Protein AF-0000000084915570 (afdb_homodimer)

Nearest PDB structures (foldseek):
  6mhh-assembly1_A-3  TM=5.838E-01  e=7.351E-04  Proteus mirabilis
  4g54-assembly1_A  TM=8.116E-01  e=2.705E-02  Vibrio vulnificus
  8vp5-assembly1_B  TM=3.078E-01  e=2.176E-04  Acetivibrio thermocellus ATCC 27405
  6v9z-assembly1_B  TM=3.073E-01  e=1.722E-04  Acetivibrio thermocellus ATCC 27405
  7t56-assembly1_B  TM=2.593E-01  e=1.020E-03  Acetivibrio thermocellus

Sequence (1006 aa):
MLNTIIAYLHRLGFNHKLNEFKNNYYSHPNYPSLLAITDSLNLVGIENVAANVPFNNINNLPNKFVAELVVNNKNDFFIIEKVDDEFFISNENFKRKQYSFQSLTVFWTGLILLVEENESPTTKENDSRYSNFILLAIIGLCLVLLKNNSFYTIVQLILSLTGLFLSLEINKSFFSGSKDIESKFCNYGNDFSCNDIIKSNTEIFKKHLSFVDLPILFFSFSFLLQVFFPNLIEIIGLLSLLSSPVILYSIYYQKFKAKKWCVLCLSVSFVIILNSILFLLNFNSPKVDFVDVFNVFFLMLIVYMFWKVIKKNILKNNDLQNQNNALLRFKRDKEIFEKLSKNVELNSANLNLIELGNENARNTIILFISPSCPHCHKAFKESIEIIEKFPEAYNLKIGFNVNVNNNENPFIDVVFIILRLHSSNGDYKNALIDWHIRNMEIEKWKEKWEMTVISTKNEIEEIKNQFNWCLQNDFHYAPVRVFNGFLLNENYDLKDVFYFVDDMLNTIIAYLHRLGFNHKLNEFKNNYYSHPNYPSLLAITDSLNLVGIENVAANVPFNNINNLPNKFVAELVVNNKNDFFIIEKVDDEFFISNENFKRKQYSFQSLTVFWTGLILLVEENESPTTKENDSRYSNFILLAIIGLCLVLLKNNSFYTIVQLILSLTGLFLSLEINKSFFSGSKDIESKFCNYGNDFSCNDIIKSNTEIFKKHLSFVDLPILFFSFSFLLQVFFPNLIEIIGLLSLLSSPVILYSIYYQKFKAKKWCVLCLSVSFVIILNSILFLLNFNSPKVDFVDVFNVFFLMLIVYMFWKVIKKNILKNNDLQNQNNALLRFKRDKEIFEKLSKNVELNSANLNLIELGNENARNTIILFISPSCPHCHKAFKESIEIIEKFPEAYNLKIGFNVNVNNNENPFIDVVFIILRLHSSNGDYKNALIDWHIRNMEIEKWKEKWEMTVISTKNEIEEIKNQFNWCLQNDFHYAPVRVFNGFLLNENYDLKDVFYFVDD

Organism: Flavobacterium indicum (strain DSM 17447 / CIP 109464 / GPTSA100-9) (NCBI:txid1094466)

InterPro domains:
  IPR005074 Peptidase C39, bacteriocin processing [PS50990] (1-115)
  IPR012336 Thioredoxin-like fold [PF13462] (356-390)
  IPR036249 Thioredoxin-like superfamily [SSF52833] (353-501)
  IPR038354 VKOR domain superfamily [G3DSA:1.20.1440.130] (133-312)

Secondary structure (DSSP, 8-state):
-HHHHHHHHHHTT-GGGHHHHHHHHHT-TTTTSHHHHHHHHHHTT--EEEEE--GGGGGGS-SEEEEEEEETTEEEEEEEEEETTEEEEE-SSS--EEE-HHHHHHHEEEEEEEE---SS-------GGGHHHHHHHHHHHHHHHHH---HHHHHHHHHHHHHHHHHHHHHHHHHTGGGS---TTS-SSTTB-HHHHHHH--EEEGGGEETTHHHHHHHHHHHHHHHH-GGGTHHHHHHHHHTHHHHHHHHHIIIIII--B-HHHHHHHHHHHHHHHHHHHT-------HHHHHHHHHHHHHHHHHHHHHHHHHHHHHHHHHHHHHHHHHHT-HHHHHHHSPB---TTS---PEE-S-TT-SEEEEEEE-TT-HHHHHHHHHHHHHHHHSTTTEEEEEEE---TT-TT-TTHHHHHHHHHHHHTT--HHHHHHHHHTS---HHHHHHHHHTT-------HHHHHHHHHHHHHTT--SS-EEEETTEE--TT--GGGGGGSS--/-HHHHHHHHHHTT-GGGHHHHHHHHHT-TTTTSHHHHHHHHHHTT--EEEEE--GGGGGGS-SEEEEEEEETTEEEEEEEEEETTEEEEE-SSS--EEE-HHHHHHHEEEEEEEE---SS-------GGGHHHHHHHHHHHHHHHHH---HHHHHHHHHHHHHHHHHHHHHHHHHTGGGS---TTS-SSTTB-HHHHHHT--EEEGGGEETTHHHHHHHHHHHHHHHH-GGGTHHHHHHHHHTHHHHHHHHHIIIIII--B-HHHHHHHHHHHHHHHHHHHT-------HHHHHHHHHHHHHHHHHHHHHHHHHHHHHHHHHHHHHHHHHHT-HHHHHHHSPB---TTS---PEE-S-TT-SEEEEEEE-TT-HHHHHHHHHHHHHHHHSTTTEEEEEEE---TT-TT-TTHHHHHHHHHHHHTT--HHHHHHHHHTS---HHHHHHHHHTT-------HHHHHHHHHHHHHTT--SS-EEEETTEE--TT--GGGGGGSS--

Structure (mmCIF, N/CA/C/O backbone):
data_AF-0000000084915570-model_v1
#
loop_
_entity.id
_entity.type
_entity.pdbx_description
1 polymer 'Peptidase C39 domain-containing protein'
#
loop_
_atom_site.group_PDB
_atom_site.id
_atom_site.type_symbol
_atom_site.label_atom_id
_atom_site.label_alt_id
_atom_site.label_comp_id
_atom_site.label_asym_id
_atom_site.label_entity_id
_atom_site.label_seq_id
_atom_site.pdbx_PDB_ins_code
_atom_site.Cartn_x
_atom_site.Cartn_y
_atom_site.Cartn_z
_atom_site.occupancy
_atom_site.B_iso_or_equiv
_atom_site.auth_seq_id
_atom_site.auth_comp_id
_atom_site.auth_asym_id
_atom_site.auth_atom_id
_atom_site.pdbx_PDB_model_num
ATOM 1 N N . MET A 1 1 ? 3.398 15 -19.469 1 85.31 1 MET A N 1
ATOM 2 C CA . MET A 1 1 ? 4.668 15.508 -18.953 1 85.31 1 MET A CA 1
ATOM 3 C C . MET A 1 1 ? 5.527 14.375 -18.406 1 85.31 1 MET A C 1
ATOM 5 O O . MET A 1 1 ? 6.594 14.078 -18.938 1 85.31 1 MET A O 1
ATOM 9 N N . LEU A 1 2 ? 5.051 13.562 -17.453 1 85.25 2 LEU A N 1
ATOM 10 C CA . LEU A 1 2 ? 5.875 12.562 -16.797 1 85.25 2 LEU A CA 1
ATOM 11 C C . LEU A 1 2 ? 6.371 11.516 -17.781 1 85.25 2 LEU A C 1
ATOM 13 O O . LEU A 1 2 ? 7.551 11.156 -17.766 1 85.25 2 LEU A O 1
ATOM 17 N N . ASN A 1 3 ? 5.473 11.117 -18.656 1 82.56 3 ASN A N 1
ATOM 18 C CA . ASN A 1 3 ? 5.855 10.086 -19.609 1 82.56 3 ASN A CA 1
ATOM 19 C C . ASN A 1 3 ? 6.973 10.57 -20.531 1 82.56 3 ASN A C 1
ATOM 21 O O . ASN A 1 3 ? 7.883 9.805 -20.859 1 82.56 3 ASN A O 1
ATOM 25 N N . THR A 1 4 ? 6.879 11.703 -20.922 1 87.56 4 THR A N 1
ATOM 26 C CA . THR A 1 4 ? 7.902 12.289 -21.781 1 87.56 4 THR A CA 1
ATOM 27 C C . THR A 1 4 ? 9.242 12.375 -21.047 1 87.56 4 THR A C 1
ATOM 29 O O . THR A 1 4 ? 10.281 12.055 -21.625 1 87.56 4 THR A O 1
ATOM 32 N N . ILE A 1 5 ? 9.148 12.703 -19.844 1 90.56 5 ILE A N 1
ATOM 33 C CA . ILE A 1 5 ? 10.367 12.852 -19.047 1 90.56 5 ILE A CA 1
ATOM 34 C C . ILE A 1 5 ? 10.992 11.477 -18.812 1 90.56 5 ILE A C 1
ATOM 36 O O . ILE A 1 5 ? 12.211 11.32 -18.891 1 90.56 5 ILE A O 1
ATOM 40 N N . ILE A 1 6 ? 10.172 10.516 -18.562 1 88.31 6 ILE A N 1
ATOM 41 C CA . ILE A 1 6 ? 10.664 9.156 -18.344 1 88.31 6 ILE A CA 1
ATOM 42 C C . ILE A 1 6 ? 11.352 8.648 -19.625 1 88.31 6 ILE A C 1
ATOM 44 O O . ILE A 1 6 ? 12.43 8.055 -19.547 1 88.31 6 ILE A O 1
ATOM 48 N N . ALA A 1 7 ? 10.695 8.852 -20.734 1 85.19 7 ALA A N 1
ATOM 49 C CA . ALA A 1 7 ? 11.305 8.469 -22.016 1 85.19 7 ALA A CA 1
ATOM 50 C C . ALA A 1 7 ? 12.648 9.172 -22.219 1 85.19 7 ALA A C 1
ATOM 52 O O . ALA A 1 7 ? 13.602 8.562 -22.688 1 85.19 7 ALA A O 1
ATOM 53 N N . TYR A 1 8 ? 12.672 10.406 -21.906 1 90 8 TYR A N 1
ATOM 54 C CA . TYR A 1 8 ? 13.891 11.203 -21.984 1 90 8 TYR A CA 1
ATOM 55 C C . TYR A 1 8 ? 14.984 10.617 -21.109 1 90 8 TYR A C 1
ATOM 57 O O . TYR A 1 8 ? 16.125 10.445 -21.547 1 90 8 TYR A O 1
ATOM 65 N N . LEU A 1 9 ? 14.664 10.219 -19.891 1 90.06 9 LEU A N 1
ATOM 66 C CA . LEU A 1 9 ? 15.633 9.664 -18.953 1 90.06 9 LEU A CA 1
ATOM 67 C C . LEU A 1 9 ? 16.109 8.289 -19.406 1 90.06 9 LEU A C 1
ATOM 69 O O . LEU A 1 9 ? 17.281 7.938 -19.219 1 90.06 9 LEU A O 1
ATOM 73 N N . HIS A 1 10 ? 15.195 7.574 -20.016 1 84.44 10 HIS A N 1
ATOM 74 C CA . HIS A 1 10 ? 15.586 6.293 -20.594 1 84.44 10 HIS A CA 1
ATOM 75 C C . HIS A 1 10 ? 16.641 6.477 -21.672 1 84.44 10 HIS A C 1
ATOM 77 O O . HIS A 1 10 ? 17.609 5.723 -21.734 1 84.44 10 HIS A O 1
ATOM 83 N N . ARG A 1 11 ? 16.422 7.395 -22.5 1 84.31 11 ARG A N 1
ATOM 84 C CA . ARG A 1 11 ? 17.328 7.664 -23.609 1 84.31 11 ARG A CA 1
ATOM 85 C C . ARG A 1 11 ? 18.703 8.109 -23.094 1 84.31 11 ARG A C 1
ATOM 87 O O . ARG A 1 11 ? 19.719 7.859 -23.734 1 84.31 11 ARG A O 1
ATOM 94 N N . LEU A 1 12 ? 18.734 8.75 -21.969 1 88.88 12 LEU A N 1
ATOM 95 C CA . LEU A 1 12 ? 19.984 9.234 -21.391 1 88.88 12 LEU A CA 1
ATOM 96 C C . LEU A 1 12 ? 20.656 8.148 -20.578 1 88.88 12 LEU A C 1
ATOM 98 O O . LEU A 1 12 ? 21.766 8.344 -20.062 1 88.88 12 LEU A O 1
ATOM 102 N N . GLY A 1 13 ? 19.922 7.008 -20.312 1 86.12 13 GLY A N 1
ATOM 103 C CA . GLY A 1 13 ? 20.531 5.867 -19.641 1 86.12 13 GLY A CA 1
ATOM 104 C C . GLY A 1 13 ? 20.312 5.891 -18.141 1 86.12 13 GLY A C 1
ATOM 105 O O . GLY A 1 13 ? 21.141 5.367 -17.375 1 86.12 13 GLY A O 1
ATOM 106 N N . PHE A 1 14 ? 19.312 6.523 -17.641 1 89.75 14 PHE A N 1
ATOM 107 C CA . PHE A 1 14 ? 19.062 6.594 -16.203 1 89.75 14 PHE A CA 1
ATOM 108 C C . PHE A 1 14 ? 18.016 5.566 -15.781 1 89.75 14 PHE A C 1
ATOM 110 O O . PHE A 1 14 ? 17.219 5.816 -14.875 1 89.75 14 PHE A O 1
ATOM 117 N N . ASN A 1 15 ? 17.984 4.457 -16.312 1 85.69 15 ASN A N 1
ATOM 118 C CA . ASN A 1 15 ? 16.969 3.434 -16.078 1 85.69 15 ASN A CA 1
ATOM 119 C C . ASN A 1 15 ? 16.984 2.961 -14.625 1 85.69 15 ASN A C 1
ATOM 121 O O . ASN A 1 15 ? 15.938 2.713 -14.039 1 85.69 15 ASN A O 1
ATOM 125 N N . HIS A 1 16 ? 18.125 2.869 -14.008 1 85 16 HIS A N 1
ATOM 126 C CA . HIS A 1 16 ? 18.266 2.322 -12.664 1 85 16 HIS A CA 1
ATOM 127 C C . HIS A 1 16 ? 17.719 3.277 -11.617 1 85 16 HIS A C 1
ATOM 129 O O . HIS A 1 16 ? 17.438 2.873 -10.484 1 85 16 HIS A O 1
ATOM 135 N N . LYS A 1 17 ? 17.453 4.547 -11.969 1 90.19 17 LYS A N 1
ATOM 136 C CA . LYS A 1 17 ? 17 5.547 -11.008 1 90.19 17 LYS A CA 1
ATOM 137 C C . LYS A 1 17 ? 15.531 5.898 -11.227 1 90.19 17 LYS A C 1
ATOM 139 O O . LYS A 1 17 ? 14.953 6.68 -10.469 1 90.19 17 LYS A O 1
ATOM 144 N N . LEU A 1 18 ? 14.969 5.258 -12.195 1 88.88 18 LEU A N 1
ATOM 145 C CA . LEU A 1 18 ? 13.633 5.66 -12.617 1 88.88 18 LEU A CA 1
ATOM 146 C C . LEU A 1 18 ? 12.602 5.344 -11.547 1 88.88 18 LEU A C 1
ATOM 148 O O . LEU A 1 18 ? 11.688 6.137 -11.297 1 88.88 18 LEU A O 1
ATOM 152 N N . ASN A 1 19 ? 12.781 4.238 -10.891 1 87.88 19 ASN A N 1
ATOM 153 C CA . ASN A 1 19 ? 11.812 3.855 -9.875 1 87.88 19 ASN A CA 1
ATOM 154 C C . ASN A 1 19 ? 11.82 4.824 -8.695 1 87.88 19 ASN A C 1
ATOM 156 O O . ASN A 1 19 ? 10.766 5.27 -8.242 1 87.88 19 ASN A O 1
ATOM 160 N N . GLU A 1 20 ? 12.969 5.094 -8.258 1 90.62 20 GLU A N 1
ATOM 161 C CA . GLU A 1 20 ? 13.094 6.039 -7.156 1 90.62 20 GLU A CA 1
ATOM 162 C C . GLU A 1 20 ? 12.602 7.426 -7.562 1 90.62 20 GLU A C 1
ATOM 164 O O . GLU A 1 20 ? 11.938 8.109 -6.777 1 90.62 20 GLU A O 1
ATOM 169 N N . PHE A 1 21 ? 12.953 7.879 -8.844 1 93.94 21 PHE A N 1
ATOM 170 C CA . PHE A 1 21 ? 12.484 9.156 -9.375 1 93.94 21 PHE A CA 1
ATOM 171 C C . PHE A 1 21 ? 10.961 9.227 -9.359 1 93.94 21 PHE A C 1
ATOM 173 O O . PHE A 1 21 ? 10.383 10.203 -8.875 1 93.94 21 PHE A O 1
ATOM 180 N N . LYS A 1 22 ? 10.336 8.203 -9.789 1 91.25 22 LYS A N 1
ATOM 181 C CA . LYS A 1 22 ? 8.883 8.164 -9.867 1 91.25 22 LYS A CA 1
ATOM 182 C C . LYS A 1 22 ? 8.258 8.234 -8.484 1 91.25 22 LYS A C 1
ATOM 184 O O . LYS A 1 22 ? 7.293 8.977 -8.266 1 91.25 22 LYS A O 1
ATOM 189 N N . ASN A 1 23 ? 8.812 7.488 -7.57 1 90.88 23 ASN A N 1
ATOM 190 C CA . ASN A 1 23 ? 8.297 7.488 -6.203 1 90.88 23 ASN A CA 1
ATOM 191 C C . ASN A 1 23 ? 8.359 8.883 -5.582 1 90.88 23 ASN A C 1
ATOM 193 O O . ASN A 1 23 ? 7.406 9.32 -4.945 1 90.88 23 ASN A O 1
ATOM 197 N N . ASN A 1 24 ? 9.477 9.539 -5.852 1 93.75 24 ASN A N 1
ATOM 198 C CA . ASN A 1 24 ? 9.633 10.891 -5.332 1 93.75 24 ASN A CA 1
ATOM 199 C C . ASN A 1 24 ? 8.68 11.867 -6.012 1 93.75 24 ASN A C 1
ATOM 201 O O . ASN A 1 24 ? 8.109 12.742 -5.352 1 93.75 24 ASN A O 1
ATOM 205 N N . TYR A 1 25 ? 8.469 11.734 -7.312 1 94.44 25 TYR A N 1
ATOM 206 C CA . TYR A 1 25 ? 7.598 12.617 -8.078 1 94.44 25 TYR A CA 1
ATOM 207 C C . TYR A 1 25 ? 6.148 12.477 -7.625 1 94.44 25 TYR A C 1
ATOM 209 O O . TYR A 1 25 ? 5.48 13.477 -7.34 1 94.44 25 TYR A O 1
ATOM 217 N N . TYR A 1 26 ? 5.715 11.188 -7.395 1 92.69 26 TYR A N 1
ATOM 218 C CA . TYR A 1 26 ? 4.316 10.93 -7.07 1 92.69 26 TYR A CA 1
ATOM 219 C C . TYR A 1 26 ? 4.004 11.352 -5.641 1 92.69 26 TYR A C 1
ATOM 221 O O . TYR A 1 26 ? 2.863 11.703 -5.328 1 92.69 26 TYR A O 1
ATOM 229 N N . SER A 1 27 ? 4.941 11.336 -4.812 1 94.06 27 SER A N 1
ATOM 230 C CA . SER A 1 27 ? 4.73 11.672 -3.406 1 94.06 27 SER A CA 1
ATOM 231 C C . SER A 1 27 ? 5.125 13.109 -3.113 1 94.06 27 SER A C 1
ATOM 233 O O . SER A 1 27 ? 5.137 13.539 -1.956 1 94.06 27 SER A O 1
ATOM 235 N N . HIS A 1 28 ? 5.516 13.852 -4.156 1 93.94 28 HIS A N 1
ATOM 236 C CA . HIS A 1 28 ? 5.922 15.242 -3.984 1 93.94 28 HIS A CA 1
ATOM 237 C C . HIS A 1 28 ? 4.723 16.125 -3.666 1 93.94 28 HIS A C 1
ATOM 239 O O . HIS A 1 28 ? 3.656 15.984 -4.266 1 93.94 28 HIS A O 1
ATOM 245 N N . PRO A 1 29 ? 4.895 17.016 -2.785 1 92.5 29 PRO A N 1
ATOM 246 C CA . PRO A 1 29 ? 3.781 17.875 -2.389 1 92.5 29 PRO A CA 1
ATOM 247 C C . PRO A 1 29 ? 3.26 18.734 -3.541 1 92.5 29 PRO A C 1
ATOM 249 O O . PRO A 1 29 ? 2.076 19.078 -3.574 1 92.5 29 PRO A O 1
ATOM 252 N N . ASN A 1 30 ? 4.059 19.094 -4.52 1 90.88 30 ASN A N 1
ATOM 253 C CA . ASN A 1 30 ? 3.652 19.922 -5.648 1 90.88 30 ASN A CA 1
ATOM 254 C C . ASN A 1 30 ? 3.342 19.078 -6.879 1 90.88 30 ASN A C 1
ATOM 256 O O . ASN A 1 30 ? 3.355 19.578 -8 1 90.88 30 ASN A O 1
ATOM 260 N N . TYR A 1 31 ? 3.229 17.844 -6.715 1 91.19 31 TYR A N 1
ATOM 261 C CA . TYR A 1 31 ? 2.775 16.969 -7.793 1 91.19 31 TYR A CA 1
ATOM 262 C C . TYR A 1 31 ? 1.44 17.453 -8.352 1 91.19 31 TYR A C 1
ATOM 264 O O . TYR A 1 31 ? 0.563 17.875 -7.605 1 91.19 31 TYR A O 1
ATOM 272 N N . PRO A 1 32 ? 1.312 17.5 -9.75 1 90.38 32 PRO A N 1
ATOM 273 C CA . PRO A 1 32 ? 2.193 17.062 -10.836 1 90.38 32 PRO A CA 1
ATOM 274 C C . PRO A 1 32 ? 2.85 18.234 -11.57 1 90.38 32 PRO A C 1
ATOM 276 O O . PRO A 1 32 ? 2.695 18.375 -12.781 1 90.38 32 PRO A O 1
ATOM 279 N N . SER A 1 33 ? 3.693 18.953 -10.906 1 90.31 33 SER A N 1
ATOM 280 C CA . SER A 1 33 ? 4.309 20.141 -11.469 1 90.31 33 SER A CA 1
ATOM 281 C C . SER A 1 33 ? 5.719 19.859 -11.977 1 90.31 33 SER A C 1
ATOM 283 O O . SER A 1 33 ? 6.266 18.781 -11.727 1 90.31 33 SER A O 1
ATOM 285 N N . LEU A 1 34 ? 6.207 20.781 -12.773 1 91.56 34 LEU A N 1
ATOM 286 C CA . LEU A 1 34 ? 7.586 20.688 -13.234 1 91.56 34 LEU A CA 1
ATOM 287 C C . LEU A 1 34 ? 8.562 20.797 -12.07 1 91.56 34 LEU A C 1
ATOM 289 O O . LEU A 1 34 ? 9.625 20.172 -12.086 1 91.56 34 LEU A O 1
ATOM 293 N N . LEU A 1 35 ? 8.188 21.531 -11.078 1 91.06 35 LEU A N 1
ATOM 294 C CA . LEU A 1 35 ? 9 21.641 -9.867 1 91.06 35 LEU A CA 1
ATOM 295 C C . LEU A 1 35 ? 9.172 20.281 -9.203 1 91.06 35 LEU A C 1
ATOM 297 O O . LEU A 1 35 ? 10.266 19.953 -8.75 1 91.06 35 LEU A O 1
ATOM 301 N N . ALA A 1 36 ? 8.055 19.578 -9.148 1 93.44 36 ALA A N 1
ATOM 302 C CA . ALA A 1 36 ? 8.109 18.219 -8.594 1 93.44 36 ALA A CA 1
ATOM 303 C C . ALA A 1 36 ? 9.086 17.344 -9.383 1 93.44 36 ALA A C 1
ATOM 305 O O . ALA A 1 36 ? 9.789 16.516 -8.805 1 93.44 36 ALA A O 1
ATOM 306 N N . ILE A 1 37 ? 9.156 17.562 -10.664 1 94.62 37 ILE A N 1
ATOM 307 C CA . ILE A 1 37 ? 10.062 16.812 -11.523 1 94.62 37 ILE A CA 1
ATOM 308 C C . ILE A 1 37 ? 11.508 17.172 -11.195 1 94.62 37 ILE A C 1
ATOM 310 O O . ILE A 1 37 ? 12.328 16.281 -10.945 1 94.62 37 ILE A O 1
ATOM 314 N N . THR A 1 38 ? 11.812 18.422 -11.188 1 94.12 38 THR A N 1
ATOM 315 C CA . THR A 1 38 ? 13.18 18.875 -10.961 1 94.12 38 THR A CA 1
ATOM 316 C C . THR A 1 38 ? 13.672 18.469 -9.578 1 94.12 38 THR A C 1
ATOM 318 O O . THR A 1 38 ? 14.789 17.969 -9.438 1 94.12 38 THR A O 1
ATOM 321 N N . ASP A 1 39 ? 12.82 18.625 -8.609 1 92.75 39 ASP A N 1
ATOM 322 C CA . ASP A 1 39 ? 13.188 18.219 -7.254 1 92.75 39 ASP A CA 1
ATOM 323 C C . ASP A 1 39 ? 13.453 16.719 -7.172 1 92.75 39 ASP A C 1
ATOM 325 O O . ASP A 1 39 ? 14.398 16.281 -6.512 1 92.75 39 ASP A O 1
ATOM 329 N N . SER A 1 40 ? 12.555 16 -7.781 1 94.56 40 SER A N 1
ATOM 330 C CA . SER A 1 40 ? 12.688 14.555 -7.75 1 94.56 40 SER A CA 1
ATOM 331 C C . SER A 1 40 ? 13.969 14.102 -8.445 1 94.56 40 SER A C 1
ATOM 333 O O . SER A 1 40 ? 14.617 13.148 -8 1 94.56 40 SER A O 1
ATOM 335 N N . LEU A 1 41 ? 14.297 14.727 -9.562 1 94.62 41 LEU A N 1
ATOM 336 C CA . LEU A 1 41 ? 15.555 14.438 -10.25 1 94.62 41 LEU A CA 1
ATOM 337 C C . LEU A 1 41 ? 16.75 14.734 -9.352 1 94.62 41 LEU A C 1
ATOM 339 O O . LEU A 1 41 ? 17.672 13.938 -9.266 1 94.62 41 LEU A O 1
ATOM 343 N N . ASN A 1 42 ? 16.688 15.836 -8.648 1 91.06 42 ASN A N 1
ATOM 344 C CA . ASN A 1 42 ? 17.766 16.219 -7.723 1 91.06 42 ASN A CA 1
ATOM 345 C C . ASN A 1 42 ? 17.938 15.18 -6.621 1 91.06 42 ASN A C 1
ATOM 347 O O . ASN A 1 42 ? 19.078 14.836 -6.262 1 91.06 42 ASN A O 1
ATOM 351 N N . LEU A 1 43 ? 16.906 14.711 -6.137 1 91.94 43 LEU A N 1
ATOM 352 C CA . LEU A 1 43 ? 16.938 13.781 -5.016 1 91.94 43 LEU A CA 1
ATOM 353 C C . LEU A 1 43 ? 17.609 12.469 -5.422 1 91.94 43 LEU A C 1
ATOM 355 O O . LEU A 1 43 ? 18.219 11.797 -4.59 1 91.94 43 LEU A O 1
ATOM 359 N N . VAL A 1 44 ? 17.469 12.109 -6.699 1 91.31 44 VAL A N 1
ATOM 360 C CA . VAL A 1 44 ? 18.078 10.859 -7.141 1 91.31 44 VAL A CA 1
ATOM 361 C C . VAL A 1 44 ? 19.484 11.133 -7.68 1 91.31 44 VAL A C 1
ATOM 363 O O . VAL A 1 44 ? 20.141 10.242 -8.219 1 91.31 44 VAL A O 1
ATOM 366 N N . GLY A 1 45 ? 19.922 12.328 -7.672 1 87.25 45 GLY A N 1
ATOM 367 C CA . GLY A 1 45 ? 21.281 12.688 -8.023 1 87.25 45 GLY A CA 1
ATOM 368 C C . GLY A 1 45 ? 21.453 13.016 -9.5 1 87.25 45 GLY A C 1
ATOM 369 O O . GLY A 1 45 ? 22.547 12.906 -10.047 1 87.25 45 GLY A O 1
ATOM 370 N N . ILE A 1 46 ? 20.391 13.32 -10.172 1 91.25 46 ILE A N 1
ATOM 371 C CA . ILE A 1 46 ? 20.469 13.711 -11.578 1 91.25 46 ILE A CA 1
ATOM 372 C C . ILE A 1 46 ? 20.453 15.234 -11.695 1 91.25 46 ILE A C 1
ATOM 374 O O . ILE A 1 46 ? 19.438 15.875 -11.383 1 91.25 46 ILE A O 1
ATOM 378 N N . GLU A 1 47 ? 21.531 15.758 -12.141 1 91.06 47 GLU A N 1
ATOM 379 C CA . GLU A 1 47 ? 21.594 17.203 -12.328 1 91.06 47 GLU A CA 1
ATOM 380 C C . GLU A 1 47 ? 20.656 17.656 -13.438 1 91.06 47 GLU A C 1
ATOM 382 O O . GLU A 1 47 ? 20.578 17.031 -14.492 1 91.06 47 GLU A O 1
ATOM 387 N N . ASN A 1 48 ? 19.906 18.703 -13.133 1 94.06 48 ASN A N 1
ATOM 388 C CA . ASN A 1 48 ? 18.922 19.188 -14.094 1 94.06 48 ASN A CA 1
ATOM 389 C C . ASN A 1 48 ? 18.656 20.672 -13.914 1 94.06 48 ASN A C 1
ATOM 391 O O . ASN A 1 48 ? 19.047 21.266 -12.906 1 94.06 48 ASN A O 1
ATOM 395 N N . VAL A 1 49 ? 18.109 21.266 -14.961 1 93.38 49 VAL A N 1
ATOM 396 C CA . VAL A 1 49 ? 17.75 22.672 -14.891 1 93.38 49 VAL A CA 1
ATOM 397 C C . VAL A 1 49 ? 16.484 22.938 -15.711 1 93.38 49 VAL A C 1
ATOM 399 O O . VAL A 1 49 ? 16.375 22.484 -16.859 1 93.38 49 VAL A O 1
ATOM 402 N N . ALA A 1 50 ? 15.508 23.484 -15.016 1 94 50 ALA A N 1
ATOM 403 C CA . ALA A 1 50 ? 14.352 24.031 -15.727 1 94 50 ALA A CA 1
ATOM 404 C C . ALA A 1 50 ? 14.5 25.531 -15.945 1 94 50 ALA A C 1
ATOM 406 O O . ALA A 1 50 ? 14.805 26.266 -15.008 1 94 50 ALA A O 1
ATOM 407 N N . ALA A 1 51 ? 14.352 25.938 -17.234 1 93 51 ALA A N 1
ATOM 408 C CA . ALA A 1 51 ? 14.57 27.359 -17.547 1 93 51 ALA A CA 1
ATOM 409 C C . ALA A 1 51 ? 13.633 27.812 -18.656 1 93 51 ALA A C 1
ATOM 411 O O . ALA A 1 51 ? 13.023 27 -19.344 1 93 51 ALA A O 1
ATOM 412 N N . ASN A 1 52 ? 13.484 29.094 -18.641 1 94.25 52 ASN A N 1
ATOM 413 C CA . ASN A 1 52 ? 12.82 29.734 -19.766 1 94.25 52 ASN A CA 1
ATOM 414 C C . ASN A 1 52 ? 13.828 30.281 -20.781 1 94.25 52 ASN A C 1
ATOM 416 O O . ASN A 1 52 ? 14.594 31.188 -20.469 1 94.25 52 ASN A O 1
ATOM 420 N N . VAL A 1 53 ? 13.781 29.766 -21.938 1 94.06 53 VAL A N 1
ATOM 421 C CA . VAL A 1 53 ? 14.75 30.125 -22.953 1 94.06 53 VAL A CA 1
ATOM 422 C C . VAL A 1 53 ? 14.023 30.609 -24.219 1 94.06 53 VAL A C 1
ATOM 424 O O . VAL A 1 53 ? 13.164 29.906 -24.75 1 94.06 53 VAL A O 1
ATOM 427 N N . PRO A 1 54 ? 14.43 31.828 -24.594 1 93.31 54 PRO A N 1
ATOM 428 C CA . PRO A 1 54 ? 13.859 32.25 -25.875 1 93.31 54 PRO A CA 1
ATOM 429 C C . PRO A 1 54 ? 14.305 31.391 -27.047 1 93.31 54 PRO A C 1
ATOM 431 O O . PRO A 1 54 ? 15.398 30.812 -27.016 1 93.31 54 PRO A O 1
ATOM 434 N N . PHE A 1 55 ? 13.531 31.375 -28.062 1 92 55 PHE A N 1
ATOM 435 C CA . PHE A 1 55 ? 13.773 30.469 -29.188 1 92 55 PHE A CA 1
ATOM 436 C C . PHE A 1 55 ? 15.102 30.797 -29.859 1 92 55 PHE A C 1
ATOM 438 O O . PHE A 1 55 ? 15.789 29.906 -30.359 1 92 55 PHE A O 1
ATOM 445 N N . ASN A 1 56 ? 15.445 32 -29.844 1 89.88 56 ASN A N 1
ATOM 446 C CA . ASN A 1 56 ? 16.672 32.438 -30.531 1 89.88 56 ASN A CA 1
ATOM 447 C C . ASN A 1 56 ? 17.906 31.766 -29.938 1 89.88 56 ASN A C 1
ATOM 449 O O . ASN A 1 56 ? 18.938 31.688 -30.594 1 89.88 56 ASN A O 1
ATOM 453 N N . ASN A 1 57 ? 17.812 31.219 -28.781 1 91.81 57 ASN A N 1
ATOM 454 C CA . ASN A 1 57 ? 18.953 30.594 -28.109 1 91.81 57 ASN A CA 1
ATOM 455 C C . ASN A 1 57 ? 18.891 29.078 -28.203 1 91.81 57 ASN A C 1
ATOM 457 O O . ASN A 1 57 ? 19.609 28.375 -27.469 1 91.81 57 ASN A O 1
ATOM 461 N N . ILE A 1 58 ? 18.125 28.609 -29 1 89.94 58 ILE A N 1
ATOM 462 C CA . ILE A 1 58 ? 17.922 27.172 -29.094 1 89.94 58 ILE A CA 1
ATOM 463 C C . ILE A 1 58 ? 19.219 26.484 -29.516 1 89.94 58 ILE A C 1
ATOM 465 O O . ILE A 1 58 ? 19.484 25.344 -29.125 1 89.94 58 ILE A O 1
ATOM 469 N N . ASN A 1 59 ? 20.031 27.203 -30.281 1 87.62 59 ASN A N 1
ATOM 470 C CA . ASN A 1 59 ? 21.281 26.625 -30.781 1 87.62 59 ASN A CA 1
ATOM 471 C C . ASN A 1 59 ? 22.297 26.438 -29.672 1 87.62 59 ASN A C 1
ATOM 473 O O . ASN A 1 59 ? 23.219 25.641 -29.797 1 87.62 59 ASN A O 1
ATOM 477 N N . ASN A 1 60 ? 22.109 27.047 -28.531 1 89.19 60 ASN A N 1
ATOM 478 C CA . ASN A 1 60 ? 23.016 26.938 -27.406 1 89.19 60 ASN A CA 1
ATOM 479 C C . ASN A 1 60 ? 22.625 25.797 -26.484 1 89.19 60 ASN A C 1
ATOM 481 O O . ASN A 1 60 ? 23.328 25.484 -25.516 1 89.19 60 ASN A O 1
ATOM 485 N N . LEU A 1 61 ? 21.547 25.219 -26.812 1 91 61 LEU A N 1
ATOM 486 C CA . LEU A 1 61 ? 21.062 24.109 -26 1 91 61 LEU A CA 1
ATOM 487 C C . LEU A 1 61 ? 21.688 22.797 -26.453 1 91 61 LEU A C 1
ATOM 489 O O . LEU A 1 61 ? 22.219 22.688 -27.562 1 91 61 LEU A O 1
ATOM 493 N N . PRO A 1 62 ? 21.688 21.875 -25.547 1 90.69 62 PRO A N 1
ATOM 494 C CA . PRO A 1 62 ? 22.219 20.562 -25.938 1 90.69 62 PRO A CA 1
ATOM 495 C C . PRO A 1 62 ? 21.422 19.906 -27.062 1 90.69 62 PRO A C 1
ATOM 497 O O . PRO A 1 62 ? 20.375 20.422 -27.453 1 90.69 62 PRO A O 1
ATOM 500 N N . ASN A 1 63 ? 21.922 18.75 -27.594 1 90.69 63 ASN A N 1
ATOM 501 C CA . ASN A 1 63 ? 21.312 18.062 -28.734 1 90.69 63 ASN A CA 1
ATOM 502 C C . ASN A 1 63 ? 19.984 17.422 -28.359 1 90.69 63 ASN A C 1
ATOM 504 O O . ASN A 1 63 ? 19.125 17.219 -29.203 1 90.69 63 ASN A O 1
ATOM 508 N N . LYS A 1 64 ? 19.875 17.062 -27.078 1 92.31 64 LYS A N 1
ATOM 509 C CA . LYS A 1 64 ? 18.641 16.453 -26.609 1 92.31 64 LYS A CA 1
ATOM 510 C C . LYS A 1 64 ? 18.109 17.156 -25.359 1 92.31 64 LYS A C 1
ATOM 512 O O . LYS A 1 64 ? 18.859 17.359 -24.406 1 92.31 64 LYS A O 1
ATOM 517 N N . PHE A 1 65 ? 16.891 17.516 -25.422 1 93.94 65 PHE A N 1
ATOM 518 C CA . PHE A 1 65 ? 16.297 18.156 -24.266 1 93.94 65 PHE A CA 1
ATOM 519 C C . PHE A 1 65 ? 14.773 18.094 -24.344 1 93.94 65 PHE A C 1
ATOM 521 O O . PHE A 1 65 ? 14.211 17.641 -25.344 1 93.94 65 PHE A O 1
ATOM 528 N N . VAL A 1 66 ? 14.109 18.469 -23.234 1 95.12 66 VAL A N 1
ATOM 529 C CA . VAL A 1 66 ? 12.656 18.5 -23.188 1 95.12 66 VAL A CA 1
ATOM 530 C C . VAL A 1 66 ? 12.156 19.938 -23.219 1 95.12 66 VAL A C 1
ATOM 532 O O . VAL A 1 66 ? 12.727 20.812 -22.562 1 95.12 66 VAL A O 1
ATOM 535 N N . ALA A 1 67 ? 11.125 20.156 -24.016 1 94 67 ALA A N 1
ATOM 536 C CA . ALA A 1 67 ? 10.562 21.516 -24.094 1 94 67 ALA A CA 1
ATOM 537 C C . ALA A 1 67 ? 9.031 21.469 -24.125 1 94 67 ALA A C 1
ATOM 539 O O . ALA A 1 67 ? 8.445 20.469 -24.562 1 94 67 ALA A O 1
ATOM 540 N N . GLU A 1 68 ? 8.469 22.5 -23.547 1 93.88 68 GLU A N 1
ATOM 541 C CA . GLU A 1 68 ? 7.02 22.656 -23.641 1 93.88 68 GLU A CA 1
ATOM 542 C C . GLU A 1 68 ? 6.625 23.328 -24.969 1 93.88 68 GLU A C 1
ATOM 544 O O . GLU A 1 68 ? 7.203 24.344 -25.344 1 93.88 68 GLU A O 1
ATOM 549 N N . LEU A 1 69 ? 5.715 22.766 -25.703 1 91.81 69 LEU A N 1
ATOM 550 C CA . LEU A 1 69 ? 5.211 23.312 -26.969 1 91.81 69 LEU A CA 1
ATOM 551 C C . LEU A 1 69 ? 3.693 23.453 -26.922 1 91.81 69 LEU A C 1
ATOM 553 O O . LEU A 1 69 ? 3.018 22.734 -26.188 1 91.81 69 LEU A O 1
ATOM 557 N N . VAL A 1 70 ? 3.236 24.391 -27.578 1 89.75 70 VAL A N 1
ATOM 558 C CA . VAL A 1 70 ? 1.794 24.578 -27.703 1 89.75 70 VAL A CA 1
ATOM 559 C C . VAL A 1 70 ? 1.301 23.906 -28.984 1 89.75 70 VAL A C 1
ATOM 561 O O . VAL A 1 70 ? 1.597 24.375 -30.094 1 89.75 70 VAL A O 1
ATOM 564 N N . VAL A 1 71 ? 0.732 22.828 -28.812 1 80.19 71 VAL A N 1
ATOM 565 C CA . VAL A 1 71 ? 0.166 22.125 -29.953 1 80.19 71 VAL A CA 1
ATOM 566 C C . VAL A 1 71 ? -1.351 22.031 -29.797 1 80.19 71 VAL A C 1
ATOM 568 O O . VAL A 1 71 ? -1.852 21.547 -28.781 1 80.19 71 VAL A O 1
ATOM 571 N N . ASN A 1 72 ? -2.168 22.438 -30.766 1 78.81 72 ASN A N 1
ATOM 572 C CA . ASN A 1 72 ? -3.627 22.422 -30.75 1 78.81 72 ASN A CA 1
ATOM 573 C C . ASN A 1 72 ? -4.184 23.141 -29.516 1 78.81 72 ASN A C 1
ATOM 575 O O . ASN A 1 72 ? -5.062 22.609 -28.828 1 78.81 72 ASN A O 1
ATOM 579 N N . ASN A 1 73 ? -3.527 24.203 -29.109 1 80.56 73 ASN A N 1
ATOM 580 C CA . ASN A 1 73 ? -3.949 25.078 -28.031 1 80.56 73 ASN A CA 1
ATOM 581 C C . ASN A 1 73 ? -3.781 24.422 -26.672 1 80.56 73 ASN A C 1
ATOM 583 O O . ASN A 1 73 ? -4.5 24.75 -25.719 1 80.56 73 ASN A O 1
ATOM 587 N N . LYS A 1 74 ? -3.035 23.422 -26.688 1 83.5 74 LYS A N 1
ATOM 588 C CA . LYS A 1 74 ? -2.713 22.766 -25.422 1 83.5 74 LYS A CA 1
ATOM 589 C C . LYS A 1 74 ? -1.203 22.719 -25.203 1 83.5 74 LYS A C 1
ATOM 591 O O . LYS A 1 74 ? -0.443 22.469 -26.141 1 83.5 74 LYS A O 1
ATOM 596 N N . ASN A 1 75 ? -0.781 23.031 -23.984 1 88.06 75 ASN A N 1
ATOM 597 C CA . ASN A 1 75 ? 0.628 22.938 -23.609 1 88.06 75 ASN A CA 1
ATOM 598 C C . ASN A 1 75 ? 1.013 21.5 -23.25 1 88.06 75 ASN A C 1
ATOM 600 O O . ASN A 1 75 ? 0.306 20.844 -22.484 1 88.06 75 ASN A O 1
ATOM 604 N N . ASP A 1 76 ? 2.041 21.031 -23.953 1 87.75 76 ASP A N 1
ATOM 605 C CA . ASP A 1 76 ? 2.564 19.719 -23.609 1 87.75 76 ASP A CA 1
ATOM 606 C C . ASP A 1 76 ? 4.086 19.672 -23.719 1 87.75 76 ASP A C 1
ATOM 608 O O . ASP A 1 76 ? 4.691 20.578 -24.312 1 87.75 76 ASP A O 1
ATOM 612 N N . PHE A 1 77 ? 4.629 18.656 -23.141 1 91.06 77 PHE A N 1
ATOM 613 C CA . PHE A 1 77 ? 6.082 18.531 -23.156 1 91.06 77 PHE A CA 1
ATOM 614 C C . PHE A 1 77 ? 6.531 17.531 -24.219 1 91.06 77 PHE A C 1
ATOM 616 O O . PHE A 1 77 ? 5.898 16.5 -24.406 1 91.06 77 PHE A O 1
ATOM 623 N N . PHE A 1 78 ? 7.652 17.891 -24.906 1 91.69 78 PHE A N 1
ATOM 624 C CA . PHE A 1 78 ? 8.203 17.062 -25.984 1 91.69 78 PHE A CA 1
ATOM 625 C C . PHE A 1 78 ? 9.711 16.938 -25.844 1 91.69 78 PHE A C 1
ATOM 627 O O . PHE A 1 78 ? 10.367 17.828 -25.297 1 91.69 78 PHE A O 1
ATOM 634 N N . ILE A 1 79 ? 10.18 15.82 -26.391 1 93.5 79 ILE A N 1
ATOM 635 C CA . ILE A 1 79 ? 11.625 15.648 -26.5 1 93.5 79 ILE A CA 1
ATOM 636 C C . ILE A 1 79 ? 12.109 16.25 -27.828 1 93.5 79 ILE A C 1
ATOM 638 O O . ILE A 1 79 ? 11.594 15.898 -28.891 1 93.5 79 ILE A O 1
ATOM 642 N N . ILE A 1 80 ? 13.016 17.109 -27.766 1 92.69 80 ILE A N 1
ATOM 643 C CA . ILE A 1 80 ? 13.594 17.734 -28.938 1 92.69 80 ILE A CA 1
ATOM 644 C C . ILE A 1 80 ? 15.008 17.219 -29.172 1 92.69 80 ILE A C 1
ATOM 646 O O . ILE A 1 80 ? 15.828 17.219 -28.25 1 92.69 80 ILE A O 1
ATOM 650 N N . GLU A 1 81 ? 15.219 16.766 -30.344 1 92.06 81 GLU A N 1
ATOM 651 C CA . GLU A 1 81 ? 16.531 16.297 -30.75 1 92.06 81 GLU A CA 1
ATOM 652 C C . GLU A 1 81 ? 17.062 17.109 -31.938 1 92.06 81 GLU A C 1
ATOM 654 O O . GLU A 1 81 ? 16.391 17.219 -32.969 1 92.06 81 GLU A O 1
ATOM 659 N N . LYS A 1 82 ? 18.266 17.641 -31.781 1 89.31 82 LYS A N 1
ATOM 660 C CA . LYS A 1 82 ? 18.906 18.422 -32.844 1 89.31 82 LYS A CA 1
ATOM 661 C C . LYS A 1 82 ? 19.891 17.562 -33.625 1 89.31 82 LYS A C 1
ATOM 663 O O . LYS A 1 82 ? 20.812 17 -33.062 1 89.31 82 LYS A O 1
ATOM 668 N N . VAL A 1 83 ? 19.578 17.375 -34.906 1 86.06 83 VAL A N 1
ATOM 669 C CA . VAL A 1 83 ? 20.484 16.656 -35.781 1 86.06 83 VAL A CA 1
ATOM 670 C C . VAL A 1 83 ? 20.781 17.5 -37.031 1 86.06 83 VAL A C 1
ATOM 672 O O . VAL A 1 83 ? 19.891 17.734 -37.844 1 86.06 83 VAL A O 1
ATOM 675 N N . ASP A 1 84 ? 21.984 17.766 -37.375 1 81.12 84 ASP A N 1
ATOM 676 C CA . ASP A 1 84 ? 22.453 18.453 -38.594 1 81.12 84 ASP A CA 1
ATOM 677 C C . ASP A 1 84 ? 21.531 19.625 -38.938 1 81.12 84 ASP A C 1
ATOM 679 O O . ASP A 1 84 ? 21.031 19.703 -40.062 1 81.12 84 ASP A O 1
ATOM 683 N N . ASP A 1 85 ? 21.062 20.469 -38.219 1 76.88 85 ASP A N 1
ATOM 684 C CA . ASP A 1 85 ? 20.297 21.703 -38.438 1 76.88 85 ASP A CA 1
ATOM 685 C C . ASP A 1 85 ? 18.797 21.406 -38.5 1 76.88 85 ASP A C 1
ATOM 687 O O . ASP A 1 85 ? 18.016 22.266 -38.906 1 76.88 85 ASP A O 1
ATOM 691 N N . GLU A 1 86 ? 18.453 20.172 -38.219 1 85.69 86 GLU A N 1
ATOM 692 C CA . GLU A 1 86 ? 17.047 19.797 -38.188 1 85.69 86 GLU A CA 1
ATOM 693 C C . GLU A 1 86 ? 16.641 19.406 -36.75 1 85.69 86 GLU A C 1
ATOM 695 O O . GLU A 1 86 ? 17.484 19.047 -35.938 1 85.69 86 GLU A O 1
ATOM 700 N N . PHE A 1 87 ? 15.352 19.625 -36.594 1 90.56 87 PHE A N 1
ATOM 701 C CA . PHE A 1 87 ? 14.82 19.328 -35.281 1 90.56 87 PHE A CA 1
ATOM 702 C C . PHE A 1 87 ? 13.82 18.172 -35.344 1 90.56 87 PHE A C 1
ATOM 704 O O . PHE A 1 87 ? 12.953 18.156 -36.219 1 90.56 87 PHE A O 1
ATOM 711 N N . PHE A 1 88 ? 14.07 17.219 -34.5 1 90.62 88 PHE A N 1
ATOM 712 C CA . PHE A 1 88 ? 13.148 16.109 -34.375 1 90.62 88 PHE A CA 1
ATOM 713 C C . PHE A 1 88 ? 12.398 16.172 -33.031 1 90.62 88 PHE A C 1
ATOM 715 O O . PHE A 1 88 ? 13.016 16.344 -31.984 1 90.62 88 PHE A O 1
ATOM 722 N N . ILE A 1 89 ? 11.086 16.094 -33.156 1 88 89 ILE A N 1
ATOM 723 C CA . ILE A 1 89 ? 10.242 16.25 -31.969 1 88 89 ILE A CA 1
ATOM 724 C C . ILE A 1 89 ? 9.461 14.953 -31.734 1 88 89 ILE A C 1
ATOM 726 O O . ILE A 1 89 ? 8.914 14.367 -32.656 1 88 89 ILE A O 1
ATOM 730 N N . SER A 1 90 ? 9.469 14.516 -30.453 1 83.62 90 SER A N 1
ATOM 731 C CA . SER A 1 90 ? 8.734 13.305 -30.125 1 83.62 90 SER A CA 1
ATOM 732 C C . SER A 1 90 ? 8.164 13.359 -28.703 1 83.62 90 SER A C 1
ATOM 734 O O . SER A 1 90 ? 8.648 14.133 -27.875 1 83.62 90 SER A O 1
ATOM 736 N N . ASN A 1 91 ? 7.016 12.797 -28.516 1 75.81 91 ASN A N 1
ATOM 737 C CA . ASN A 1 91 ? 6.488 12.562 -27.172 1 75.81 91 ASN A CA 1
ATOM 738 C C . ASN A 1 91 ? 5.777 11.211 -27.094 1 75.81 91 ASN A C 1
ATOM 740 O O . ASN A 1 91 ? 5.867 10.398 -28 1 75.81 91 ASN A O 1
ATOM 744 N N . GLU A 1 92 ? 5.246 10.922 -25.906 1 65.81 92 GLU A N 1
ATOM 745 C CA . GLU A 1 92 ? 4.57 9.648 -25.688 1 65.81 92 GLU A CA 1
ATOM 746 C C . GLU A 1 92 ? 3.496 9.406 -26.75 1 65.81 92 GLU A C 1
ATOM 748 O O . GLU A 1 92 ? 3.289 8.273 -27.188 1 65.81 92 GLU A O 1
ATOM 753 N N . ASN A 1 93 ? 2.945 10.508 -27.125 1 60.75 93 ASN A N 1
ATOM 754 C CA . ASN A 1 93 ? 1.808 10.43 -28.031 1 60.75 93 ASN A CA 1
ATOM 755 C C . ASN A 1 93 ? 2.225 10.695 -29.484 1 60.75 93 ASN A C 1
ATOM 757 O O . ASN A 1 93 ? 1.481 10.391 -30.406 1 60.75 93 ASN A O 1
ATOM 761 N N . PHE A 1 94 ? 3.424 11.367 -29.609 1 60.91 94 PHE A N 1
ATOM 762 C CA . PHE A 1 94 ? 3.805 11.836 -30.938 1 60.91 94 PHE A CA 1
ATOM 763 C C . PHE A 1 94 ? 5.102 11.172 -31.391 1 60.91 94 PHE A C 1
ATOM 765 O O . PHE A 1 94 ? 6.086 11.156 -30.656 1 60.91 94 PHE A O 1
ATOM 772 N N . LYS A 1 95 ? 4.898 10.469 -32.562 1 67.38 95 LYS A N 1
ATOM 773 C CA . LYS A 1 95 ? 6.09 9.914 -33.219 1 67.38 95 LYS A CA 1
ATOM 774 C C . LYS A 1 95 ? 7.094 11.016 -33.562 1 67.38 95 LYS A C 1
ATOM 776 O O . LYS A 1 95 ? 6.727 12.188 -33.656 1 67.38 95 LYS A O 1
ATOM 781 N N . ARG A 1 96 ? 8.281 10.461 -33.75 1 79.44 96 ARG A N 1
ATOM 782 C CA . ARG A 1 96 ? 9.391 11.344 -34.125 1 79.44 96 ARG A CA 1
ATOM 783 C C . ARG A 1 96 ? 9.102 12.047 -35.438 1 79.44 96 ARG A C 1
ATOM 785 O O . ARG A 1 96 ? 8.953 11.406 -36.5 1 79.44 96 ARG A O 1
ATOM 792 N N . LYS A 1 97 ? 8.711 13.32 -35.344 1 82.06 97 LYS A N 1
ATOM 793 C CA . LYS A 1 97 ? 8.43 14.141 -36.531 1 82.06 97 LYS A CA 1
ATOM 794 C C . LYS A 1 97 ? 9.492 15.227 -36.688 1 82.06 97 LYS A C 1
ATOM 796 O O . LYS A 1 97 ? 10.008 15.766 -35.719 1 82.06 97 LYS A O 1
ATOM 801 N N . GLN A 1 98 ? 9.703 15.461 -37.938 1 86.81 98 GLN A N 1
ATOM 802 C CA . GLN A 1 98 ? 10.695 16.469 -38.281 1 86.81 98 GLN A CA 1
ATOM 803 C C . GLN A 1 98 ? 10.055 17.844 -38.406 1 86.81 98 GLN A C 1
ATOM 805 O O . GLN A 1 98 ? 8.977 17.984 -39 1 86.81 98 GLN A O 1
ATOM 810 N N . TYR A 1 99 ? 10.633 18.812 -37.812 1 85.12 99 TYR A N 1
ATOM 811 C CA . TYR A 1 99 ? 10.18 20.188 -37.906 1 85.12 99 TYR A CA 1
ATOM 812 C C . TYR A 1 99 ? 11.328 21.109 -38.344 1 85.12 99 TYR A C 1
ATOM 814 O O . TYR A 1 99 ? 12.484 20.859 -38 1 85.12 99 TYR A O 1
ATOM 822 N N . SER A 1 100 ? 10.945 22.109 -39.125 1 83.75 100 SER A N 1
ATOM 823 C CA . SER A 1 100 ? 11.922 23.141 -39.5 1 83.75 100 SER A CA 1
ATOM 824 C C . SER A 1 100 ? 12.062 24.172 -38.375 1 83.75 100 SER A C 1
ATOM 826 O O . SER A 1 100 ? 11.227 24.234 -37.469 1 83.75 100 SER A O 1
ATOM 828 N N . PHE A 1 101 ? 13.125 24.922 -38.5 1 85.81 101 PHE A N 1
ATOM 829 C CA . PHE A 1 101 ? 13.414 25.984 -37.531 1 85.81 101 PHE A CA 1
ATOM 830 C C . PHE A 1 101 ? 12.258 26.969 -37.438 1 85.81 101 PHE A C 1
ATOM 832 O O . PHE A 1 101 ? 11.844 27.359 -36.344 1 85.81 101 PHE A O 1
ATOM 839 N N . GLN A 1 102 ? 11.664 27.297 -38.5 1 84.69 102 GLN A N 1
ATOM 840 C CA . GLN A 1 102 ? 10.594 28.281 -38.562 1 84.69 102 GLN A CA 1
ATOM 841 C C . GLN A 1 102 ? 9.297 27.734 -37.969 1 84.69 102 GLN A C 1
ATOM 843 O O . GLN A 1 102 ? 8.586 28.453 -37.25 1 84.69 102 GLN A O 1
ATOM 848 N N . SER A 1 103 ? 9.102 26.547 -38.219 1 84.62 103 SER A N 1
ATOM 849 C CA . SER A 1 103 ? 7.863 25.938 -37.719 1 84.62 103 SER A CA 1
ATOM 850 C C . SER A 1 103 ? 7.891 25.75 -36.219 1 84.62 103 SER A C 1
ATOM 852 O O . SER A 1 103 ? 6.871 25.922 -35.531 1 84.62 103 SER A O 1
ATOM 854 N N . LEU A 1 104 ? 9.039 25.469 -35.75 1 89.38 104 LEU A N 1
ATOM 855 C CA . LEU A 1 104 ? 9.18 25.219 -34.312 1 89.38 104 LEU A CA 1
ATOM 856 C C . LEU A 1 104 ? 9.023 26.5 -33.531 1 89.38 104 LEU A C 1
ATOM 858 O O . LEU A 1 104 ? 8.562 26.469 -32.375 1 89.38 104 LEU A O 1
ATOM 862 N N . THR A 1 105 ? 9.344 27.609 -34.156 1 89.25 105 THR A N 1
ATOM 863 C CA . THR A 1 105 ? 9.273 28.891 -33.469 1 89.25 105 THR A CA 1
ATOM 864 C C . THR A 1 105 ? 7.836 29.234 -33.094 1 89.25 105 THR A C 1
ATOM 866 O O . THR A 1 105 ? 7.59 29.859 -32.062 1 89.25 105 THR A O 1
ATOM 869 N N . VAL A 1 106 ? 6.926 28.797 -33.781 1 87.81 106 VAL A N 1
ATOM 870 C CA . VAL A 1 106 ? 5.516 29.109 -33.594 1 87.81 106 VAL A CA 1
ATOM 871 C C . VAL A 1 106 ? 4.98 28.344 -32.375 1 87.81 106 VAL A C 1
ATOM 873 O O . VAL A 1 106 ? 4.129 28.844 -31.641 1 87.81 106 VAL A O 1
ATOM 876 N N . PHE A 1 107 ? 5.523 27.219 -32.156 1 90.56 107 PHE A N 1
ATOM 877 C CA . PHE A 1 107 ? 5.004 26.344 -31.109 1 90.56 107 PHE A CA 1
ATOM 878 C C . PHE A 1 107 ? 5.773 26.531 -29.797 1 90.56 107 PHE A C 1
ATOM 880 O O . PHE A 1 107 ? 5.355 26.047 -28.75 1 90.56 107 PHE A O 1
ATOM 887 N N . TRP A 1 108 ? 6.766 27.344 -29.844 1 92.12 108 TRP A N 1
ATOM 888 C CA . TRP A 1 108 ? 7.727 27.438 -28.75 1 92.12 108 TRP A CA 1
ATOM 889 C C . TRP A 1 108 ? 7.164 28.297 -27.609 1 92.12 108 TRP A C 1
ATOM 891 O O . TRP A 1 108 ? 6.742 29.438 -27.828 1 92.12 108 TRP A O 1
ATOM 901 N N . THR A 1 109 ? 7.086 27.781 -26.328 1 91.94 109 THR A N 1
ATOM 902 C CA . THR A 1 109 ? 6.609 28.531 -25.188 1 91.94 109 THR A CA 1
ATOM 903 C C . THR A 1 109 ? 7.773 29.125 -24.391 1 91.94 109 THR A C 1
ATOM 905 O O . THR A 1 109 ? 7.602 30.078 -23.641 1 91.94 109 THR A O 1
ATOM 908 N N . GLY A 1 110 ? 8.953 28.406 -24.5 1 91.38 110 GLY A N 1
ATOM 909 C CA . GLY A 1 110 ? 10.125 28.906 -23.797 1 91.38 110 GLY A CA 1
ATOM 910 C C . GLY A 1 110 ? 10.531 28.016 -22.625 1 91.38 110 GLY A C 1
ATOM 911 O O . GLY A 1 110 ? 11.688 28.031 -22.203 1 91.38 110 GLY A O 1
ATOM 912 N N . LEU A 1 111 ? 9.648 27.25 -22.078 1 94.44 111 LEU A N 1
ATOM 913 C CA . LEU A 1 111 ? 9.938 26.406 -20.922 1 94.44 111 LEU A CA 1
ATOM 914 C C . LEU A 1 111 ? 10.648 25.125 -21.359 1 94.44 111 LEU A C 1
ATOM 916 O O . LEU A 1 111 ? 10.133 24.391 -22.188 1 94.44 111 LEU A O 1
ATOM 920 N N . ILE A 1 112 ? 11.844 24.938 -20.828 1 95.06 112 ILE A N 1
ATOM 921 C CA . ILE A 1 112 ? 12.617 23.766 -21.203 1 95.06 112 ILE A CA 1
ATOM 922 C C . ILE A 1 112 ? 13.148 23.062 -19.969 1 95.06 112 ILE A C 1
ATOM 924 O O . ILE A 1 112 ? 13.203 23.656 -18.891 1 95.06 112 ILE A O 1
ATOM 928 N N . LEU A 1 113 ? 13.461 21.812 -20.062 1 96 113 LEU A N 1
ATOM 929 C CA . LEU A 1 113 ? 14.125 21 -19.047 1 96 113 LEU A CA 1
ATOM 930 C C . LEU A 1 113 ? 15.391 20.359 -19.594 1 96 113 LEU A C 1
ATOM 932 O O . LEU A 1 113 ? 15.352 19.672 -20.625 1 96 113 LEU A O 1
ATOM 936 N N . LEU A 1 114 ? 16.453 20.625 -18.969 1 94.94 114 LEU A N 1
ATOM 937 C CA . LEU A 1 114 ? 17.75 20.062 -19.328 1 94.94 114 LEU A CA 1
ATOM 938 C C . LEU A 1 114 ? 18.25 19.094 -18.266 1 94.94 114 LEU A C 1
ATOM 940 O O . LEU A 1 114 ? 18.156 19.375 -17.078 1 94.94 114 LEU A O 1
ATOM 944 N N . VAL A 1 115 ? 18.688 17.938 -18.734 1 93.56 115 VAL A N 1
ATOM 945 C CA . VAL A 1 115 ? 19.281 16.938 -17.859 1 93.56 115 VAL A CA 1
ATOM 946 C C . VAL A 1 115 ? 20.703 16.625 -18.297 1 93.56 115 VAL A C 1
ATOM 948 O O . VAL A 1 115 ? 20.984 16.531 -19.5 1 93.56 115 VAL A O 1
ATOM 951 N N . GLU A 1 116 ? 21.5 16.578 -17.297 1 88.06 116 GLU A N 1
ATOM 952 C CA . GLU A 1 116 ? 22.891 16.266 -17.609 1 88.06 116 GLU A CA 1
ATOM 953 C C . GLU A 1 116 ? 23.047 14.852 -18.156 1 88.06 116 GLU A C 1
ATOM 955 O O . GLU A 1 116 ? 22.297 13.953 -17.766 1 88.06 116 GLU A O 1
ATOM 960 N N . GLU A 1 117 ? 24 14.688 -19.062 1 83 117 GLU A N 1
ATOM 961 C CA . GLU A 1 117 ? 24.234 13.375 -19.641 1 83 117 GLU A CA 1
ATOM 962 C C . GLU A 1 117 ? 24.797 12.406 -18.594 1 83 117 GLU A C 1
ATOM 964 O O . GLU A 1 117 ? 25.484 12.82 -17.656 1 83 117 GLU A O 1
ATOM 969 N N . ASN A 1 118 ? 24.312 11.227 -18.672 1 78.94 118 ASN A N 1
ATOM 970 C CA . ASN A 1 118 ? 24.797 10.188 -17.766 1 78.94 118 ASN A CA 1
ATOM 971 C C . ASN A 1 118 ? 26.219 9.758 -18.094 1 78.94 118 ASN A C 1
ATOM 973 O O . ASN A 1 118 ? 26.469 9.195 -19.156 1 78.94 118 ASN A O 1
ATOM 977 N N . GLU A 1 119 ? 27.203 10.25 -17.406 1 71.19 119 GLU A N 1
ATOM 978 C CA . GLU A 1 119 ? 28.594 9.945 -17.688 1 71.19 119 GLU A CA 1
ATOM 979 C C . GLU A 1 119 ? 28.891 8.453 -17.516 1 71.19 119 GLU A C 1
ATOM 981 O O . GLU A 1 119 ? 29.797 7.918 -18.141 1 71.19 119 GLU A O 1
ATOM 986 N N . SER A 1 120 ? 28.297 7.824 -16.625 1 65.81 120 SER A N 1
ATOM 987 C CA . SER A 1 120 ? 28.516 6.398 -16.406 1 65.81 120 SER A CA 1
ATOM 988 C C . SER A 1 120 ? 27.203 5.621 -16.516 1 65.81 120 SER A C 1
ATOM 990 O O . SER A 1 120 ? 26.562 5.316 -15.516 1 65.81 120 SER A O 1
ATOM 992 N N . PRO A 1 121 ? 26.844 5.605 -17.719 1 61.84 121 PRO A N 1
ATOM 993 C CA . PRO A 1 121 ? 25.609 4.824 -17.828 1 61.84 121 PRO A CA 1
ATOM 994 C C . PRO A 1 121 ? 25.734 3.438 -17.203 1 61.84 121 PRO A C 1
ATOM 996 O O . PRO A 1 121 ? 26.688 2.711 -17.484 1 61.84 121 PRO A O 1
ATOM 999 N N . THR A 1 122 ? 25.859 3.379 -15.883 1 53.81 122 THR A N 1
ATOM 1000 C CA . THR A 1 122 ? 25.906 2.076 -15.227 1 53.81 122 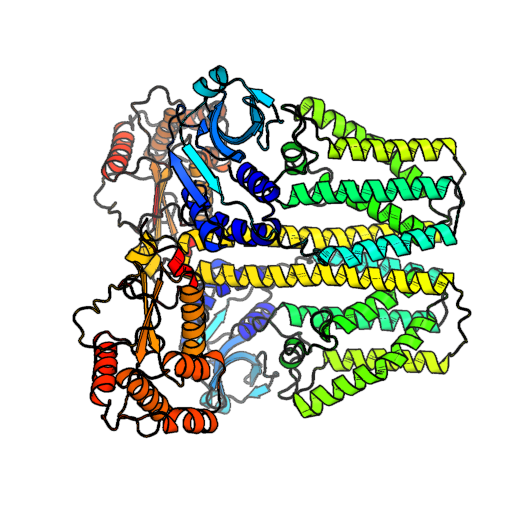THR A CA 1
ATOM 1001 C C . THR A 1 122 ? 25.109 1.046 -16.016 1 53.81 122 THR A C 1
ATOM 1003 O O . THR A 1 122 ? 24.062 1.37 -16.578 1 53.81 122 THR A O 1
ATOM 1006 N N . THR A 1 123 ? 25.984 0.055 -16.453 1 49.16 123 THR A N 1
ATOM 1007 C CA . THR A 1 123 ? 25.406 -1.126 -17.094 1 49.16 123 THR A CA 1
ATOM 1008 C C . THR A 1 123 ? 24.047 -1.456 -16.516 1 49.16 123 THR A C 1
ATOM 1010 O O . THR A 1 123 ? 23.719 -1.054 -15.391 1 49.16 123 THR A O 1
ATOM 1013 N N . LYS A 1 124 ? 23.375 -2.295 -17.219 1 48.53 124 LYS A N 1
ATOM 1014 C CA . LYS A 1 124 ? 22.078 -2.943 -17.047 1 48.53 124 LYS A CA 1
ATOM 1015 C C . LYS A 1 124 ? 21.938 -3.557 -15.664 1 48.53 124 LYS A C 1
ATOM 1017 O O . LYS A 1 124 ? 22.719 -4.445 -15.289 1 48.53 124 LYS A O 1
ATOM 1022 N N . GLU A 1 125 ? 21.953 -2.863 -14.68 1 47.88 125 GLU A N 1
ATOM 1023 C CA . GLU A 1 125 ? 21.531 -3.779 -13.625 1 47.88 125 GLU A CA 1
ATOM 1024 C C . GLU A 1 125 ? 20.672 -4.906 -14.188 1 47.88 125 GLU A C 1
ATOM 1026 O O . GLU A 1 125 ? 19.625 -4.652 -14.789 1 47.88 125 GLU A O 1
ATOM 1031 N N . ASN A 1 126 ? 21.25 -5.738 -14.852 1 47.78 126 ASN A N 1
ATOM 1032 C CA . ASN A 1 126 ? 20.531 -6.953 -15.211 1 47.78 126 ASN A CA 1
ATOM 1033 C C . ASN A 1 126 ? 19.375 -7.234 -14.242 1 47.78 126 ASN A C 1
ATOM 1035 O O . ASN A 1 126 ? 19.609 -7.504 -13.062 1 47.78 126 ASN A O 1
ATOM 1039 N N . ASP A 1 127 ? 18.391 -6.566 -14.359 1 52.88 127 ASP A N 1
ATOM 1040 C CA . ASP A 1 127 ? 17.25 -6.883 -13.5 1 52.88 127 ASP A CA 1
ATOM 1041 C C . ASP A 1 127 ? 17.109 -8.391 -13.32 1 52.88 127 ASP A C 1
ATOM 1043 O O . ASP A 1 127 ? 16.641 -9.086 -14.219 1 52.88 127 ASP A O 1
ATOM 1047 N N . SER A 1 128 ? 17.969 -9.023 -12.602 1 58.91 128 SER A N 1
ATOM 1048 C CA . SER A 1 128 ? 17.938 -10.414 -12.148 1 58.91 128 SER A CA 1
ATOM 1049 C C . SER A 1 128 ? 16.516 -10.859 -11.836 1 58.91 128 SER A C 1
ATOM 1051 O O . SER A 1 128 ? 16.281 -12.047 -11.609 1 58.91 128 SER A O 1
ATOM 1053 N N . ARG A 1 129 ? 15.609 -9.938 -12.047 1 59.78 129 ARG A N 1
ATOM 1054 C CA . ARG A 1 129 ? 14.242 -10.258 -11.648 1 59.78 129 ARG A CA 1
ATOM 1055 C C . ARG A 1 129 ? 13.602 -11.234 -12.633 1 59.78 129 ARG A C 1
ATOM 1057 O O . ARG A 1 129 ? 12.734 -12.031 -12.258 1 59.78 129 ARG A O 1
ATOM 1064 N N . TYR A 1 130 ? 14.188 -11.258 -13.859 1 67.44 130 TYR A N 1
ATOM 1065 C CA . TYR A 1 130 ? 13.5 -12.062 -14.867 1 67.44 130 TYR A CA 1
ATOM 1066 C C . TYR A 1 130 ? 14.258 -13.359 -15.133 1 67.44 130 TYR A C 1
ATOM 1068 O O . TYR A 1 130 ? 13.773 -14.234 -15.859 1 67.44 130 TYR A O 1
ATOM 1076 N N . SER A 1 131 ? 15.305 -13.547 -14.445 1 73.69 131 SER A N 1
ATOM 1077 C CA . SER A 1 131 ? 16.172 -14.688 -14.75 1 73.69 131 SER A CA 1
ATOM 1078 C C . SER A 1 131 ? 15.453 -16 -14.469 1 73.69 131 SER A C 1
ATOM 1080 O O . SER A 1 131 ? 15.531 -16.938 -15.273 1 73.69 131 SER A O 1
ATOM 1082 N N . ASN A 1 132 ? 14.664 -16.062 -13.477 1 77.81 132 ASN A N 1
ATOM 1083 C CA . ASN A 1 132 ? 13.984 -17.312 -13.125 1 77.81 132 ASN A CA 1
ATOM 1084 C C . ASN A 1 132 ? 12.852 -17.625 -14.102 1 77.81 132 ASN A C 1
ATOM 1086 O O . ASN A 1 132 ? 12.602 -18.781 -14.414 1 77.81 132 ASN A O 1
ATOM 1090 N N . PHE A 1 133 ? 12.328 -16.656 -14.695 1 78.56 133 PHE A N 1
ATOM 1091 C CA . PHE A 1 133 ? 11.25 -16.875 -15.648 1 78.56 133 PHE A CA 1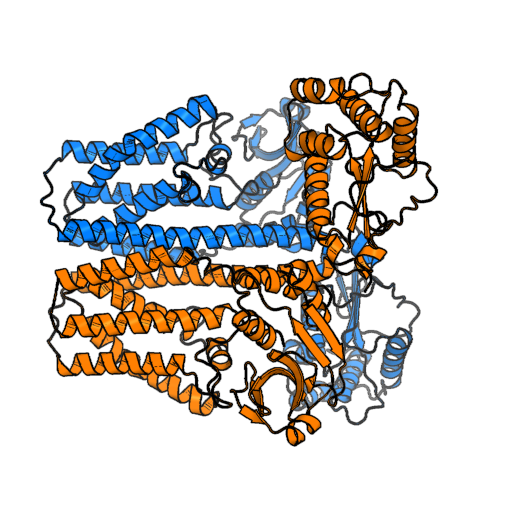
ATOM 1092 C C . PHE A 1 133 ? 11.797 -17.344 -17 1 78.56 133 PHE A C 1
ATOM 1094 O O . PHE A 1 133 ? 11.195 -18.188 -17.641 1 78.56 133 PHE A O 1
ATOM 1101 N N . ILE A 1 134 ? 12.891 -16.828 -17.266 1 81.12 134 ILE A N 1
ATOM 1102 C CA . ILE A 1 134 ? 13.547 -17.266 -18.5 1 81.12 134 ILE A CA 1
ATOM 1103 C C . ILE A 1 134 ? 13.992 -18.719 -18.359 1 81.12 134 ILE A C 1
ATOM 1105 O O . ILE A 1 134 ? 13.82 -19.516 -19.281 1 81.12 134 ILE A O 1
ATOM 1109 N N . LEU A 1 135 ? 14.469 -18.984 -17.188 1 81.81 135 LEU A N 1
ATOM 1110 C CA . LEU A 1 135 ? 14.875 -20.359 -16.922 1 81.81 135 LEU A CA 1
ATOM 1111 C C . LEU A 1 135 ? 13.68 -21.312 -17.016 1 81.81 135 LEU A C 1
ATOM 1113 O O . LEU A 1 135 ? 13.781 -22.391 -17.609 1 81.81 135 LEU A O 1
ATOM 1117 N N . LEU A 1 136 ? 12.594 -20.938 -16.516 1 84.25 136 LEU A N 1
ATOM 1118 C CA . LEU A 1 136 ? 11.375 -21.75 -16.562 1 84.25 136 LEU A CA 1
ATOM 1119 C C . LEU A 1 136 ? 10.938 -21.969 -18.016 1 84.25 136 LEU A C 1
ATOM 1121 O O . LEU A 1 136 ? 10.578 -23.078 -18.391 1 84.25 136 LEU A O 1
ATOM 1125 N N . ALA A 1 137 ? 11.086 -21 -18.797 1 84.19 137 ALA A N 1
ATOM 1126 C CA . ALA A 1 137 ? 10.688 -21.078 -20.203 1 84.19 137 ALA A CA 1
ATOM 1127 C C . ALA A 1 137 ? 11.617 -22 -20.984 1 84.19 137 ALA A C 1
ATOM 1129 O O . ALA A 1 137 ? 11.164 -22.797 -21.812 1 84.19 137 ALA A O 1
ATOM 1130 N N . ILE A 1 138 ? 12.844 -21.969 -20.641 1 86.25 138 ILE A N 1
ATOM 1131 C CA . ILE A 1 138 ? 13.828 -22.781 -21.359 1 86.25 138 ILE A CA 1
ATOM 1132 C C . ILE A 1 138 ? 13.633 -24.25 -21.016 1 86.25 138 ILE A C 1
ATOM 1134 O O . ILE A 1 138 ? 13.602 -25.094 -21.906 1 86.25 138 ILE A O 1
ATOM 1138 N N . ILE A 1 139 ? 13.438 -24.484 -19.797 1 86.81 139 ILE A N 1
ATOM 1139 C CA . ILE A 1 139 ? 13.242 -25.875 -19.375 1 86.81 139 ILE A CA 1
ATOM 1140 C C . ILE A 1 139 ? 11.938 -26.406 -19.953 1 86.81 139 ILE A C 1
ATOM 1142 O O . ILE A 1 139 ? 11.875 -27.547 -20.422 1 86.81 139 ILE A O 1
ATOM 1146 N N . GLY A 1 140 ? 10.969 -25.609 -19.938 1 88.06 140 GLY A N 1
ATOM 1147 C CA . GLY A 1 140 ? 9.703 -26.016 -20.531 1 88.06 140 GLY A CA 1
ATOM 1148 C C . GLY A 1 140 ? 9.812 -26.312 -22.016 1 88.06 140 GLY A C 1
ATOM 1149 O O . GLY A 1 140 ? 9.273 -27.312 -22.484 1 88.06 140 GLY A O 1
ATOM 1150 N N . LEU A 1 141 ? 10.555 -25.5 -22.672 1 87.25 141 LEU A N 1
ATOM 1151 C CA . LEU A 1 141 ? 10.781 -25.703 -24.109 1 87.25 141 LEU A CA 1
ATOM 1152 C C . LEU A 1 141 ? 11.516 -27 -24.375 1 87.25 141 LEU A C 1
ATOM 1154 O O . LEU A 1 141 ? 11.117 -27.781 -25.25 1 87.25 141 LEU A O 1
ATOM 1158 N N . CYS A 1 142 ? 12.492 -27.25 -23.578 1 87.38 142 CYS A N 1
ATOM 1159 C CA . CYS A 1 142 ? 13.273 -28.469 -23.734 1 87.38 142 CYS A CA 1
ATOM 1160 C C . CYS A 1 142 ? 12.422 -29.703 -23.469 1 87.38 142 CYS A C 1
ATOM 1162 O O . CYS A 1 142 ? 12.508 -30.688 -24.203 1 87.38 142 CYS A O 1
ATOM 1164 N N . LEU A 1 143 ? 11.578 -29.594 -22.562 1 89.62 143 LEU A N 1
ATOM 1165 C CA . LEU A 1 143 ? 10.727 -30.719 -22.188 1 89.62 143 LEU A CA 1
ATOM 1166 C C . LEU A 1 143 ? 9.727 -31.031 -23.312 1 89.62 143 LEU A C 1
ATOM 1168 O O . LEU A 1 143 ? 9.508 -32.188 -23.641 1 89.62 143 LEU A O 1
ATOM 1172 N N . VAL A 1 144 ? 9.18 -30.016 -23.875 1 89.44 144 VAL A N 1
ATOM 1173 C CA . VAL A 1 144 ? 8.203 -30.188 -24.938 1 89.44 144 VAL A CA 1
ATOM 1174 C C . VAL A 1 144 ? 8.867 -30.844 -26.156 1 89.44 144 VAL A C 1
ATOM 1176 O O . VAL A 1 144 ? 8.32 -31.781 -26.75 1 89.44 144 VAL A O 1
ATOM 1179 N N . LEU A 1 145 ? 10.094 -30.5 -26.422 1 88.38 145 LEU A N 1
ATOM 1180 C CA . LEU A 1 145 ? 10.805 -31 -27.594 1 88.38 145 LEU A CA 1
ATOM 1181 C C . LEU A 1 145 ? 11.297 -32.438 -27.359 1 88.38 145 LEU A C 1
ATOM 1183 O O . LEU A 1 145 ? 11.383 -33.219 -28.312 1 88.38 145 LEU A O 1
ATOM 1187 N N . LEU A 1 146 ? 11.555 -32.688 -26.125 1 88.75 146 LEU A N 1
ATOM 1188 C CA . LEU A 1 146 ? 12.008 -34.031 -25.797 1 88.75 146 LEU A CA 1
ATOM 1189 C C . LEU A 1 146 ? 10.859 -35.031 -25.891 1 88.75 146 LEU A C 1
ATOM 1191 O O . LEU A 1 146 ? 11.062 -36.188 -26.281 1 88.75 146 LEU A O 1
ATOM 1195 N N . LYS A 1 147 ? 9.688 -34.562 -25.594 1 88.44 147 LYS A N 1
ATOM 1196 C CA . LYS A 1 147 ? 8.531 -35.469 -25.562 1 88.44 147 LYS A CA 1
ATOM 1197 C C . LYS A 1 147 ? 7.953 -35.656 -26.969 1 88.44 147 LYS A C 1
ATOM 1199 O O . LYS A 1 147 ? 7.551 -36.781 -27.328 1 88.44 147 LYS A O 1
ATOM 1204 N N . ASN A 1 148 ? 7.785 -34.562 -27.641 1 85.12 148 ASN A N 1
ATOM 1205 C CA . ASN A 1 148 ? 7.23 -34.594 -28.984 1 85.12 148 ASN A CA 1
ATOM 1206 C C . ASN A 1 148 ? 7.871 -33.531 -29.891 1 85.12 148 ASN A C 1
ATOM 1208 O O . ASN A 1 148 ? 7.742 -32.344 -29.641 1 85.12 148 ASN A O 1
ATOM 1212 N N . ASN A 1 149 ? 8.492 -34.031 -30.922 1 84.06 149 ASN A N 1
ATOM 1213 C CA . ASN A 1 149 ? 9.195 -33.094 -31.797 1 84.06 149 ASN A CA 1
ATOM 1214 C C . ASN A 1 149 ? 8.492 -32.938 -33.156 1 84.06 149 ASN A C 1
ATOM 1216 O O . ASN A 1 149 ? 9.141 -32.688 -34.156 1 84.06 149 ASN A O 1
ATOM 1220 N N . SER A 1 150 ? 7.188 -33.031 -33.125 1 88.62 150 SER A N 1
ATOM 1221 C CA . SER A 1 150 ? 6.449 -32.844 -34.375 1 88.62 150 SER A CA 1
ATOM 1222 C C . SER A 1 150 ? 6.383 -31.359 -34.75 1 88.62 150 SER A C 1
ATOM 1224 O O . SER A 1 150 ? 6.562 -30.5 -33.906 1 88.62 150 SER A O 1
ATOM 1226 N N . PHE A 1 151 ? 6.203 -31.125 -36.031 1 89.38 151 PHE A N 1
ATOM 1227 C CA . PHE A 1 151 ? 6.102 -29.766 -36.531 1 89.38 151 PHE A CA 1
ATOM 1228 C C . PHE A 1 151 ? 4.938 -29.031 -35.875 1 89.38 151 PHE A C 1
ATOM 1230 O O . PHE A 1 151 ? 5.066 -27.859 -35.531 1 89.38 151 PHE A O 1
ATOM 1237 N N . TYR A 1 152 ? 3.9 -29.656 -35.688 1 89.69 152 TYR A N 1
ATOM 1238 C CA . TYR A 1 152 ? 2.715 -29.078 -35.062 1 89.69 152 TYR A CA 1
ATOM 1239 C C . TYR A 1 152 ? 3.031 -28.609 -33.656 1 89.69 152 TYR A C 1
ATOM 1241 O O . TYR A 1 152 ? 2.66 -27.484 -33.281 1 89.69 152 TYR A O 1
ATOM 1249 N N . THR A 1 153 ? 3.783 -29.422 -32.938 1 90.31 153 THR A N 1
ATOM 1250 C CA . THR A 1 153 ? 4.105 -29.109 -31.562 1 90.31 153 THR A CA 1
ATOM 1251 C C . THR A 1 153 ? 5.047 -27.906 -31.469 1 90.31 153 THR A C 1
ATOM 1253 O O . THR A 1 153 ? 4.891 -27.047 -30.594 1 90.31 153 THR A O 1
ATOM 1256 N N . ILE A 1 154 ? 5.902 -27.844 -32.375 1 91.81 154 ILE A N 1
ATOM 1257 C CA . ILE A 1 154 ? 6.879 -26.766 -32.375 1 91.81 154 ILE A CA 1
ATOM 1258 C C . ILE A 1 154 ? 6.18 -25.438 -32.656 1 91.81 154 ILE A C 1
ATOM 1260 O O . ILE A 1 154 ? 6.41 -24.438 -31.984 1 91.81 154 ILE A O 1
ATOM 1264 N N . VAL A 1 155 ? 5.336 -25.453 -33.625 1 92.31 155 VAL A N 1
ATOM 1265 C CA . VAL A 1 155 ? 4.625 -24.234 -34 1 92.31 155 VAL A CA 1
ATOM 1266 C C . VAL A 1 155 ? 3.711 -23.797 -32.875 1 92.31 155 VAL A C 1
ATOM 1268 O O . VAL A 1 155 ? 3.631 -22.609 -32.531 1 92.31 155 VAL A O 1
ATOM 1271 N N . GLN A 1 156 ? 3.08 -24.734 -32.281 1 92.06 156 GLN A N 1
ATOM 1272 C CA . GLN A 1 156 ? 2.195 -24.453 -31.172 1 92.06 156 GLN A CA 1
ATOM 1273 C C . GLN A 1 156 ? 2.965 -23.844 -30 1 92.06 156 GLN A C 1
ATOM 1275 O O . GLN A 1 156 ? 2.463 -22.953 -29.328 1 92.06 156 GLN A O 1
ATOM 1280 N N . LEU A 1 157 ? 4.102 -24.359 -29.797 1 92.12 157 LEU A N 1
ATOM 1281 C CA . LEU A 1 157 ? 4.941 -23.859 -28.719 1 92.12 157 LEU A CA 1
ATOM 1282 C C . LEU A 1 157 ? 5.348 -22.406 -28.984 1 92.12 157 LEU A C 1
ATOM 1284 O O . LEU A 1 157 ? 5.293 -21.578 -28.078 1 92.12 157 LEU A O 1
ATOM 1288 N N . ILE A 1 158 ? 5.688 -22.125 -30.172 1 92.88 158 ILE A N 1
ATOM 1289 C CA . ILE A 1 158 ? 6.09 -20.766 -30.547 1 92.88 158 ILE A CA 1
ATOM 1290 C C . ILE A 1 158 ? 4.906 -19.812 -30.359 1 92.88 158 ILE A C 1
ATOM 1292 O O . ILE A 1 158 ? 5.062 -18.719 -29.812 1 92.88 158 ILE A O 1
ATOM 1296 N N . LEU A 1 159 ? 3.768 -20.25 -30.719 1 94.69 159 LEU A N 1
ATOM 1297 C CA . LEU A 1 159 ? 2.57 -19.422 -30.594 1 94.69 159 LEU A CA 1
ATOM 1298 C C . LEU A 1 159 ? 2.215 -19.188 -29.141 1 94.69 159 LEU A C 1
ATOM 1300 O O . LEU A 1 159 ? 1.833 -18.078 -28.75 1 94.69 159 LEU A O 1
ATOM 1304 N N . SER A 1 160 ? 2.355 -20.188 -28.359 1 94.38 160 SER A N 1
ATOM 1305 C CA . SER A 1 160 ? 2.041 -20.062 -26.953 1 94.38 160 SER A CA 1
ATOM 1306 C C . SER A 1 160 ? 3.014 -19.109 -26.25 1 94.38 160 SER A C 1
ATOM 1308 O O . SER A 1 160 ? 2.607 -18.312 -25.406 1 94.38 160 SER A O 1
ATOM 1310 N N . LEU A 1 161 ? 4.277 -19.172 -26.609 1 92.06 161 LEU A N 1
ATOM 1311 C CA . LEU A 1 161 ? 5.277 -18.297 -26 1 92.06 161 LEU A CA 1
ATOM 1312 C C . LEU A 1 161 ? 5.098 -16.859 -26.453 1 92.06 161 LEU A C 1
ATOM 1314 O O . LEU A 1 161 ? 5.238 -15.93 -25.641 1 92.06 161 LEU A O 1
ATOM 1318 N N . THR A 1 162 ? 4.785 -16.719 -27.688 1 94.19 162 THR A N 1
ATOM 1319 C CA . THR A 1 162 ? 4.516 -15.375 -28.203 1 94.19 162 THR A CA 1
ATOM 1320 C C . THR A 1 162 ? 3.275 -14.781 -27.531 1 94.19 162 THR A C 1
ATOM 1322 O O . THR A 1 162 ? 3.283 -13.617 -27.125 1 94.19 162 THR A O 1
ATOM 1325 N N . GLY A 1 163 ? 2.289 -15.57 -27.438 1 94.94 163 GLY A N 1
ATOM 1326 C CA . GLY A 1 163 ? 1.079 -15.117 -26.766 1 94.94 163 GLY A CA 1
ATOM 1327 C C . GLY A 1 163 ? 1.299 -14.766 -25.312 1 94.94 163 GLY A C 1
ATOM 1328 O O . GLY A 1 163 ? 0.738 -13.789 -24.812 1 94.94 163 GLY A O 1
ATOM 1329 N N . LEU A 1 164 ? 2.102 -15.531 -24.672 1 93.19 164 LEU A N 1
ATOM 1330 C CA . LEU A 1 164 ? 2.412 -15.266 -23.266 1 93.19 164 LEU A CA 1
ATOM 1331 C C . LEU A 1 164 ? 3.141 -13.938 -23.109 1 93.19 164 LEU A C 1
ATOM 1333 O O . LEU A 1 164 ? 2.859 -13.172 -22.188 1 93.19 164 LEU A O 1
ATOM 1337 N N . PHE A 1 165 ? 4.012 -13.664 -23.984 1 91 165 PHE A N 1
ATOM 1338 C CA . PHE A 1 165 ? 4.742 -12.406 -23.969 1 91 165 PHE A CA 1
ATOM 1339 C C . PHE A 1 165 ? 3.795 -11.227 -24.172 1 91 165 PHE A C 1
ATOM 1341 O O . PHE A 1 165 ? 3.85 -10.25 -23.422 1 91 165 PHE A O 1
ATOM 1348 N N . LEU A 1 166 ? 2.926 -11.336 -25.125 1 93 166 LEU A N 1
ATOM 1349 C CA . LEU A 1 166 ? 1.966 -10.273 -25.406 1 93 166 LEU A CA 1
ATOM 1350 C C . LEU A 1 166 ? 1.022 -10.07 -24.219 1 93 166 LEU A C 1
ATOM 1352 O O . LEU A 1 166 ? 0.681 -8.938 -23.891 1 93 166 LEU A O 1
ATOM 1356 N N . SER A 1 167 ? 0.678 -11.156 -23.625 1 94.44 167 SER A N 1
ATOM 1357 C CA . SER A 1 167 ? -0.229 -11.086 -22.484 1 94.44 167 SER A CA 1
ATOM 1358 C C . SER A 1 167 ? 0.423 -10.367 -21.297 1 94.44 167 SER A C 1
ATOM 1360 O O . SER A 1 167 ? -0.238 -9.617 -20.578 1 94.44 167 SER A O 1
ATOM 1362 N N . LEU A 1 168 ? 1.656 -10.578 -21.094 1 89.88 168 LEU A N 1
ATOM 1363 C CA . LEU A 1 168 ? 2.379 -9.914 -20.016 1 89.88 168 LEU A CA 1
ATOM 1364 C C . LEU A 1 168 ? 2.463 -8.406 -20.266 1 89.88 168 LEU A C 1
ATOM 1366 O O . LEU A 1 168 ? 2.33 -7.609 -19.344 1 89.88 168 LEU A O 1
ATOM 1370 N N . GLU A 1 169 ? 2.615 -8.055 -21.484 1 87.56 169 GLU A N 1
ATOM 1371 C CA . GLU A 1 169 ? 2.674 -6.641 -21.828 1 87.56 169 GLU A CA 1
ATOM 1372 C C . GLU A 1 169 ? 1.324 -5.961 -21.609 1 87.56 169 GLU A C 1
ATOM 1374 O O . GLU A 1 169 ? 1.264 -4.816 -21.156 1 87.56 169 GLU A O 1
ATOM 1379 N N . ILE A 1 170 ? 0.336 -6.688 -21.938 1 89.75 170 ILE A N 1
ATOM 1380 C CA . ILE A 1 170 ? -1.006 -6.156 -21.719 1 89.75 170 ILE A CA 1
ATOM 1381 C C . ILE A 1 170 ? -1.229 -5.918 -20.219 1 89.75 170 ILE A C 1
ATOM 1383 O O . ILE A 1 170 ? -1.714 -4.855 -19.828 1 89.75 170 ILE A O 1
ATOM 1387 N N . ASN A 1 171 ? -0.815 -6.855 -19.453 1 89.88 171 ASN A N 1
ATOM 1388 C CA . ASN A 1 171 ? -1.03 -6.742 -18.016 1 89.88 171 ASN A CA 1
ATOM 1389 C C . ASN A 1 171 ? -0.138 -5.672 -17.391 1 89.88 171 ASN A C 1
ATOM 1391 O O . ASN A 1 171 ? -0.532 -5.008 -16.438 1 89.88 171 ASN A O 1
ATOM 1395 N N . LYS A 1 172 ? 1.017 -5.539 -17.922 1 86.19 172 LYS A N 1
ATOM 1396 C CA . LYS A 1 172 ? 1.872 -4.445 -17.469 1 86.19 172 LYS A CA 1
ATOM 1397 C C . LYS A 1 172 ? 1.195 -3.094 -17.672 1 86.19 172 LYS A C 1
ATOM 1399 O O . LYS A 1 172 ? 1.213 -2.238 -16.781 1 86.19 172 LYS A O 1
ATOM 1404 N N . SER A 1 173 ? 0.585 -2.922 -18.766 1 82.56 173 SER A N 1
ATOM 1405 C CA . SER A 1 173 ? -0.126 -1.688 -19.094 1 82.56 173 SER A CA 1
ATOM 1406 C C . SER A 1 173 ? -1.361 -1.52 -18.203 1 82.56 173 SER A C 1
ATOM 1408 O O . SER A 1 173 ? -1.665 -0.411 -17.766 1 82.56 173 SER A O 1
ATOM 1410 N N . PHE A 1 174 ? -1.933 -2.582 -17.969 1 86.62 174 PHE A N 1
ATOM 1411 C CA . PHE A 1 174 ? -3.143 -2.562 -17.156 1 86.62 174 PHE A CA 1
ATOM 1412 C C . PHE A 1 174 ? -2.826 -2.143 -15.719 1 86.62 174 PHE A C 1
ATOM 1414 O O . PHE A 1 174 ? -3.527 -1.306 -15.148 1 86.62 174 PHE A O 1
ATOM 1421 N N . PHE A 1 175 ? -1.752 -2.68 -15.164 1 87.06 175 PHE A N 1
ATOM 1422 C CA . PHE A 1 175 ? -1.421 -2.436 -13.766 1 87.06 175 PHE A CA 1
ATOM 1423 C C . PHE A 1 175 ? -0.779 -1.063 -13.594 1 87.06 175 PHE A C 1
ATOM 1425 O O . PHE A 1 175 ? -0.805 -0.492 -12.5 1 87.06 175 PHE A O 1
ATOM 1432 N N . SER A 1 176 ? -0.011 -0.539 -14.461 1 76 176 SER A N 1
ATOM 1433 C CA . SER A 1 176 ? 0.652 0.756 -14.352 1 76 176 SER A CA 1
ATOM 1434 C C . SER A 1 176 ? -0.362 1.896 -14.32 1 76 176 SER A C 1
ATOM 1436 O O . SER A 1 176 ? -0.038 3.01 -13.898 1 76 176 SER A O 1
ATOM 1438 N N . GLY A 1 177 ? -1.614 1.633 -14.305 1 61.38 177 GLY A N 1
ATOM 1439 C CA . GLY A 1 177 ? -2.633 2.67 -14.266 1 61.38 177 GLY A CA 1
ATOM 1440 C C . GLY A 1 177 ? -2.416 3.758 -15.305 1 61.38 177 GLY A C 1
ATOM 1441 O O . GLY A 1 177 ? -1.771 3.525 -16.328 1 61.38 177 GLY A O 1
ATOM 1442 N N . SER A 1 178 ? -3.16 4.938 -15.211 1 54.75 178 SER A N 1
ATOM 1443 C CA . SER A 1 178 ? -3.062 6.086 -16.109 1 54.75 178 SER A CA 1
ATOM 1444 C C . SER A 1 178 ? -1.697 6.758 -16 1 54.75 178 SER A C 1
ATOM 1446 O O . SER A 1 178 ? -1.34 7.586 -16.844 1 54.75 178 SER A O 1
ATOM 1448 N N . LYS A 1 179 ? -0.933 6.34 -14.898 1 53.5 179 LYS A N 1
ATOM 1449 C CA . LYS A 1 179 ? 0.211 7.148 -14.492 1 53.5 179 LYS A CA 1
ATOM 1450 C C . LYS A 1 179 ? 1.438 6.84 -15.344 1 53.5 179 LYS A C 1
ATOM 1452 O O . LYS A 1 179 ? 2.35 7.66 -15.453 1 53.5 179 LYS A O 1
ATOM 1457 N N . ASP A 1 180 ? 1.491 5.535 -15.984 1 53.69 180 ASP A N 1
ATOM 1458 C CA . ASP A 1 180 ? 2.777 5.18 -16.578 1 53.69 180 ASP A CA 1
ATOM 1459 C C . ASP A 1 180 ? 2.639 4.922 -18.078 1 53.69 180 ASP A C 1
ATOM 1461 O O . ASP A 1 180 ? 1.525 4.816 -18.594 1 53.69 180 ASP A O 1
ATOM 1465 N N . ILE A 1 181 ? 3.881 4.695 -18.703 1 51.03 181 ILE A N 1
ATOM 1466 C CA . ILE A 1 181 ? 4.27 4.48 -20.094 1 51.03 181 ILE A CA 1
ATOM 1467 C C . ILE A 1 181 ? 3.488 3.301 -20.672 1 51.03 181 ILE A C 1
ATOM 1469 O O . ILE A 1 181 ? 3.475 2.213 -20.094 1 51.03 181 ILE A O 1
ATOM 1473 N N . GLU A 1 182 ? 2.559 3.771 -21.594 1 54.5 182 GLU A N 1
ATOM 1474 C CA . GLU A 1 182 ? 2.029 2.752 -22.5 1 54.5 182 GLU A CA 1
ATOM 1475 C C . GLU A 1 182 ? 3.141 1.853 -23.031 1 54.5 182 GLU A C 1
ATOM 1477 O O . GLU A 1 182 ? 4.305 2.256 -23.078 1 54.5 182 GLU A O 1
ATOM 1482 N N . SER A 1 183 ? 2.885 0.677 -23.109 1 58.97 183 SER A N 1
ATOM 1483 C CA . SER A 1 183 ? 3.824 -0.224 -23.766 1 58.97 183 SER A CA 1
ATOM 1484 C C . SER A 1 183 ? 4.402 0.406 -25.031 1 58.97 183 SER A C 1
ATOM 1486 O O . SER A 1 183 ? 3.734 1.203 -25.688 1 58.97 183 SER A O 1
ATOM 1488 N N . LYS A 1 184 ? 5.672 0.319 -25.219 1 60.34 184 LYS A N 1
ATOM 1489 C CA . LYS A 1 184 ? 6.383 0.816 -26.406 1 60.34 184 LYS A CA 1
ATOM 1490 C C . LYS A 1 184 ? 5.617 0.498 -27.688 1 60.34 184 LYS A C 1
ATOM 1492 O O . LYS A 1 184 ? 5.77 1.191 -28.688 1 60.34 184 LYS A O 1
ATOM 1497 N N . PHE A 1 185 ? 4.699 -0.458 -27.531 1 63.12 185 PHE A N 1
ATOM 1498 C CA . PHE A 1 185 ? 4.023 -0.942 -28.719 1 63.12 185 PHE A CA 1
ATOM 1499 C C . PHE A 1 185 ? 2.727 -0.176 -28.969 1 63.12 185 PHE A C 1
ATOM 1501 O O . PHE A 1 185 ? 2.125 -0.28 -30.031 1 63.12 185 PHE A O 1
ATOM 1508 N N . CYS A 1 186 ? 2.277 0.663 -28.062 1 63.06 186 CYS A N 1
ATOM 1509 C CA . CYS A 1 186 ? 0.96 1.282 -28.141 1 63.06 186 CYS A CA 1
ATOM 1510 C C . CYS A 1 186 ? 1.048 2.66 -28.781 1 63.06 186 CYS A C 1
ATOM 1512 O O . CYS A 1 186 ? 0.025 3.256 -29.125 1 63.06 186 CYS A O 1
ATOM 1514 N N . ASN A 1 187 ? 2.143 3.174 -29 1 56.47 187 ASN A N 1
ATOM 1515 C CA . ASN A 1 187 ? 2.254 4.57 -29.422 1 56.47 187 ASN A CA 1
ATOM 1516 C C . ASN A 1 187 ? 2.283 4.707 -30.938 1 56.47 187 ASN A C 1
ATOM 1518 O O . ASN A 1 187 ? 3.16 5.371 -31.484 1 56.47 187 ASN A O 1
ATOM 1522 N N . TYR A 1 188 ? 1.247 3.889 -31.562 1 54.69 188 TYR A N 1
ATOM 1523 C CA . TYR A 1 188 ? 1.353 3.98 -33.031 1 54.69 188 TYR A CA 1
ATOM 1524 C C . TYR A 1 188 ? 0.279 4.898 -33.594 1 54.69 188 TYR A C 1
ATOM 1526 O O . TYR A 1 188 ? -0.716 4.434 -34.156 1 54.69 188 TYR A O 1
ATOM 1534 N N . GLY A 1 189 ? 0.334 6.18 -33.25 1 58.22 189 GLY A N 1
ATOM 1535 C CA . GLY A 1 189 ? -0.513 7.164 -33.906 1 58.22 189 GLY A CA 1
ATOM 1536 C C . GLY A 1 189 ? -1.721 7.559 -33.094 1 58.22 189 GLY A C 1
ATOM 1537 O O . GLY A 1 189 ? -1.954 6.992 -32 1 58.22 189 GLY A O 1
ATOM 1538 N N . ASN A 1 190 ? -2.557 8.586 -33.594 1 62.59 190 ASN A N 1
ATOM 1539 C CA . ASN A 1 190 ? -3.676 9.195 -32.906 1 62.59 190 ASN A CA 1
ATOM 1540 C C . ASN A 1 190 ? -4.824 8.203 -32.719 1 62.59 190 ASN A C 1
ATOM 1542 O O . ASN A 1 190 ? -5.57 8.281 -31.734 1 62.59 190 ASN A O 1
ATOM 1546 N N . ASP A 1 191 ? -4.844 7.199 -33.562 1 74.25 191 ASP A N 1
ATOM 1547 C CA . ASP A 1 191 ? -5.973 6.277 -33.531 1 74.25 191 ASP A CA 1
ATOM 1548 C C . ASP A 1 191 ? -5.648 5.055 -32.656 1 74.25 191 ASP A C 1
ATOM 1550 O O . ASP A 1 191 ? -6.508 4.199 -32.438 1 74.25 191 ASP A O 1
ATOM 1554 N N . PHE A 1 192 ? -4.473 4.992 -32.25 1 73.44 192 PHE A N 1
ATOM 1555 C CA . PHE A 1 192 ? -4.043 3.832 -31.5 1 73.44 192 PHE A CA 1
ATOM 1556 C C . PHE A 1 192 ? -3.834 4.199 -30.031 1 73.44 192 PHE A C 1
ATOM 1558 O O . PHE A 1 192 ? -3.219 5.223 -29.719 1 73.44 192 PHE A O 1
ATOM 1565 N N . SER A 1 193 ? -4.668 3.58 -29.141 1 75.69 193 SER A N 1
ATOM 1566 C CA . SER A 1 193 ? -4.48 3.793 -27.719 1 75.69 193 SER A CA 1
ATOM 1567 C C . SER A 1 193 ? -4.688 2.5 -26.938 1 75.69 193 SER A C 1
ATOM 1569 O O . SER A 1 193 ? -5.816 2.154 -26.578 1 75.69 193 SER A O 1
ATOM 1571 N N . CYS A 1 194 ? -3.648 1.834 -26.609 1 77.88 194 CYS A N 1
ATOM 1572 C CA . CYS A 1 194 ? -3.736 0.601 -25.828 1 77.88 194 CYS A CA 1
ATOM 1573 C C . CYS A 1 194 ? -4.289 0.87 -24.438 1 77.88 194 CYS A C 1
ATOM 1575 O O . CYS A 1 194 ? -5.125 0.114 -23.938 1 77.88 194 CYS A O 1
ATOM 1577 N N . ASN A 1 195 ? -3.898 1.946 -23.938 1 75.5 195 ASN A N 1
ATOM 1578 C CA . ASN A 1 195 ? -4.254 2.25 -22.562 1 75.5 195 ASN A CA 1
ATOM 1579 C C . ASN A 1 195 ? -5.754 2.488 -22.406 1 75.5 195 ASN A C 1
ATOM 1581 O O . ASN A 1 195 ? -6.367 2.008 -21.453 1 75.5 195 ASN A O 1
ATOM 1585 N N . ASP A 1 196 ? -6.297 3.152 -23.344 1 75 196 ASP A N 1
ATOM 1586 C CA . ASP A 1 196 ? -7.719 3.469 -23.25 1 75 196 ASP A CA 1
ATOM 1587 C C . ASP A 1 196 ? -8.57 2.203 -23.312 1 75 196 ASP A C 1
ATOM 1589 O O . ASP A 1 196 ? -9.547 2.066 -22.578 1 75 196 ASP A O 1
ATOM 1593 N N . ILE A 1 197 ? -8.117 1.326 -24.062 1 79.19 197 ILE A N 1
ATOM 1594 C CA . ILE A 1 197 ? -8.883 0.105 -24.281 1 79.19 197 ILE A CA 1
ATOM 1595 C C . ILE A 1 197 ? -8.641 -0.86 -23.125 1 79.19 197 ILE A C 1
ATOM 1597 O O . ILE A 1 197 ? -9.594 -1.42 -22.562 1 79.19 197 ILE A O 1
ATOM 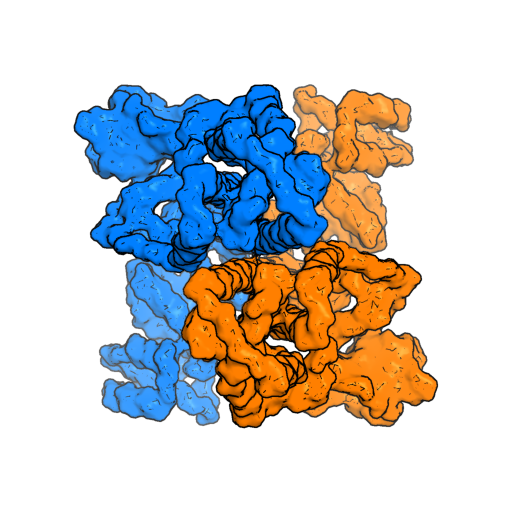1601 N N . ILE A 1 198 ? -7.438 -1.011 -22.75 1 82 198 ILE A N 1
ATOM 1602 C CA . ILE A 1 198 ? -7.055 -1.944 -21.703 1 82 198 ILE A CA 1
ATOM 1603 C C . ILE A 1 198 ? -7.633 -1.479 -20.375 1 82 198 ILE A C 1
ATOM 1605 O O . ILE A 1 198 ? -8.133 -2.289 -19.594 1 82 198 ILE A O 1
ATOM 1609 N N . LYS A 1 199 ? -7.688 -0.239 -20.188 1 76.56 199 LYS A N 1
ATOM 1610 C CA . LYS A 1 199 ? -8.125 0.304 -18.906 1 76.56 199 LYS A CA 1
ATOM 1611 C C . LYS A 1 199 ? -9.641 0.33 -18.797 1 76.56 199 LYS A C 1
ATOM 1613 O O . LYS A 1 199 ? -10.195 0.386 -17.703 1 76.56 199 LYS A O 1
ATOM 1618 N N . SER A 1 200 ? -10.281 0.443 -19.906 1 74.06 200 SER A N 1
ATOM 1619 C CA . SER A 1 200 ? -11.734 0.4 -19.875 1 74.06 200 SER A CA 1
ATOM 1620 C C . SER A 1 200 ? -12.234 -0.881 -19.203 1 74.06 200 SER A C 1
ATOM 1622 O O . SER A 1 200 ? -13.336 -0.915 -18.656 1 74.06 200 SER A O 1
ATOM 1624 N N . ASN A 1 201 ? -11.203 -1.841 -19.062 1 63.59 201 ASN A N 1
ATOM 1625 C CA . ASN A 1 201 ? -11.398 -3.121 -18.391 1 63.59 201 ASN A CA 1
ATOM 1626 C C . ASN A 1 201 ? -12.867 -3.553 -18.422 1 63.59 201 ASN A C 1
ATOM 1628 O O . ASN A 1 201 ? -13.469 -3.809 -17.375 1 63.59 201 ASN A O 1
ATOM 1632 N N . THR A 1 202 ? -13.422 -3.639 -19.625 1 65.94 202 THR A N 1
ATOM 1633 C CA . THR A 1 202 ? -14.812 -4.066 -19.797 1 65.94 202 THR A CA 1
ATOM 1634 C C . THR A 1 202 ? -15.023 -5.453 -19.203 1 65.94 202 THR A C 1
ATOM 1636 O O . THR A 1 202 ? -14.242 -6.375 -19.469 1 65.94 202 THR A O 1
ATOM 1639 N N . GLU A 1 203 ? -15.984 -5.488 -18.25 1 66.56 203 GLU A N 1
ATOM 1640 C CA . GLU A 1 203 ? -16.281 -6.758 -17.594 1 66.56 203 GLU A CA 1
ATOM 1641 C C . GLU A 1 203 ? -17.078 -7.68 -18.516 1 66.56 203 GLU A C 1
ATOM 1643 O O . GLU A 1 203 ? -18 -7.234 -19.203 1 66.56 203 GLU A O 1
ATOM 1648 N N . ILE A 1 204 ? -16.547 -8.781 -18.906 1 62.81 204 ILE A N 1
ATOM 1649 C CA . ILE A 1 204 ? -17.281 -9.766 -19.703 1 62.81 204 ILE A CA 1
ATOM 1650 C C . ILE A 1 204 ? -18.172 -10.594 -18.766 1 62.81 204 ILE A C 1
ATOM 1652 O O . ILE A 1 204 ? -19.359 -10.805 -19.062 1 62.81 204 ILE A O 1
ATOM 1656 N N . PHE A 1 205 ? -17.641 -11.359 -17.859 1 60.75 205 PHE A N 1
ATOM 1657 C CA . PHE A 1 205 ? -18.406 -12.242 -17 1 60.75 205 PHE A CA 1
ATOM 1658 C C . PHE A 1 205 ? -18.5 -11.68 -15.578 1 60.75 205 PHE A C 1
ATOM 1660 O O . PHE A 1 205 ? -17.953 -12.258 -14.641 1 60.75 205 PHE A O 1
ATOM 1667 N N . LYS A 1 206 ? -19.25 -10.727 -15.352 1 61.75 206 LYS A N 1
ATOM 1668 C CA . LYS A 1 206 ? -19.516 -10.102 -14.062 1 61.75 206 LYS A CA 1
ATOM 1669 C C . LYS A 1 206 ? -18.219 -9.758 -13.344 1 61.75 206 LYS A C 1
ATOM 1671 O O . LYS A 1 206 ? -17.188 -9.539 -13.984 1 61.75 206 LYS A O 1
ATOM 1676 N N . LYS A 1 207 ? -18.109 -9.719 -12.047 1 63.41 207 LYS A N 1
ATOM 1677 C CA . LYS A 1 207 ? -17.109 -9.25 -11.109 1 63.41 207 LYS A CA 1
ATOM 1678 C C . LYS A 1 207 ? -15.922 -10.211 -11.047 1 63.41 207 LYS A C 1
ATOM 1680 O O . LYS A 1 207 ? -14.906 -9.922 -10.406 1 63.41 207 LYS A O 1
ATOM 1685 N N . HIS A 1 208 ? -15.914 -11.297 -12.062 1 66.31 208 HIS A N 1
ATOM 1686 C CA . HIS A 1 208 ? -14.875 -12.289 -11.797 1 66.31 208 HIS A CA 1
ATOM 1687 C C . HIS A 1 208 ? -13.781 -12.25 -12.852 1 66.31 208 HIS A C 1
ATOM 1689 O O . HIS A 1 208 ? -12.625 -12.57 -12.57 1 66.31 208 HIS A O 1
ATOM 1695 N N . LEU A 1 209 ? -14.172 -11.984 -14.148 1 81.88 209 LEU A N 1
ATOM 1696 C CA . LEU A 1 209 ? -13.164 -12.031 -15.195 1 81.88 209 LEU A CA 1
ATOM 1697 C C . LEU A 1 209 ? -13.25 -10.805 -16.094 1 81.88 209 LEU A C 1
ATOM 1699 O O . LEU A 1 209 ? -14.344 -10.359 -16.453 1 81.88 209 LEU A O 1
ATOM 1703 N N . SER A 1 210 ? -12.156 -10.203 -16.328 1 85.88 210 SER A N 1
ATOM 1704 C CA . SER A 1 210 ? -12.047 -9.07 -17.234 1 85.88 210 SER A CA 1
ATOM 1705 C C . SER A 1 210 ? -11.375 -9.484 -18.547 1 85.88 210 SER A C 1
ATOM 1707 O O . SER A 1 210 ? -10.703 -10.516 -18.609 1 85.88 210 SER A O 1
ATOM 1709 N N . PHE A 1 211 ? -11.555 -8.766 -19.547 1 84.5 211 PHE A N 1
ATOM 1710 C CA . PHE A 1 211 ? -10.984 -9.031 -20.875 1 84.5 211 PHE A CA 1
ATOM 1711 C C . PHE A 1 211 ? -9.461 -9.094 -20.797 1 84.5 211 PHE A C 1
ATOM 1713 O O . PHE A 1 211 ? -8.836 -9.883 -21.516 1 84.5 211 PHE A O 1
ATOM 1720 N N . VAL A 1 212 ? -8.938 -8.383 -19.922 1 87.75 212 VAL A N 1
ATOM 1721 C CA . VAL A 1 212 ? -7.488 -8.266 -19.828 1 87.75 212 VAL A CA 1
ATOM 1722 C C . VAL A 1 212 ? -6.906 -9.555 -19.25 1 87.75 212 VAL A C 1
ATOM 1724 O O . VAL A 1 212 ? -5.738 -9.875 -19.484 1 87.75 212 VAL A O 1
ATOM 1727 N N . ASP A 1 213 ? -7.777 -10.391 -18.594 1 92.56 213 ASP A N 1
ATOM 1728 C CA . ASP A 1 213 ? -7.32 -11.617 -17.938 1 92.56 213 ASP A CA 1
ATOM 1729 C C . ASP A 1 213 ? -7.258 -12.781 -18.938 1 92.56 213 ASP A C 1
ATOM 1731 O O . ASP A 1 213 ? -6.543 -13.758 -18.703 1 92.56 213 ASP A O 1
ATOM 1735 N N . LEU A 1 214 ? -7.961 -12.711 -20 1 92.75 214 LEU A N 1
ATOM 1736 C CA . LEU A 1 214 ? -8.211 -13.859 -20.859 1 92.75 214 LEU A CA 1
ATOM 1737 C C . LEU A 1 214 ? -6.93 -14.305 -21.562 1 92.75 214 LEU A C 1
ATOM 1739 O O . LEU A 1 214 ? -6.621 -15.5 -21.609 1 92.75 214 LEU A O 1
ATOM 1743 N N . PRO A 1 215 ? -6.16 -13.375 -22.047 1 94.38 215 PRO A N 1
ATOM 1744 C CA . PRO A 1 215 ? -4.945 -13.812 -22.75 1 94.38 215 PRO A CA 1
ATOM 1745 C C . PRO A 1 215 ? -3.955 -14.508 -21.828 1 94.38 215 PRO A C 1
ATOM 1747 O O . PRO A 1 215 ? -3.43 -15.57 -22.156 1 94.38 215 PRO A O 1
ATOM 1750 N N . ILE A 1 216 ? -3.734 -13.977 -20.656 1 95.44 216 ILE A N 1
ATOM 1751 C CA . ILE A 1 216 ? -2.752 -14.57 -19.75 1 95.44 216 ILE A CA 1
ATOM 1752 C C . ILE A 1 216 ? -3.229 -15.945 -19.297 1 95.44 216 ILE A C 1
ATOM 1754 O O . ILE A 1 216 ? -2.426 -16.859 -19.141 1 95.44 216 ILE A O 1
ATOM 1758 N N . LEU A 1 217 ? -4.52 -16.125 -19.125 1 95.69 217 LEU A N 1
ATOM 1759 C CA . LEU A 1 217 ? -5.074 -17.422 -18.734 1 95.69 217 LEU A CA 1
ATOM 1760 C C . LEU A 1 217 ? -4.953 -18.438 -19.859 1 95.69 217 LEU A C 1
ATOM 1762 O O . LEU A 1 217 ? -4.504 -19.562 -19.641 1 95.69 217 LEU A O 1
ATOM 1766 N N . PHE A 1 218 ? -5.242 -18.016 -21.047 1 96.12 218 PHE A N 1
ATOM 1767 C CA . PHE A 1 218 ? -5.242 -18.922 -22.188 1 96.12 218 PHE A CA 1
ATOM 1768 C C . PHE A 1 218 ? -3.824 -19.375 -22.516 1 96.12 218 PHE A C 1
ATOM 1770 O O . PHE A 1 218 ? -3.564 -20.578 -22.656 1 96.12 218 PHE A O 1
ATOM 1777 N N . PHE A 1 219 ? -2.91 -18.516 -22.609 1 96.44 219 PHE A N 1
ATOM 1778 C CA . PHE A 1 219 ? -1.577 -18.859 -23.094 1 96.44 219 PHE A CA 1
ATOM 1779 C C . PHE A 1 219 ? -0.758 -19.531 -21.984 1 96.44 219 PHE A C 1
ATOM 1781 O O . PHE A 1 219 ? 0.104 -20.359 -22.281 1 96.44 219 PHE A O 1
ATOM 1788 N N . SER A 1 220 ? -1.016 -19.156 -20.703 1 95.44 220 SER A N 1
ATOM 1789 C CA . SER A 1 220 ? -0.385 -19.906 -19.625 1 95.44 220 SER A CA 1
ATOM 1790 C C . SER A 1 220 ? -0.869 -21.359 -19.594 1 95.44 220 SER A C 1
ATOM 1792 O O . SER A 1 220 ? -0.067 -22.281 -19.453 1 95.44 220 SER A O 1
ATOM 1794 N N . PHE A 1 221 ? -2.15 -21.469 -19.75 1 96.25 221 PHE A N 1
ATOM 1795 C CA . PHE A 1 221 ? -2.74 -22.797 -19.828 1 96.25 221 PHE A CA 1
ATOM 1796 C C . PHE A 1 221 ? -2.17 -23.578 -21.016 1 96.25 221 PHE A C 1
ATOM 1798 O O . PHE A 1 221 ? -1.779 -24.734 -20.875 1 96.25 221 PHE A O 1
ATOM 1805 N N . SER A 1 222 ? -2.078 -22.922 -22.156 1 95.75 222 SER A N 1
ATOM 1806 C CA . SER A 1 222 ? -1.578 -23.562 -23.359 1 95.75 222 SER A CA 1
ATOM 1807 C C . SER A 1 222 ? -0.136 -24.031 -23.188 1 95.75 222 SER A C 1
ATOM 1809 O O . SER A 1 222 ? 0.213 -25.141 -23.578 1 95.75 222 SER A O 1
ATOM 1811 N N . PHE A 1 223 ? 0.629 -23.219 -22.609 1 93.75 223 PHE A N 1
ATOM 1812 C CA . PHE A 1 223 ? 2.035 -23.547 -22.406 1 93.75 223 PHE A CA 1
ATOM 1813 C C . PHE A 1 223 ? 2.18 -24.719 -21.438 1 93.75 223 PHE A C 1
ATOM 1815 O O . PHE A 1 223 ? 2.891 -25.688 -21.734 1 93.75 223 PHE A O 1
ATOM 1822 N N . LEU A 1 224 ? 1.462 -24.734 -20.359 1 94.31 224 LEU A N 1
ATOM 1823 C CA . LEU A 1 224 ? 1.575 -25.781 -19.344 1 94.31 224 LEU A CA 1
ATOM 1824 C C . LEU A 1 224 ? 0.982 -27.094 -19.844 1 94.31 224 LEU A C 1
ATOM 1826 O O . LEU A 1 224 ? 1.479 -28.172 -19.516 1 94.31 224 LEU A O 1
ATOM 1830 N N . LEU A 1 225 ? -0.068 -26.953 -20.625 1 94.44 225 LEU A N 1
ATOM 1831 C CA . LEU A 1 225 ? -0.658 -28.156 -21.203 1 94.44 225 LEU A CA 1
ATOM 1832 C C . LEU A 1 225 ? 0.343 -28.875 -22.109 1 94.44 225 LEU A C 1
ATOM 1834 O O . LEU A 1 225 ? 0.44 -30.094 -22.078 1 94.44 225 LEU A O 1
ATOM 1838 N N . GLN A 1 226 ? 1.062 -28.109 -22.859 1 93.06 226 GLN A N 1
ATOM 1839 C CA . GLN A 1 226 ? 2.059 -28.688 -23.75 1 93.06 226 GLN A CA 1
ATOM 1840 C C . GLN A 1 226 ? 3.182 -29.359 -22.969 1 93.06 226 GLN A C 1
ATOM 1842 O O . GLN A 1 226 ? 3.727 -30.375 -23.406 1 93.06 226 GLN A O 1
ATOM 1847 N N . VAL A 1 227 ? 3.455 -28.844 -21.859 1 91.75 227 VAL A N 1
ATOM 1848 C CA . VAL A 1 227 ? 4.559 -29.344 -21.062 1 91.75 227 VAL A CA 1
ATOM 1849 C C . VAL A 1 227 ? 4.121 -30.625 -20.328 1 91.75 227 VAL A C 1
ATOM 1851 O O . VAL A 1 227 ? 4.816 -31.641 -20.375 1 91.75 227 VAL A O 1
ATOM 1854 N N . PHE A 1 228 ? 2.941 -30.656 -19.781 1 91.75 228 PHE A N 1
ATOM 1855 C CA . PHE A 1 228 ? 2.518 -31.734 -18.906 1 91.75 228 PHE A CA 1
ATOM 1856 C C . PHE A 1 228 ? 1.801 -32.812 -19.703 1 91.75 228 PHE A C 1
ATOM 1858 O O . PHE A 1 228 ? 1.923 -34 -19.391 1 91.75 228 PHE A O 1
ATOM 1865 N N . PHE A 1 229 ? 1.044 -32.375 -20.719 1 90.44 229 PHE A N 1
ATOM 1866 C CA . PHE A 1 229 ? 0.228 -33.312 -21.469 1 90.44 229 PHE A CA 1
ATOM 1867 C C . PHE A 1 229 ? 0.396 -33.094 -22.969 1 90.44 229 PHE A C 1
ATOM 1869 O O . PHE A 1 229 ? -0.542 -32.688 -23.656 1 90.44 229 PHE A O 1
ATOM 1876 N N . PRO A 1 230 ? 1.442 -33.594 -23.5 1 89.12 230 PRO A N 1
ATOM 1877 C CA . PRO A 1 230 ? 1.698 -33.375 -24.922 1 89.12 230 PRO A CA 1
ATOM 1878 C C . PRO A 1 230 ? 0.669 -34.062 -25.812 1 89.12 230 PRO A C 1
ATOM 1880 O O . PRO A 1 230 ? 0.444 -33.656 -26.953 1 89.12 230 PRO A O 1
ATOM 1883 N N . ASN A 1 231 ? 0.017 -35 -25.281 1 87.38 231 ASN A N 1
ATOM 1884 C CA . ASN A 1 231 ? -0.947 -35.75 -26.094 1 87.38 231 ASN A CA 1
ATOM 1885 C C . ASN A 1 231 ? -2.27 -35 -26.219 1 87.38 231 ASN A C 1
ATOM 1887 O O . ASN A 1 231 ? -3.115 -35.375 -27.031 1 87.38 231 ASN A O 1
ATOM 1891 N N . LEU A 1 232 ? -2.426 -33.969 -25.453 1 89.88 232 LEU A N 1
ATOM 1892 C CA . LEU A 1 232 ? -3.689 -33.25 -25.438 1 89.88 232 LEU A CA 1
ATOM 1893 C C . LEU A 1 232 ? -3.531 -31.875 -26.062 1 89.88 232 LEU A C 1
ATOM 1895 O O . LEU A 1 232 ? -4.348 -30.984 -25.828 1 89.88 232 LEU A O 1
ATOM 1899 N N . ILE A 1 233 ? -2.551 -31.688 -26.891 1 89.81 233 ILE A N 1
ATOM 1900 C CA . ILE A 1 233 ? -2.209 -30.375 -27.438 1 89.81 233 ILE A CA 1
ATOM 1901 C C . ILE A 1 233 ? -3.32 -29.891 -28.359 1 89.81 233 ILE A C 1
ATOM 1903 O O . ILE A 1 233 ? -3.494 -28.688 -28.562 1 89.81 233 ILE A O 1
ATOM 1907 N N . GLU A 1 234 ? -4.098 -30.812 -28.891 1 89.69 234 GLU A N 1
ATOM 1908 C CA . GLU A 1 234 ? -5.18 -30.469 -29.797 1 89.69 234 GLU A CA 1
ATOM 1909 C C . GLU A 1 234 ? -6.27 -29.672 -29.094 1 89.69 234 GLU A C 1
ATOM 1911 O O . GLU A 1 234 ? -7.023 -28.938 -29.719 1 89.69 234 GLU A O 1
ATOM 1916 N N . ILE A 1 235 ? -6.309 -29.781 -27.828 1 91.38 235 ILE A N 1
ATOM 1917 C CA . ILE A 1 235 ? -7.297 -29.062 -27.031 1 91.38 235 ILE A CA 1
ATOM 1918 C C . ILE A 1 235 ? -7.051 -27.547 -27.141 1 91.38 235 ILE A C 1
ATOM 1920 O O . ILE A 1 235 ? -7.996 -26.766 -27.109 1 91.38 235 ILE A O 1
ATOM 1924 N N . ILE A 1 236 ? -5.805 -27.188 -27.344 1 92.94 236 ILE A N 1
ATOM 1925 C CA . ILE A 1 236 ? -5.445 -25.781 -27.484 1 92.94 236 ILE A CA 1
ATOM 1926 C C . ILE A 1 236 ? -6.094 -25.219 -28.734 1 92.94 236 ILE A C 1
ATOM 1928 O O . ILE A 1 236 ? -6.656 -24.109 -28.703 1 92.94 236 ILE A O 1
ATOM 1932 N N . GLY A 1 237 ? -5.988 -26.016 -29.797 1 91.19 237 GLY A N 1
ATOM 1933 C CA . GLY A 1 237 ? -6.617 -25.594 -31.031 1 91.19 237 GLY A CA 1
ATOM 1934 C C . GLY A 1 237 ? -8.133 -25.5 -30.922 1 91.19 237 GLY A C 1
ATOM 1935 O O . GLY A 1 237 ? -8.734 -24.547 -31.438 1 91.19 237 GLY A O 1
ATOM 1936 N N . LEU A 1 238 ? -8.703 -26.344 -30.234 1 91.25 238 LEU A N 1
ATOM 1937 C CA . LEU A 1 238 ? -10.156 -26.344 -30.047 1 91.25 238 LEU A CA 1
ATOM 1938 C C . LEU A 1 238 ? -10.602 -25.125 -29.25 1 91.25 238 LEU A C 1
ATOM 1940 O O . LEU A 1 238 ? -11.57 -24.469 -29.609 1 91.25 238 LEU A O 1
ATOM 1944 N N . LEU A 1 239 ? -9.883 -24.891 -28.219 1 93.25 239 LEU A N 1
ATOM 1945 C CA . LEU A 1 239 ? -10.211 -23.734 -27.375 1 93.25 239 LEU A CA 1
ATOM 1946 C C . LEU A 1 239 ? -10.008 -22.438 -28.141 1 93.25 239 LEU A C 1
ATOM 1948 O O . LEU A 1 239 ? -10.734 -21.469 -27.922 1 93.25 239 LEU A O 1
ATOM 1952 N N . SER A 1 240 ? -9 -22.391 -29 1 94.56 240 SER A N 1
ATOM 1953 C CA . SER A 1 240 ? -8.766 -21.219 -29.844 1 94.56 240 SER A CA 1
ATOM 1954 C C . SER A 1 240 ? -9.93 -20.984 -30.797 1 94.56 240 SER A C 1
ATOM 1956 O O . SER A 1 240 ? -10.344 -19.844 -31 1 94.56 240 SER A O 1
ATOM 1958 N N . LEU A 1 241 ? -10.438 -22.047 -31.281 1 92.31 241 LEU A N 1
ATOM 1959 C CA . LEU A 1 241 ? -11.578 -21.938 -32.188 1 92.31 241 LEU A CA 1
ATOM 1960 C C . LEU A 1 241 ? -12.812 -21.422 -31.438 1 92.31 241 LEU A C 1
ATOM 1962 O O . LEU A 1 241 ? -13.562 -20.594 -31.953 1 92.31 241 LEU A O 1
ATOM 1966 N N . LEU A 1 242 ? -12.906 -21.844 -30.25 1 92.19 242 LEU A N 1
ATOM 1967 C CA . LEU A 1 242 ? -14.055 -21.469 -29.422 1 92.19 242 LEU A CA 1
ATOM 1968 C C . LEU A 1 242 ? -13.938 -20.016 -28.969 1 92.19 242 LEU A C 1
ATOM 1970 O O . LEU A 1 242 ? -14.93 -19.406 -28.562 1 92.19 242 LEU A O 1
ATOM 1974 N N . SER A 1 243 ? -12.789 -19.5 -29.016 1 91.69 243 SER A N 1
ATOM 1975 C CA . SER A 1 243 ? -12.555 -18.125 -28.594 1 91.69 243 SER A CA 1
ATOM 1976 C C . SER A 1 243 ? -12.867 -17.125 -29.703 1 91.69 243 SER A C 1
ATOM 1978 O O . SER A 1 243 ? -12.781 -15.914 -29.516 1 91.69 243 SER A O 1
ATOM 1980 N N . SER A 1 244 ? -13.32 -17.562 -30.797 1 89.69 244 SER A N 1
ATOM 1981 C CA . SER A 1 244 ? -13.531 -16.719 -31.984 1 89.69 244 SER A CA 1
ATOM 1982 C C . SER A 1 244 ? -14.594 -15.656 -31.719 1 89.69 244 SER A C 1
ATOM 1984 O O . SER A 1 244 ? -14.43 -14.5 -32.094 1 89.69 244 SER A O 1
ATOM 1986 N N . PRO A 1 245 ? -15.625 -15.992 -30.984 1 88.81 245 PRO A N 1
ATOM 1987 C CA . PRO A 1 245 ? -16.609 -14.953 -30.703 1 88.81 245 PRO A CA 1
ATOM 1988 C C . PRO A 1 245 ? -16.047 -13.82 -29.844 1 88.81 245 PRO A C 1
ATOM 1990 O O . PRO A 1 245 ? -16.422 -12.656 -30.031 1 88.81 245 PRO A O 1
ATOM 1993 N N . VAL A 1 246 ? -15.25 -14.164 -28.953 1 86.94 246 VAL A N 1
ATOM 1994 C CA . VAL A 1 246 ? -14.648 -13.156 -28.094 1 86.94 246 VAL A CA 1
ATOM 1995 C C . VAL A 1 246 ? -13.742 -12.242 -28.906 1 86.94 246 VAL A C 1
ATOM 1997 O O . VAL A 1 246 ? -13.711 -11.023 -28.688 1 86.94 246 VAL A O 1
ATOM 2000 N N . ILE A 1 247 ? -13.086 -12.789 -29.891 1 90.88 247 ILE A N 1
ATOM 2001 C CA . ILE A 1 247 ? -12.211 -12.023 -30.766 1 90.88 247 ILE A CA 1
ATOM 2002 C C . ILE A 1 247 ? -13.039 -11.055 -31.609 1 90.88 247 ILE A C 1
ATOM 2004 O O . ILE A 1 247 ? -12.695 -9.883 -31.734 1 90.88 247 ILE A O 1
ATOM 2008 N N . LEU A 1 248 ? -14.117 -11.562 -32.125 1 90 248 LEU A N 1
ATOM 2009 C CA . LEU A 1 248 ? -14.992 -10.727 -32.938 1 90 248 LEU A CA 1
ATOM 2010 C C . LEU A 1 248 ? -15.578 -9.586 -32.094 1 90 248 LEU A C 1
ATOM 2012 O O . LEU A 1 248 ? -15.672 -8.453 -32.594 1 90 248 LEU A O 1
ATOM 2016 N N . TYR A 1 249 ? -15.875 -9.898 -30.953 1 87.56 249 TYR A N 1
ATOM 2017 C CA . TYR A 1 249 ? -16.406 -8.867 -30.062 1 87.56 249 TYR A CA 1
ATOM 2018 C C . TYR A 1 249 ? -15.352 -7.82 -29.75 1 87.56 249 TYR A C 1
ATOM 2020 O O . TYR A 1 249 ? -15.648 -6.625 -29.688 1 87.56 249 TYR A O 1
ATOM 2028 N N . SER A 1 250 ? -14.141 -8.258 -29.5 1 87.06 250 SER A N 1
ATOM 2029 C CA . SER A 1 250 ? -13.047 -7.332 -29.203 1 87.06 250 SER A CA 1
ATOM 2030 C C . SER A 1 250 ? -12.812 -6.375 -30.359 1 87.06 250 SER A C 1
ATOM 2032 O O . SER A 1 250 ? -12.656 -5.168 -30.156 1 87.06 250 SER A O 1
ATOM 2034 N N . ILE A 1 251 ? -12.898 -6.891 -31.531 1 88.75 251 ILE A N 1
ATOM 2035 C CA . ILE A 1 251 ? -12.688 -6.07 -32.719 1 88.75 251 ILE A CA 1
ATOM 2036 C C . ILE A 1 251 ? -13.867 -5.109 -32.875 1 88.75 251 ILE A C 1
ATOM 2038 O O . ILE A 1 251 ? -13.672 -3.932 -33.188 1 88.75 251 ILE A O 1
ATOM 2042 N N . TYR A 1 252 ? -15.008 -5.609 -32.656 1 88.19 252 TYR A N 1
ATOM 2043 C CA . TYR A 1 252 ? -16.203 -4.781 -32.75 1 88.19 252 TYR A CA 1
ATOM 2044 C C . TYR A 1 252 ? -16.156 -3.641 -31.75 1 88.19 252 TYR A C 1
ATOM 2046 O O . TYR A 1 252 ? -16.438 -2.488 -32.094 1 88.19 252 TYR A O 1
ATOM 2054 N N . TYR A 1 253 ? -15.836 -3.953 -30.562 1 85.75 253 TYR A N 1
ATOM 2055 C CA . TYR A 1 253 ? -15.758 -2.951 -29.5 1 85.75 253 TYR A CA 1
ATOM 2056 C C . TYR A 1 253 ? -14.734 -1.875 -29.844 1 85.75 253 TYR A C 1
ATOM 2058 O O . TYR A 1 253 ? -15 -0.682 -29.672 1 85.75 253 TYR A O 1
ATOM 2066 N N . GLN A 1 254 ? -13.578 -2.207 -30.344 1 87.19 254 GLN A N 1
ATOM 2067 C CA . GLN A 1 254 ? -12.5 -1.271 -30.672 1 87.19 254 GLN A CA 1
ATOM 2068 C C . GLN A 1 254 ? -12.898 -0.361 -31.828 1 87.19 254 GLN A C 1
ATOM 2070 O O . GLN A 1 254 ? -12.641 0.844 -31.797 1 87.19 254 GLN A O 1
ATOM 2075 N N . LYS A 1 255 ? -13.609 -0.911 -32.719 1 88.12 255 LYS A N 1
ATOM 2076 C CA . LYS A 1 255 ? -13.945 -0.166 -33.938 1 88.12 255 LYS A CA 1
ATOM 2077 C C . LYS A 1 255 ? -15.148 0.747 -33.688 1 88.12 255 LYS A C 1
ATOM 2079 O O . LYS A 1 255 ? -15.125 1.917 -34.094 1 88.12 255 LYS A O 1
ATOM 2084 N N . PHE A 1 256 ? -16.141 0.32 -33.031 1 88.19 256 PHE A N 1
ATOM 2085 C CA . PHE A 1 256 ? -17.422 1.043 -33.031 1 88.19 256 PHE A CA 1
ATOM 2086 C C . PHE A 1 256 ? -17.625 1.761 -31.688 1 88.19 256 PHE A C 1
ATOM 2088 O O . PHE A 1 256 ? -18.25 2.822 -31.641 1 88.19 256 PHE A O 1
ATOM 2095 N N . LYS A 1 257 ? -17.203 1.231 -30.656 1 85.88 257 LYS A N 1
ATOM 2096 C CA . LYS A 1 257 ? -17.469 1.838 -29.344 1 85.88 257 LYS A CA 1
ATOM 2097 C C . LYS A 1 257 ? -16.312 2.73 -28.922 1 85.88 257 LYS A C 1
ATOM 2099 O O . LYS A 1 257 ? -16.484 3.936 -28.734 1 85.88 257 LYS A O 1
ATOM 2104 N N . ALA A 1 258 ? -15.125 2.207 -28.875 1 82.94 258 ALA A N 1
ATOM 2105 C CA . ALA A 1 258 ? -13.969 2.971 -28.406 1 82.94 258 ALA A CA 1
ATOM 2106 C C . ALA A 1 258 ? -13.383 3.82 -29.531 1 82.94 258 ALA A C 1
ATOM 2108 O O . ALA A 1 258 ? -12.75 4.852 -29.281 1 82.94 258 ALA A O 1
ATOM 2109 N N . LYS A 1 259 ? -13.531 3.416 -30.719 1 86.31 259 LYS A N 1
ATOM 2110 C CA . LYS A 1 259 ? -13 4.109 -31.891 1 86.31 259 LYS A CA 1
ATOM 2111 C C . LYS A 1 259 ? -11.492 4.309 -31.781 1 86.31 259 LYS A C 1
ATOM 2113 O O . LYS A 1 259 ? -10.977 5.371 -32.125 1 86.31 259 LYS A O 1
ATOM 2118 N N . LYS A 1 260 ? -10.875 3.393 -31.172 1 83.12 260 LYS A N 1
ATOM 2119 C CA . LYS A 1 260 ? -9.43 3.316 -31.047 1 83.12 260 LYS A CA 1
ATOM 2120 C C . LYS A 1 260 ? -8.945 1.871 -31.125 1 83.12 260 LYS A C 1
ATOM 2122 O O . LYS A 1 260 ? -9.68 0.942 -30.797 1 83.12 260 LYS A O 1
ATOM 2127 N N . TRP A 1 261 ? -7.793 1.659 -31.625 1 85.25 261 TRP A N 1
ATOM 2128 C CA . TRP A 1 261 ? -7.254 0.315 -31.812 1 85.25 261 TRP A CA 1
ATOM 2129 C C . TRP A 1 261 ? -6.152 0.033 -30.797 1 85.25 261 TRP A C 1
ATOM 2131 O O . TRP A 1 261 ? -5.324 0.903 -30.5 1 85.25 261 TRP A O 1
ATOM 2141 N N . CYS A 1 262 ? -6.137 -1.105 -30.312 1 87.25 262 CYS A N 1
ATOM 2142 C CA . CYS A 1 262 ? -5.078 -1.582 -29.422 1 87.25 262 CYS A CA 1
ATOM 2143 C C . CYS A 1 262 ? -4.188 -2.592 -30.141 1 87.25 262 CYS A C 1
ATOM 2145 O O . CYS A 1 262 ? -4.609 -3.717 -30.406 1 87.25 262 CYS A O 1
ATOM 2147 N N . VAL A 1 263 ? -2.998 -2.281 -30.391 1 87.69 263 VAL A N 1
ATOM 2148 C CA . VAL A 1 263 ? -2.074 -3.107 -31.156 1 87.69 263 VAL A CA 1
ATOM 2149 C C . VAL A 1 263 ? -1.813 -4.418 -30.406 1 87.69 263 VAL A C 1
ATOM 2151 O O . VAL A 1 263 ? -1.752 -5.484 -31.031 1 87.69 263 VAL A O 1
ATOM 2154 N N . LEU A 1 264 ? -1.685 -4.414 -29.156 1 89.56 264 LEU A N 1
ATOM 2155 C CA . LEU A 1 264 ? -1.432 -5.617 -28.375 1 89.56 264 LEU A CA 1
ATOM 2156 C C . LEU A 1 264 ? -2.627 -6.562 -28.422 1 89.56 264 LEU A C 1
ATOM 2158 O O . LEU A 1 264 ? -2.461 -7.773 -28.578 1 89.56 264 LEU A O 1
ATOM 2162 N N . CYS A 1 265 ? -3.775 -5.988 -28.359 1 89.81 265 CYS A N 1
ATOM 2163 C CA . CYS A 1 265 ? -4.996 -6.785 -28.406 1 89.81 265 CYS A CA 1
ATOM 2164 C C . CYS A 1 265 ? -5.188 -7.422 -29.766 1 89.81 265 CYS A C 1
ATOM 2166 O O . CYS A 1 265 ? -5.57 -8.586 -29.875 1 89.81 265 CYS A O 1
ATOM 2168 N N . LEU A 1 266 ? -4.852 -6.734 -30.781 1 91.81 266 LEU A N 1
ATOM 2169 C CA . LEU A 1 266 ? -4.965 -7.254 -32.125 1 91.81 266 LEU A CA 1
ATOM 2170 C C . LEU A 1 266 ? -3.924 -8.344 -32.406 1 91.81 266 LEU A C 1
ATOM 2172 O O . LEU A 1 266 ? -4.199 -9.32 -33.094 1 91.81 266 LEU A O 1
ATOM 2176 N N . SER A 1 267 ? -2.797 -8.078 -31.844 1 93.94 267 SER A N 1
ATOM 2177 C CA . SER A 1 267 ? -1.751 -9.086 -31.969 1 93.94 267 SER A CA 1
ATOM 2178 C C . SER A 1 267 ? -2.154 -10.391 -31.297 1 93.94 267 SER A C 1
ATOM 2180 O O . SER A 1 267 ? -1.906 -11.477 -31.828 1 93.94 267 SER A O 1
ATOM 2182 N N . VAL A 1 268 ? -2.709 -10.344 -30.156 1 94.56 268 VAL A N 1
ATOM 2183 C CA . VAL A 1 268 ? -3.176 -11.531 -29.453 1 94.56 268 VAL A CA 1
ATOM 2184 C C . VAL A 1 268 ? -4.258 -12.234 -30.266 1 94.56 268 VAL A C 1
ATOM 2186 O O . VAL A 1 268 ? -4.238 -13.453 -30.406 1 94.56 268 VAL A O 1
ATOM 2189 N N . SER A 1 269 ? -5.172 -11.461 -30.844 1 94.25 269 SER A N 1
ATOM 2190 C CA . SER A 1 269 ? -6.215 -12.023 -31.688 1 94.25 269 SER A CA 1
ATOM 2191 C C . SER A 1 269 ? -5.617 -12.742 -32.906 1 94.25 269 SER A C 1
ATOM 2193 O O . SER A 1 269 ? -6.078 -13.82 -33.281 1 94.25 269 SER A O 1
ATOM 2195 N N . PHE A 1 270 ? -4.641 -12.141 -33.375 1 95.19 270 PHE A N 1
ATOM 2196 C CA . PHE A 1 270 ? -3.965 -12.727 -34.531 1 95.19 270 PHE A CA 1
ATOM 2197 C C . PHE A 1 270 ? -3.342 -14.07 -34.156 1 95.19 270 PHE A C 1
ATOM 2199 O O . PHE A 1 270 ? -3.475 -15.047 -34.906 1 95.19 270 PHE A O 1
ATOM 2206 N N . VAL A 1 271 ? -2.699 -14.141 -33.031 1 96.06 271 VAL A N 1
ATOM 2207 C CA . VAL A 1 271 ? -2.057 -15.367 -32.562 1 96.06 271 VAL A CA 1
ATOM 2208 C C . VAL A 1 271 ? -3.113 -16.453 -32.344 1 96.06 271 VAL A C 1
ATOM 2210 O O . VAL A 1 271 ? -2.91 -17.609 -32.719 1 96.06 271 VAL A O 1
ATOM 2213 N N . ILE A 1 272 ? -4.227 -16.109 -31.812 1 96.19 272 ILE A N 1
ATOM 2214 C CA . ILE A 1 272 ? -5.289 -17.062 -31.516 1 96.19 272 ILE A CA 1
ATOM 2215 C C . ILE A 1 272 ? -5.883 -17.578 -32.844 1 96.19 272 ILE A C 1
ATOM 2217 O O . ILE A 1 272 ? -6.184 -18.766 -32.969 1 96.19 272 ILE A O 1
ATOM 2221 N N . ILE A 1 273 ? -6 -16.75 -33.812 1 94.94 273 ILE A N 1
ATOM 2222 C CA . ILE A 1 273 ? -6.52 -17.156 -35.094 1 94.94 273 ILE A CA 1
ATOM 2223 C C . ILE A 1 273 ? -5.535 -18.109 -35.781 1 94.94 273 ILE A C 1
ATOM 2225 O O . ILE A 1 273 ? -5.945 -19.109 -36.375 1 94.94 273 ILE A O 1
ATOM 2229 N N . LEU A 1 274 ? -4.285 -17.812 -35.656 1 95.06 274 LEU A N 1
ATOM 2230 C CA . LEU A 1 274 ? -3.268 -18.703 -36.219 1 95.06 274 LEU A CA 1
ATOM 2231 C C . LEU A 1 274 ? -3.352 -20.078 -35.594 1 95.06 274 LEU A C 1
ATOM 2233 O O . LEU A 1 274 ? -3.189 -21.094 -36.25 1 95.06 274 LEU A O 1
ATOM 2237 N N . ASN A 1 275 ? -3.648 -20.078 -34.281 1 94.12 275 ASN A N 1
ATOM 2238 C CA . ASN A 1 275 ? -3.818 -21.344 -33.594 1 94.12 275 ASN A CA 1
ATOM 2239 C C . ASN A 1 275 ? -5.031 -22.109 -34.125 1 94.12 275 ASN A C 1
ATOM 2241 O O . ASN A 1 275 ? -4.98 -23.344 -34.281 1 94.12 275 ASN A O 1
ATOM 2245 N N . SER A 1 276 ? -6.031 -21.422 -34.438 1 93.62 276 SER A N 1
ATOM 2246 C CA . SER A 1 276 ? -7.246 -22.031 -34.969 1 93.62 276 SER A CA 1
ATOM 2247 C C . SER A 1 276 ? -7.008 -22.609 -36.344 1 93.62 276 SER A C 1
ATOM 2249 O O . SER A 1 276 ? -7.441 -23.734 -36.656 1 93.62 276 SER A O 1
ATOM 2251 N N . ILE A 1 277 ? -6.312 -21.922 -37.125 1 93.5 277 ILE A N 1
ATOM 2252 C CA . ILE A 1 277 ? -6.008 -22.375 -38.469 1 93.5 277 ILE A CA 1
ATOM 2253 C C . ILE A 1 277 ? -5.113 -23.609 -38.438 1 93.5 277 ILE A C 1
ATOM 2255 O O . ILE A 1 277 ? -5.34 -24.578 -39.156 1 93.5 277 ILE A O 1
ATOM 2259 N N . LEU A 1 278 ? -4.141 -23.516 -37.531 1 91.94 278 LEU A N 1
ATOM 2260 C CA . LEU A 1 278 ? -3.24 -24.656 -37.375 1 91.94 278 LEU A CA 1
ATOM 2261 C C . LEU A 1 278 ? -4.012 -25.906 -36.969 1 91.94 278 LEU A C 1
ATOM 2263 O O . LEU A 1 278 ? -3.73 -27 -37.438 1 91.94 278 LEU A O 1
ATOM 2267 N N . PHE A 1 279 ? -4.969 -25.75 -36.125 1 91.38 279 PHE A N 1
ATOM 2268 C CA . PHE A 1 279 ? -5.801 -26.844 -35.625 1 91.38 279 PHE A CA 1
ATOM 2269 C C . PHE A 1 279 ? -6.641 -27.422 -36.781 1 91.38 279 PHE A C 1
ATOM 2271 O O . PHE A 1 279 ? -6.73 -28.641 -36.938 1 91.38 279 PHE A O 1
ATOM 2278 N N . LEU A 1 280 ? -7.184 -26.641 -37.625 1 91.31 280 LEU A N 1
ATOM 2279 C CA . LEU A 1 280 ? -8.062 -27.062 -38.688 1 91.31 280 LEU A CA 1
ATOM 2280 C C . LEU A 1 280 ? -7.273 -27.781 -39.781 1 91.31 280 LEU A C 1
ATOM 2282 O O . LEU A 1 280 ? -7.77 -28.734 -40.406 1 91.31 280 LEU A O 1
ATOM 2286 N N . LEU A 1 281 ? -6.031 -27.438 -39.938 1 90.75 281 LEU A N 1
ATOM 2287 C CA . LEU A 1 281 ? -5.191 -28.031 -40.969 1 90.75 281 LEU A CA 1
ATOM 2288 C C . LEU A 1 281 ? -4.699 -29.406 -40.531 1 90.75 281 LEU A C 1
ATOM 2290 O O . LEU A 1 281 ? -4.441 -30.281 -41.375 1 90.75 281 LEU A O 1
ATOM 2294 N N . ASN A 1 282 ? -4.523 -29.547 -39.25 1 84.69 282 ASN A N 1
ATOM 2295 C CA . ASN A 1 282 ? -3.986 -30.812 -38.75 1 84.69 282 ASN A CA 1
ATOM 2296 C C . ASN A 1 282 ? -5.008 -31.547 -37.875 1 84.69 282 ASN A C 1
ATOM 2298 O O . ASN A 1 282 ? -4.645 -32.219 -36.906 1 84.69 282 ASN A O 1
ATOM 2302 N N . PHE A 1 283 ? -6.211 -31.422 -38.281 1 76.56 283 PHE A N 1
ATOM 2303 C CA . PHE A 1 283 ? -7.258 -31.938 -37.406 1 76.56 283 PHE A CA 1
ATOM 2304 C C . PHE A 1 283 ? -7.18 -33.469 -37.312 1 76.56 283 PHE A C 1
ATOM 2306 O O . PHE A 1 283 ? -7.207 -34.156 -38.312 1 76.56 283 PHE A O 1
ATOM 2313 N N . ASN A 1 284 ? -6.633 -33.812 -36.156 1 74 284 ASN A N 1
ATOM 2314 C CA . ASN A 1 284 ? -6.723 -35.219 -35.781 1 74 284 ASN A CA 1
ATOM 2315 C C . ASN A 1 284 ? -7.609 -35.438 -34.562 1 74 284 ASN A C 1
ATOM 2317 O O . ASN A 1 284 ? -7.535 -34.688 -33.594 1 74 284 ASN A O 1
ATOM 2321 N N . SER A 1 285 ? -8.594 -36.281 -34.656 1 72.25 285 SER A N 1
ATOM 2322 C CA . SER A 1 285 ? -9.508 -36.5 -33.562 1 72.25 285 SER A CA 1
ATOM 2323 C C . SER A 1 285 ? -8.766 -36.938 -32.312 1 72.25 285 SER A C 1
ATOM 2325 O O . SER A 1 285 ? -8.094 -37.969 -32.312 1 72.25 285 SER A O 1
ATOM 2327 N N . PRO A 1 286 ? -8.727 -36.031 -31.312 1 70.69 286 PRO A N 1
ATOM 2328 C CA . PRO A 1 286 ? -8.008 -36.438 -30.094 1 70.69 286 PRO A CA 1
ATOM 2329 C C . PRO A 1 286 ? -8.688 -37.562 -29.359 1 70.69 286 PRO A C 1
ATOM 2331 O O . PRO A 1 286 ? -9.914 -37.656 -29.312 1 70.69 286 PRO A O 1
ATOM 2334 N N . LYS A 1 287 ? -8 -38.656 -29.109 1 81.62 287 LYS A N 1
ATOM 2335 C CA . LYS A 1 287 ? -8.492 -39.688 -28.203 1 81.62 287 LYS A CA 1
ATOM 2336 C C . LYS A 1 287 ? -8.43 -39.219 -26.75 1 81.62 287 LYS A C 1
ATOM 2338 O O . LYS A 1 287 ? -7.379 -39.312 -26.109 1 81.62 287 LYS A O 1
ATOM 2343 N N . VAL A 1 288 ? -9.516 -38.594 -26.359 1 84.75 288 VAL A N 1
ATOM 2344 C CA . VAL A 1 288 ? -9.555 -38.031 -25.016 1 84.75 288 VAL A CA 1
ATOM 2345 C C . VAL A 1 288 ? -10.312 -38.969 -24.078 1 84.75 288 VAL A C 1
ATOM 2347 O O . VAL A 1 288 ? -11.438 -39.375 -24.375 1 84.75 288 VAL A O 1
ATOM 2350 N N . ASP A 1 289 ? -9.648 -39.375 -23.078 1 87.31 289 ASP A N 1
ATOM 2351 C CA . ASP A 1 289 ? -10.273 -40.188 -22.047 1 87.31 289 ASP A CA 1
ATOM 2352 C C . ASP A 1 289 ? -10.812 -39.312 -20.906 1 87.31 289 ASP A C 1
ATOM 2354 O O . ASP A 1 289 ? -10.578 -38.125 -20.891 1 87.31 289 ASP A O 1
ATOM 2358 N N . PHE A 1 290 ? -11.555 -40.031 -20.156 1 87.94 290 PHE A N 1
ATOM 2359 C CA . PHE A 1 290 ? -12.211 -39.344 -19.047 1 87.94 290 PHE A CA 1
ATOM 2360 C C . PHE A 1 290 ? -11.18 -38.688 -18.125 1 87.94 290 PHE A C 1
ATOM 2362 O O . PHE A 1 290 ? -11.359 -37.562 -17.672 1 87.94 290 PHE A O 1
ATOM 2369 N N . VAL A 1 291 ? -10.102 -39.281 -17.844 1 88.25 291 VAL A N 1
ATOM 2370 C CA . VAL A 1 291 ? -9.039 -38.812 -16.969 1 88.25 291 VAL A CA 1
ATOM 2371 C C . VAL A 1 291 ? -8.398 -37.562 -17.578 1 88.25 291 VAL A C 1
ATOM 2373 O O . VAL A 1 291 ? -8.039 -36.625 -16.859 1 88.25 291 VAL A O 1
ATOM 2376 N N . ASP A 1 292 ? -8.359 -37.531 -18.906 1 90.44 292 ASP A N 1
ATOM 2377 C CA . ASP A 1 292 ? -7.758 -36.406 -19.609 1 90.44 292 ASP A CA 1
ATOM 2378 C C . ASP A 1 292 ? -8.578 -35.125 -19.422 1 90.44 292 ASP A C 1
ATOM 2380 O O . ASP A 1 292 ? -8.016 -34.031 -19.25 1 90.44 292 ASP A O 1
ATOM 2384 N N . VAL A 1 293 ? -9.836 -35.344 -19.391 1 89 293 VAL A N 1
ATOM 2385 C CA . VAL A 1 293 ? -10.719 -34.188 -19.219 1 89 293 VAL A CA 1
ATOM 2386 C C . VAL A 1 293 ? -10.492 -33.562 -17.844 1 89 293 VAL A C 1
ATOM 2388 O O . VAL A 1 293 ? -10.406 -32.344 -17.703 1 89 293 VAL A O 1
ATOM 2391 N N . PHE A 1 294 ? -10.336 -34.344 -16.859 1 89.69 294 PHE A N 1
ATOM 2392 C CA . PHE A 1 294 ? -10.125 -33.875 -15.508 1 89.69 294 PHE A CA 1
ATOM 2393 C C . PHE A 1 294 ? -8.75 -33.219 -15.375 1 89.69 294 PHE A C 1
ATOM 2395 O O . PHE A 1 294 ? -8.586 -32.25 -14.625 1 89.69 294 PHE A O 1
ATOM 2402 N N . ASN A 1 295 ? -7.812 -33.781 -16.109 1 91.56 295 ASN A N 1
ATOM 2403 C CA . ASN A 1 295 ? -6.484 -33.156 -16.094 1 91.56 295 ASN A CA 1
ATOM 2404 C C . ASN A 1 295 ? -6.52 -31.75 -16.672 1 91.56 295 ASN A C 1
ATOM 2406 O O . ASN A 1 295 ? -5.91 -30.828 -16.109 1 91.56 295 ASN A O 1
ATOM 2410 N N . VAL A 1 296 ? -7.246 -31.656 -17.703 1 92.25 296 VAL A N 1
ATOM 2411 C CA . VAL A 1 296 ? -7.34 -30.359 -18.359 1 92.25 296 VAL A CA 1
ATOM 2412 C C . VAL A 1 296 ? -8.062 -29.359 -17.453 1 92.25 296 VAL A C 1
ATOM 2414 O O . VAL A 1 296 ? -7.605 -28.234 -17.266 1 92.25 296 VAL A O 1
ATOM 2417 N N . PHE A 1 297 ? -9.078 -29.797 -16.891 1 91.81 297 PHE A N 1
ATOM 2418 C CA . PHE A 1 297 ? -9.859 -28.938 -16.016 1 91.81 297 PHE A CA 1
ATOM 2419 C C . PHE A 1 297 ? -9.039 -28.531 -14.797 1 91.81 297 PHE A C 1
ATOM 2421 O O . PHE A 1 297 ? -9.102 -27.375 -14.367 1 91.81 297 PHE A O 1
ATOM 2428 N N . PHE A 1 298 ? -8.352 -29.438 -14.234 1 93.12 298 PHE A N 1
ATOM 2429 C CA . PHE A 1 298 ? -7.512 -29.156 -13.07 1 93.12 298 PHE A CA 1
ATOM 2430 C C . PHE A 1 298 ? -6.449 -28.125 -13.414 1 93.12 298 PHE A C 1
ATOM 2432 O O . PHE A 1 298 ? -6.223 -27.188 -12.641 1 93.12 298 PHE A O 1
ATOM 2439 N N . LEU A 1 299 ? -5.887 -28.312 -14.562 1 94 299 LEU A N 1
ATOM 2440 C CA . LEU A 1 299 ? -4.848 -27.375 -14.984 1 94 299 LEU A CA 1
ATOM 2441 C C . LEU A 1 299 ? -5.422 -25.984 -15.203 1 94 299 LEU A C 1
ATOM 2443 O O . LEU A 1 299 ? -4.809 -24.984 -14.812 1 94 299 LEU A O 1
ATOM 2447 N N . MET A 1 300 ? -6.598 -25.906 -15.789 1 93.88 300 MET A N 1
ATOM 2448 C CA . MET A 1 300 ? -7.254 -24.625 -16 1 93.88 300 MET A CA 1
ATOM 2449 C C . MET A 1 300 ? -7.555 -23.938 -14.672 1 93.88 300 MET A C 1
ATOM 2451 O O . MET A 1 300 ? -7.363 -22.734 -14.531 1 93.88 300 MET A O 1
ATOM 2455 N N . LEU A 1 301 ? -7.965 -24.672 -13.75 1 92.19 301 LEU A N 1
ATOM 2456 C CA . LEU A 1 301 ? -8.336 -24.141 -12.445 1 92.19 301 LEU A CA 1
ATOM 2457 C C . LEU A 1 301 ? -7.105 -23.625 -11.703 1 92.19 301 LEU A C 1
ATOM 2459 O O . LEU A 1 301 ? -7.168 -22.594 -11.031 1 92.19 301 LEU A O 1
ATOM 2463 N N . ILE A 1 302 ? -6.023 -24.359 -11.805 1 92.62 302 ILE A N 1
ATOM 2464 C CA . ILE A 1 302 ? -4.797 -23.953 -11.133 1 92.62 302 ILE A CA 1
ATOM 2465 C C . ILE A 1 302 ? -4.328 -22.609 -11.703 1 92.62 302 ILE A C 1
ATOM 2467 O O . ILE A 1 302 ? -3.961 -21.703 -10.953 1 92.62 302 ILE A O 1
ATOM 2471 N N . VAL A 1 303 ? -4.352 -22.5 -13.016 1 93.88 303 VAL A N 1
ATOM 2472 C CA . VAL A 1 303 ? -3.902 -21.281 -13.664 1 93.88 303 VAL A CA 1
ATOM 2473 C C . VAL A 1 303 ? -4.805 -20.125 -13.266 1 93.88 303 VAL A C 1
ATOM 2475 O O . VAL A 1 303 ? -4.32 -19.031 -12.945 1 93.88 303 VAL A O 1
ATOM 2478 N N . TYR A 1 304 ? -6.074 -20.375 -13.195 1 92.44 304 TYR A N 1
ATOM 2479 C CA . TYR A 1 304 ? -7.043 -19.344 -12.828 1 92.44 304 TYR A CA 1
ATOM 2480 C C . TYR A 1 304 ? -6.836 -18.891 -11.398 1 92.44 304 TYR A C 1
ATOM 2482 O O . TYR A 1 304 ? -6.82 -17.688 -11.125 1 92.44 304 TYR A O 1
ATOM 2490 N N . MET A 1 305 ? -6.609 -19.797 -10.523 1 90 305 MET A N 1
ATOM 2491 C CA . MET A 1 305 ? -6.461 -19.469 -9.109 1 90 305 MET A CA 1
ATOM 2492 C C . MET A 1 305 ? -5.18 -18.688 -8.859 1 90 305 MET A C 1
ATOM 2494 O O . MET A 1 305 ? -5.18 -17.719 -8.102 1 90 305 MET A O 1
ATOM 2498 N N . PHE A 1 306 ? -4.203 -19.141 -9.484 1 90.25 306 PHE A N 1
ATOM 2499 C CA . PHE A 1 306 ? -2.934 -18.453 -9.312 1 90.25 306 PHE A CA 1
ATOM 2500 C C . PHE A 1 306 ? -3.016 -17.031 -9.852 1 90.25 306 PHE A C 1
ATOM 2502 O O . PHE A 1 306 ? -2.541 -16.094 -9.219 1 90.25 306 PHE A O 1
ATOM 2509 N N . TRP A 1 307 ? -3.654 -16.875 -10.969 1 92.38 307 TRP A N 1
ATOM 2510 C CA . TRP A 1 307 ? -3.777 -15.539 -11.555 1 92.38 307 TRP A CA 1
ATOM 2511 C C . TRP A 1 307 ? -4.656 -14.641 -10.688 1 92.38 307 TRP A C 1
ATOM 2513 O O . TRP A 1 307 ? -4.344 -13.469 -10.484 1 92.38 307 TRP A O 1
ATOM 2523 N N . LYS A 1 308 ? -5.691 -15.188 -10.195 1 90.75 308 LYS A N 1
ATOM 2524 C CA . LYS A 1 308 ? -6.605 -14.422 -9.359 1 90.75 308 LYS A CA 1
ATOM 2525 C C . LYS A 1 308 ? -5.895 -13.867 -8.125 1 90.75 308 LYS A C 1
ATOM 2527 O O . LYS A 1 308 ? -6.07 -12.695 -7.777 1 90.75 308 LYS A O 1
ATOM 2532 N N . VAL A 1 309 ? -5.027 -14.656 -7.539 1 90.88 309 VAL A N 1
ATOM 2533 C CA . VAL A 1 309 ? -4.305 -14.242 -6.34 1 90.88 309 VAL A CA 1
ATOM 2534 C C . VAL A 1 309 ? -3.271 -13.18 -6.703 1 90.88 309 VAL A C 1
ATOM 2536 O O . VAL A 1 309 ? -3.156 -12.164 -6.016 1 90.88 309 VAL A O 1
ATOM 2539 N N . ILE A 1 310 ? -2.609 -13.406 -7.773 1 92.19 310 ILE A N 1
ATOM 2540 C CA . ILE A 1 310 ? -1.577 -12.469 -8.195 1 92.19 310 ILE A CA 1
ATOM 2541 C C . ILE A 1 310 ? -2.213 -11.125 -8.539 1 92.19 310 ILE A C 1
ATOM 2543 O O . ILE A 1 310 ? -1.772 -10.078 -8.062 1 92.19 310 ILE A O 1
ATOM 2547 N N . LYS A 1 311 ? -3.232 -11.148 -9.328 1 91.81 311 LYS A N 1
ATOM 2548 C CA . LYS A 1 311 ? -3.912 -9.938 -9.766 1 91.81 311 LYS A CA 1
ATOM 2549 C C . LYS A 1 311 ? -4.477 -9.164 -8.578 1 91.81 311 LYS A C 1
ATOM 2551 O O . LYS A 1 311 ? -4.305 -7.945 -8.492 1 91.81 311 LYS A O 1
ATOM 2556 N N . LYS A 1 312 ? -5.102 -9.844 -7.695 1 92.31 312 LYS A N 1
ATOM 2557 C CA . LYS A 1 312 ? -5.703 -9.203 -6.527 1 92.31 312 LYS A CA 1
ATOM 2558 C C . LYS A 1 312 ? -4.652 -8.484 -5.691 1 92.31 312 LYS A C 1
ATOM 2560 O O . LYS A 1 312 ? -4.859 -7.34 -5.273 1 92.31 312 LYS A O 1
ATOM 2565 N N . ASN A 1 313 ? -3.523 -9.094 -5.488 1 93.44 313 ASN A N 1
ATOM 2566 C CA . ASN A 1 313 ? -2.479 -8.5 -4.66 1 93.44 313 ASN A CA 1
ATOM 2567 C C . ASN A 1 313 ? -1.798 -7.332 -5.363 1 93.44 313 ASN A C 1
ATOM 2569 O O . ASN A 1 313 ? -1.436 -6.344 -4.723 1 93.44 313 ASN A O 1
ATOM 2573 N N . ILE A 1 314 ? -1.617 -7.434 -6.617 1 93.94 314 ILE A N 1
ATOM 2574 C CA . ILE A 1 314 ? -0.999 -6.344 -7.363 1 93.94 314 ILE A CA 1
ATOM 2575 C C . ILE A 1 314 ? -1.92 -5.125 -7.352 1 93.94 314 ILE A C 1
ATOM 2577 O O . ILE A 1 314 ? -1.467 -3.996 -7.141 1 93.94 314 ILE A O 1
ATOM 2581 N N . LEU A 1 315 ? -3.203 -5.355 -7.574 1 92.69 315 LEU A N 1
ATOM 2582 C CA . LEU A 1 315 ? -4.16 -4.254 -7.559 1 92.69 315 LEU A CA 1
ATOM 2583 C C . LEU A 1 315 ? -4.215 -3.605 -6.18 1 92.69 315 LEU A C 1
ATOM 2585 O O . LEU A 1 315 ? -4.273 -2.377 -6.066 1 92.69 315 LEU A O 1
ATOM 2589 N N . LYS A 1 316 ? -4.168 -4.43 -5.18 1 94.62 316 LYS A N 1
ATOM 2590 C CA . LYS A 1 316 ? -4.145 -3.906 -3.818 1 94.62 316 LYS A CA 1
ATOM 2591 C C . LYS A 1 316 ? -2.889 -3.08 -3.564 1 94.62 316 LYS A C 1
ATOM 2593 O O . LYS A 1 316 ? -2.955 -2.008 -2.961 1 94.62 316 LYS A O 1
ATOM 2598 N N . ASN A 1 317 ? -1.785 -3.541 -4.004 1 94.44 317 ASN A N 1
ATOM 2599 C CA . ASN A 1 317 ? -0.531 -2.805 -3.893 1 94.44 317 ASN A CA 1
ATOM 2600 C C . ASN A 1 317 ? -0.623 -1.438 -4.566 1 94.44 317 ASN A C 1
ATOM 2602 O O . ASN A 1 317 ? -0.185 -0.433 -4.004 1 94.44 317 ASN A O 1
ATOM 2606 N N . ASN A 1 318 ? -1.172 -1.438 -5.727 1 92.75 318 ASN A N 1
ATOM 2607 C CA . ASN A 1 318 ? -1.303 -0.187 -6.469 1 92.75 318 ASN A CA 1
ATOM 2608 C C . ASN A 1 318 ? -2.209 0.803 -5.742 1 92.75 318 ASN A C 1
ATOM 2610 O O . ASN A 1 318 ? -1.893 1.99 -5.652 1 92.75 318 ASN A O 1
ATOM 2614 N N . ASP A 1 319 ? -3.27 0.293 -5.234 1 93.5 319 ASP A N 1
ATOM 2615 C CA . ASP A 1 319 ? -4.199 1.142 -4.492 1 93.5 319 ASP A CA 1
ATOM 2616 C C . ASP A 1 319 ? -3.535 1.719 -3.244 1 93.5 319 ASP A C 1
ATOM 2618 O O . ASP A 1 319 ? -3.611 2.924 -2.996 1 93.5 319 ASP A O 1
ATOM 2622 N N . LEU A 1 320 ? -2.875 0.893 -2.521 1 94.94 320 LEU A N 1
ATOM 2623 C CA . LEU A 1 320 ? -2.195 1.316 -1.303 1 94.94 320 LEU A CA 1
ATOM 2624 C C . LEU A 1 320 ? -1.083 2.312 -1.617 1 94.94 320 LEU A C 1
ATOM 2626 O O . LEU A 1 320 ? -0.889 3.283 -0.883 1 94.94 320 LEU A O 1
ATOM 2630 N N . GLN A 1 321 ? -0.404 2.062 -2.658 1 94.31 321 GLN A N 1
ATOM 2631 C CA . GLN A 1 321 ? 0.659 2.973 -3.072 1 94.31 321 GLN A CA 1
ATOM 2632 C C . GLN A 1 321 ? 0.101 4.352 -3.416 1 94.31 321 GLN A C 1
ATOM 2634 O O . GLN A 1 321 ? 0.676 5.371 -3.033 1 94.31 321 GLN A O 1
ATOM 2639 N N . ASN A 1 322 ? -0.947 4.371 -4.137 1 92.12 322 ASN A N 1
ATOM 2640 C CA . ASN A 1 322 ? -1.585 5.633 -4.488 1 92.12 322 ASN A CA 1
ATOM 2641 C C . ASN A 1 322 ? -2.051 6.391 -3.246 1 92.12 322 ASN A C 1
ATOM 2643 O O . ASN A 1 322 ? -1.872 7.605 -3.152 1 92.12 322 ASN A O 1
ATOM 2647 N N . GLN A 1 323 ? -2.609 5.656 -2.336 1 93.5 323 GLN A N 1
ATOM 2648 C CA . GLN A 1 323 ? -3.025 6.273 -1.082 1 93.5 323 GLN A CA 1
ATOM 2649 C C . GLN A 1 323 ? -1.825 6.812 -0.308 1 93.5 323 GLN A C 1
ATOM 2651 O O . GLN A 1 323 ? -1.863 7.93 0.206 1 93.5 323 GLN A O 1
ATOM 2656 N N . ASN A 1 324 ? -0.804 5.996 -0.262 1 94.88 324 ASN A N 1
ATOM 2657 C CA . ASN A 1 324 ? 0.421 6.41 0.412 1 94.88 324 ASN A CA 1
ATOM 2658 C C . ASN A 1 324 ? 0.991 7.688 -0.197 1 94.88 324 ASN A C 1
ATOM 2660 O O . ASN A 1 324 ? 1.399 8.602 0.527 1 94.88 324 ASN A O 1
ATOM 2664 N N . ASN A 1 325 ? 0.991 7.742 -1.498 1 93.62 325 ASN A N 1
ATOM 2665 C CA . ASN A 1 325 ? 1.516 8.922 -2.186 1 93.62 325 ASN A CA 1
ATOM 2666 C C . ASN A 1 325 ? 0.724 10.172 -1.832 1 93.62 325 ASN A C 1
ATOM 2668 O O . ASN A 1 325 ? 1.307 11.227 -1.555 1 93.62 325 ASN A O 1
ATOM 2672 N N . ALA A 1 326 ? -0.545 10.031 -1.851 1 92.81 326 ALA A N 1
ATOM 2673 C CA . ALA A 1 326 ? -1.397 11.164 -1.506 1 92.81 326 ALA A CA 1
ATOM 2674 C C . ALA A 1 326 ? -1.155 11.617 -0.068 1 92.81 326 ALA A C 1
ATOM 2676 O O . ALA A 1 326 ? -1.053 12.812 0.205 1 92.81 326 ALA A O 1
ATOM 2677 N N . LEU A 1 327 ? -1.029 10.68 0.812 1 94.69 327 LEU A N 1
ATOM 2678 C CA . LEU A 1 327 ? -0.813 10.984 2.223 1 94.69 327 LEU A CA 1
ATOM 2679 C C . LEU A 1 327 ? 0.574 11.578 2.443 1 94.69 327 LEU A C 1
ATOM 2681 O O . LEU A 1 327 ? 0.749 12.469 3.283 1 94.69 327 LEU A O 1
ATOM 2685 N N . LEU A 1 328 ? 1.504 11.156 1.708 1 94.56 328 LEU A N 1
ATOM 2686 C CA . LEU A 1 328 ? 2.855 11.695 1.804 1 94.56 328 LEU A CA 1
ATOM 2687 C C . LEU A 1 328 ? 2.9 13.141 1.312 1 94.56 328 LEU A C 1
ATOM 2689 O O . LEU A 1 328 ? 3.619 13.969 1.874 1 94.56 328 LEU A O 1
ATOM 2693 N N . ARG A 1 329 ? 2.191 13.43 0.233 1 93.81 329 ARG A N 1
ATOM 2694 C CA . ARG A 1 329 ? 2.119 14.805 -0.243 1 93.81 329 ARG A CA 1
ATOM 2695 C C . ARG A 1 329 ? 1.634 15.742 0.858 1 93.81 329 ARG A C 1
ATOM 2697 O O . ARG A 1 329 ? 2.148 16.844 1.009 1 93.81 329 ARG A O 1
ATOM 2704 N N . PHE A 1 330 ? 0.678 15.188 1.63 1 93.31 330 PHE A N 1
ATOM 2705 C CA . PHE A 1 330 ? 0.145 15.945 2.756 1 93.31 330 PHE A CA 1
ATOM 2706 C C . PHE A 1 330 ? 1.211 16.141 3.826 1 93.31 330 PHE A C 1
ATOM 2708 O O . PHE A 1 330 ? 1.433 17.266 4.285 1 93.31 330 PHE A O 1
ATOM 2715 N N . LYS A 1 331 ? 1.871 15.164 4.133 1 94.19 331 LYS A N 1
ATOM 2716 C CA . LYS A 1 331 ? 2.893 15.203 5.176 1 94.19 331 LYS A CA 1
ATOM 2717 C C . LYS A 1 331 ? 4.082 16.062 4.742 1 94.19 331 LYS A C 1
ATOM 2719 O O . LYS A 1 331 ? 4.672 16.766 5.559 1 94.19 331 LYS A O 1
ATOM 2724 N N . ARG A 1 332 ? 4.379 16.047 3.42 1 94.12 332 ARG A N 1
ATOM 2725 C CA . ARG A 1 332 ? 5.594 16.656 2.885 1 94.12 332 ARG A CA 1
ATOM 2726 C C . ARG A 1 332 ? 5.34 18.109 2.473 1 94.12 332 ARG A C 1
ATOM 2728 O O . ARG A 1 332 ? 6.25 18.797 2.006 1 94.12 332 ARG A O 1
ATOM 2735 N N . ASP A 1 333 ? 4.184 18.562 2.664 1 92.38 333 ASP A N 1
ATOM 2736 C CA . ASP A 1 333 ? 3.85 19.953 2.326 1 92.38 333 ASP A CA 1
ATOM 2737 C C . ASP A 1 333 ? 4.559 20.938 3.258 1 92.38 333 ASP A C 1
ATOM 2739 O O . ASP A 1 333 ? 4.395 20.859 4.477 1 92.38 333 ASP A O 1
ATOM 2743 N N . LYS A 1 334 ? 5.289 21.844 2.672 1 93.25 334 LYS A N 1
ATOM 2744 C CA . LYS A 1 334 ? 6.109 22.781 3.434 1 93.25 334 LYS A CA 1
ATOM 2745 C C . LYS A 1 334 ? 5.242 23.672 4.312 1 93.25 334 LYS A C 1
ATOM 2747 O O . LYS A 1 334 ? 5.578 23.922 5.473 1 93.25 334 LYS A O 1
ATOM 2752 N N . GLU A 1 335 ? 4.184 24.125 3.822 1 91.19 335 GLU A N 1
ATOM 2753 C CA . GLU A 1 335 ? 3.301 25 4.578 1 91.19 335 GLU A CA 1
ATOM 2754 C C . GLU A 1 335 ? 2.719 24.297 5.797 1 91.19 335 GLU A C 1
ATOM 2756 O O . GLU A 1 335 ? 2.645 24.875 6.883 1 91.19 335 GLU A O 1
ATOM 2761 N N . ILE A 1 336 ? 2.352 23.109 5.582 1 92 336 ILE A N 1
ATOM 2762 C CA . ILE A 1 336 ? 1.797 22.312 6.672 1 92 336 ILE A CA 1
ATOM 2763 C C . ILE A 1 336 ? 2.869 22.078 7.734 1 92 336 ILE A C 1
ATOM 2765 O O . ILE A 1 336 ? 2.613 22.234 8.93 1 92 336 ILE A O 1
ATOM 2769 N N . PHE A 1 337 ? 4.059 21.781 7.328 1 94.19 337 PHE A N 1
ATOM 2770 C CA . PHE A 1 337 ? 5.184 21.562 8.234 1 94.19 337 PHE A CA 1
ATOM 2771 C C . PHE A 1 337 ? 5.441 22.812 9.086 1 94.19 337 PHE A C 1
ATOM 2773 O O . PHE A 1 337 ? 5.574 22.703 10.305 1 94.19 337 PHE A O 1
ATOM 2780 N N . GLU A 1 338 ? 5.488 23.891 8.445 1 92.56 338 GLU A N 1
ATOM 2781 C CA . GLU A 1 338 ? 5.805 25.141 9.133 1 92.56 338 GLU A CA 1
ATOM 2782 C C . GLU A 1 338 ? 4.699 25.516 10.117 1 92.56 338 GLU A C 1
ATOM 2784 O O . GLU A 1 338 ? 4.977 26.047 11.195 1 92.56 338 GLU A O 1
ATOM 2789 N N . LYS A 1 339 ? 3.506 25.188 9.719 1 90.5 339 LYS A N 1
ATOM 2790 C CA . LYS A 1 339 ? 2.381 25.5 10.602 1 90.5 339 LYS A CA 1
ATOM 2791 C C . LYS A 1 339 ? 2.361 24.594 11.82 1 90.5 339 LYS A C 1
ATOM 2793 O O . LYS A 1 339 ? 1.979 25.016 12.914 1 90.5 339 LYS A O 1
ATOM 2798 N N . LEU A 1 340 ? 2.811 23.391 11.664 1 92.56 340 LEU A N 1
ATOM 2799 C CA . LEU A 1 340 ? 2.715 22.406 12.727 1 92.56 340 LEU A CA 1
ATOM 2800 C C . LEU A 1 340 ? 3.957 22.438 13.609 1 92.56 340 LEU A C 1
ATOM 2802 O O . LEU A 1 340 ? 3.914 22 14.766 1 92.56 340 LEU A O 1
ATOM 2806 N N . SER A 1 341 ? 5.035 22.922 13.07 1 93.38 341 SER A N 1
ATOM 2807 C CA . SER A 1 341 ? 6.305 22.812 13.789 1 93.38 341 SER A CA 1
ATOM 2808 C C . SER A 1 341 ? 6.555 24.047 14.641 1 93.38 341 SER A C 1
ATOM 2810 O O . SER A 1 341 ? 6.188 25.172 14.258 1 93.38 341 SER A O 1
ATOM 2812 N N . LYS A 1 342 ? 7.129 23.766 15.766 1 91.38 342 LYS A N 1
ATOM 2813 C CA . LYS A 1 342 ? 7.551 24.859 16.656 1 91.38 342 LYS A CA 1
ATOM 2814 C C . LYS A 1 342 ? 8.805 25.547 16.109 1 91.38 342 LYS A C 1
ATOM 2816 O O . LYS A 1 342 ? 9.727 24.891 15.641 1 91.38 342 LYS A O 1
ATOM 2821 N N . ASN A 1 343 ? 8.781 26.812 16.125 1 91.94 343 ASN A N 1
ATOM 2822 C CA . ASN A 1 343 ? 9.977 27.578 15.766 1 91.94 343 ASN A CA 1
ATOM 2823 C C . ASN A 1 343 ? 11.008 27.562 16.891 1 91.94 343 ASN A C 1
ATOM 2825 O O . ASN A 1 343 ? 10.664 27.766 18.047 1 91.94 343 ASN A O 1
ATOM 2829 N N . VAL A 1 344 ? 12.195 27.219 16.516 1 90.06 344 VAL A N 1
ATOM 2830 C CA . VAL A 1 344 ? 13.273 27.125 17.484 1 90.06 344 VAL A CA 1
ATOM 2831 C C . VAL A 1 344 ? 14.359 28.156 17.156 1 90.06 344 VAL A C 1
ATOM 2833 O O . VAL A 1 344 ? 14.914 28.141 16.062 1 90.06 344 VAL A O 1
ATOM 2836 N N . GLU A 1 345 ? 14.609 29.094 18.016 1 83 345 GLU A N 1
ATOM 2837 C CA . GLU A 1 345 ? 15.648 30.109 17.828 1 83 345 GLU A CA 1
ATOM 2838 C C . GLU A 1 345 ? 16.969 29.656 18.453 1 83 345 GLU A C 1
ATOM 2840 O O . GLU A 1 345 ? 17.109 29.609 19.672 1 83 345 GLU A O 1
ATOM 2845 N N . LEU A 1 346 ? 17.844 29.219 17.625 1 76.62 346 LEU A N 1
ATOM 2846 C CA . LEU A 1 346 ? 19.125 28.719 18.094 1 76.62 346 LEU A CA 1
ATOM 2847 C C . LEU A 1 346 ? 20.156 29.828 18.172 1 76.62 346 LEU A C 1
ATOM 2849 O O . LEU A 1 346 ? 21.109 29.75 18.938 1 76.62 346 LEU A O 1
ATOM 2853 N N . ASN A 1 347 ? 20.188 30.875 17.219 1 62.97 347 ASN A N 1
ATOM 2854 C CA . ASN A 1 347 ? 21.234 31.875 17.047 1 62.97 347 ASN A CA 1
ATOM 2855 C C . ASN A 1 347 ? 21.609 32.531 18.375 1 62.97 347 ASN A C 1
ATOM 2857 O O . ASN A 1 347 ? 22.766 32.875 18.609 1 62.97 347 ASN A O 1
ATOM 2861 N N . SER A 1 348 ? 20.656 32.562 19.219 1 57.34 348 SER A N 1
ATOM 2862 C CA . SER A 1 348 ? 20.938 33.344 20.406 1 57.34 348 SER A CA 1
ATOM 2863 C C . SER A 1 348 ? 21.594 32.5 21.484 1 57.34 348 SER A C 1
ATOM 2865 O O . SER A 1 348 ? 22.078 33.031 22.5 1 57.34 348 SER A O 1
ATOM 2867 N N . ALA A 1 349 ? 21.812 31.234 21.125 1 63.97 349 ALA A N 1
ATOM 2868 C CA . ALA A 1 349 ? 22.266 30.375 22.234 1 63.97 349 ALA A CA 1
ATOM 2869 C C . ALA A 1 349 ? 23.734 30 22.062 1 63.97 349 ALA A C 1
ATOM 2871 O O . ALA A 1 349 ? 24.188 29.75 20.953 1 63.97 349 ALA A O 1
ATOM 2872 N N . ASN A 1 350 ? 24.688 30.641 22.688 1 76.38 350 ASN A N 1
ATOM 2873 C CA . ASN A 1 350 ? 26.094 30.234 22.734 1 76.38 350 ASN A CA 1
ATOM 2874 C C . ASN A 1 350 ? 26.25 28.75 23.031 1 76.38 350 ASN A C 1
ATOM 2876 O O . ASN A 1 350 ? 26.781 28.359 24.078 1 76.38 350 ASN A O 1
ATOM 2880 N N . LEU A 1 351 ? 25.844 27.812 22.016 1 88.88 351 LEU A N 1
ATOM 2881 C CA . LEU A 1 351 ? 25.797 26.375 22.266 1 88.88 351 LEU A CA 1
ATOM 2882 C C . LEU A 1 351 ? 27.062 25.688 21.75 1 88.88 351 LEU A C 1
ATOM 2884 O O . LEU A 1 351 ? 27.344 24.547 22.094 1 88.88 351 LEU A O 1
ATOM 2888 N N . ASN A 1 352 ? 27.953 26.406 21 1 89.38 352 ASN A N 1
ATOM 2889 C CA . ASN A 1 352 ? 29.172 25.859 20.453 1 89.38 352 ASN A CA 1
ATOM 2890 C C . ASN A 1 352 ? 28.953 24.453 19.875 1 89.38 352 ASN A C 1
ATOM 2892 O O . ASN A 1 352 ? 29.641 23.5 20.234 1 89.38 352 ASN A O 1
ATOM 2896 N N . LEU A 1 353 ? 28.031 24.328 18.906 1 93.81 353 LEU A N 1
ATOM 2897 C CA . LEU A 1 353 ? 27.672 23.047 18.312 1 93.81 353 LEU A CA 1
ATOM 2898 C C . LEU A 1 353 ? 28.75 22.547 17.359 1 93.81 353 LEU A C 1
ATOM 2900 O O . LEU A 1 353 ? 29.5 23.344 16.781 1 93.81 353 LEU A O 1
ATOM 2904 N N . ILE A 1 354 ? 28.859 21.297 17.266 1 94.06 354 ILE A N 1
ATOM 2905 C CA . ILE A 1 354 ? 29.828 20.688 16.375 1 94.06 354 ILE A CA 1
ATOM 2906 C C . ILE A 1 354 ? 29.328 20.75 14.938 1 94.06 354 ILE A C 1
ATOM 2908 O O . ILE A 1 354 ? 28.25 20.25 14.625 1 94.06 354 ILE A O 1
ATOM 2912 N N . GLU A 1 355 ? 30.125 21.25 14.148 1 93.5 355 GLU A N 1
ATOM 2913 C CA . GLU A 1 355 ? 29.75 21.375 12.742 1 93.5 355 GLU A CA 1
ATOM 2914 C C . GLU A 1 355 ? 30.359 20.266 11.906 1 93.5 355 GLU A C 1
ATOM 2916 O O . GLU A 1 355 ? 31.578 20.031 11.977 1 93.5 355 GLU A O 1
ATOM 2921 N N . LEU A 1 356 ? 29.641 19.547 11.094 1 93.94 356 LEU A N 1
ATOM 2922 C CA . LEU A 1 356 ? 30.141 18.406 10.312 1 93.94 356 LEU A CA 1
ATOM 2923 C C . LEU A 1 356 ? 29.953 18.656 8.82 1 93.94 356 LEU A C 1
ATOM 2925 O O . LEU A 1 356 ? 30.484 17.922 7.996 1 93.94 356 LEU A O 1
ATOM 2929 N N . GLY A 1 357 ? 29.359 19.703 8.367 1 90.5 357 GLY A N 1
ATOM 2930 C CA . GLY A 1 357 ? 29.109 19.969 6.961 1 90.5 357 GLY A CA 1
ATOM 2931 C C . GLY A 1 357 ? 29.547 21.359 6.527 1 90.5 357 GLY A C 1
ATOM 2932 O O . GLY A 1 357 ? 30.547 21.875 7.035 1 90.5 357 GLY A O 1
ATOM 2933 N N . ASN A 1 358 ? 28.922 21.766 5.48 1 91.62 358 ASN A N 1
ATOM 2934 C CA . ASN A 1 358 ? 29.25 23.078 4.922 1 91.62 358 ASN A CA 1
ATOM 2935 C C . ASN A 1 358 ? 28.578 24.203 5.703 1 91.62 358 ASN A C 1
ATOM 2937 O O . ASN A 1 358 ? 27.344 24.328 5.672 1 91.62 358 ASN A O 1
ATOM 2941 N N . GLU A 1 359 ? 29.406 25.016 6.293 1 89.94 359 GLU A N 1
ATOM 2942 C CA . GLU A 1 359 ? 28.891 26.109 7.121 1 89.94 359 GLU A CA 1
ATOM 2943 C C . GLU A 1 359 ? 28.125 27.125 6.285 1 89.94 359 GLU A C 1
ATOM 2945 O O . GLU A 1 359 ? 27.25 27.828 6.805 1 89.94 359 GLU A O 1
ATOM 2950 N N . ASN A 1 360 ? 28.375 27.062 5.043 1 91.19 360 ASN A N 1
ATOM 2951 C CA . ASN A 1 360 ? 27.75 28.047 4.168 1 91.19 360 ASN A CA 1
ATOM 2952 C C . ASN A 1 360 ? 26.531 27.453 3.465 1 91.19 360 ASN A C 1
ATOM 2954 O O . ASN A 1 360 ? 25.922 28.109 2.605 1 91.19 360 ASN A O 1
ATOM 2958 N N . ALA A 1 361 ? 26.234 26.266 3.887 1 93.12 361 ALA A N 1
ATOM 2959 C CA . ALA A 1 361 ? 25.062 25.641 3.26 1 93.12 361 ALA A CA 1
ATOM 2960 C C . ALA A 1 361 ? 23.781 26.391 3.609 1 93.12 361 ALA A C 1
ATOM 2962 O O . ALA A 1 361 ? 23.672 26.969 4.695 1 93.12 361 ALA A O 1
ATOM 2963 N N . ARG A 1 362 ? 22.844 26.375 2.709 1 92 362 ARG A N 1
ATOM 2964 C CA . ARG A 1 362 ? 21.594 27.094 2.875 1 92 362 ARG A CA 1
ATOM 2965 C C . ARG A 1 362 ? 20.688 26.406 3.898 1 92 362 ARG A C 1
ATOM 2967 O O . ARG A 1 362 ? 19.859 27.047 4.535 1 92 362 ARG A O 1
ATOM 2974 N N . ASN A 1 363 ? 20.812 25.094 3.984 1 94.62 363 ASN A N 1
ATOM 2975 C CA . ASN A 1 363 ? 19.969 24.312 4.883 1 94.62 363 ASN A CA 1
ATOM 2976 C C . ASN A 1 363 ? 20.797 23.672 5.996 1 94.62 363 ASN A C 1
ATOM 2978 O O . ASN A 1 363 ? 21.891 23.156 5.75 1 94.62 363 ASN A O 1
ATOM 2982 N N . THR A 1 364 ? 20.297 23.75 7.203 1 94.75 364 THR A N 1
ATOM 2983 C CA . THR A 1 364 ? 21.047 23.219 8.336 1 94.75 364 THR A CA 1
ATOM 2984 C C . THR A 1 364 ? 20.188 22.281 9.164 1 94.75 364 THR A C 1
ATOM 2986 O O . THR A 1 364 ? 19.047 22.609 9.523 1 94.75 364 THR A O 1
ATOM 2989 N N . ILE A 1 365 ? 20.688 21.109 9.406 1 96.19 365 ILE A N 1
ATOM 2990 C CA . ILE A 1 365 ? 20.109 20.141 10.328 1 96.19 365 ILE A CA 1
ATOM 2991 C C . ILE A 1 365 ? 20.828 20.203 11.672 1 96.19 365 ILE A C 1
ATOM 2993 O O . ILE A 1 365 ? 22.062 20.172 11.719 1 96.19 365 ILE A O 1
ATOM 2997 N N . ILE A 1 366 ? 20.125 20.375 12.695 1 95.94 366 ILE A N 1
ATOM 2998 C CA . ILE A 1 366 ? 20.703 20.375 14.031 1 95.94 366 ILE A CA 1
ATOM 2999 C C . ILE A 1 366 ? 20.172 19.203 14.844 1 95.94 366 ILE A C 1
ATOM 3001 O O . ILE A 1 366 ? 18.953 19.016 14.945 1 95.94 366 ILE A O 1
ATOM 3005 N N . LEU A 1 367 ? 21.031 18.438 15.406 1 96.81 367 LEU A N 1
ATOM 3006 C CA . LEU A 1 367 ? 20.656 17.281 16.219 1 96.81 367 LEU A CA 1
ATOM 3007 C C . LEU A 1 367 ? 21.188 17.438 17.641 1 96.81 367 LEU A C 1
ATOM 3009 O O . LEU A 1 367 ? 22.359 17.781 17.844 1 96.81 367 LEU A O 1
ATOM 3013 N N . PHE A 1 368 ? 20.375 17.344 18.578 1 96.62 368 PHE A N 1
ATOM 3014 C CA . PHE A 1 368 ? 20.812 17.125 19.953 1 96.62 368 PHE A CA 1
ATOM 3015 C C . PHE A 1 368 ? 20.672 15.648 20.344 1 96.62 368 PHE A C 1
ATOM 3017 O O . PHE A 1 368 ? 19.562 15.141 20.469 1 96.62 368 PHE A O 1
ATOM 3024 N N . ILE A 1 369 ? 21.766 14.977 20.5 1 97.06 369 ILE A N 1
ATOM 3025 C CA . ILE A 1 369 ? 21.75 13.523 20.656 1 97.06 369 ILE A CA 1
ATOM 3026 C C . ILE A 1 369 ? 22.312 13.141 22.016 1 97.06 369 ILE A C 1
ATOM 3028 O O . ILE A 1 369 ? 22.844 13.992 22.734 1 97.06 369 ILE A O 1
ATOM 3032 N N . SER A 1 370 ? 22.094 11.93 22.359 1 94.81 370 SER A N 1
ATOM 3033 C CA . SER A 1 370 ? 22.688 11.266 23.531 1 94.81 370 SER A CA 1
ATOM 3034 C C . SER A 1 370 ? 23.359 9.953 23.125 1 94.81 370 SER A C 1
ATOM 3036 O O . SER A 1 370 ? 22.828 9.211 22.297 1 94.81 370 SER A O 1
ATOM 3038 N N . PRO A 1 371 ? 24.547 9.711 23.656 1 93.12 371 PRO A N 1
ATOM 3039 C CA . PRO A 1 371 ? 25.297 8.516 23.25 1 93.12 371 PRO A CA 1
ATOM 3040 C C . PRO A 1 371 ? 24.562 7.219 23.562 1 93.12 371 PRO A C 1
ATOM 3042 O O . PRO A 1 371 ? 24.781 6.203 22.906 1 93.12 371 PRO A O 1
ATOM 3045 N N . SER A 1 372 ? 23.688 7.195 24.453 1 89.06 372 SER A N 1
ATOM 3046 C CA . SER A 1 372 ? 23.031 5.969 24.875 1 89.06 372 SER A CA 1
ATOM 3047 C C . SER A 1 372 ? 21.719 5.75 24.125 1 89.06 372 SER A C 1
ATOM 3049 O O . SER A 1 372 ? 21.094 4.699 24.25 1 89.06 372 SER A O 1
ATOM 3051 N N . CYS A 1 373 ? 21.312 6.617 23.297 1 90.25 373 CYS A N 1
ATOM 3052 C CA . CYS A 1 373 ? 20 6.609 22.672 1 90.25 373 CYS A CA 1
ATOM 3053 C C . CYS A 1 373 ? 20.016 5.879 21.344 1 90.25 373 CYS A C 1
ATOM 3055 O O . CYS A 1 373 ? 20.719 6.301 20.406 1 90.25 373 CYS A O 1
ATOM 3057 N N . PRO A 1 374 ? 19.328 4.828 21.219 1 91.31 374 PRO A N 1
ATOM 3058 C CA . PRO A 1 374 ? 19.312 4.082 19.953 1 91.31 374 PRO A CA 1
ATOM 3059 C C . PRO A 1 374 ? 18.75 4.898 18.797 1 91.31 374 PRO A C 1
ATOM 3061 O O . PRO A 1 374 ? 19.25 4.793 17.672 1 91.31 374 PRO A O 1
ATOM 3064 N N . HIS A 1 375 ? 17.734 5.625 19 1 92.25 375 HIS A N 1
ATOM 3065 C CA . HIS A 1 375 ? 17.156 6.469 17.953 1 92.25 375 HIS A CA 1
ATOM 3066 C C . HIS A 1 375 ? 18.141 7.543 17.5 1 92.25 375 HIS A C 1
ATOM 3068 O O . HIS A 1 375 ? 18.047 8.039 16.375 1 92.25 375 HIS A O 1
ATOM 3074 N N . CYS A 1 376 ? 19.047 7.906 18.406 1 95.44 376 CYS A N 1
ATOM 3075 C CA . CYS A 1 376 ? 20.062 8.898 18.078 1 95.44 376 CYS A CA 1
ATOM 3076 C C . CYS A 1 376 ? 21.047 8.352 17.047 1 95.44 376 CYS A C 1
ATOM 3078 O O . CYS A 1 376 ? 21.5 9.086 16.172 1 95.44 376 CYS A O 1
ATOM 3080 N N . HIS A 1 377 ? 21.344 7.062 17.125 1 95.38 377 HIS A N 1
ATOM 3081 C CA . HIS A 1 377 ? 22.203 6.438 16.141 1 95.38 377 HIS A CA 1
ATOM 3082 C C . HIS A 1 377 ? 21.625 6.547 14.727 1 95.38 377 HIS A C 1
ATOM 3084 O O . HIS A 1 377 ? 22.328 6.918 13.789 1 95.38 377 HIS A O 1
ATOM 3090 N N . LYS A 1 378 ? 20.359 6.297 14.711 1 94.44 378 LYS A N 1
ATOM 3091 C CA . LYS A 1 378 ? 19.672 6.359 13.422 1 94.44 378 LYS A CA 1
ATOM 3092 C C . LYS A 1 378 ? 19.641 7.789 12.891 1 94.44 378 LYS A C 1
ATOM 3094 O O . LYS A 1 378 ? 19.922 8.023 11.711 1 94.44 378 LYS A O 1
ATOM 3099 N N . ALA A 1 379 ? 19.25 8.688 13.719 1 95.94 379 ALA A N 1
ATOM 3100 C CA . ALA A 1 379 ? 19.156 10.094 13.32 1 95.94 379 ALA A CA 1
ATOM 3101 C C . ALA A 1 379 ? 20.5 10.602 12.812 1 95.94 379 ALA A C 1
ATOM 3103 O O . ALA A 1 379 ? 20.578 11.312 11.812 1 95.94 379 ALA A O 1
ATOM 3104 N N . PHE A 1 380 ? 21.562 10.258 13.508 1 97.06 380 PHE A N 1
ATOM 3105 C CA . PHE A 1 380 ? 22.906 10.68 13.102 1 97.06 380 PHE A CA 1
ATOM 3106 C C . PHE A 1 380 ? 23.281 10.086 11.75 1 97.06 380 PHE A C 1
ATOM 3108 O O . PHE A 1 380 ? 23.719 10.797 10.852 1 97.06 380 PHE A O 1
ATOM 3115 N N . LYS A 1 381 ? 23.047 8.836 11.633 1 96.62 381 LYS A N 1
ATOM 3116 C CA . LYS A 1 381 ? 23.375 8.156 10.383 1 96.62 381 LYS A CA 1
ATOM 3117 C C . LYS A 1 381 ? 22.625 8.789 9.203 1 96.62 381 LYS A C 1
ATOM 3119 O O . LYS A 1 381 ? 23.234 9.102 8.18 1 96.62 381 LYS A O 1
ATOM 3124 N N . GLU A 1 382 ? 21.359 8.977 9.32 1 95.38 382 GLU A N 1
ATOM 3125 C CA . GLU A 1 382 ? 20.547 9.562 8.258 1 95.38 382 GLU A CA 1
ATOM 3126 C C . GLU A 1 382 ? 21.016 10.961 7.906 1 95.38 382 GLU A C 1
ATOM 3128 O O . GLU A 1 382 ? 21.062 11.336 6.73 1 95.38 382 GLU A O 1
ATOM 3133 N N . SER A 1 383 ? 21.406 11.695 8.898 1 96.81 383 SER A N 1
ATOM 3134 C CA . SER A 1 383 ? 21.859 13.07 8.68 1 96.81 383 SER A CA 1
ATOM 3135 C C . SER A 1 383 ? 23.203 13.094 7.949 1 96.81 383 SER A C 1
ATOM 3137 O O . SER A 1 383 ? 23.406 13.914 7.051 1 96.81 383 SER A O 1
ATOM 3139 N N . ILE A 1 384 ? 24.078 12.227 8.352 1 95.94 384 ILE A N 1
ATOM 3140 C CA . ILE A 1 384 ? 25.375 12.148 7.695 1 95.94 384 ILE A CA 1
ATOM 3141 C C . ILE A 1 384 ? 25.188 11.758 6.227 1 95.94 384 ILE A C 1
ATOM 3143 O O . ILE A 1 384 ? 25.859 12.297 5.348 1 95.94 384 ILE A O 1
ATOM 3147 N N . GLU A 1 385 ? 24.266 10.859 6.004 1 94.06 385 GLU A N 1
ATOM 3148 C CA . GLU A 1 385 ? 23.984 10.453 4.633 1 94.06 385 GLU A CA 1
ATOM 3149 C C . GLU A 1 385 ? 23.469 11.625 3.803 1 94.06 385 GLU A C 1
ATOM 3151 O O . GLU A 1 385 ? 23.812 11.758 2.627 1 94.06 385 GLU A O 1
ATOM 3156 N N . ILE A 1 386 ? 22.719 12.477 4.371 1 93.69 386 ILE A N 1
ATOM 3157 C CA . ILE A 1 386 ? 22.156 13.641 3.688 1 93.69 386 ILE A CA 1
ATOM 3158 C C . ILE A 1 386 ? 23.281 14.594 3.299 1 93.69 386 ILE A C 1
ATOM 3160 O O . ILE A 1 386 ? 23.359 15.047 2.152 1 93.69 386 ILE A O 1
ATOM 3164 N N . ILE A 1 387 ? 24.219 14.875 4.215 1 94.44 387 ILE A N 1
ATOM 3165 C CA . ILE A 1 387 ? 25.25 15.867 3.945 1 94.44 387 ILE A CA 1
ATOM 3166 C C . ILE A 1 387 ? 26.281 15.281 2.979 1 94.44 387 ILE A C 1
ATOM 3168 O O . ILE A 1 387 ? 26.938 16.031 2.244 1 94.44 387 ILE A O 1
ATOM 3172 N N . GLU A 1 388 ? 26.438 13.984 3.018 1 93.12 388 GLU A N 1
ATOM 3173 C CA . GLU A 1 388 ? 27.344 13.352 2.059 1 93.12 388 GLU A CA 1
ATOM 3174 C C . GLU A 1 388 ? 26.75 13.359 0.653 1 93.12 388 GLU A C 1
ATOM 3176 O O . GLU A 1 388 ? 27.469 13.57 -0.328 1 93.12 388 GLU A O 1
ATOM 3181 N N . LYS A 1 389 ? 25.484 13.188 0.57 1 88.75 389 LYS A N 1
ATOM 3182 C CA . LYS A 1 389 ? 24.812 13.172 -0.723 1 88.75 389 LYS A CA 1
ATOM 3183 C C . LYS A 1 389 ? 24.719 14.578 -1.31 1 88.75 389 LYS A C 1
ATOM 3185 O O . LYS A 1 389 ? 24.828 14.758 -2.525 1 88.75 389 LYS A O 1
ATOM 3190 N N . PHE A 1 390 ? 24.484 15.562 -0.421 1 90.31 390 PHE A N 1
ATOM 3191 C CA . PHE A 1 390 ? 24.344 16.953 -0.845 1 90.31 390 PHE A CA 1
ATOM 3192 C C . PHE A 1 390 ? 25.266 17.859 -0.047 1 90.31 390 PHE A C 1
ATOM 3194 O O . PHE A 1 390 ? 24.812 18.734 0.689 1 90.31 390 PHE A O 1
ATOM 3201 N N . PRO A 1 391 ? 26.547 17.875 -0.311 1 91.94 391 PRO A N 1
ATOM 3202 C CA . PRO A 1 391 ? 27.531 18.562 0.525 1 91.94 391 PRO A CA 1
ATOM 3203 C C . PRO A 1 391 ? 27.422 20.078 0.436 1 91.94 391 PRO A C 1
ATOM 3205 O O . PRO A 1 391 ? 27.75 20.781 1.396 1 91.94 391 PRO A O 1
ATOM 3208 N N . GLU A 1 392 ? 26.906 20.562 -0.585 1 91.25 392 GLU A N 1
ATOM 3209 C CA . GLU A 1 392 ? 26.844 22 -0.749 1 91.25 392 GLU A CA 1
ATOM 3210 C C . GLU A 1 392 ? 25.531 22.562 -0.237 1 91.25 392 GLU A C 1
ATOM 3212 O O . GLU A 1 392 ? 25.453 23.734 0.144 1 91.25 392 GLU A O 1
ATOM 3217 N N . ALA A 1 393 ? 24.547 21.719 -0.136 1 91.31 393 ALA A N 1
ATOM 3218 C CA . ALA A 1 393 ? 23.203 22.219 0.137 1 91.31 393 ALA A CA 1
ATOM 3219 C C . ALA A 1 393 ? 22.859 22.047 1.612 1 91.31 393 ALA A C 1
ATOM 3221 O O . ALA A 1 393 ? 22.016 22.781 2.139 1 91.31 393 ALA A O 1
ATOM 3222 N N . TYR A 1 394 ? 23.531 21.109 2.277 1 93.81 394 TYR A N 1
ATOM 3223 C CA . TYR A 1 394 ? 23.109 20.797 3.639 1 93.81 394 TYR A CA 1
ATOM 3224 C C . TYR A 1 394 ? 24.297 20.828 4.598 1 93.81 394 TYR A C 1
ATOM 3226 O O . TYR A 1 394 ? 25.406 20.422 4.238 1 93.81 394 TYR A O 1
ATOM 3234 N N . ASN A 1 395 ? 24.031 21.391 5.762 1 95.56 395 ASN A N 1
ATOM 3235 C CA . ASN A 1 395 ? 24.953 21.391 6.898 1 95.56 395 ASN A CA 1
ATOM 3236 C C . ASN A 1 395 ? 24.375 20.609 8.07 1 95.56 395 ASN A C 1
ATOM 3238 O O . ASN A 1 395 ? 23.172 20.375 8.141 1 95.56 395 ASN A O 1
ATOM 3242 N N . LEU A 1 396 ? 25.25 20.031 8.867 1 96.75 396 LEU A N 1
ATOM 3243 C CA . LEU A 1 396 ? 24.844 19.281 10.047 1 96.75 396 LEU A CA 1
ATOM 3244 C C . LEU A 1 396 ? 25.562 19.781 11.289 1 96.75 396 LEU A C 1
ATOM 3246 O O . LEU A 1 396 ? 26.797 19.922 11.281 1 96.75 396 LEU A O 1
ATOM 3250 N N . LYS A 1 397 ? 24.797 20.141 12.234 1 95.81 397 LYS A N 1
ATOM 3251 C CA . LYS A 1 397 ? 25.344 20.531 13.539 1 95.81 397 LYS A CA 1
ATOM 3252 C C . LYS A 1 397 ? 24.875 19.578 14.633 1 95.81 397 LYS A C 1
ATOM 3254 O O . LYS A 1 397 ? 23.719 19.125 14.633 1 95.81 397 LYS A O 1
ATOM 3259 N N . ILE A 1 398 ? 25.797 19.281 15.539 1 96.38 398 ILE A N 1
ATOM 3260 C CA . ILE A 1 398 ? 25.484 18.297 16.578 1 96.38 398 ILE A CA 1
ATOM 3261 C C . ILE A 1 398 ? 25.703 18.906 17.953 1 96.38 398 ILE A C 1
ATOM 3263 O O . ILE A 1 398 ? 26.688 19.625 18.172 1 96.38 398 ILE A O 1
ATOM 3267 N N . GLY A 1 399 ? 24.734 18.797 18.75 1 95.25 399 GLY A N 1
ATOM 3268 C CA . GLY A 1 399 ? 24.828 19.047 20.172 1 95.25 399 GLY A CA 1
ATOM 3269 C C . GLY A 1 399 ? 24.438 17.844 21.016 1 95.25 399 GLY A C 1
ATOM 3270 O O . GLY A 1 399 ? 24 16.828 20.484 1 95.25 399 GLY A O 1
ATOM 3271 N N . PHE A 1 400 ? 24.703 17.984 22.312 1 95.56 400 PHE A N 1
ATOM 3272 C CA . PHE A 1 400 ? 24.422 16.859 23.188 1 95.56 400 PHE A CA 1
ATOM 3273 C C . PHE A 1 400 ? 23.391 17.219 24.234 1 95.56 400 PHE A C 1
ATOM 3275 O O . PHE A 1 400 ? 23.484 18.297 24.859 1 95.56 400 PHE A O 1
ATOM 3282 N N . ASN A 1 401 ? 22.375 16.359 24.312 1 95.25 401 ASN A N 1
ATOM 3283 C CA . ASN A 1 401 ? 21.375 16.484 25.359 1 95.25 401 ASN A CA 1
ATOM 3284 C C . ASN A 1 401 ? 21.594 15.461 26.469 1 95.25 401 ASN A C 1
ATOM 3286 O O . ASN A 1 401 ? 20.859 14.477 26.578 1 95.25 401 ASN A O 1
ATOM 3290 N N . VAL A 1 402 ? 22.578 15.75 27.328 1 93.62 402 VAL A N 1
ATOM 3291 C CA . VAL A 1 402 ? 22.984 14.836 28.391 1 93.62 402 VAL A CA 1
ATOM 3292 C C . VAL A 1 402 ? 23.156 15.609 29.688 1 93.62 402 VAL A C 1
ATOM 3294 O O . VAL A 1 402 ? 23.703 16.719 29.703 1 93.62 402 VAL A O 1
ATOM 3297 N N . ASN A 1 403 ? 22.672 14.953 30.703 1 90.88 403 ASN A N 1
ATOM 3298 C CA . ASN A 1 403 ? 22.875 15.516 32.031 1 90.88 403 ASN A CA 1
ATOM 3299 C C . ASN A 1 403 ? 24.234 15.102 32.594 1 90.88 403 ASN A C 1
ATOM 3301 O O . ASN A 1 403 ? 24.422 13.945 32.969 1 90.88 403 ASN A O 1
ATOM 3305 N N . VAL A 1 404 ? 25.062 16.031 32.781 1 86.94 404 VAL A N 1
ATOM 3306 C CA . VAL A 1 404 ? 26.438 15.773 33.219 1 86.94 404 VAL A CA 1
ATOM 3307 C C . VAL A 1 404 ? 26.438 15.367 34.688 1 86.94 404 VAL A C 1
ATOM 3309 O O . VAL A 1 404 ? 27.359 14.703 35.156 1 86.94 404 VAL A O 1
ATOM 3312 N N . ASN A 1 405 ? 25.406 15.758 35.312 1 84.81 405 ASN A N 1
ATOM 3313 C CA . ASN A 1 405 ? 25.344 15.477 36.75 1 84.81 405 ASN A CA 1
ATOM 3314 C C . ASN A 1 405 ? 24.906 14.047 37.031 1 84.81 405 ASN A C 1
ATOM 3316 O O . ASN A 1 405 ? 24.891 13.602 38.188 1 84.81 405 ASN A O 1
ATOM 3320 N N . ASN A 1 406 ? 24.531 13.398 36 1 82.94 406 ASN A N 1
ATOM 3321 C CA . ASN A 1 406 ? 24.188 11.992 36.188 1 82.94 406 ASN A CA 1
ATOM 3322 C C . ASN A 1 406 ? 25.438 11.109 36.156 1 82.94 406 ASN A C 1
ATOM 3324 O O . ASN A 1 406 ? 25.781 10.539 35.125 1 82.94 406 ASN A O 1
ATOM 3328 N N . ASN A 1 407 ? 26.031 10.891 37.25 1 75.19 407 ASN A N 1
ATOM 3329 C CA . ASN A 1 407 ? 27.281 10.156 37.375 1 75.19 407 ASN A CA 1
ATOM 3330 C C . ASN A 1 407 ? 27.094 8.672 37.062 1 75.19 407 ASN A C 1
ATOM 3332 O O . ASN A 1 407 ? 28.078 7.953 36.844 1 75.19 407 ASN A O 1
ATOM 3336 N N . GLU A 1 408 ? 25.922 8.258 36.938 1 80.69 408 GLU A N 1
ATOM 3337 C CA . GLU A 1 408 ? 25.656 6.848 36.719 1 80.69 408 GLU A CA 1
ATOM 3338 C C . GLU A 1 408 ? 25.641 6.543 35.219 1 80.69 408 GLU A C 1
ATOM 3340 O O . GLU A 1 408 ? 25.719 5.379 34.812 1 80.69 408 GLU A O 1
ATOM 3345 N N . ASN A 1 409 ? 25.75 7.59 34.469 1 83.31 409 ASN A N 1
ATOM 3346 C CA . ASN A 1 409 ? 25.75 7.395 33.031 1 83.31 409 ASN A CA 1
ATOM 3347 C C . ASN A 1 409 ? 27.156 7.168 32.469 1 83.31 409 ASN A C 1
ATOM 3349 O O . ASN A 1 409 ? 27.953 8.102 32.438 1 83.31 409 ASN A O 1
ATOM 3353 N N . PRO A 1 410 ? 27.438 5.996 32.125 1 84.5 410 PRO A N 1
ATOM 3354 C CA . PRO A 1 410 ? 28.797 5.703 31.656 1 84.5 410 PRO A CA 1
ATOM 3355 C C . PRO A 1 410 ? 29.109 6.328 30.297 1 84.5 410 PRO A C 1
ATOM 3357 O O . PRO A 1 410 ? 30.266 6.387 29.875 1 84.5 410 PRO A O 1
ATOM 3360 N N . PHE A 1 411 ? 28.172 6.836 29.688 1 89.31 411 PHE A N 1
ATOM 3361 C CA . PHE A 1 411 ? 28.359 7.297 28.312 1 89.31 411 PHE A CA 1
ATOM 3362 C C . PHE A 1 411 ? 28.734 8.773 28.297 1 89.31 411 PHE A C 1
ATOM 3364 O O . PHE A 1 411 ? 29.016 9.336 27.219 1 89.31 411 PHE A O 1
ATOM 3371 N N . ILE A 1 412 ? 28.812 9.414 29.391 1 88.88 412 ILE A N 1
ATOM 3372 C CA . ILE A 1 412 ? 29.141 10.836 29.469 1 88.88 412 ILE A CA 1
ATOM 3373 C C . ILE A 1 412 ? 30.578 11.047 28.984 1 88.88 412 ILE A C 1
ATOM 3375 O O . ILE A 1 412 ? 30.891 12.078 28.375 1 88.88 412 ILE A O 1
ATOM 3379 N N . ASP A 1 413 ? 31.375 10.055 29.219 1 88.31 413 ASP A N 1
ATOM 3380 C CA . ASP A 1 413 ? 32.781 10.133 28.797 1 88.31 413 ASP A CA 1
ATOM 3381 C C . ASP A 1 413 ? 32.875 10.273 27.281 1 88.31 413 ASP A C 1
ATOM 3383 O O . ASP A 1 413 ? 33.781 10.93 26.766 1 88.31 413 ASP A O 1
ATOM 3387 N N . VAL A 1 414 ? 31.969 9.633 26.625 1 92.81 414 VAL A N 1
ATOM 3388 C CA . VAL A 1 414 ? 31.953 9.695 25.172 1 92.81 414 VAL A CA 1
ATOM 3389 C C . VAL A 1 414 ? 31.766 11.148 24.719 1 92.81 414 VAL A C 1
ATOM 3391 O O . VAL A 1 414 ? 32.438 11.609 23.797 1 92.81 414 VAL A O 1
ATOM 3394 N N . VAL A 1 415 ? 30.891 11.852 25.422 1 93 415 VAL A N 1
ATOM 3395 C CA . VAL A 1 415 ? 30.609 13.242 25.094 1 93 415 VAL A CA 1
ATOM 3396 C C . VAL A 1 415 ? 31.844 14.102 25.359 1 93 415 VAL A C 1
ATOM 3398 O O . VAL A 1 415 ? 32.219 14.922 24.531 1 93 415 VAL A O 1
ATOM 3401 N N . PHE A 1 416 ? 32.469 13.852 26.484 1 90.25 416 PHE A N 1
ATOM 3402 C CA . PHE A 1 416 ? 33.656 14.609 26.859 1 90.25 416 PHE A CA 1
ATOM 3403 C C . PHE A 1 416 ? 34.781 14.438 25.828 1 90.25 416 PHE A C 1
ATOM 3405 O O . PHE A 1 416 ? 35.375 15.414 25.391 1 90.25 416 PHE A O 1
ATOM 3412 N N . ILE A 1 417 ? 34.969 13.234 25.5 1 91.12 417 ILE A N 1
ATOM 3413 C CA . ILE A 1 417 ? 36.031 12.922 24.562 1 91.12 417 ILE A CA 1
ATOM 3414 C C . ILE A 1 417 ? 35.75 13.578 23.203 1 91.12 417 ILE A C 1
ATOM 3416 O O . ILE A 1 417 ? 36.625 14.164 22.594 1 91.12 417 ILE A O 1
ATOM 3420 N N . ILE A 1 418 ? 34.531 13.539 22.703 1 93.69 418 ILE A N 1
ATOM 3421 C CA . ILE A 1 418 ? 34.156 14.117 21.422 1 93.69 418 ILE A CA 1
ATOM 3422 C C . ILE A 1 418 ? 34.344 15.625 21.453 1 93.69 418 ILE A C 1
ATOM 3424 O O . ILE A 1 418 ? 34.906 16.203 20.5 1 93.69 418 ILE A O 1
ATOM 3428 N N . LEU A 1 419 ? 33.906 16.234 22.516 1 91.75 419 LEU A N 1
ATOM 3429 C CA . LEU A 1 419 ? 34.031 17.688 22.625 1 91.75 419 LEU A CA 1
ATOM 3430 C C . LEU A 1 419 ? 35.5 18.094 22.719 1 91.75 419 LEU A C 1
ATOM 3432 O O . LEU A 1 419 ? 35.875 19.141 22.172 1 91.75 419 LEU A O 1
ATOM 3436 N N . ARG A 1 420 ? 36.312 17.328 23.359 1 89.94 420 ARG A N 1
ATOM 3437 C CA . ARG A 1 420 ? 37.75 17.594 23.422 1 89.94 420 ARG A CA 1
ATOM 3438 C C . ARG A 1 420 ? 38.375 17.469 22.047 1 89.94 420 ARG A C 1
ATOM 3440 O O . ARG A 1 420 ? 39.219 18.297 21.688 1 89.94 420 ARG A O 1
ATOM 3447 N N . LEU A 1 421 ? 37.938 16.5 21.406 1 91.62 421 LEU A N 1
ATOM 3448 C CA . LEU A 1 421 ? 38.406 16.344 20.031 1 91.62 421 LEU A CA 1
ATOM 3449 C C . LEU A 1 421 ? 38.031 17.531 19.172 1 91.62 421 LEU A C 1
ATOM 3451 O O . LEU A 1 421 ? 38.844 18.016 18.375 1 91.62 421 LEU A O 1
ATOM 3455 N N . HIS A 1 422 ? 36.844 18 19.344 1 91.12 422 HIS A N 1
ATOM 3456 C CA . HIS A 1 422 ? 36.344 19.141 18.594 1 91.12 422 HIS A CA 1
ATOM 3457 C C . HIS A 1 422 ? 37.156 20.391 18.906 1 91.12 422 HIS A C 1
ATOM 3459 O O . HIS A 1 422 ? 37.531 21.141 18 1 91.12 422 HIS A O 1
ATOM 3465 N N . SER A 1 423 ? 37.375 20.656 20.172 1 86.81 423 SER A N 1
ATOM 3466 C CA . SER A 1 423 ? 38.125 21.828 20.609 1 86.81 423 SER A CA 1
ATOM 3467 C C . SER A 1 423 ? 39.562 21.797 20.125 1 86.81 423 SER A C 1
ATOM 3469 O O . SER A 1 423 ? 40.156 22.844 19.859 1 86.81 423 SER A O 1
ATOM 3471 N N . SER A 1 424 ? 40.094 20.656 20.016 1 86.38 424 SER A N 1
ATOM 3472 C CA . SER A 1 424 ? 41.5 20.516 19.594 1 86.38 424 SER A CA 1
ATOM 3473 C C . SER A 1 424 ? 41.594 20.328 18.094 1 86.38 424 SER A C 1
ATOM 3475 O O . SER A 1 424 ? 42.688 20.031 17.562 1 86.38 424 SER A O 1
ATOM 3477 N N . ASN A 1 425 ? 40.531 20.438 17.422 1 87.38 425 ASN A N 1
ATOM 3478 C CA . ASN A 1 425 ? 40.469 20.25 15.977 1 87.38 425 ASN A CA 1
ATOM 3479 C C . ASN A 1 425 ? 40.969 18.859 15.57 1 87.38 425 ASN A C 1
ATOM 3481 O O . ASN A 1 425 ? 41.719 18.719 14.602 1 87.38 425 ASN A O 1
ATOM 3485 N N . GLY A 1 426 ? 40.562 18 16.422 1 88.81 426 GLY A N 1
ATOM 3486 C CA . GLY A 1 426 ? 40.875 16.609 16.109 1 88.81 426 GLY A CA 1
ATOM 3487 C C . GLY A 1 426 ? 39.844 15.977 15.18 1 88.81 426 GLY A C 1
ATOM 3488 O O . GLY A 1 426 ? 39.125 16.672 14.445 1 88.81 426 GLY A O 1
ATOM 3489 N N . ASP A 1 427 ? 39.844 14.617 15.125 1 92.62 427 ASP A N 1
ATOM 3490 C CA . ASP A 1 427 ? 39 13.875 14.203 1 92.62 427 ASP A CA 1
ATOM 3491 C C . ASP A 1 427 ? 37.656 13.523 14.867 1 92.62 427 ASP A C 1
ATOM 3493 O O . ASP A 1 427 ? 37.312 12.352 14.992 1 92.62 427 ASP A O 1
ATOM 3497 N N . TYR A 1 428 ? 37 14.547 15.211 1 93.69 428 TYR A N 1
ATOM 3498 C CA . TYR A 1 428 ? 35.719 14.367 15.906 1 93.69 428 TYR A CA 1
ATOM 3499 C C . TYR A 1 428 ? 34.688 13.734 14.984 1 93.69 428 TYR A C 1
ATOM 3501 O O . TYR A 1 428 ? 33.812 13 15.445 1 93.69 428 TYR A O 1
ATOM 3509 N N . LYS A 1 429 ? 34.719 13.914 13.695 1 95.06 429 LYS A N 1
ATOM 3510 C CA . LYS A 1 429 ? 33.781 13.344 12.742 1 95.06 429 LYS A CA 1
ATOM 3511 C C . LYS A 1 429 ? 33.844 11.82 12.75 1 95.06 429 LYS A C 1
ATOM 3513 O O . LYS A 1 429 ? 32.812 11.148 12.891 1 95.06 429 LYS A O 1
ATOM 3518 N N . ASN A 1 430 ? 35 11.336 12.664 1 95.38 430 ASN A N 1
ATOM 3519 C CA . ASN A 1 430 ? 35.156 9.883 12.633 1 95.38 430 ASN A CA 1
ATOM 3520 C C . ASN A 1 430 ? 34.875 9.258 13.992 1 95.38 430 ASN A C 1
ATOM 3522 O O . ASN A 1 430 ? 34.375 8.125 14.07 1 95.38 430 ASN A O 1
ATOM 3526 N N . ALA A 1 431 ? 35.188 10.023 15.031 1 95.94 431 ALA A N 1
ATOM 3527 C CA . ALA A 1 431 ? 34.812 9.547 16.359 1 95.94 431 ALA A CA 1
ATOM 3528 C C . ALA A 1 431 ? 33.312 9.367 16.5 1 95.94 431 ALA A C 1
ATOM 3530 O O . ALA A 1 431 ? 32.844 8.375 17.047 1 95.94 431 ALA A O 1
ATOM 3531 N N . LEU A 1 432 ? 32.594 10.297 15.977 1 96.94 432 LEU A N 1
ATOM 3532 C CA . LEU A 1 432 ? 31.141 10.219 15.992 1 96.94 432 LEU A CA 1
ATOM 3533 C C . LEU A 1 432 ? 30.641 9.062 15.133 1 96.94 432 LEU A C 1
ATOM 3535 O O . LEU A 1 432 ? 29.719 8.336 15.523 1 96.94 432 LEU A O 1
ATOM 3539 N N . ILE A 1 433 ? 31.203 8.836 13.992 1 96.62 433 ILE A N 1
ATOM 3540 C CA . ILE A 1 433 ? 30.828 7.766 13.078 1 96.62 433 ILE A CA 1
ATOM 3541 C C . ILE A 1 433 ? 31.078 6.41 13.734 1 96.62 433 ILE A C 1
ATOM 3543 O O . ILE A 1 433 ? 30.234 5.516 13.68 1 96.62 433 ILE A O 1
ATOM 3547 N N . ASP A 1 434 ? 32.219 6.32 14.406 1 96.19 434 ASP A N 1
ATOM 3548 C CA . ASP A 1 434 ? 32.562 5.074 15.078 1 96.19 434 ASP A CA 1
ATOM 3549 C C . ASP A 1 434 ? 31.562 4.742 16.172 1 96.19 434 ASP A C 1
ATOM 3551 O O . ASP A 1 434 ? 31.25 3.572 16.406 1 96.19 434 ASP A O 1
ATOM 3555 N N . TRP A 1 435 ? 31.094 5.762 16.781 1 96 435 TRP A N 1
ATOM 3556 C CA . TRP A 1 435 ? 30.172 5.543 17.891 1 96 435 TRP A CA 1
ATOM 3557 C C . TRP A 1 435 ? 28.75 5.266 17.391 1 96 435 TRP A C 1
ATOM 3559 O O . TRP A 1 435 ? 28.156 4.25 17.734 1 96 435 TRP A O 1
ATOM 3569 N N . HIS A 1 436 ? 28.25 6.133 16.547 1 95.81 436 HIS A N 1
ATOM 3570 C CA . HIS A 1 436 ? 26.828 6.121 16.219 1 95.81 436 HIS A CA 1
ATOM 3571 C C . HIS A 1 436 ? 26.547 5.219 15.023 1 95.81 436 HIS A C 1
ATOM 3573 O O . HIS A 1 436 ? 25.438 4.711 14.867 1 95.81 436 HIS A O 1
ATOM 3579 N N . ILE A 1 437 ? 27.422 4.961 14.125 1 95.38 437 ILE A N 1
ATOM 3580 C CA . ILE A 1 437 ? 27.172 4.191 12.914 1 95.38 437 ILE A CA 1
ATOM 3581 C C . ILE A 1 437 ? 27.797 2.809 13.039 1 95.38 437 ILE A C 1
ATOM 3583 O O . ILE A 1 437 ? 27.125 1.789 12.906 1 95.38 437 ILE A O 1
ATOM 3587 N N . ARG A 1 438 ? 29.047 2.756 13.469 1 94.5 438 ARG A N 1
ATOM 3588 C CA . ARG A 1 438 ? 29.75 1.478 13.57 1 94.5 438 ARG A CA 1
ATOM 3589 C C . ARG A 1 438 ? 29.422 0.78 14.891 1 94.5 438 ARG A C 1
ATOM 3591 O O . ARG A 1 438 ? 29.719 -0.405 15.062 1 94.5 438 ARG A O 1
ATOM 3598 N N . ASN A 1 439 ? 28.859 1.513 15.828 1 92.94 439 ASN A N 1
ATOM 3599 C CA . ASN A 1 439 ? 28.422 0.964 17.109 1 92.94 439 ASN A CA 1
ATOM 3600 C C . ASN A 1 439 ? 29.562 0.237 17.812 1 92.94 439 ASN A C 1
ATOM 3602 O O . ASN A 1 439 ? 29.422 -0.919 18.219 1 92.94 439 ASN A O 1
ATOM 3606 N N . MET A 1 440 ? 30.641 0.905 17.984 1 92.69 440 MET A N 1
ATOM 3607 C CA . MET A 1 440 ? 31.797 0.345 18.656 1 92.69 440 MET A CA 1
ATOM 3608 C C . MET A 1 440 ? 31.531 0.173 20.156 1 92.69 440 MET A C 1
ATOM 3610 O O . MET A 1 440 ? 30.875 1.006 20.766 1 92.69 440 MET A O 1
ATOM 3614 N N . 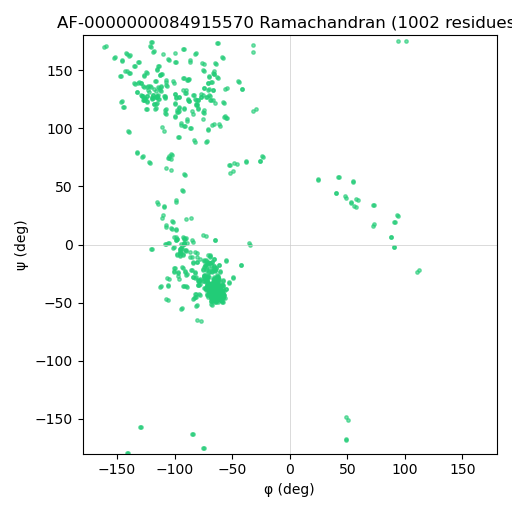GLU A 1 441 ? 32.125 -0.909 20.672 1 92.75 441 GLU A N 1
ATOM 3615 C CA . GLU A 1 441 ? 32.031 -1.102 22.109 1 92.75 441 GLU A CA 1
ATOM 3616 C C . GLU A 1 441 ? 32.719 0.028 22.859 1 92.75 441 GLU A C 1
ATOM 3618 O O . GLU A 1 441 ? 33.781 0.499 22.438 1 92.75 441 GLU A O 1
ATOM 3623 N N . ILE A 1 442 ? 32.188 0.42 23.984 1 92.38 442 ILE A N 1
ATOM 3624 C CA . ILE A 1 442 ? 32.625 1.626 24.688 1 92.38 442 ILE A CA 1
ATOM 3625 C C . ILE A 1 442 ? 34.094 1.52 25.062 1 92.38 442 ILE A C 1
ATOM 3627 O O . ILE A 1 442 ? 34.844 2.496 24.969 1 92.38 442 ILE A O 1
ATOM 3631 N N . GLU A 1 443 ? 34.531 0.348 25.484 1 92.06 443 GLU A N 1
ATOM 3632 C CA . GLU A 1 443 ? 35.938 0.185 25.906 1 92.06 443 GLU A CA 1
ATOM 3633 C C . GLU A 1 443 ? 36.875 0.348 24.734 1 92.06 443 GLU A C 1
ATOM 3635 O O . GLU A 1 443 ? 37.906 1.053 24.844 1 92.06 443 GLU A O 1
ATOM 3640 N N . LYS A 1 444 ? 36.562 -0.277 23.672 1 94.25 444 LYS A N 1
ATOM 3641 C CA . LYS A 1 444 ? 37.375 -0.172 22.469 1 94.25 444 LYS A CA 1
ATOM 3642 C C . LYS A 1 444 ? 37.375 1.251 21.922 1 94.25 444 LYS A C 1
ATOM 3644 O O . LYS A 1 444 ? 38.375 1.748 21.453 1 94.25 444 LYS A O 1
ATOM 3649 N N . TRP A 1 445 ? 36.219 1.868 21.984 1 95.5 445 TRP A N 1
ATOM 3650 C CA . TRP A 1 445 ? 36.094 3.234 21.5 1 95.5 445 TRP A CA 1
ATOM 3651 C C . TRP A 1 445 ? 36.938 4.203 22.312 1 95.5 445 TRP A C 1
ATOM 3653 O O . TRP A 1 445 ? 37.656 5.039 21.75 1 95.5 445 TRP A O 1
ATOM 3663 N N . LYS A 1 446 ? 36.906 4.098 23.625 1 92.31 446 LYS A N 1
ATOM 3664 C CA . LYS A 1 446 ? 37.688 4.949 24.516 1 92.31 446 LYS A CA 1
ATOM 3665 C C . LYS A 1 446 ? 39.188 4.77 24.281 1 92.31 446 LYS A C 1
ATOM 3667 O O . LYS A 1 446 ? 39.938 5.746 24.25 1 92.31 446 LYS A O 1
ATOM 3672 N N . GLU A 1 447 ? 39.531 3.576 24.141 1 91.62 447 GLU A N 1
ATOM 3673 C CA . GLU A 1 447 ? 40.938 3.285 23.891 1 91.62 447 GLU A CA 1
ATOM 3674 C C . GLU A 1 447 ? 41.438 3.963 22.609 1 91.62 447 GLU A C 1
ATOM 3676 O O . GLU A 1 447 ? 42.531 4.52 22.562 1 91.62 447 GLU A O 1
ATOM 3681 N N . LYS A 1 448 ? 40.688 3.916 21.672 1 93.25 448 LYS A N 1
ATOM 3682 C CA . LYS A 1 448 ? 41.062 4.453 20.359 1 93.25 448 LYS A CA 1
ATOM 3683 C C . LYS A 1 448 ? 41.125 5.977 20.391 1 93.25 448 LYS A C 1
ATOM 3685 O O . LYS A 1 448 ? 42.062 6.578 19.859 1 93.25 448 LYS A O 1
ATOM 3690 N N . TRP A 1 449 ? 40.188 6.664 21.031 1 92.5 449 TRP A N 1
ATOM 3691 C CA . TRP A 1 449 ? 40.031 8.102 20.828 1 92.5 449 TRP A CA 1
ATOM 3692 C C . TRP A 1 449 ? 40.531 8.875 22.047 1 92.5 449 TRP A C 1
ATOM 3694 O O . TRP A 1 449 ? 40.906 10.039 21.922 1 92.5 449 TRP A O 1
ATOM 3704 N N . GLU A 1 450 ? 40.469 8.312 23.219 1 84.5 450 GLU A N 1
ATOM 3705 C CA . GLU A 1 450 ? 40.969 8.992 24.406 1 84.5 450 GLU A CA 1
ATOM 3706 C C . GLU A 1 450 ? 42.438 9.352 24.25 1 84.5 450 GLU A C 1
ATOM 3708 O O . GLU A 1 450 ? 42.906 10.414 24.703 1 84.5 450 GLU A O 1
ATOM 3713 N N . MET A 1 451 ? 43.125 8.516 23.625 1 73 451 MET A N 1
ATOM 3714 C CA . MET A 1 451 ? 44.562 8.695 23.469 1 73 451 MET A CA 1
ATOM 3715 C C . MET A 1 451 ? 44.875 9.844 22.516 1 73 451 MET A C 1
ATOM 3717 O O . MET A 1 451 ? 45.969 10.398 22.531 1 73 451 MET A O 1
ATOM 3721 N N . THR A 1 452 ? 43.938 10.25 21.781 1 73.5 452 THR A N 1
ATOM 3722 C CA . THR A 1 452 ? 44.188 11.242 20.75 1 73.5 452 THR A CA 1
ATOM 3723 C C . THR A 1 452 ? 43.875 12.648 21.25 1 73.5 452 THR A C 1
ATOM 3725 O O . THR A 1 452 ? 44.125 13.633 20.562 1 73.5 452 THR A O 1
ATOM 3728 N N . VAL A 1 453 ? 43.312 12.695 22.453 1 72.62 453 VAL A N 1
ATOM 3729 C CA . VAL A 1 453 ? 42.906 13.977 23.016 1 72.62 453 VAL A CA 1
ATOM 3730 C C . VAL A 1 453 ? 44.094 14.68 23.641 1 72.62 453 VAL A C 1
ATOM 3732 O O . VAL A 1 453 ? 44.844 14.07 24.438 1 72.62 453 VAL A O 1
ATOM 3735 N N . ILE A 1 454 ? 44.312 15.82 23.094 1 63.78 454 ILE A N 1
ATOM 3736 C CA . ILE A 1 454 ? 45.469 16.594 23.578 1 63.78 454 ILE A CA 1
ATOM 3737 C C . ILE A 1 454 ? 45 17.609 24.609 1 63.78 454 ILE A C 1
ATOM 3739 O O . ILE A 1 454 ? 45.781 18.031 25.469 1 63.78 454 ILE A O 1
ATOM 3743 N N . SER A 1 455 ? 43.75 18 24.562 1 64 455 SER A N 1
ATOM 3744 C CA . SER A 1 455 ? 43.281 19.109 25.375 1 64 455 SER A CA 1
ATOM 3745 C C . SER A 1 455 ? 42.781 18.641 26.719 1 64 455 SER A C 1
ATOM 3747 O O . SER A 1 455 ? 42.094 17.609 26.812 1 64 455 SER A O 1
ATOM 3749 N N . THR A 1 456 ? 43.219 19.25 27.828 1 61.12 456 THR A N 1
ATOM 3750 C CA . THR A 1 456 ? 42.781 18.984 29.203 1 61.12 456 THR A CA 1
ATOM 3751 C C . THR A 1 456 ? 41.594 19.891 29.578 1 61.12 456 THR A C 1
ATOM 3753 O O . THR A 1 456 ? 41.094 19.828 30.688 1 61.12 456 THR A O 1
ATOM 3756 N N . LYS A 1 457 ? 41.094 20.672 28.594 1 64.75 457 LYS A N 1
ATOM 3757 C CA . LYS A 1 457 ? 40.031 21.625 28.922 1 64.75 457 LYS A CA 1
ATOM 3758 C C . LYS A 1 457 ? 38.719 20.922 29.266 1 64.75 457 LYS A C 1
ATOM 3760 O O . LYS A 1 457 ? 38.406 19.891 28.656 1 64.75 457 LYS A O 1
ATOM 3765 N N . ASN A 1 458 ? 38.188 21.312 30.422 1 67.88 458 ASN A N 1
ATOM 3766 C CA . ASN A 1 458 ? 36.938 20.75 30.906 1 67.88 458 ASN A CA 1
ATOM 3767 C C . ASN A 1 458 ? 35.719 21.297 30.156 1 67.88 458 ASN A C 1
ATOM 3769 O O . ASN A 1 458 ? 35.5 22.5 30.125 1 67.88 458 ASN A O 1
ATOM 3773 N N . GLU A 1 459 ? 35.125 20.453 29.328 1 81.38 459 GLU A N 1
ATOM 3774 C CA . GLU A 1 459 ? 34 20.812 28.469 1 81.38 459 GLU A CA 1
ATOM 3775 C C . GLU A 1 459 ? 32.656 20.672 29.203 1 81.38 459 GLU A C 1
ATOM 3777 O O . GLU A 1 459 ? 31.609 20.578 28.562 1 81.38 459 GLU A O 1
ATOM 3782 N N . ILE A 1 460 ? 32.719 20.719 30.5 1 85.06 460 ILE A N 1
ATOM 3783 C CA . ILE A 1 460 ? 31.547 20.5 31.328 1 85.06 460 ILE A CA 1
ATOM 3784 C C . ILE A 1 460 ? 30.547 21.641 31.109 1 85.06 460 ILE A C 1
ATOM 3786 O O . ILE A 1 460 ? 29.344 21.422 31 1 85.06 460 ILE A O 1
ATOM 3790 N N . GLU A 1 461 ? 31.141 22.797 31 1 86.38 461 GLU A N 1
ATOM 3791 C CA . GLU A 1 461 ? 30.281 23.969 30.859 1 86.38 461 GLU A CA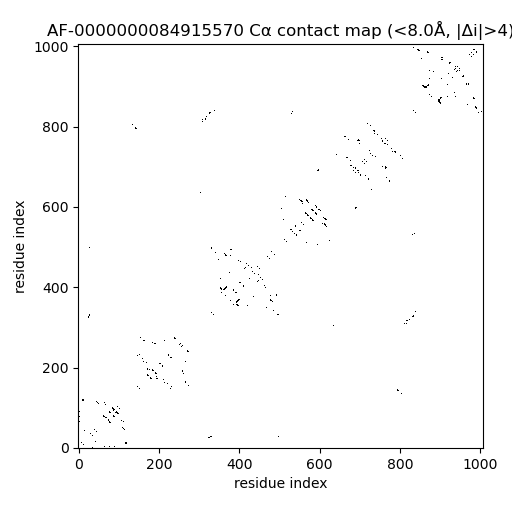 1
ATOM 3792 C C . GLU A 1 461 ? 29.516 23.938 29.531 1 86.38 461 GLU A C 1
ATOM 3794 O O . GLU A 1 461 ? 28.344 24.328 29.469 1 86.38 461 GLU A O 1
ATOM 3799 N N . GLU A 1 462 ? 30.156 23.531 28.562 1 88.62 462 GLU A N 1
ATOM 3800 C CA . GLU A 1 462 ? 29.547 23.438 27.25 1 88.62 462 GLU A CA 1
ATOM 3801 C C . GLU A 1 462 ? 28.391 22.438 27.25 1 88.62 462 GLU A C 1
ATOM 3803 O O . GLU A 1 462 ? 27.328 22.703 26.703 1 88.62 462 GLU A O 1
ATOM 3808 N N . ILE A 1 463 ? 28.609 21.359 27.875 1 90.88 463 ILE A N 1
ATOM 3809 C CA . ILE A 1 463 ? 27.594 20.312 27.953 1 90.88 463 ILE A CA 1
ATOM 3810 C C . ILE A 1 463 ? 26.406 20.812 28.766 1 90.88 463 ILE A C 1
ATOM 3812 O O . ILE A 1 463 ? 25.25 20.594 28.406 1 90.88 463 ILE A O 1
ATOM 3816 N N . LYS A 1 464 ? 26.734 21.469 29.875 1 90.31 464 LYS A N 1
ATOM 3817 C CA . LYS A 1 464 ? 25.672 22.016 30.719 1 90.31 464 LYS A CA 1
ATOM 3818 C C . LYS A 1 464 ? 24.828 23.031 29.969 1 90.31 464 LYS A C 1
ATOM 3820 O O . LYS A 1 464 ? 23.609 23.062 30.125 1 90.31 464 LYS A O 1
ATOM 3825 N N . ASN A 1 465 ? 25.5 23.844 29.203 1 91 465 ASN A N 1
ATOM 3826 C CA . ASN A 1 465 ? 24.797 24.859 28.422 1 91 465 ASN A CA 1
ATOM 3827 C C . ASN A 1 465 ? 23.844 24.219 27.422 1 91 465 ASN A C 1
ATOM 3829 O O . ASN A 1 465 ? 22.703 24.672 27.281 1 91 465 ASN A O 1
ATOM 3833 N N . GLN A 1 466 ? 24.312 23.25 26.75 1 93.5 466 GLN A N 1
ATOM 3834 C CA . GLN A 1 466 ? 23.484 22.578 25.766 1 93.5 466 GLN A CA 1
ATOM 3835 C C . GLN A 1 466 ? 22.297 21.875 26.438 1 93.5 466 GLN A C 1
ATOM 3837 O O . GLN A 1 466 ? 21.172 21.969 25.953 1 93.5 466 GLN A O 1
ATOM 3842 N N . PHE A 1 467 ? 22.562 21.25 27.5 1 93.12 467 PHE A N 1
ATOM 3843 C CA . PHE A 1 467 ? 21.516 20.547 28.234 1 93.12 467 PHE A CA 1
ATOM 3844 C C . PHE A 1 467 ? 20.484 21.531 28.766 1 93.12 467 PHE A C 1
ATOM 3846 O O . PHE A 1 467 ? 19.281 21.281 28.641 1 93.12 467 PHE A O 1
ATOM 3853 N N . ASN A 1 468 ? 20.938 22.578 29.328 1 92.06 468 ASN A N 1
ATOM 3854 C CA . ASN A 1 468 ? 20.031 23.594 29.875 1 92.06 468 ASN A CA 1
ATOM 3855 C C . ASN A 1 468 ? 19.188 24.234 28.781 1 92.06 468 ASN A C 1
ATOM 3857 O O . ASN A 1 468 ? 18.016 24.531 29 1 92.06 468 ASN A O 1
ATOM 3861 N N . TRP A 1 469 ? 19.797 24.453 27.703 1 93.06 469 TRP A N 1
ATOM 3862 C CA . TRP A 1 469 ? 19.047 25 26.578 1 93.06 469 TRP A CA 1
ATOM 3863 C C . TRP A 1 469 ? 17.922 24.062 26.172 1 93.06 469 TRP A C 1
ATOM 3865 O O . TRP A 1 469 ? 16.797 24.516 25.906 1 93.06 469 TRP A O 1
ATOM 3875 N N . CYS A 1 470 ? 18.219 22.75 26.078 1 94.44 470 CYS A N 1
ATOM 3876 C CA . CYS A 1 470 ? 17.188 21.75 25.75 1 94.44 470 CYS A CA 1
ATOM 3877 C C . CYS A 1 470 ? 16.078 21.75 26.797 1 94.44 470 CYS A C 1
ATOM 3879 O O . CYS A 1 470 ? 14.898 21.734 26.453 1 94.44 470 CYS A O 1
ATOM 3881 N N . LEU A 1 471 ? 16.438 21.891 28 1 92.94 471 LEU A N 1
ATOM 3882 C CA . LEU A 1 471 ? 15.469 21.906 29.094 1 92.94 471 LEU A CA 1
ATOM 3883 C C . LEU A 1 471 ? 14.57 23.141 29 1 92.94 471 LEU A C 1
ATOM 3885 O O . LEU A 1 471 ? 13.359 23.031 29.203 1 92.94 471 LEU A O 1
ATOM 3889 N N . GLN A 1 472 ? 15.148 24.219 28.75 1 91.06 472 GLN A N 1
ATOM 3890 C CA . GLN A 1 472 ? 14.414 25.469 28.672 1 91.06 472 GLN A CA 1
ATOM 3891 C C . GLN A 1 472 ? 13.398 25.453 27.531 1 91.06 472 GLN A C 1
ATOM 3893 O O . GLN A 1 472 ? 12.367 26.125 27.594 1 91.06 472 GLN A O 1
ATOM 3898 N N . ASN A 1 473 ? 13.672 24.703 26.531 1 91.38 473 ASN A N 1
ATOM 3899 C CA . ASN A 1 473 ? 12.766 24.609 25.391 1 91.38 473 ASN A CA 1
ATOM 3900 C C . ASN A 1 473 ? 11.875 23.375 25.5 1 91.38 473 ASN A C 1
ATOM 3902 O O . ASN A 1 473 ? 11.234 22.984 24.516 1 91.38 473 ASN A O 1
ATOM 3906 N N . ASP A 1 474 ? 11.922 22.625 26.562 1 92.38 474 ASP A N 1
ATOM 3907 C CA . ASP A 1 474 ? 11.078 21.469 26.891 1 92.38 474 ASP A CA 1
ATOM 3908 C C . ASP A 1 474 ? 11.422 20.266 26.031 1 92.38 474 ASP A C 1
ATOM 3910 O O . ASP A 1 474 ? 10.539 19.531 25.594 1 92.38 474 ASP A O 1
ATOM 3914 N N . PHE A 1 475 ? 12.742 20.25 25.766 1 94.19 475 PHE A N 1
ATOM 3915 C CA . PHE A 1 475 ? 13.234 19.062 25.062 1 94.19 475 PHE A CA 1
ATOM 3916 C C . PHE A 1 475 ? 13.812 18.047 26.047 1 94.19 475 PHE A C 1
ATOM 3918 O O . PHE A 1 475 ? 15.023 18.031 26.281 1 94.19 475 PHE A O 1
ATOM 3925 N N . HIS A 1 476 ? 12.945 17.141 26.469 1 91.69 476 HIS A N 1
ATOM 3926 C CA . HIS A 1 476 ? 13.344 16.172 27.484 1 91.69 476 HIS A CA 1
ATOM 3927 C C . HIS A 1 476 ? 13.672 14.82 26.844 1 91.69 476 HIS A C 1
ATOM 3929 O O . HIS A 1 476 ? 13.547 13.781 27.5 1 91.69 476 HIS A O 1
ATOM 3935 N N . TYR A 1 477 ? 13.922 14.852 25.609 1 91.88 477 TYR A N 1
ATOM 3936 C CA . TYR A 1 477 ? 14.188 13.617 24.875 1 91.88 477 TYR A CA 1
ATOM 3937 C C . TYR A 1 477 ? 15.328 13.805 23.891 1 91.88 477 TYR A C 1
ATOM 3939 O O . TYR A 1 477 ? 15.789 14.922 23.672 1 91.88 477 TYR A O 1
ATOM 3947 N N . ALA A 1 478 ? 15.898 12.695 23.422 1 91.94 478 ALA A N 1
ATOM 3948 C CA . ALA A 1 478 ? 16.875 12.648 22.328 1 91.94 478 ALA A CA 1
ATOM 3949 C C . ALA A 1 478 ? 16.5 11.578 21.312 1 91.94 478 ALA A C 1
ATOM 3951 O O . ALA A 1 478 ? 15.914 10.547 21.656 1 91.94 478 ALA A O 1
ATOM 3952 N N . PRO A 1 479 ? 16.656 11.875 20.078 1 96 479 PRO A N 1
ATOM 3953 C CA . PRO A 1 479 ? 17.281 13.086 19.531 1 96 479 PRO A CA 1
ATOM 3954 C C . PRO A 1 479 ? 16.281 14.219 19.328 1 96 479 PRO A C 1
ATOM 3956 O O . PRO A 1 479 ? 15.125 13.977 18.969 1 96 479 PRO A O 1
ATOM 3959 N N . VAL A 1 480 ? 16.719 15.352 19.609 1 96.19 480 VAL A N 1
ATOM 3960 C CA . VAL A 1 480 ? 16 16.547 19.172 1 96.19 480 VAL A CA 1
ATOM 3961 C C . VAL A 1 480 ? 16.453 16.938 17.766 1 96.19 480 VAL A C 1
ATOM 3963 O O . VAL A 1 480 ? 17.641 17.078 17.5 1 96.19 480 VAL A O 1
ATOM 3966 N N . ARG A 1 481 ? 15.555 17.031 16.875 1 96.38 481 ARG A N 1
ATOM 3967 C CA . ARG A 1 481 ? 15.875 17.312 15.484 1 96.38 481 ARG A CA 1
ATOM 3968 C C . ARG A 1 481 ? 15.297 18.672 15.062 1 96.38 481 ARG A C 1
ATOM 3970 O O . ARG A 1 481 ? 14.086 18.891 15.156 1 96.38 481 ARG A O 1
ATOM 3977 N N . VAL A 1 482 ? 16.172 19.531 14.625 1 95.62 482 VAL A N 1
ATOM 3978 C CA . VAL A 1 482 ? 15.766 20.859 14.164 1 95.62 482 VAL A CA 1
ATOM 3979 C C . VAL A 1 482 ? 16.234 21.062 12.734 1 95.62 482 VAL A C 1
ATOM 3981 O O . VAL A 1 482 ? 17.375 20.766 12.391 1 95.62 482 VAL A O 1
ATOM 3984 N N . PHE A 1 483 ? 15.328 21.547 11.891 1 95.62 483 PHE A N 1
ATOM 3985 C CA . PHE A 1 483 ? 15.664 21.828 10.5 1 95.62 483 PHE A CA 1
ATOM 3986 C C . PHE A 1 483 ? 15.328 23.266 10.141 1 95.62 483 PHE A C 1
ATOM 3988 O O . PHE A 1 483 ? 14.164 23.656 10.164 1 95.62 483 PHE A O 1
ATOM 3995 N N . ASN A 1 484 ? 16.328 24.047 9.797 1 93.31 484 ASN A N 1
ATOM 3996 C CA . ASN A 1 484 ? 16.188 25.453 9.414 1 93.31 484 ASN A CA 1
ATOM 3997 C C . ASN A 1 484 ? 15.312 26.219 10.406 1 93.31 484 ASN A C 1
ATOM 3999 O O . ASN A 1 484 ? 14.398 26.938 10.008 1 93.31 484 ASN A O 1
ATOM 4003 N N . GLY A 1 485 ? 15.547 25.906 11.664 1 92.12 485 GLY A N 1
ATOM 4004 C CA . GLY A 1 485 ? 14.898 26.672 12.719 1 92.12 485 GLY A CA 1
ATOM 4005 C C . GLY A 1 485 ? 13.562 26.094 13.141 1 92.12 485 GLY A C 1
ATOM 4006 O O . GLY A 1 485 ? 12.906 26.609 14.047 1 92.12 485 GLY A O 1
ATOM 4007 N N . PHE A 1 486 ? 13.086 25 12.508 1 94.38 486 PHE A N 1
ATOM 4008 C CA . PHE A 1 486 ? 11.82 24.375 12.844 1 94.38 486 PHE A CA 1
ATOM 4009 C C . PHE A 1 486 ? 12.047 23 13.461 1 94.38 486 PHE A C 1
ATOM 4011 O O . PHE A 1 486 ? 12.891 22.234 12.984 1 94.38 486 PHE A O 1
ATOM 4018 N N . LEU A 1 487 ? 11.328 22.719 14.516 1 95.25 487 LEU A N 1
ATOM 4019 C CA . LEU A 1 487 ? 11.43 21.422 15.188 1 95.25 487 LEU A CA 1
ATOM 4020 C C . LEU A 1 487 ? 10.797 20.328 14.352 1 95.25 487 LEU A C 1
ATOM 4022 O O . LEU A 1 487 ? 9.664 20.469 13.875 1 95.25 487 LEU A O 1
ATOM 4026 N N . LEU A 1 488 ? 11.516 19.266 14.094 1 94.25 488 LEU A N 1
ATOM 4027 C CA . LEU A 1 488 ? 10.969 18.078 13.469 1 94.25 488 LEU A CA 1
ATOM 4028 C C . LEU A 1 488 ? 10.375 17.141 14.523 1 94.25 488 LEU A C 1
ATOM 4030 O O . LEU A 1 488 ? 11.094 16.312 15.102 1 94.25 488 LEU A O 1
ATOM 4034 N N . ASN A 1 489 ? 9.125 17.188 14.656 1 88.88 489 ASN A N 1
ATOM 4035 C CA . ASN A 1 489 ? 8.492 16.359 15.68 1 88.88 489 ASN A CA 1
ATOM 4036 C C . ASN A 1 489 ? 8.445 14.891 15.266 1 88.88 489 ASN A C 1
ATOM 4038 O O . ASN A 1 489 ? 9.039 14.508 14.258 1 88.88 489 ASN A O 1
ATOM 4042 N N . GLU A 1 490 ? 7.812 14.031 16.031 1 86.69 490 GLU A N 1
ATOM 4043 C CA . GLU A 1 490 ? 7.844 12.586 15.859 1 86.69 490 GLU A CA 1
ATOM 4044 C C . GLU A 1 490 ? 7.125 12.156 14.578 1 86.69 490 GLU A C 1
ATOM 4046 O O . GLU A 1 490 ? 7.344 11.055 14.078 1 86.69 490 GLU A O 1
ATOM 4051 N N . ASN A 1 491 ? 6.355 13.047 14.016 1 87.06 491 ASN A N 1
ATOM 4052 C CA . ASN A 1 491 ? 5.578 12.711 12.828 1 87.06 491 ASN A CA 1
ATOM 4053 C C . ASN A 1 491 ? 6.43 12.781 11.562 1 87.06 491 ASN A C 1
ATOM 4055 O O . ASN A 1 491 ? 6.035 12.266 10.516 1 87.06 491 ASN A O 1
ATOM 4059 N N . TYR A 1 492 ? 7.562 13.398 11.688 1 92.69 492 TYR A N 1
ATOM 4060 C CA . TYR A 1 492 ? 8.383 13.617 10.5 1 92.69 492 TYR A CA 1
ATOM 4061 C C . TYR A 1 492 ? 9.672 12.805 10.578 1 92.69 492 TYR A C 1
ATOM 4063 O O . TYR A 1 492 ? 10.203 12.562 11.664 1 92.69 492 TYR A O 1
ATOM 4071 N N . ASP A 1 493 ? 10.062 12.398 9.43 1 90 493 ASP A N 1
ATOM 4072 C CA . ASP A 1 493 ? 11.359 11.75 9.281 1 90 493 ASP A CA 1
ATOM 4073 C C . ASP A 1 493 ? 12.406 12.719 8.75 1 90 493 ASP A C 1
ATOM 4075 O O . ASP A 1 493 ? 12.062 13.742 8.141 1 90 493 ASP A O 1
ATOM 4079 N N . LEU A 1 494 ? 13.641 12.398 9.023 1 93.12 494 LEU A N 1
ATOM 4080 C CA . LEU A 1 494 ? 14.711 13.273 8.562 1 93.12 494 LEU A CA 1
ATOM 4081 C C . LEU A 1 494 ? 14.719 13.359 7.039 1 93.12 494 LEU A C 1
ATOM 4083 O O . LEU A 1 494 ? 15.031 14.414 6.477 1 93.12 494 LEU A O 1
ATOM 4087 N N . LYS A 1 495 ? 14.297 12.344 6.402 1 89.06 495 LYS A N 1
ATOM 4088 C CA . LYS A 1 495 ? 14.297 12.328 4.945 1 89.06 495 LYS A CA 1
ATOM 4089 C C . LYS A 1 495 ? 13.258 13.297 4.383 1 89.06 495 LYS A C 1
ATOM 4091 O O . LYS A 1 495 ? 13.32 13.656 3.205 1 89.06 495 LYS A O 1
ATOM 4096 N N . ASP A 1 496 ? 12.359 13.727 5.168 1 92.88 496 ASP A N 1
ATOM 4097 C CA . ASP A 1 496 ? 11.32 14.648 4.723 1 92.88 496 ASP A CA 1
ATOM 4098 C C . ASP A 1 496 ? 11.867 16.062 4.543 1 92.88 496 ASP A C 1
ATOM 4100 O O . ASP A 1 496 ? 11.227 16.906 3.922 1 92.88 496 ASP A O 1
ATOM 4104 N N . VAL A 1 497 ? 13.055 16.359 5.039 1 94.44 497 VAL A N 1
ATOM 4105 C CA . VAL A 1 497 ? 13.594 17.719 5.078 1 94.44 497 VAL A CA 1
ATOM 4106 C C . VAL A 1 497 ? 13.805 18.234 3.654 1 94.44 497 VAL A C 1
ATOM 4108 O O . VAL A 1 497 ? 13.789 19.438 3.412 1 94.44 497 VAL A O 1
ATOM 4111 N N . PHE A 1 498 ? 13.93 17.312 2.732 1 92.75 498 PHE A N 1
ATOM 4112 C CA . PHE A 1 498 ? 14.172 17.672 1.342 1 92.75 498 PHE A CA 1
ATOM 4113 C C . PHE A 1 498 ? 12.992 18.453 0.777 1 92.75 498 PHE A C 1
ATOM 4115 O O . PHE A 1 498 ? 13.148 19.219 -0.183 1 92.75 498 PHE A O 1
ATOM 4122 N N . TYR A 1 499 ? 11.898 18.344 1.382 1 93.19 499 TYR A N 1
ATOM 4123 C CA . TYR A 1 499 ? 10.68 18.938 0.842 1 93.19 499 TYR A CA 1
ATOM 4124 C C . TYR A 1 499 ? 10.352 20.25 1.562 1 93.19 499 TYR A C 1
ATOM 4126 O O . TYR A 1 499 ? 9.406 20.938 1.197 1 93.19 499 TYR A O 1
ATOM 4134 N N . PHE A 1 500 ? 11.148 20.562 2.529 1 94.06 500 PHE A N 1
ATOM 4135 C CA . PHE A 1 500 ? 10.859 21.734 3.334 1 94.06 500 PHE A CA 1
ATOM 4136 C C . PHE A 1 500 ? 11.844 22.859 3.021 1 94.06 500 PHE A C 1
ATOM 4138 O O . PHE A 1 500 ? 12.023 23.781 3.824 1 94.06 500 PHE A O 1
ATOM 4145 N N . VAL A 1 501 ? 12.5 22.703 1.915 1 90.62 501 VAL A N 1
ATOM 4146 C CA . VAL A 1 501 ? 13.5 23.703 1.533 1 90.62 501 VAL A CA 1
ATOM 4147 C C . VAL A 1 501 ? 12.852 24.812 0.729 1 90.62 501 VAL A C 1
ATOM 4149 O O . VAL A 1 501 ? 11.844 24.594 0.054 1 90.62 501 VAL A O 1
ATOM 4152 N N . ASP A 1 502 ? 13.336 25.969 1.001 1 76 502 ASP A N 1
ATOM 4153 C CA . ASP A 1 502 ? 12.852 27.109 0.242 1 76 502 ASP A CA 1
ATOM 4154 C C . ASP A 1 502 ? 13.344 27.062 -1.201 1 76 502 ASP A C 1
ATOM 4156 O O . ASP A 1 502 ? 14.445 26.578 -1.469 1 76 502 ASP A O 1
ATOM 4160 N N . ASP A 1 503 ? 12.453 27.297 -2.184 1 63.22 503 ASP A N 1
ATOM 4161 C CA . ASP A 1 503 ? 12.805 27.359 -3.596 1 63.22 503 ASP A CA 1
ATOM 4162 C C . ASP A 1 503 ? 13.789 28.5 -3.859 1 63.22 503 ASP A C 1
ATOM 4164 O O . ASP A 1 503 ? 13.797 29.516 -3.143 1 63.22 503 ASP A O 1
ATOM 4168 N N . MET B 1 1 ? -3.525 -6.23 24.172 1 85.38 1 MET B N 1
ATOM 4169 C CA . MET B 1 1 ? -4.844 -5.598 24.203 1 85.38 1 MET B CA 1
ATOM 4170 C C . MET B 1 1 ? -5.637 -5.945 22.953 1 85.38 1 MET B C 1
ATOM 4172 O O . MET B 1 1 ? -6.645 -6.648 23.016 1 85.38 1 MET B O 1
ATOM 4176 N N . LEU B 1 2 ? -5.141 -5.676 21.75 1 85.25 2 LEU B N 1
ATOM 4177 C CA . LEU B 1 2 ? -5.918 -5.84 20.516 1 85.25 2 LEU B CA 1
ATOM 4178 C C . LEU B 1 2 ? -6.297 -7.301 20.297 1 85.25 2 LEU B C 1
ATOM 4180 O O . LEU B 1 2 ? -7.445 -7.609 19.984 1 85.25 2 LEU B O 1
ATOM 4184 N N . ASN B 1 3 ? -5.332 -8.164 20.562 1 82.44 3 ASN B N 1
ATOM 4185 C CA . ASN B 1 3 ? -5.602 -9.578 20.344 1 82.44 3 ASN B CA 1
ATOM 4186 C C . ASN B 1 3 ? -6.715 -10.086 21.25 1 82.44 3 ASN B C 1
ATOM 4188 O O . ASN B 1 3 ? -7.555 -10.883 20.828 1 82.44 3 ASN B O 1
ATOM 4192 N N . THR B 1 4 ? -6.699 -9.68 22.391 1 87.5 4 THR B N 1
ATOM 4193 C CA . THR B 1 4 ? -7.727 -10.055 23.359 1 87.5 4 THR B CA 1
ATOM 4194 C C . THR B 1 4 ? -9.094 -9.539 22.922 1 87.5 4 THR B C 1
ATOM 4196 O O . THR B 1 4 ? -10.094 -10.258 22.984 1 87.5 4 THR B O 1
ATOM 4199 N N . ILE B 1 5 ? -9.07 -8.383 22.438 1 90.5 5 ILE B N 1
ATOM 4200 C CA . ILE B 1 5 ? -10.328 -7.77 22 1 90.5 5 ILE B CA 1
ATOM 4201 C C . ILE B 1 5 ? -10.859 -8.484 20.766 1 90.5 5 ILE B C 1
ATOM 4203 O O . ILE B 1 5 ? -12.062 -8.727 20.656 1 90.5 5 ILE B O 1
ATOM 4207 N N . ILE B 1 6 ? -9.984 -8.828 19.891 1 88.31 6 ILE B N 1
ATOM 4208 C CA . ILE B 1 6 ? -10.383 -9.547 18.672 1 88.31 6 ILE B CA 1
ATOM 4209 C C . ILE B 1 6 ? -10.984 -10.898 19.047 1 88.31 6 ILE B C 1
ATOM 4211 O O . ILE B 1 6 ? -12.016 -11.297 18.516 1 88.31 6 ILE B O 1
ATOM 4215 N N . ALA B 1 7 ? -10.305 -11.602 19.922 1 85.12 7 ALA B N 1
ATOM 4216 C CA . ALA B 1 7 ? -10.836 -12.875 20.406 1 85.12 7 ALA B CA 1
ATOM 4217 C C . ALA B 1 7 ? -12.211 -12.703 21.031 1 85.12 7 ALA B C 1
ATOM 4219 O O . ALA B 1 7 ? -13.109 -13.523 20.828 1 85.12 7 ALA B O 1
ATOM 4220 N N . TYR B 1 8 ? -12.344 -11.688 21.797 1 90 8 TYR B N 1
ATOM 4221 C CA . TYR B 1 8 ? -13.609 -11.344 22.438 1 90 8 TYR B CA 1
ATOM 4222 C C . TYR B 1 8 ? -14.695 -11.109 21.391 1 90 8 TYR B C 1
ATOM 4224 O O . TYR B 1 8 ? -15.797 -11.664 21.5 1 90 8 TYR B O 1
ATOM 4232 N N . LEU B 1 9 ? -14.391 -10.398 20.328 1 90.06 9 LEU B N 1
ATOM 4233 C CA . LEU B 1 9 ? -15.352 -10.086 19.281 1 90.06 9 LEU B CA 1
ATOM 4234 C C . LEU B 1 9 ? -15.719 -11.336 18.484 1 90.06 9 LEU B C 1
ATOM 4236 O O . LEU B 1 9 ? -16.859 -11.492 18.047 1 90.06 9 LEU B O 1
ATOM 4240 N N . HIS B 1 10 ? -14.727 -12.18 18.344 1 84.44 10 HIS B N 1
ATOM 4241 C CA . HIS B 1 10 ? -15 -13.461 17.688 1 84.44 10 HIS B CA 1
ATOM 4242 C C . HIS B 1 10 ? -16.016 -14.273 18.484 1 84.44 10 HIS B C 1
ATOM 4244 O O . HIS B 1 10 ? -16.938 -14.852 17.906 1 84.44 10 HIS B O 1
ATOM 4250 N N . ARG B 1 11 ? -15.844 -14.312 19.719 1 84.25 11 ARG B N 1
ATOM 4251 C CA . ARG B 1 11 ? -16.719 -15.078 20.594 1 84.25 11 ARG B CA 1
ATOM 4252 C C . ARG B 1 11 ? -18.141 -14.508 20.578 1 84.25 11 ARG B C 1
ATOM 4254 O O . ARG B 1 11 ? -19.109 -15.242 20.766 1 84.25 11 ARG B O 1
ATOM 4261 N N . LEU B 1 12 ? -18.25 -13.234 20.359 1 88.81 12 LEU B N 1
ATOM 4262 C CA . LEU B 1 12 ? -19.562 -12.578 20.344 1 88.81 12 LEU B CA 1
ATOM 4263 C C . LEU B 1 12 ? -20.188 -12.672 18.953 1 88.81 12 LEU B C 1
ATOM 4265 O O . LEU B 1 12 ? -21.328 -12.242 18.766 1 88.81 12 LEU B O 1
ATOM 4269 N N . GLY B 1 13 ? -19.391 -13.117 17.922 1 86.12 13 GLY B N 1
ATOM 4270 C CA . GLY B 1 13 ? -19.922 -13.352 16.594 1 86.12 13 GLY B CA 1
ATOM 4271 C C . GLY B 1 13 ? -19.781 -12.156 15.68 1 86.12 13 GLY B C 1
ATOM 4272 O O . GLY B 1 13 ? -20.594 -11.961 14.773 1 86.12 13 GLY B O 1
ATOM 4273 N N . PHE B 1 14 ? -18.844 -11.297 15.898 1 89.69 14 PHE B N 1
ATOM 4274 C CA . PHE B 1 14 ? -18.656 -10.117 15.062 1 89.69 14 PHE B CA 1
ATOM 4275 C C . PHE B 1 14 ? -17.547 -10.352 14.039 1 89.69 14 PHE B C 1
ATOM 4277 O O . PHE B 1 14 ? -16.812 -9.438 13.688 1 89.69 14 PHE B O 1
ATOM 4284 N N . ASN B 1 15 ? -17.422 -11.461 13.492 1 85.5 15 ASN B N 1
ATOM 4285 C CA . ASN B 1 15 ? -16.344 -11.836 12.586 1 85.5 15 ASN B CA 1
ATOM 4286 C C . ASN B 1 15 ? -16.391 -11.008 11.305 1 85.5 15 ASN B C 1
ATOM 4288 O O . ASN B 1 15 ? -15.336 -10.625 10.773 1 85.5 15 ASN B O 1
ATOM 4292 N N . HIS B 1 16 ? -17.516 -10.664 10.812 1 85 16 HIS B N 1
ATOM 4293 C CA . HIS B 1 16 ? -17.672 -9.977 9.539 1 85 16 HIS B CA 1
ATOM 4294 C C . HIS B 1 16 ? -17.234 -8.523 9.641 1 85 16 HIS B C 1
ATOM 4296 O O . HIS B 1 16 ? -16.969 -7.871 8.625 1 85 16 HIS B O 1
ATOM 4302 N N . LYS B 1 17 ? -17.062 -7.98 10.859 1 90.12 17 LYS B N 1
ATOM 4303 C CA . LYS B 1 17 ? -16.719 -6.574 11.055 1 90.12 17 LYS B CA 1
ATOM 4304 C C . LYS B 1 17 ? -15.266 -6.418 11.516 1 90.12 17 LYS B C 1
ATOM 4306 O O . LYS B 1 17 ? -14.781 -5.297 11.68 1 90.12 17 LYS B O 1
ATOM 4311 N N . LEU B 1 18 ? -14.625 -7.535 11.641 1 88.81 18 LEU B N 1
ATOM 4312 C CA . LEU B 1 18 ? -13.305 -7.512 12.266 1 88.81 18 LEU B CA 1
ATOM 4313 C C . LEU B 1 18 ? -12.297 -6.793 11.383 1 88.81 18 LEU B C 1
ATOM 4315 O O . LEU B 1 18 ? -11.461 -6.035 11.875 1 88.81 18 LEU B O 1
ATOM 4319 N N . ASN B 1 19 ? -12.422 -6.984 10.109 1 87.81 19 ASN B N 1
ATOM 4320 C CA . ASN B 1 19 ? -11.461 -6.355 9.203 1 87.81 19 ASN B CA 1
ATOM 4321 C C . ASN B 1 19 ? -11.594 -4.836 9.219 1 87.81 19 ASN B C 1
ATOM 4323 O O . ASN B 1 19 ? -10.594 -4.125 9.312 1 87.81 19 ASN B O 1
ATOM 4327 N N . GLU B 1 20 ? -12.773 -4.418 9.117 1 90.5 20 GLU B N 1
ATOM 4328 C CA . GLU B 1 20 ? -13.016 -2.977 9.164 1 90.5 20 GLU B CA 1
ATOM 4329 C C . GLU B 1 20 ? -12.617 -2.391 10.508 1 90.5 20 GLU B C 1
ATOM 4331 O O . GLU B 1 20 ? -12.031 -1.305 10.57 1 90.5 20 GLU B O 1
ATOM 4336 N N . PHE B 1 21 ? -12.922 -3.131 11.656 1 93.94 21 PHE B N 1
ATOM 4337 C CA . PHE B 1 21 ? -12.531 -2.713 12.992 1 93.94 21 PHE B CA 1
ATOM 4338 C C . PHE B 1 21 ? -11.023 -2.545 13.086 1 93.94 21 PHE B C 1
ATOM 4340 O O . PHE B 1 21 ? -10.531 -1.518 13.562 1 93.94 21 PHE B O 1
ATOM 4347 N N . LYS B 1 22 ? -10.32 -3.473 12.586 1 91.19 22 LYS B N 1
ATOM 4348 C CA . LYS B 1 22 ? -8.859 -3.449 12.648 1 91.19 22 LYS B CA 1
ATOM 4349 C C . LYS B 1 22 ? -8.289 -2.275 11.859 1 91.19 22 LYS B C 1
ATOM 4351 O O . LYS B 1 22 ? -7.391 -1.576 12.328 1 91.19 22 LYS B O 1
ATOM 4356 N N . ASN B 1 23 ? -8.828 -2.072 10.695 1 90.88 23 ASN B N 1
ATOM 4357 C CA . ASN B 1 23 ? -8.375 -0.972 9.852 1 90.88 23 ASN B CA 1
ATOM 4358 C C . ASN B 1 23 ? -8.555 0.377 10.539 1 90.88 23 ASN B C 1
ATOM 4360 O O . ASN B 1 23 ? -7.66 1.22 10.516 1 90.88 23 ASN B O 1
ATOM 4364 N N . ASN B 1 24 ? -9.695 0.495 11.18 1 93.75 24 ASN B N 1
ATOM 4365 C CA . ASN B 1 24 ? -9.977 1.729 11.906 1 93.75 24 ASN B CA 1
ATOM 4366 C C . ASN B 1 24 ? -9.062 1.883 13.117 1 93.75 24 ASN B C 1
ATOM 4368 O O . ASN B 1 24 ? -8.586 2.98 13.406 1 93.75 24 ASN B O 1
ATOM 4372 N N . TYR B 1 25 ? -8.805 0.789 13.828 1 94.38 25 TYR B N 1
ATOM 4373 C CA . TYR B 1 25 ? -7.969 0.817 15.023 1 94.38 25 TYR B CA 1
ATOM 4374 C C . TYR B 1 25 ? -6.535 1.19 14.68 1 94.38 25 TYR B C 1
ATOM 4376 O O . TYR B 1 25 ? -5.953 2.084 15.305 1 94.38 25 TYR B O 1
ATOM 4384 N N . TYR B 1 26 ? -6.012 0.604 13.555 1 92.75 26 TYR B N 1
ATOM 4385 C CA . TYR B 1 26 ? -4.609 0.802 13.203 1 92.75 26 TYR B CA 1
ATOM 4386 C C . TYR B 1 26 ? -4.383 2.201 12.641 1 92.75 26 TYR B C 1
ATOM 4388 O O . TYR B 1 26 ? -3.285 2.75 12.75 1 92.75 26 TYR B O 1
ATOM 4396 N N . SER B 1 27 ? -5.352 2.766 12.078 1 94.12 27 SER B N 1
ATOM 4397 C CA . SER B 1 27 ? -5.219 4.082 11.461 1 94.12 27 SER B CA 1
ATOM 4398 C C . SER B 1 27 ? -5.727 5.18 12.383 1 94.12 27 SER B C 1
ATOM 4400 O O . SER B 1 27 ? -5.812 6.344 11.992 1 94.12 27 SER B O 1
ATOM 4402 N N . HIS B 1 28 ? -6.133 4.805 13.609 1 94 28 HIS B N 1
ATOM 4403 C CA . HIS B 1 28 ? -6.641 5.773 14.57 1 94 28 HIS B CA 1
ATOM 4404 C C . HIS B 1 28 ? -5.52 6.664 15.102 1 94 28 HIS B C 1
ATOM 4406 O O . HIS B 1 28 ? -4.422 6.184 15.391 1 94 28 HIS B O 1
ATOM 4412 N N . PRO B 1 29 ? -5.789 7.883 15.227 1 92.62 29 PRO B N 1
ATOM 4413 C CA . PRO B 1 29 ? -4.754 8.812 15.688 1 92.62 29 PRO B CA 1
ATOM 4414 C C . PRO B 1 29 ? -4.258 8.484 17.094 1 92.62 29 PRO B C 1
ATOM 4416 O O . PRO B 1 29 ? -3.102 8.766 17.422 1 92.62 29 PRO B O 1
ATOM 4419 N N . ASN B 1 30 ? -5.043 7.898 17.953 1 91 30 ASN B N 1
ATOM 4420 C CA . ASN B 1 30 ? -4.656 7.566 19.328 1 91 30 ASN B CA 1
ATOM 4421 C C . ASN B 1 30 ? -4.234 6.105 19.453 1 91 30 ASN B C 1
ATOM 4423 O O . ASN B 1 30 ? -4.238 5.543 20.547 1 91 30 ASN B O 1
ATOM 4427 N N . TYR B 1 31 ? -4.02 5.484 18.391 1 91.06 31 TYR B N 1
ATOM 4428 C CA . TYR B 1 31 ? -3.467 4.133 18.391 1 91.06 31 TYR B CA 1
ATOM 4429 C C . TYR B 1 31 ? -2.139 4.09 19.141 1 91.06 31 TYR B C 1
ATOM 4431 O O . TYR B 1 31 ? -1.324 5.008 19.031 1 91.06 31 TYR B O 1
ATOM 4439 N N . PRO B 1 32 ? -1.926 3.055 20.062 1 90.12 32 PRO B N 1
ATOM 4440 C CA . PRO B 1 32 ? -2.748 1.896 20.422 1 90.12 32 PRO B CA 1
ATOM 4441 C C . PRO B 1 32 ? -3.432 2.051 21.766 1 90.12 32 PRO B C 1
ATOM 4443 O O . PRO B 1 32 ? -3.059 1.377 22.734 1 90.12 32 PRO B O 1
ATOM 4446 N N . SER B 1 33 ? -4.461 2.805 21.859 1 90.19 33 SER B N 1
ATOM 4447 C CA . SER B 1 33 ? -5.137 3.084 23.125 1 90.19 33 SER B CA 1
ATOM 4448 C C . SER B 1 33 ? -6.508 2.422 23.172 1 90.19 33 SER B C 1
ATOM 4450 O O . SER B 1 33 ? -6.992 1.905 22.156 1 90.19 33 SER B O 1
ATOM 4452 N N . LEU B 1 34 ? -7.023 2.348 24.375 1 91.38 34 LEU B N 1
ATOM 4453 C CA . LEU B 1 34 ? -8.375 1.837 24.547 1 91.38 34 LEU B CA 1
ATOM 4454 C C . LEU B 1 34 ? -9.398 2.748 23.875 1 91.38 34 LEU B C 1
ATOM 4456 O O . LEU B 1 34 ? -10.414 2.275 23.359 1 91.38 34 LEU B O 1
ATOM 4460 N N . LEU B 1 35 ? -9.102 4 23.828 1 91 35 LEU B N 1
ATOM 4461 C CA . LEU B 1 35 ? -9.961 4.953 23.141 1 91 35 LEU B CA 1
ATOM 4462 C C . LEU B 1 35 ? -10.055 4.613 21.656 1 91 35 LEU B C 1
ATOM 4464 O O . LEU B 1 35 ? -11.141 4.676 21.062 1 91 35 LEU B O 1
ATOM 4468 N N . ALA B 1 36 ? -8.891 4.293 21.109 1 93.44 36 ALA B N 1
ATOM 4469 C CA . ALA B 1 36 ? -8.875 3.879 19.703 1 93.44 36 ALA B CA 1
ATOM 4470 C C . ALA B 1 36 ? -9.75 2.648 19.484 1 93.44 36 ALA B C 1
ATOM 4472 O O . ALA B 1 36 ? -10.414 2.527 18.453 1 93.44 36 ALA B O 1
ATOM 4473 N N . ILE B 1 37 ? -9.789 1.792 20.453 1 94.56 37 ILE B N 1
ATOM 4474 C CA . ILE B 1 37 ? -10.602 0.582 20.375 1 94.56 37 ILE B CA 1
ATOM 4475 C C . ILE B 1 37 ? -12.086 0.951 20.406 1 94.56 37 ILE B C 1
ATOM 4477 O O . ILE B 1 37 ? -12.852 0.538 19.531 1 94.56 37 ILE B O 1
ATOM 4481 N N . THR B 1 38 ? -12.477 1.722 21.359 1 94 38 THR B N 1
ATOM 4482 C CA . THR B 1 38 ? -13.883 2.072 21.531 1 94 38 THR B CA 1
ATOM 4483 C C . THR B 1 38 ? -14.391 2.854 20.328 1 94 38 THR B C 1
ATOM 4485 O O . THR B 1 38 ? -15.477 2.572 19.812 1 94 38 THR B O 1
ATOM 4488 N N . ASP B 1 39 ? -13.602 3.764 19.875 1 92.69 39 ASP B N 1
ATOM 4489 C CA . ASP B 1 39 ? -13.984 4.547 18.703 1 92.69 39 ASP B CA 1
ATOM 4490 C C . ASP B 1 39 ? -14.141 3.656 17.469 1 92.69 39 ASP B C 1
ATOM 4492 O O . ASP B 1 39 ? -15.078 3.824 16.688 1 92.69 39 ASP B O 1
ATOM 4496 N N . SER B 1 40 ? -13.172 2.805 17.328 1 94.5 40 SER B N 1
ATOM 4497 C CA . SER B 1 40 ? -13.203 1.916 16.172 1 94.5 40 SER B CA 1
ATOM 4498 C C . SER B 1 40 ? -14.414 0.994 16.203 1 94.5 40 SER B C 1
ATOM 4500 O O . SER B 1 40 ? -15.016 0.701 15.164 1 94.5 40 SER B O 1
ATOM 4502 N N . LEU B 1 41 ? -14.742 0.485 17.391 1 94.62 41 LEU B N 1
ATOM 4503 C CA . LEU B 1 41 ? -15.945 -0.326 17.547 1 94.62 41 LEU B CA 1
ATOM 4504 C C . LEU B 1 41 ? -17.188 0.472 17.188 1 94.62 41 LEU B C 1
ATOM 4506 O O . LEU B 1 41 ? -18.062 -0.027 16.469 1 94.62 41 LEU B O 1
ATOM 4510 N N . ASN B 1 42 ? -17.25 1.715 17.594 1 91.12 42 ASN B N 1
ATOM 4511 C CA . ASN B 1 42 ? -18.375 2.588 17.281 1 91.12 42 ASN B CA 1
ATOM 4512 C C . ASN B 1 42 ? -18.531 2.783 15.766 1 91.12 42 ASN B C 1
ATOM 4514 O O . ASN B 1 42 ? -19.641 2.762 15.242 1 91.12 42 ASN B O 1
ATOM 4518 N N . LEU B 1 43 ? -17.469 2.941 15.141 1 92 43 LEU B N 1
ATOM 4519 C CA . LEU B 1 43 ? -17.484 3.229 13.711 1 92 43 LEU B CA 1
ATOM 4520 C C . LEU B 1 43 ? -18.031 2.047 12.922 1 92 43 LEU B C 1
ATOM 4522 O O . LEU B 1 43 ? -18.625 2.229 11.859 1 92 43 LEU B O 1
ATOM 4526 N N . VAL B 1 44 ? -17.812 0.834 13.445 1 91.31 44 VAL B N 1
ATOM 4527 C CA . VAL B 1 44 ? -18.328 -0.332 12.734 1 91.31 44 VAL B CA 1
ATOM 4528 C C . VAL B 1 44 ? -19.719 -0.685 13.234 1 91.31 44 VAL B C 1
ATOM 4530 O O . VAL B 1 44 ? -20.281 -1.718 12.859 1 91.31 44 VAL B O 1
ATOM 4533 N N . GLY B 1 45 ? -20.25 0.034 14.141 1 87.31 45 GLY B N 1
ATOM 4534 C CA . GLY B 1 45 ? -21.625 -0.124 14.602 1 87.31 45 GLY B CA 1
ATOM 4535 C C . GLY B 1 45 ? -21.75 -1.076 15.773 1 87.31 45 GLY B C 1
ATOM 4536 O O . GLY B 1 45 ? -22.812 -1.656 15.992 1 87.31 45 GLY B O 1
ATOM 4537 N N . ILE B 1 46 ? -20.703 -1.337 16.469 1 91.19 46 ILE B N 1
ATOM 4538 C CA . ILE B 1 46 ? -20.75 -2.195 17.656 1 91.19 46 ILE B CA 1
ATOM 4539 C C . ILE B 1 46 ? -20.844 -1.338 18.906 1 91.19 46 ILE B C 1
ATOM 4541 O O . ILE B 1 46 ? -19.891 -0.622 19.25 1 91.19 46 ILE B O 1
ATOM 4545 N N . GLU B 1 47 ? -21.938 -1.433 19.562 1 91.06 47 GLU B N 1
ATOM 4546 C CA . GLU B 1 47 ? -22.109 -0.674 20.797 1 91.06 47 GLU B CA 1
ATOM 4547 C C . GLU B 1 47 ? -21.156 -1.183 21.891 1 91.06 47 GLU B C 1
ATOM 4549 O O . GLU B 1 47 ? -21 -2.393 22.062 1 91.06 47 GLU B O 1
ATOM 4554 N N . ASN B 1 48 ? -20.5 -0.247 22.531 1 94 48 ASN B N 1
ATOM 4555 C CA . ASN B 1 48 ? -19.516 -0.617 23.531 1 94 48 ASN B CA 1
ATOM 4556 C C . ASN B 1 48 ? -19.375 0.47 24.594 1 94 48 ASN B C 1
ATOM 4558 O O . ASN B 1 48 ? -19.844 1.595 24.406 1 94 48 ASN B O 1
ATOM 4562 N N . VAL B 1 49 ? -18.812 0.061 25.734 1 93.31 49 VAL B N 1
ATOM 4563 C CA . VAL B 1 49 ? -18.578 1.022 26.797 1 93.31 49 VAL B CA 1
ATOM 4564 C C . VAL B 1 49 ? -17.312 0.643 27.562 1 93.31 49 VAL B C 1
ATOM 4566 O O . VAL B 1 49 ? -17.125 -0.518 27.938 1 93.31 49 VAL B O 1
ATOM 4569 N N . ALA B 1 50 ? -16.391 1.606 27.578 1 93.94 50 ALA B N 1
ATOM 4570 C CA . ALA B 1 50 ? -15.258 1.478 28.484 1 93.94 50 ALA B CA 1
ATOM 4571 C C . ALA B 1 50 ? -15.5 2.232 29.781 1 93.94 50 ALA B C 1
ATOM 4573 O O . ALA B 1 50 ? -15.891 3.404 29.766 1 93.94 50 ALA B O 1
ATOM 4574 N N . ALA B 1 51 ? -15.344 1.506 30.922 1 92.88 51 ALA B N 1
ATOM 4575 C CA . ALA B 1 51 ? -15.648 2.127 32.219 1 92.88 51 ALA B CA 1
ATOM 4576 C C . ALA B 1 51 ? -14.711 1.616 33.312 1 92.88 51 ALA B C 1
ATOM 4578 O O . ALA B 1 51 ? -14.031 0.607 33.125 1 92.88 51 ALA B O 1
ATOM 4579 N N . ASN B 1 52 ? -14.648 2.438 34.281 1 94.19 52 ASN B N 1
ATOM 4580 C CA . ASN B 1 52 ? -13.992 2.012 35.5 1 94.19 52 ASN B CA 1
ATOM 4581 C C . ASN B 1 52 ? -15 1.493 36.531 1 94.19 52 ASN B C 1
ATOM 4583 O O . ASN B 1 52 ? -15.836 2.25 37.031 1 94.19 52 ASN B O 1
ATOM 4587 N N . VAL B 1 53 ? -14.875 0.27 36.875 1 93.94 53 VAL B N 1
ATOM 4588 C CA . VAL B 1 53 ? -15.836 -0.365 37.75 1 93.94 53 VAL B CA 1
ATOM 4589 C C . VAL B 1 53 ? -15.102 -0.989 38.938 1 93.94 53 VAL B C 1
ATOM 4591 O O . VAL B 1 53 ? -14.164 -1.774 38.75 1 93.94 53 VAL B O 1
ATOM 4594 N N . PRO B 1 54 ? -15.586 -0.556 40.125 1 93.19 54 PRO B N 1
ATOM 4595 C CA . PRO B 1 54 ? -15.008 -1.24 41.281 1 93.19 54 PRO B CA 1
ATOM 4596 C C . PRO B 1 54 ? -15.352 -2.729 41.312 1 93.19 54 PRO B C 1
ATOM 4598 O O . PRO B 1 54 ? -16.391 -3.141 40.812 1 93.19 54 PRO B O 1
ATOM 4601 N N . PHE B 1 55 ? -14.523 -3.469 41.969 1 91.88 55 PHE B N 1
ATOM 4602 C CA . PHE B 1 55 ? -14.664 -4.922 41.969 1 91.88 55 PHE B CA 1
ATOM 4603 C C . PHE B 1 55 ? -15.984 -5.344 42.594 1 91.88 55 PHE B C 1
ATOM 4605 O O . PHE B 1 55 ? -16.578 -6.34 42.156 1 91.88 55 PHE B O 1
ATOM 4612 N N . ASN B 1 56 ? -16.422 -4.602 43.5 1 89.75 56 ASN B N 1
ATOM 4613 C CA . ASN B 1 56 ? -17.656 -4.945 44.219 1 89.75 56 ASN B CA 1
ATOM 4614 C C . ASN B 1 56 ? -18.859 -5 43.281 1 89.75 56 ASN B C 1
ATOM 4616 O O . ASN B 1 56 ? -19.859 -5.633 43.594 1 89.75 56 ASN B O 1
ATOM 4620 N N . ASN B 1 57 ? -18.781 -4.445 42.156 1 91.81 57 ASN B N 1
ATOM 4621 C CA . ASN B 1 57 ? -19.891 -4.406 41.188 1 91.81 57 ASN B CA 1
ATOM 4622 C C . ASN B 1 57 ? -19.719 -5.422 40.062 1 91.81 57 ASN B C 1
ATOM 4624 O O . ASN B 1 57 ? -20.406 -5.348 39.062 1 91.81 57 ASN B O 1
ATOM 4628 N N . ILE B 1 58 ? -18.875 -6.273 40.219 1 89.88 58 ILE B N 1
ATOM 4629 C CA . ILE B 1 58 ? -18.562 -7.234 39.188 1 89.88 58 ILE B CA 1
ATOM 4630 C C . ILE B 1 58 ? -19.797 -8.086 38.875 1 89.88 58 ILE B C 1
ATOM 4632 O O . ILE B 1 58 ? -19.984 -8.516 37.719 1 89.88 58 ILE B O 1
ATOM 4636 N N . ASN B 1 59 ? -20.609 -8.305 39.875 1 87.5 59 ASN B N 1
ATOM 4637 C CA . ASN B 1 59 ? -21.797 -9.141 39.719 1 87.5 59 ASN B CA 1
ATOM 4638 C C . ASN B 1 59 ? -22.844 -8.469 38.812 1 87.5 59 ASN B C 1
ATOM 4640 O O . ASN B 1 59 ? -23.703 -9.141 38.25 1 87.5 59 ASN B O 1
ATOM 4644 N N . ASN B 1 60 ? -22.75 -7.191 38.594 1 89.12 60 ASN B N 1
ATOM 4645 C CA . ASN B 1 60 ? -23.688 -6.445 37.781 1 89.12 60 ASN B CA 1
ATOM 4646 C C . ASN B 1 60 ? -23.234 -6.414 36.312 1 89.12 60 ASN B C 1
ATOM 4648 O O . ASN B 1 60 ? -23.969 -5.91 35.469 1 89.12 60 ASN B O 1
ATOM 4652 N N . LEU B 1 61 ? -22.109 -6.957 36.125 1 90.88 61 LEU B N 1
ATOM 4653 C CA . LEU B 1 61 ? -21.578 -6.977 34.75 1 90.88 61 LEU B CA 1
ATOM 4654 C C . LEU B 1 61 ? -22.094 -8.188 34 1 90.88 61 LEU B C 1
ATOM 4656 O O . LEU B 1 61 ? -22.562 -9.156 34.594 1 90.88 61 LEU B O 1
ATOM 4660 N N . PRO B 1 62 ? -22.047 -8.062 32.719 1 90.56 62 PRO B N 1
ATOM 4661 C CA . PRO B 1 62 ? -22.469 -9.219 31.922 1 90.56 62 PRO B CA 1
ATOM 4662 C C . PRO B 1 62 ? -21.594 -10.438 32.125 1 90.56 62 PRO B C 1
ATOM 4664 O O . PRO B 1 62 ? -20.562 -10.352 32.812 1 90.56 62 PRO B O 1
ATOM 4667 N N . ASN B 1 63 ? -21.969 -11.602 31.547 1 90.62 63 ASN B N 1
ATOM 4668 C CA . ASN B 1 63 ? -21.281 -12.867 31.766 1 90.62 63 ASN B CA 1
ATOM 4669 C C . ASN B 1 63 ? -19.922 -12.883 31.062 1 90.62 63 ASN B C 1
ATOM 4671 O O . ASN B 1 63 ? -19.016 -13.609 31.469 1 90.62 63 ASN B O 1
ATOM 4675 N N . LYS B 1 64 ? -19.828 -12.117 29.984 1 92.38 64 LYS B N 1
ATOM 4676 C CA . LYS B 1 64 ? -18.578 -12.031 29.266 1 92.38 64 LYS B CA 1
ATOM 4677 C C . LYS B 1 64 ? -18.141 -10.586 29.047 1 92.38 64 LYS B C 1
ATOM 4679 O O . LYS B 1 64 ? -18.938 -9.766 28.578 1 92.38 64 LYS B O 1
ATOM 4684 N N . PHE B 1 65 ? -16.969 -10.312 29.422 1 93.88 65 PHE B N 1
ATOM 4685 C CA . PHE B 1 65 ? -16.453 -8.969 29.219 1 93.88 65 PHE B CA 1
ATOM 4686 C C . PHE B 1 65 ? -14.922 -8.961 29.25 1 93.88 65 PHE B C 1
ATOM 4688 O O . PHE B 1 65 ? -14.297 -9.977 29.547 1 93.88 65 PHE B O 1
ATOM 4695 N N . VAL B 1 66 ? -14.336 -7.812 28.875 1 95.06 66 VAL B N 1
ATOM 4696 C CA . VAL B 1 66 ? -12.891 -7.66 28.922 1 95.06 66 VAL B CA 1
ATOM 4697 C C . VAL B 1 66 ? -12.492 -6.746 30.078 1 95.06 66 VAL B C 1
ATOM 4699 O O . VAL B 1 66 ? -13.148 -5.73 30.328 1 95.06 66 VAL B O 1
ATOM 4702 N N . ALA B 1 67 ? -11.445 -7.133 30.781 1 93.94 67 ALA B N 1
ATOM 4703 C CA . ALA B 1 67 ? -10.977 -6.324 31.906 1 93.94 67 ALA B CA 1
ATOM 4704 C C . ALA B 1 67 ? -9.453 -6.262 31.938 1 93.94 67 ALA B C 1
ATOM 4706 O O . ALA B 1 67 ? -8.781 -7.176 31.469 1 93.94 67 ALA B O 1
ATOM 4707 N N . GLU B 1 68 ? -8.992 -5.129 32.406 1 93.75 68 GLU B N 1
ATOM 4708 C CA . GLU B 1 68 ? -7.559 -4.988 32.625 1 93.75 68 GLU B CA 1
ATOM 4709 C C . GLU B 1 68 ? -7.164 -5.57 34 1 93.75 68 GLU B C 1
ATOM 4711 O O . GLU B 1 68 ? -7.805 -5.281 35 1 93.75 68 GLU B O 1
ATOM 4716 N N . LEU B 1 69 ? -6.191 -6.426 34.062 1 91.75 69 LEU B N 1
ATOM 4717 C CA . LEU B 1 69 ? -5.68 -7.035 35.281 1 91.75 69 LEU B CA 1
ATOM 4718 C C . LEU B 1 69 ? -4.18 -6.801 35.438 1 91.75 69 LEU B C 1
ATOM 4720 O O . LEU B 1 69 ? -3.48 -6.613 34.438 1 91.75 69 LEU B O 1
ATOM 4724 N N . VAL B 1 70 ? -3.762 -6.684 36.594 1 89.75 70 VAL B N 1
ATOM 4725 C CA . VAL B 1 70 ? -2.334 -6.559 36.844 1 89.75 70 VAL B CA 1
ATOM 4726 C C . VAL B 1 70 ? -1.745 -7.938 37.156 1 89.75 70 VAL B C 1
ATOM 4728 O O . VAL B 1 70 ? -2.043 -8.531 38.188 1 89.75 70 VAL B O 1
ATOM 4731 N N . VAL B 1 71 ? -1.097 -8.422 36.219 1 80.06 71 VAL B N 1
ATOM 4732 C CA . VAL B 1 71 ? -0.439 -9.711 36.406 1 80.06 71 VAL B CA 1
ATOM 4733 C C . VAL B 1 71 ? 1.074 -9.539 36.312 1 80.06 71 VAL B C 1
ATOM 4735 O O . VAL B 1 71 ? 1.571 -9.016 35.312 1 80.06 71 VAL B O 1
ATOM 4738 N N . ASN B 1 72 ? 1.89 -9.977 37.25 1 78.94 72 ASN B N 1
ATOM 4739 C CA . ASN B 1 72 ? 3.344 -9.867 37.281 1 78.94 72 ASN B CA 1
ATOM 4740 C C . ASN B 1 72 ? 3.803 -8.43 37.094 1 78.94 72 ASN B C 1
ATOM 4742 O O . ASN B 1 72 ? 4.695 -8.156 36.281 1 78.94 72 ASN B O 1
ATOM 4746 N N . ASN B 1 73 ? 3.057 -7.488 37.625 1 80.69 73 ASN B N 1
ATOM 4747 C CA . ASN B 1 73 ? 3.371 -6.066 37.656 1 80.69 73 ASN B CA 1
ATOM 4748 C C . ASN B 1 73 ? 3.205 -5.43 36.281 1 80.69 73 ASN B C 1
ATOM 4750 O O . ASN B 1 73 ? 3.871 -4.441 35.969 1 80.69 73 ASN B O 1
ATOM 4754 N N . LYS B 1 74 ? 2.525 -6.121 35.5 1 83.56 74 LYS B N 1
ATOM 4755 C CA . LYS B 1 74 ? 2.205 -5.566 34.188 1 83.56 74 LYS B CA 1
ATOM 4756 C C . LYS B 1 74 ? 0.697 -5.543 33.938 1 83.56 74 LYS B C 1
ATOM 4758 O O . LYS B 1 74 ? -0.008 -6.48 34.312 1 83.56 74 LYS B O 1
ATOM 4763 N N . ASN B 1 75 ? 0.215 -4.434 33.406 1 88.06 75 ASN B N 1
ATOM 4764 C CA . ASN B 1 75 ? -1.195 -4.316 33.062 1 88.06 75 ASN B CA 1
ATOM 4765 C C . ASN B 1 75 ? -1.487 -4.949 31.688 1 88.06 75 ASN B C 1
ATOM 4767 O O . ASN B 1 75 ? -0.763 -4.715 30.719 1 88.06 75 ASN B O 1
ATOM 4771 N N . ASP B 1 76 ? -2.459 -5.875 31.734 1 87.75 76 ASP B N 1
ATOM 4772 C CA . ASP B 1 76 ? -2.895 -6.469 30.484 1 87.75 76 ASP B CA 1
ATOM 4773 C C . ASP B 1 76 ? -4.406 -6.691 30.469 1 87.75 76 ASP B C 1
ATOM 4775 O O . ASP B 1 76 ? -5.055 -6.629 31.516 1 87.75 76 ASP B O 1
ATOM 4779 N N . PHE B 1 77 ? -4.895 -6.914 29.281 1 91.06 77 PHE B N 1
ATOM 4780 C CA . PHE B 1 77 ? -6.332 -7.105 29.141 1 91.06 77 PHE B CA 1
ATOM 4781 C C . PHE B 1 77 ? -6.672 -8.586 29.016 1 91.06 77 PHE B C 1
ATOM 4783 O O . PHE B 1 77 ? -5.961 -9.336 28.344 1 91.06 77 PHE B O 1
ATOM 4790 N N . PHE B 1 78 ? -7.789 -9 29.703 1 91.62 78 PHE B N 1
ATOM 4791 C CA . PHE B 1 78 ? -8.234 -10.383 29.703 1 91.62 78 PHE B CA 1
ATOM 4792 C C . PHE B 1 78 ? -9.734 -10.477 29.469 1 91.62 78 PHE B C 1
ATOM 4794 O O . PHE B 1 78 ? -10.477 -9.539 29.797 1 91.62 78 PHE B O 1
ATOM 4801 N N . ILE B 1 79 ? -10.102 -11.617 28.922 1 93.38 79 ILE B N 1
ATOM 4802 C CA . ILE B 1 79 ? -11.523 -11.922 28.812 1 93.38 79 ILE B CA 1
ATOM 4803 C C . ILE B 1 79 ? -12.008 -12.617 30.078 1 93.38 79 ILE B C 1
ATOM 4805 O O . ILE B 1 79 ? -11.43 -13.625 30.5 1 93.38 79 ILE B O 1
ATOM 4809 N N . ILE B 1 80 ? -12.984 -12.094 30.688 1 92.62 80 ILE B N 1
ATOM 4810 C CA . ILE B 1 80 ? -13.562 -12.672 31.891 1 92.62 80 ILE B CA 1
ATOM 4811 C C . ILE B 1 80 ? -14.93 -13.273 31.578 1 92.62 80 ILE B C 1
ATOM 4813 O O . ILE B 1 80 ? -15.781 -12.625 30.969 1 92.62 80 ILE B O 1
ATOM 4817 N N . GLU B 1 81 ? -15.062 -14.484 31.953 1 92.06 81 GLU B N 1
ATOM 4818 C CA . GLU B 1 81 ? -16.328 -15.203 31.812 1 92.06 81 GLU B CA 1
ATOM 4819 C C . GLU B 1 81 ? -16.859 -15.656 33.156 1 92.06 81 GLU B C 1
ATOM 4821 O O . GLU B 1 81 ? -16.172 -16.344 33.906 1 92.06 81 GLU B O 1
ATOM 4826 N N . LYS B 1 82 ? -18.094 -15.273 33.438 1 89.38 82 LYS B N 1
ATOM 4827 C CA . LYS B 1 82 ? -18.75 -15.656 34.656 1 89.38 82 LYS B CA 1
ATOM 4828 C C . LYS B 1 82 ? -19.641 -16.875 34.469 1 89.38 82 LYS B C 1
ATOM 4830 O O . LYS B 1 82 ? -20.547 -16.859 33.625 1 89.38 82 LYS B O 1
ATOM 4835 N N . VAL B 1 83 ? -19.281 -17.984 35.125 1 86.06 83 VAL B N 1
ATOM 4836 C CA . VAL B 1 83 ? -20.094 -19.188 35.094 1 86.06 83 VAL B CA 1
ATOM 4837 C C . VAL B 1 83 ? -20.406 -19.656 36.5 1 86.06 83 VAL B C 1
ATOM 4839 O O . VAL B 1 83 ? -19.516 -20.078 37.25 1 86.06 83 VAL B O 1
ATOM 4842 N N . ASP B 1 84 ? -21.641 -19.844 36.906 1 81.06 84 ASP B N 1
ATOM 4843 C CA . ASP B 1 84 ? -22.109 -20.391 38.188 1 81.06 84 ASP B CA 1
ATOM 4844 C C . ASP B 1 84 ? -21.266 -19.875 39.344 1 81.06 84 ASP B C 1
ATOM 4846 O O . ASP B 1 84 ? -20.734 -20.656 40.125 1 81.06 84 ASP B O 1
ATOM 4850 N N . ASP B 1 85 ? -20.875 -18.734 39.562 1 76.75 85 ASP B N 1
ATOM 4851 C CA . ASP B 1 85 ? -20.203 -18.062 40.688 1 76.75 85 ASP B CA 1
ATOM 4852 C C . ASP B 1 85 ? -18.688 -18.188 40.562 1 76.75 85 ASP B C 1
ATOM 4854 O O . ASP B 1 85 ? -17.953 -17.938 41.5 1 76.75 85 ASP B O 1
ATOM 4858 N N . GLU B 1 86 ? -18.25 -18.75 39.406 1 85.5 86 GLU B N 1
ATOM 4859 C CA . GLU B 1 86 ? -16.828 -18.828 39.156 1 85.5 86 GLU B CA 1
ATOM 4860 C C . GLU B 1 86 ? -16.438 -17.938 37.969 1 85.5 86 GLU B C 1
ATOM 4862 O O . GLU B 1 86 ? -17.266 -17.594 37.156 1 85.5 86 GLU B O 1
ATOM 4867 N N . PHE B 1 87 ? -15.18 -17.594 38.125 1 90.38 87 PHE B N 1
ATOM 4868 C CA . PHE B 1 87 ? -14.672 -16.719 37.062 1 90.38 87 PHE B CA 1
ATOM 4869 C C . PHE B 1 87 ? -13.586 -17.406 36.25 1 90.38 87 PHE B C 1
ATOM 4871 O O . PHE B 1 87 ? -12.68 -18.031 36.812 1 90.38 87 PHE B O 1
ATOM 4878 N N . PHE B 1 88 ? -13.797 -17.359 34.969 1 90.5 88 PHE B N 1
ATOM 4879 C CA . PHE B 1 88 ? -12.797 -17.891 34.031 1 90.5 88 PHE B CA 1
ATOM 4880 C C . PHE B 1 88 ? -12.102 -16.766 33.281 1 90.5 88 PHE B C 1
ATOM 4882 O O . PHE B 1 88 ? -12.766 -15.875 32.719 1 90.5 88 PHE B O 1
ATOM 4889 N N . ILE B 1 89 ? -10.789 -16.781 33.344 1 87.94 89 ILE B N 1
ATOM 4890 C CA . ILE B 1 89 ? -9.992 -15.711 32.75 1 87.94 89 ILE B CA 1
ATOM 4891 C C . ILE B 1 89 ? -9.125 -16.266 31.625 1 87.94 89 ILE B C 1
ATOM 4893 O O . ILE B 1 89 ? -8.5 -17.328 31.781 1 87.94 89 ILE B O 1
ATOM 4897 N N . SER B 1 90 ? -9.156 -15.555 30.484 1 83.38 90 SER B N 1
ATOM 4898 C CA . SER B 1 90 ? -8.344 -16 29.359 1 83.38 90 SER B CA 1
ATOM 4899 C C . SER B 1 90 ? -7.828 -14.82 28.531 1 83.38 90 SER B C 1
ATOM 4901 O O . SER B 1 90 ? -8.398 -13.727 28.594 1 83.38 90 SER B O 1
ATOM 4903 N N . ASN B 1 91 ? -6.656 -14.93 28.016 1 75.94 91 ASN B N 1
ATOM 4904 C CA . ASN B 1 91 ? -6.16 -13.992 27.016 1 75.94 91 ASN B CA 1
ATOM 4905 C C . ASN B 1 91 ? -5.355 -14.711 25.938 1 75.94 91 ASN B C 1
ATOM 4907 O O . ASN B 1 91 ? -5.355 -15.938 25.859 1 75.94 91 ASN B O 1
ATOM 4911 N N . GLU B 1 92 ? -4.836 -13.922 24.969 1 66 92 GLU B N 1
ATOM 4912 C CA . GLU B 1 92 ? -4.074 -14.5 23.875 1 66 92 GLU B CA 1
ATOM 4913 C C . GLU B 1 92 ? -2.945 -15.391 24.391 1 66 92 GLU B C 1
ATOM 4915 O O . GLU B 1 92 ? -2.633 -16.422 23.781 1 66 92 GLU B O 1
ATOM 4920 N N . ASN B 1 93 ? -2.473 -14.977 25.5 1 60.84 93 ASN B N 1
ATOM 4921 C CA . ASN B 1 93 ? -1.298 -15.641 26.047 1 60.84 93 ASN B CA 1
ATOM 4922 C C . ASN B 1 93 ? -1.678 -16.625 27.141 1 60.84 93 ASN B C 1
ATOM 4924 O O . ASN B 1 93 ? -0.881 -17.5 27.516 1 60.84 93 ASN B O 1
ATOM 4928 N N . PHE B 1 94 ? -2.918 -16.406 27.719 1 61.06 94 PHE B N 1
ATOM 4929 C CA . PHE B 1 94 ? -3.283 -17.188 28.906 1 61.06 94 PHE B CA 1
ATOM 4930 C C . PHE B 1 94 ? -4.516 -18.047 28.625 1 61.06 94 PHE B C 1
ATOM 4932 O O . PHE B 1 94 ? -5.523 -17.547 28.125 1 61.06 94 PHE B O 1
ATOM 4939 N N . LYS B 1 95 ? -4.223 -19.406 28.812 1 67.69 95 LYS B N 1
ATOM 4940 C CA . LYS B 1 95 ? -5.352 -20.344 28.734 1 67.69 95 LYS B CA 1
ATOM 4941 C C . LYS B 1 95 ? -6.414 -20 29.766 1 67.69 95 LYS B C 1
ATOM 4943 O O . LYS B 1 95 ? -6.129 -19.328 30.766 1 67.69 95 LYS B O 1
ATOM 4948 N N . ARG B 1 96 ? -7.551 -20.578 29.422 1 79.44 96 ARG B N 1
ATOM 4949 C CA . ARG B 1 96 ? -8.703 -20.391 30.312 1 79.44 96 ARG B CA 1
ATOM 4950 C C . ARG B 1 96 ? -8.422 -20.969 31.688 1 79.44 96 ARG B C 1
ATOM 4952 O O . ARG B 1 96 ? -8.195 -22.172 31.844 1 79.44 96 ARG B O 1
ATOM 4959 N N . LYS B 1 97 ? -8.148 -20.062 32.625 1 81.94 97 LYS B N 1
ATOM 4960 C CA . LYS B 1 97 ? -7.887 -20.453 34.031 1 81.94 97 LYS B CA 1
ATOM 4961 C C . LYS B 1 97 ? -9.008 -19.984 34.938 1 81.94 97 LYS B C 1
ATOM 4963 O O . LYS B 1 97 ? -9.594 -18.922 34.719 1 81.94 97 LYS B O 1
ATOM 4968 N N . GLN B 1 98 ? -9.195 -20.828 35.906 1 86.62 98 GLN B N 1
ATOM 4969 C CA . GLN B 1 98 ? -10.25 -20.531 36.844 1 86.62 98 GLN B CA 1
ATOM 4970 C C . GLN B 1 98 ? -9.703 -19.75 38.031 1 86.62 98 GLN B C 1
ATOM 4972 O O . GLN B 1 98 ? -8.617 -20.031 38.531 1 86.62 98 GLN B O 1
ATOM 4977 N N . TYR B 1 99 ? -10.383 -18.703 38.375 1 84.94 99 TYR B N 1
ATOM 4978 C CA . TYR B 1 99 ? -10.023 -17.906 39.531 1 84.94 99 TYR B CA 1
ATOM 4979 C C . TYR B 1 99 ? -11.211 -17.734 40.5 1 84.94 99 TYR B C 1
ATOM 4981 O O . TYR B 1 99 ? -12.359 -17.703 40.031 1 84.94 99 TYR B O 1
ATOM 4989 N N . SER B 1 100 ? -10.883 -17.688 41.781 1 83.38 100 SER B N 1
ATOM 4990 C CA . SER B 1 100 ? -11.914 -17.391 42.75 1 83.38 100 SER B CA 1
ATOM 4991 C C . SER B 1 100 ? -12.164 -15.891 42.875 1 83.38 100 SER B C 1
ATOM 4993 O O . SER B 1 100 ? -11.367 -15.094 42.375 1 83.38 100 SER B O 1
ATOM 4995 N N . PHE B 1 101 ? -13.273 -15.602 43.469 1 85.44 101 PHE B N 1
ATOM 4996 C CA . PHE B 1 101 ? -13.672 -14.211 43.656 1 85.44 101 PHE B CA 1
ATOM 4997 C C . PHE B 1 101 ? -12.594 -13.453 44.438 1 85.44 101 PHE B C 1
ATOM 4999 O O . PHE B 1 101 ? -12.242 -12.328 44.062 1 85.44 101 PHE B O 1
ATOM 5006 N N . GLN B 1 102 ? -11.992 -14.016 45.375 1 84.44 102 GLN B N 1
ATOM 5007 C CA . GLN B 1 102 ? -11 -13.367 46.219 1 84.44 102 GLN B CA 1
ATOM 5008 C C . GLN B 1 102 ? -9.695 -13.148 45.469 1 84.44 102 GLN B C 1
ATOM 5010 O O . GLN B 1 102 ? -9.062 -12.094 45.594 1 84.44 102 GLN B O 1
ATOM 5015 N N . SER B 1 103 ? -9.391 -14.055 44.719 1 84.44 103 SER B N 1
ATOM 5016 C CA . SER B 1 103 ? -8.133 -13.969 43.969 1 84.44 103 SER B CA 1
ATOM 5017 C C . SER B 1 103 ? -8.203 -12.906 42.875 1 84.44 103 SER B C 1
ATOM 5019 O O . SER B 1 103 ? -7.227 -12.195 42.625 1 84.44 103 SER B O 1
ATOM 5021 N N . LEU B 1 104 ? -9.344 -12.805 42.344 1 89.19 104 LEU B N 1
ATOM 5022 C CA . LEU B 1 104 ? -9.523 -11.867 41.25 1 89.19 104 LEU B CA 1
ATOM 5023 C C . LEU B 1 104 ? -9.484 -10.43 41.75 1 89.19 104 LEU B C 1
ATOM 5025 O O . LEU B 1 104 ? -9.062 -9.523 41.031 1 89.19 104 LEU B O 1
ATOM 5029 N N . THR B 1 105 ? -9.859 -10.258 42.969 1 89.12 105 THR B N 1
ATOM 5030 C CA . THR B 1 105 ? -9.914 -8.922 43.562 1 89.12 105 THR B CA 1
ATOM 5031 C C . THR B 1 105 ? -8.516 -8.305 43.656 1 89.12 105 THR B C 1
ATOM 5033 O O . THR B 1 105 ? -8.359 -7.094 43.5 1 89.12 105 THR B O 1
ATOM 5036 N N . VAL B 1 106 ? -7.559 -9.07 43.781 1 87.62 106 VAL B N 1
ATOM 5037 C CA . VAL B 1 106 ? -6.184 -8.609 43.938 1 87.62 106 VAL B CA 1
ATOM 5038 C C . VAL B 1 106 ? -5.637 -8.102 42.625 1 87.62 106 VAL B C 1
ATOM 5040 O O . VAL B 1 106 ? -4.855 -7.152 42.562 1 87.62 106 VAL B O 1
ATOM 5043 N N . PHE B 1 107 ? -6.086 -8.656 41.562 1 90.5 107 PHE B N 1
ATOM 5044 C CA . PHE B 1 107 ? -5.543 -8.352 40.25 1 90.5 107 PHE B CA 1
ATOM 5045 C C . PHE B 1 107 ? -6.367 -7.27 39.562 1 90.5 107 PHE B C 1
ATOM 5047 O O . PHE B 1 107 ? -5.949 -6.723 38.531 1 90.5 107 PHE B O 1
ATOM 5054 N N . TRP B 1 108 ? -7.418 -6.875 40.188 1 92 108 TRP B N 1
ATOM 5055 C CA . TRP B 1 108 ? -8.414 -6.027 39.531 1 92 108 TRP B CA 1
ATOM 5056 C C . TRP B 1 108 ? -7.961 -4.574 39.5 1 92 108 TRP B C 1
ATOM 5058 O O . TRP B 1 108 ? -7.613 -4.004 40.562 1 92 108 TRP B O 1
ATOM 5068 N N . THR B 1 109 ? -7.891 -3.898 38.312 1 91.75 109 THR B N 1
ATOM 5069 C CA . THR B 1 109 ? -7.512 -2.496 38.188 1 91.75 109 THR B CA 1
ATOM 5070 C C . THR B 1 109 ? -8.75 -1.604 38.125 1 91.75 109 THR B C 1
ATOM 5072 O O . THR B 1 109 ? -8.672 -0.406 38.406 1 91.75 109 THR B O 1
ATOM 5075 N N . GLY B 1 110 ? -9.859 -2.215 37.562 1 91.25 110 GLY B N 1
ATOM 5076 C CA . GLY B 1 110 ? -11.094 -1.448 37.469 1 91.25 110 GLY B CA 1
ATOM 5077 C C . GLY B 1 110 ? -11.477 -1.113 36.062 1 91.25 110 GLY B C 1
ATOM 5078 O O . GLY B 1 110 ? -12.648 -0.869 35.75 1 91.25 110 GLY B O 1
ATOM 5079 N N . LEU B 1 111 ? -10.562 -1.113 35.156 1 94.38 111 LEU B N 1
ATOM 5080 C CA . LEU B 1 111 ? -10.828 -0.76 33.75 1 94.38 111 LEU B CA 1
ATOM 5081 C C . LEU B 1 111 ? -11.422 -1.943 33 1 94.38 111 LEU B C 1
ATOM 5083 O O . LEU B 1 111 ? -10.828 -3.02 32.969 1 94.38 111 LEU B O 1
ATOM 5087 N N . ILE B 1 112 ? -12.633 -1.738 32.469 1 95 112 ILE B N 1
ATOM 5088 C CA . ILE B 1 112 ? -13.305 -2.832 31.781 1 95 112 ILE B CA 1
ATOM 5089 C C . ILE B 1 112 ? -13.828 -2.342 30.438 1 95 112 ILE B C 1
ATOM 5091 O O . ILE B 1 112 ? -13.969 -1.136 30.219 1 95 112 ILE B O 1
ATOM 5095 N N . LEU B 1 113 ? -14.039 -3.213 29.516 1 95.94 113 LEU B N 1
ATOM 5096 C CA . LEU B 1 113 ? -14.68 -2.977 28.219 1 95.94 113 LEU B CA 1
ATOM 5097 C C . LEU B 1 113 ? -15.875 -3.906 28.031 1 95.94 113 LEU B C 1
ATOM 5099 O O . LEU B 1 113 ? -15.742 -5.125 28.141 1 95.94 113 LEU B O 1
ATOM 5103 N N . LEU B 1 114 ? -16.969 -3.328 27.797 1 94.88 114 LEU B N 1
ATOM 5104 C CA . LEU B 1 114 ? -18.203 -4.062 27.547 1 94.88 114 LEU B CA 1
ATOM 5105 C C . LEU B 1 114 ? -18.672 -3.877 26.109 1 94.88 114 LEU B C 1
ATOM 5107 O O . LEU B 1 114 ? -18.656 -2.76 25.578 1 94.88 114 LEU B O 1
ATOM 5111 N N . VAL B 1 115 ? -19.016 -4.984 25.484 1 93.5 115 VAL B N 1
ATOM 5112 C CA . VAL B 1 115 ? -19.547 -4.965 24.125 1 93.5 115 VAL B CA 1
ATOM 5113 C C . VAL B 1 115 ? -20.938 -5.613 24.125 1 93.5 115 VAL B C 1
ATOM 5115 O O . VAL B 1 115 ? -21.156 -6.629 24.781 1 93.5 115 VAL B O 1
ATOM 5118 N N . GLU B 1 116 ? -21.766 -4.93 23.422 1 87.94 116 GLU B N 1
ATOM 5119 C CA . GLU B 1 116 ? -23.125 -5.465 23.328 1 87.94 116 GLU B CA 1
ATOM 5120 C C . GLU B 1 116 ? -23.141 -6.789 22.578 1 87.94 116 GLU B C 1
ATOM 5122 O O . GLU B 1 116 ? -22.344 -6.996 21.656 1 87.94 116 GLU B O 1
ATOM 5127 N N . GLU B 1 117 ? -24.047 -7.652 22.984 1 83 117 GLU B N 1
ATOM 5128 C CA . GLU B 1 117 ? -24.172 -8.945 22.312 1 83 117 GLU B CA 1
ATOM 5129 C C . GLU B 1 117 ? -24.703 -8.781 20.891 1 83 117 GLU B C 1
ATOM 5131 O O . GLU B 1 117 ? -25.453 -7.852 20.609 1 83 117 GLU B O 1
ATOM 5136 N N . ASN B 1 118 ? -24.141 -9.531 20.047 1 78.94 118 ASN B N 1
ATOM 5137 C CA . ASN B 1 118 ? -24.562 -9.516 18.641 1 78.94 118 ASN B CA 1
ATOM 5138 C C . ASN B 1 118 ? -25.938 -10.148 18.469 1 78.94 118 ASN B C 1
ATOM 5140 O O . ASN B 1 118 ? -26.109 -11.344 18.703 1 78.94 118 ASN B O 1
ATOM 5144 N N . GLU B 1 119 ? -26.984 -9.375 18.391 1 71.44 119 GLU B N 1
ATOM 5145 C CA . GLU B 1 119 ? -28.344 -9.883 18.266 1 71.44 119 GLU B CA 1
ATOM 5146 C C . GLU B 1 119 ? -28.516 -10.711 17 1 71.44 119 GLU B C 1
ATOM 5148 O O . GLU B 1 119 ? -29.375 -11.602 16.953 1 71.44 119 GLU B O 1
ATOM 5153 N N . SER B 1 120 ? -27.938 -10.383 15.984 1 65.88 120 SER B N 1
ATOM 5154 C CA . SER B 1 120 ? -28.047 -11.125 14.734 1 65.88 120 SER B CA 1
ATOM 5155 C C . SER B 1 120 ? -26.672 -11.609 14.266 1 65.88 120 SER B C 1
ATOM 5157 O O . SER B 1 120 ? -26.047 -10.977 13.414 1 65.88 120 SER B O 1
ATOM 5159 N N . PRO B 1 121 ? -26.266 -12.516 15.039 1 61.22 121 PRO B N 1
ATOM 5160 C CA . PRO B 1 121 ? -24.969 -12.992 14.547 1 61.22 121 PRO B CA 1
ATOM 5161 C C . PRO B 1 121 ? -25.016 -13.383 13.078 1 61.22 121 PRO B C 1
ATOM 5163 O O . PRO B 1 121 ? -25.891 -14.141 12.648 1 61.22 121 PRO B O 1
ATOM 5166 N N . THR B 1 122 ? -25.188 -12.414 12.195 1 53.34 122 THR B N 1
ATOM 5167 C CA . THR B 1 122 ? -25.156 -12.727 10.773 1 53.34 122 THR B CA 1
ATOM 5168 C C . THR B 1 122 ? -24.203 -13.883 10.492 1 53.34 122 THR B C 1
ATOM 5170 O O . THR B 1 122 ? -23.156 -13.992 11.117 1 53.34 122 THR B O 1
ATOM 5173 N N . THR B 1 123 ? -24.953 -14.945 10.023 1 48.88 123 THR B N 1
ATOM 5174 C CA . THR B 1 123 ? -24.25 -16.125 9.562 1 48.88 123 THR B CA 1
ATOM 5175 C C . THR B 1 123 ? -22.906 -15.742 8.945 1 48.88 123 THR B C 1
ATOM 5177 O O . THR B 1 123 ? -22.703 -14.594 8.547 1 48.88 123 THR B O 1
ATOM 5180 N N . LYS B 1 124 ? -22.172 -16.781 8.68 1 48.22 124 LYS B N 1
ATOM 5181 C CA . LYS B 1 124 ? -20.844 -16.969 8.086 1 48.22 124 LYS B CA 1
ATOM 5182 C C . LYS B 1 124 ? -20.734 -16.234 6.754 1 48.22 124 LYS B C 1
ATOM 5184 O O . LYS B 1 124 ? -21.469 -16.531 5.812 1 48.22 124 LYS B O 1
ATOM 5189 N N . GLU B 1 125 ? -20.859 -15.016 6.691 1 47.88 125 GLU B N 1
ATOM 5190 C CA . GLU B 1 125 ? -20.422 -14.727 5.328 1 47.88 125 GLU B CA 1
ATOM 5191 C C . GLU B 1 125 ? -19.453 -15.805 4.82 1 47.88 125 GLU B C 1
ATOM 5193 O O . GLU B 1 125 ? -18.406 -16.031 5.418 1 47.88 125 GLU B O 1
ATOM 5198 N N . ASN B 1 126 ? -19.953 -16.875 4.566 1 47.81 126 ASN B N 1
ATOM 5199 C CA . ASN B 1 126 ? -19.125 -17.859 3.861 1 47.81 126 ASN B CA 1
ATOM 5200 C C . ASN B 1 126 ? -18.016 -17.188 3.062 1 47.81 126 ASN B C 1
ATOM 5202 O O . ASN B 1 126 ? -18.281 -16.453 2.109 1 47.81 126 ASN B O 1
ATOM 5206 N N . ASP B 1 127 ? -17.062 -16.781 3.666 1 52.72 127 ASP B N 1
ATOM 5207 C CA . ASP B 1 127 ? -15.953 -16.219 2.904 1 52.72 127 ASP B CA 1
ATOM 5208 C C . ASP B 1 127 ? -15.727 -17 1.609 1 52.72 127 ASP B C 1
ATOM 5210 O O . ASP B 1 127 ? -15.172 -18.094 1.628 1 52.72 127 ASP B O 1
ATOM 5214 N N . SER B 1 128 ? -16.578 -16.875 0.655 1 58.97 128 SER B N 1
ATOM 5215 C CA . SER B 1 128 ? -16.484 -17.359 -0.716 1 58.97 128 SER B CA 1
ATOM 5216 C C . SER B 1 128 ? -15.047 -17.312 -1.222 1 58.97 128 SER B C 1
ATOM 5218 O O . SER B 1 128 ? -14.734 -17.859 -2.279 1 58.97 128 SER B O 1
ATOM 5220 N N . ARG B 1 129 ? -14.172 -16.844 -0.347 1 59.66 129 ARG B N 1
ATOM 5221 C CA . ARG B 1 129 ? -12.797 -16.656 -0.798 1 59.66 129 ARG B CA 1
ATOM 5222 C C . ARG B 1 129 ? -12.07 -17.984 -0.913 1 59.66 129 ARG B C 1
ATOM 5224 O O . ARG B 1 129 ? -11.172 -18.141 -1.744 1 59.66 129 ARG B O 1
ATOM 5231 N N . TYR B 1 130 ? -12.609 -18.984 -0.174 1 67 130 TYR B N 1
ATOM 5232 C CA . TYR B 1 130 ? -11.852 -20.234 -0.146 1 67 130 TYR B CA 1
ATOM 5233 C C . TYR B 1 130 ? -12.508 -21.297 -1.02 1 67 130 TYR B C 1
ATOM 5235 O O . TYR B 1 130 ? -11.953 -22.375 -1.225 1 67 130 TYR B O 1
ATOM 5243 N N . SER B 1 131 ? -13.555 -20.922 -1.626 1 73.5 131 SER B N 1
ATOM 5244 C CA . SER B 1 131 ? -14.328 -21.922 -2.359 1 73.5 131 SER B CA 1
ATOM 5245 C C . SER B 1 131 ? -13.547 -22.469 -3.543 1 73.5 131 SER B C 1
ATOM 5247 O O . SER B 1 131 ? -13.531 -23.688 -3.779 1 73.5 131 SER B O 1
ATOM 5249 N N . ASN B 1 132 ? -12.781 -21.688 -4.188 1 77.88 132 ASN B N 1
ATOM 5250 C CA . ASN B 1 132 ? -12.031 -22.141 -5.355 1 77.88 132 ASN B CA 1
ATOM 5251 C C . ASN B 1 132 ? -10.852 -23.031 -4.957 1 77.88 132 ASN B C 1
ATOM 5253 O O . ASN B 1 132 ? -10.516 -23.969 -5.66 1 77.88 132 ASN B O 1
ATOM 5257 N N . PHE B 1 133 ? -10.383 -22.859 -3.816 1 78.38 133 PHE B N 1
ATOM 5258 C CA . PHE B 1 133 ? -9.258 -23.672 -3.35 1 78.38 133 PHE B CA 1
ATOM 5259 C C . PHE B 1 133 ? -9.727 -25.047 -2.898 1 78.38 133 PHE B C 1
ATOM 5261 O O . PHE B 1 133 ? -9.055 -26.047 -3.139 1 78.38 133 PHE B O 1
ATOM 5268 N N . ILE B 1 134 ? -10.844 -25.016 -2.367 1 81 134 ILE B N 1
ATOM 5269 C CA . ILE B 1 134 ? -11.43 -26.297 -1.961 1 81 134 ILE B CA 1
ATOM 5270 C C . ILE B 1 134 ? -11.781 -27.125 -3.197 1 81 134 ILE B C 1
ATOM 5272 O O . ILE B 1 134 ? -11.523 -28.328 -3.24 1 81 134 ILE B O 1
ATOM 5276 N N . LEU B 1 135 ? -12.273 -26.391 -4.152 1 81.38 135 LEU B N 1
ATOM 5277 C CA . LEU B 1 135 ? -12.586 -27.078 -5.406 1 81.38 135 LEU B CA 1
ATOM 5278 C C . LEU B 1 135 ? -11.336 -27.656 -6.043 1 81.38 135 LEU B C 1
ATOM 5280 O O . LEU B 1 135 ? -11.344 -28.797 -6.516 1 81.38 135 LEU B O 1
ATOM 5284 N N . LEU B 1 136 ? -10.289 -26.969 -6.035 1 84.12 136 LEU B N 1
ATOM 5285 C CA . LEU B 1 136 ? -9.023 -27.422 -6.586 1 84.12 136 LEU B CA 1
ATOM 5286 C C . LEU B 1 136 ? -8.523 -28.656 -5.84 1 84.12 136 LEU B C 1
ATOM 5288 O O . LEU B 1 136 ? -8.078 -29.625 -6.461 1 84.12 136 LEU B O 1
ATOM 5292 N N . ALA B 1 137 ? -8.719 -28.688 -4.594 1 84 137 ALA B N 1
ATOM 5293 C CA . ALA B 1 137 ? -8.266 -29.812 -3.77 1 84 137 ALA B CA 1
ATOM 5294 C C . ALA B 1 137 ? -9.109 -31.047 -4.035 1 84 137 ALA B C 1
ATOM 5296 O O . ALA B 1 137 ? -8.57 -32.156 -4.129 1 84 137 ALA B O 1
ATOM 5297 N N . ILE B 1 138 ? -10.336 -30.844 -4.266 1 86.12 138 ILE B N 1
ATOM 5298 C CA . ILE B 1 138 ? -11.242 -31.969 -4.492 1 86.12 138 ILE B CA 1
ATOM 5299 C C . ILE B 1 138 ? -10.945 -32.594 -5.852 1 86.12 138 ILE B C 1
ATOM 5301 O O . ILE B 1 138 ? -10.836 -33.812 -5.961 1 86.12 138 ILE B O 1
ATOM 5305 N N . ILE B 1 139 ? -10.789 -31.781 -6.793 1 86.56 139 ILE B N 1
ATOM 5306 C CA . ILE B 1 139 ? -10.508 -32.312 -8.125 1 86.56 139 ILE B CA 1
ATOM 5307 C C . ILE B 1 139 ? -9.148 -33 -8.133 1 86.56 139 ILE B C 1
ATOM 5309 O O . ILE B 1 139 ? -9 -34.062 -8.742 1 86.56 139 ILE B O 1
ATOM 5313 N N . GLY B 1 140 ? -8.234 -32.438 -7.5 1 88 140 GLY B N 1
ATOM 5314 C CA . GLY B 1 140 ? -6.922 -33.062 -7.398 1 88 140 GLY B CA 1
ATOM 5315 C C . GLY B 1 140 ? -6.965 -34.406 -6.719 1 88 140 GLY B C 1
ATOM 5316 O O . GLY B 1 140 ? -6.34 -35.375 -7.184 1 88 140 GLY B O 1
ATOM 5317 N N . LEU B 1 141 ? -7.742 -34.469 -5.695 1 87.12 141 LEU B N 1
ATOM 5318 C CA . LEU B 1 141 ? -7.902 -35.719 -4.965 1 87.12 141 LEU B CA 1
ATOM 5319 C C . LEU B 1 141 ? -8.539 -36.812 -5.848 1 87.12 141 LEU B C 1
ATOM 5321 O O . LEU B 1 141 ? -8.062 -37.938 -5.898 1 87.12 141 LEU B O 1
ATOM 5325 N N . CYS B 1 142 ? -9.523 -36.375 -6.562 1 87.31 142 CYS B N 1
ATOM 5326 C CA . CYS B 1 142 ? -10.219 -37.312 -7.445 1 87.31 142 CYS B CA 1
ATOM 5327 C C . CYS B 1 142 ? -9.289 -37.812 -8.547 1 87.31 142 CYS B C 1
ATOM 5329 O O . CYS B 1 142 ? -9.289 -39 -8.875 1 87.31 142 CYS B O 1
ATOM 5331 N N . LEU B 1 143 ? -8.492 -36.969 -9.008 1 89.5 143 LEU B N 1
ATOM 5332 C CA . LEU B 1 143 ? -7.574 -37.344 -10.086 1 89.5 143 LEU B CA 1
ATOM 5333 C C . LEU B 1 143 ? -6.52 -38.312 -9.602 1 89.5 143 LEU B C 1
ATOM 5335 O O . LEU B 1 143 ? -6.207 -39.281 -10.289 1 89.5 143 LEU B O 1
ATOM 5339 N N . VAL B 1 144 ? -6.023 -38.094 -8.43 1 89.25 144 VAL B N 1
ATOM 5340 C CA . VAL B 1 144 ? -4.996 -38.969 -7.879 1 89.25 144 VAL B CA 1
ATOM 5341 C C . VAL B 1 144 ? -5.57 -40.375 -7.652 1 89.25 144 VAL B C 1
ATOM 5343 O O . VAL B 1 144 ? -4.941 -41.375 -8 1 89.25 144 VAL B O 1
ATOM 5346 N N . LEU B 1 145 ? -6.809 -40.469 -7.258 1 88.31 145 LEU B N 1
ATOM 5347 C CA . LEU B 1 145 ? -7.445 -41.75 -6.949 1 88.31 145 LEU B CA 1
ATOM 5348 C C . LEU B 1 145 ? -7.836 -42.469 -8.227 1 88.31 145 LEU B C 1
ATOM 5350 O O . LEU B 1 145 ? -7.836 -43.719 -8.266 1 88.31 145 LEU B O 1
ATOM 5354 N N . LEU B 1 146 ? -8.125 -41.688 -9.203 1 88.88 146 LEU B N 1
ATOM 5355 C CA . LEU B 1 146 ? -8.484 -42.281 -10.484 1 88.88 146 LEU B CA 1
ATOM 5356 C C . LEU B 1 146 ? -7.266 -42.906 -11.164 1 88.88 146 LEU B C 1
ATOM 5358 O O . LEU B 1 146 ? -7.371 -43.938 -11.836 1 88.88 146 LEU B O 1
ATOM 5362 N N . LYS B 1 147 ? -6.137 -42.281 -10.953 1 88.56 147 LYS B N 1
ATOM 5363 C CA . LYS B 1 147 ? -4.926 -42.75 -11.625 1 88.56 147 LYS B CA 1
ATOM 5364 C C . LYS B 1 147 ? -4.289 -43.906 -10.883 1 88.56 147 LYS B C 1
ATOM 5366 O O . LYS B 1 147 ? -3.795 -44.875 -11.5 1 88.56 147 LYS B O 1
ATOM 5371 N N . ASN B 1 148 ? -4.184 -43.75 -9.586 1 84.94 148 ASN B N 1
ATOM 5372 C CA . ASN B 1 148 ? -3.582 -44.781 -8.75 1 84.94 148 ASN B CA 1
ATOM 5373 C C . ASN B 1 148 ? -4.27 -44.875 -7.391 1 84.94 148 ASN B C 1
ATOM 5375 O O . ASN B 1 148 ? -4.238 -43.938 -6.605 1 84.94 148 ASN B O 1
ATOM 5379 N N . ASN B 1 149 ? -4.824 -46.031 -7.145 1 84.12 149 ASN B N 1
ATOM 5380 C CA . ASN B 1 149 ? -5.57 -46.188 -5.898 1 84.12 149 ASN B CA 1
ATOM 5381 C C . ASN B 1 149 ? -4.836 -47.094 -4.918 1 84.12 149 ASN B C 1
ATOM 5383 O O . ASN B 1 149 ? -5.469 -47.781 -4.109 1 84.12 149 ASN B O 1
ATOM 5387 N N . SER B 1 150 ? -3.521 -47.062 -4.953 1 88.69 150 SER B N 1
ATOM 5388 C CA . SER B 1 150 ? -2.758 -47.844 -3.998 1 88.69 150 SER B CA 1
ATOM 5389 C C . SER B 1 150 ? -2.787 -47.219 -2.609 1 88.69 150 SER B C 1
ATOM 5391 O O . SER B 1 150 ? -3.047 -46.031 -2.467 1 88.69 150 SER B O 1
ATOM 5393 N N . PHE B 1 151 ? -2.584 -48.062 -1.619 1 89.56 151 PHE B N 1
ATOM 5394 C CA . PHE B 1 151 ? -2.561 -47.625 -0.234 1 89.56 151 PHE B CA 1
ATOM 5395 C C . PHE B 1 151 ? -1.474 -46.562 -0.028 1 89.56 151 PHE B C 1
ATOM 5397 O O . PHE B 1 151 ? -1.696 -45.562 0.646 1 89.56 151 PHE B O 1
ATOM 5404 N N . TYR B 1 152 ? -0.396 -46.719 -0.598 1 89.75 152 TYR B N 1
ATOM 5405 C CA . TYR B 1 152 ? 0.726 -45.812 -0.51 1 89.75 152 TYR B CA 1
ATOM 5406 C C . TYR B 1 152 ? 0.332 -44.438 -1.022 1 89.75 152 TYR B C 1
ATOM 5408 O O . TYR B 1 152 ? 0.611 -43.406 -0.376 1 89.75 152 TYR B O 1
ATOM 5416 N N . THR B 1 153 ? -0.387 -44.438 -2.117 1 90.38 153 THR B N 1
ATOM 5417 C CA . THR B 1 153 ? -0.776 -43.188 -2.756 1 90.38 153 THR B CA 1
ATOM 5418 C C . THR B 1 153 ? -1.798 -42.438 -1.904 1 90.38 153 THR B C 1
ATOM 5420 O O . THR B 1 153 ? -1.728 -41.188 -1.771 1 90.38 153 THR B O 1
ATOM 5423 N N . ILE B 1 154 ? -2.625 -43.156 -1.312 1 91.94 154 ILE B N 1
ATOM 5424 C CA . ILE B 1 154 ? -3.674 -42.562 -0.506 1 91.94 154 ILE B CA 1
ATOM 5425 C C . ILE B 1 154 ? -3.059 -41.906 0.736 1 91.94 154 ILE B C 1
ATOM 5427 O O . ILE B 1 154 ? -3.381 -40.75 1.076 1 91.94 154 ILE B O 1
ATOM 5431 N N . VAL B 1 155 ? -2.191 -42.594 1.354 1 92.5 155 VAL B N 1
ATOM 5432 C CA . VAL B 1 155 ? -1.556 -42.094 2.561 1 92.5 155 VAL B CA 1
ATOM 5433 C C . VAL B 1 155 ? -0.709 -40.875 2.217 1 92.5 155 VAL B C 1
ATOM 5435 O O . VAL B 1 155 ? -0.722 -39.875 2.943 1 92.5 155 VAL B O 1
ATOM 5438 N N . GLN B 1 156 ? -0.024 -40.969 1.154 1 92.06 156 GLN B N 1
ATOM 5439 C CA . GLN B 1 156 ? 0.806 -39.844 0.708 1 92.06 156 GLN B CA 1
ATOM 5440 C C . GLN B 1 156 ? -0.041 -38.625 0.429 1 92.06 156 GLN B C 1
ATOM 5442 O O . GLN B 1 156 ? 0.378 -37.5 0.718 1 92.06 156 GLN B O 1
ATOM 5447 N N . LEU B 1 157 ? -1.154 -38.844 -0.139 1 92.19 157 LEU B N 1
ATOM 5448 C CA . LEU B 1 157 ? -2.059 -37.75 -0.445 1 92.19 157 LEU B CA 1
ATOM 5449 C C . LEU B 1 157 ? -2.553 -37.094 0.833 1 92.19 157 LEU B C 1
ATOM 5451 O O . LEU B 1 157 ? -2.586 -35.844 0.921 1 92.19 157 LEU B O 1
ATOM 5455 N N . ILE B 1 158 ? -2.871 -37.875 1.786 1 93 158 ILE B N 1
ATOM 5456 C CA . ILE B 1 158 ? -3.35 -37.344 3.061 1 93 158 ILE B CA 1
ATOM 5457 C C . ILE B 1 158 ? -2.242 -36.531 3.732 1 93 158 ILE B C 1
ATOM 5459 O O . ILE B 1 158 ? -2.488 -35.438 4.242 1 93 158 ILE B O 1
ATOM 5463 N N . LEU B 1 159 ? -1.073 -37 3.666 1 94.75 159 LEU B N 1
ATOM 5464 C CA . LEU B 1 159 ? 0.06 -36.312 4.273 1 94.75 159 LEU B CA 1
ATOM 5465 C C . LEU B 1 159 ? 0.349 -35 3.557 1 94.75 159 LEU B C 1
ATOM 5467 O O . LEU B 1 159 ? 0.641 -34 4.199 1 94.75 159 LEU B O 1
ATOM 5471 N N . SER B 1 160 ? 0.257 -35.031 2.277 1 94.38 160 SER B N 1
ATOM 5472 C CA . SER B 1 160 ? 0.514 -33.812 1.501 1 94.38 160 SER B CA 1
ATOM 5473 C C . SER B 1 160 ? -0.542 -32.75 1.772 1 94.38 160 SER B C 1
ATOM 5475 O O . SER B 1 160 ? -0.22 -31.562 1.898 1 94.38 160 SER B O 1
ATOM 5477 N N . LEU B 1 161 ? -1.785 -33.156 1.918 1 92.06 161 LEU B N 1
ATOM 5478 C CA . LEU B 1 161 ? -2.861 -32.188 2.172 1 92.06 161 LEU B CA 1
ATOM 5479 C C . LEU B 1 161 ? -2.771 -31.641 3.588 1 92.06 161 LEU B C 1
ATOM 5481 O O . LEU B 1 161 ? -3 -30.453 3.805 1 92.06 161 LEU B O 1
ATOM 5485 N N . THR B 1 162 ? -2.436 -32.5 4.484 1 94.19 162 THR B N 1
ATOM 5486 C CA . THR B 1 162 ? -2.242 -32.031 5.855 1 94.19 162 THR B CA 1
ATOM 5487 C C . THR B 1 162 ? -1.069 -31.062 5.945 1 94.19 162 THR B C 1
ATOM 5489 O O . THR B 1 162 ? -1.171 -30.031 6.59 1 94.19 162 THR B O 1
ATOM 5492 N N . GLY B 1 163 ? -0.023 -31.422 5.312 1 94.94 163 GLY B N 1
ATOM 5493 C CA . GLY B 1 163 ? 1.131 -30.547 5.285 1 94.94 163 GLY B CA 1
ATOM 5494 C C . GLY B 1 163 ? 0.84 -29.203 4.641 1 94.94 163 GLY B C 1
ATOM 5495 O O . GLY B 1 163 ? 1.316 -28.172 5.109 1 94.94 163 GLY B O 1
ATOM 5496 N N . LEU B 1 164 ? 0.072 -29.234 3.611 1 93.19 164 LEU B N 1
ATOM 5497 C CA . LEU B 1 164 ? -0.302 -28 2.936 1 93.19 164 LEU B CA 1
ATOM 5498 C C . LEU B 1 164 ? -1.127 -27.109 3.854 1 93.19 164 LEU B C 1
ATOM 5500 O O . LEU B 1 164 ? -0.93 -25.891 3.885 1 93.19 164 LEU B O 1
ATOM 5504 N N . PHE B 1 165 ? -1.99 -27.672 4.578 1 91 165 PHE B N 1
ATOM 5505 C CA . PHE B 1 165 ? -2.809 -26.922 5.527 1 91 165 PHE B CA 1
ATOM 5506 C C . PHE B 1 165 ? -1.94 -26.281 6.605 1 91 165 PHE B C 1
ATOM 5508 O O . PHE B 1 165 ? -2.086 -25.094 6.902 1 91 165 PHE B O 1
ATOM 5515 N N . LEU B 1 166 ? -1.035 -27.031 7.145 1 92.94 166 LEU B N 1
ATOM 5516 C CA . LEU B 1 166 ? -0.143 -26.531 8.18 1 92.94 166 LEU B CA 1
ATOM 5517 C C . LEU B 1 166 ? 0.744 -25.406 7.637 1 92.94 166 LEU B C 1
ATOM 5519 O O . LEU B 1 166 ? 0.995 -24.422 8.328 1 92.94 166 LEU B O 1
ATOM 5523 N N . SER B 1 167 ? 1.146 -25.594 6.426 1 94.38 167 SER B N 1
ATOM 5524 C CA . SER B 1 167 ? 2.006 -24.594 5.801 1 94.38 167 SER B CA 1
ATOM 5525 C C . SER B 1 167 ? 1.266 -23.281 5.602 1 94.38 167 SER B C 1
ATOM 5527 O O . SER B 1 167 ? 1.848 -22.203 5.762 1 94.38 167 SER B O 1
ATOM 5529 N N . LEU B 1 168 ? 0.039 -23.328 5.266 1 89.88 168 LEU B N 1
ATOM 5530 C CA . LEU B 1 168 ? -0.764 -22.125 5.09 1 89.88 168 LEU B CA 1
ATOM 5531 C C . LEU B 1 168 ? -0.95 -21.391 6.414 1 89.88 168 LEU B C 1
ATOM 5533 O O . LEU B 1 168 ? -0.909 -20.172 6.461 1 89.88 168 LEU B O 1
ATOM 5537 N N . GLU B 1 169 ? -1.079 -22.125 7.434 1 87.62 169 GLU B N 1
ATOM 5538 C CA . GLU B 1 169 ? -1.226 -21.531 8.758 1 87.62 169 GLU B CA 1
ATOM 5539 C C . GLU B 1 169 ? 0.066 -20.844 9.195 1 87.62 169 GLU B C 1
ATOM 5541 O O . GLU B 1 169 ? 0.031 -19.781 9.812 1 87.62 169 GLU B O 1
ATOM 5546 N N . ILE B 1 170 ? 1.112 -21.484 8.875 1 89.81 170 ILE B N 1
ATOM 5547 C CA . ILE B 1 170 ? 2.404 -20.891 9.195 1 89.81 170 ILE B CA 1
ATOM 5548 C C . ILE B 1 170 ? 2.559 -19.562 8.453 1 89.81 170 ILE B C 1
ATOM 5550 O O . ILE B 1 170 ? 2.957 -18.547 9.047 1 89.81 170 ILE B O 1
ATOM 5554 N N . ASN B 1 171 ? 2.182 -19.578 7.223 1 89.81 171 ASN B N 1
ATOM 5555 C CA . ASN B 1 171 ? 2.334 -18.375 6.414 1 89.81 171 ASN B CA 1
ATOM 5556 C C . ASN B 1 171 ? 1.354 -17.281 6.844 1 89.81 171 ASN B C 1
ATOM 5558 O O . ASN B 1 171 ? 1.67 -16.094 6.773 1 89.81 171 ASN B O 1
ATOM 5562 N N . LYS B 1 172 ? 0.212 -17.672 7.234 1 86.06 172 LYS B N 1
ATOM 5563 C CA . LYS B 1 172 ? -0.73 -16.703 7.781 1 86.06 172 LYS B CA 1
ATOM 5564 C C . LYS B 1 172 ? -0.139 -15.984 8.992 1 86.06 172 LYS B C 1
ATOM 5566 O O . LYS B 1 172 ? -0.247 -14.758 9.102 1 86.06 172 LYS B O 1
ATOM 5571 N N . SER B 1 173 ? 0.488 -16.688 9.82 1 82.38 173 SER B N 1
ATOM 5572 C CA . SER B 1 173 ? 1.125 -16.125 11.008 1 82.38 173 SER B CA 1
ATOM 5573 C C . SER B 1 173 ? 2.314 -15.25 10.633 1 82.38 173 SER B C 1
ATOM 5575 O O . SER B 1 173 ? 2.527 -14.188 11.234 1 82.38 173 SER B O 1
ATOM 5577 N N . PHE B 1 174 ? 2.943 -15.68 9.672 1 86.56 174 PHE B N 1
ATOM 5578 C CA . PHE B 1 174 ? 4.121 -14.945 9.219 1 86.56 174 PHE B CA 1
ATOM 5579 C C . PHE B 1 174 ? 3.732 -13.594 8.641 1 86.56 174 PHE B C 1
ATOM 5581 O O . PHE B 1 174 ? 4.355 -12.578 8.953 1 86.56 174 PHE B O 1
ATOM 5588 N N . PHE B 1 175 ? 2.684 -13.555 7.836 1 87.06 175 PHE B N 1
ATOM 5589 C CA . PHE B 1 175 ? 2.291 -12.336 7.141 1 87.06 175 PHE B CA 1
ATOM 5590 C C . PHE B 1 175 ? 1.549 -11.391 8.086 1 87.06 175 PHE B C 1
ATOM 5592 O O . PHE B 1 175 ? 1.498 -10.188 7.848 1 87.06 175 PHE B O 1
ATOM 5599 N N . SER B 1 176 ? 0.781 -11.797 9.016 1 76 176 SER B N 1
ATOM 5600 C CA . SER B 1 176 ? 0.024 -10.953 9.938 1 76 176 SER B CA 1
ATOM 5601 C C . SER B 1 176 ? 0.952 -10.148 10.836 1 76 176 SER B C 1
ATOM 5603 O O . SER B 1 176 ? 0.537 -9.148 11.43 1 76 176 SER B O 1
ATOM 5605 N N . GLY B 1 177 ? 2.219 -10.211 10.664 1 61.53 177 GLY B N 1
ATOM 5606 C CA . GLY B 1 177 ? 3.156 -9.461 11.484 1 61.53 177 GLY B CA 1
ATOM 5607 C C . GLY B 1 177 ? 2.896 -9.609 12.977 1 61.53 177 GLY B C 1
ATOM 5608 O O . GLY B 1 177 ? 2.291 -10.594 13.406 1 61.53 177 GLY B O 1
ATOM 5609 N N . SER B 1 178 ? 3.543 -8.781 13.852 1 54.62 178 SER B N 1
ATOM 5610 C CA . SER B 1 178 ? 3.402 -8.781 15.305 1 54.62 178 SER B CA 1
ATOM 5611 C C . SER B 1 178 ? 1.996 -8.367 15.727 1 54.62 178 SER B C 1
ATOM 5613 O O . SER B 1 178 ? 1.613 -8.539 16.891 1 54.62 178 SER B O 1
ATOM 5615 N N . LYS B 1 179 ? 1.229 -7.824 14.688 1 53.78 179 LYS B N 1
ATOM 5616 C CA . LYS B 1 179 ? 0.024 -7.082 15.039 1 53.78 179 LYS B CA 1
ATOM 5617 C C . LYS B 1 179 ? -1.151 -8.023 15.281 1 53.78 179 LYS B C 1
ATOM 5619 O O . LYS B 1 179 ? -2.109 -7.66 15.969 1 53.78 179 LYS B O 1
ATOM 5624 N N . ASP B 1 180 ? -1.086 -9.297 14.633 1 53.88 180 ASP B N 1
ATOM 5625 C CA . ASP B 1 180 ? -2.332 -10.055 14.672 1 53.88 180 ASP B CA 1
ATOM 5626 C C . ASP B 1 180 ? -2.139 -11.391 15.391 1 53.88 180 ASP B C 1
ATOM 5628 O O . ASP B 1 180 ? -1.005 -11.805 15.648 1 53.88 180 ASP B O 1
ATOM 5632 N N . ILE B 1 181 ? -3.332 -12.102 15.578 1 51.56 181 ILE B N 1
ATOM 5633 C CA . ILE B 1 181 ? -3.66 -13.352 16.25 1 51.56 181 ILE B CA 1
ATOM 5634 C C . ILE B 1 181 ? -2.789 -14.477 15.703 1 51.56 181 ILE B C 1
ATOM 5636 O O . ILE B 1 181 ? -2.736 -14.695 14.492 1 51.56 181 ILE B O 1
ATOM 5640 N N . GLU B 1 182 ? -1.867 -14.852 16.672 1 55 182 GLU B N 1
ATOM 5641 C CA . GLU B 1 182 ? -1.238 -16.156 16.453 1 55 182 GLU B CA 1
ATOM 5642 C C . GLU B 1 182 ? -2.27 -17.203 16.062 1 55 182 GLU B C 1
ATOM 5644 O O . GLU B 1 182 ? -3.455 -17.062 16.375 1 55 182 GLU B O 1
ATOM 5649 N N . SER B 1 183 ? -1.924 -17.984 15.211 1 59.47 183 SER B N 1
ATOM 5650 C CA . SER B 1 183 ? -2.777 -19.125 14.906 1 59.47 183 SER B CA 1
ATOM 5651 C C . SER B 1 183 ? -3.344 -19.75 16.172 1 59.47 183 SER B C 1
ATOM 5653 O O . SER B 1 183 ? -2.703 -19.719 17.234 1 59.47 183 SER B O 1
ATOM 5655 N N . LYS B 1 184 ? -4.598 -20.047 16.219 1 60.72 184 LYS B N 1
ATOM 5656 C CA . LYS B 1 184 ? -5.293 -20.703 17.328 1 60.72 184 LYS B CA 1
ATOM 5657 C C . LYS B 1 184 ? -4.461 -21.844 17.891 1 60.72 184 LYS B C 1
ATOM 5659 O O . LYS B 1 184 ? -4.613 -22.203 19.062 1 60.72 184 LYS B O 1
ATOM 5664 N N . PHE B 1 185 ? -3.488 -22.266 17.078 1 63.62 185 PHE B N 1
ATOM 5665 C CA . PHE B 1 185 ? -2.74 -23.453 17.469 1 63.62 185 PHE B CA 1
ATOM 5666 C C . PHE B 1 185 ? -1.489 -23.078 18.25 1 63.62 185 PHE B C 1
ATOM 5668 O O . PHE B 1 185 ? -0.843 -23.922 18.859 1 63.62 185 PHE B O 1
ATOM 5675 N N . CYS B 1 186 ? -1.133 -21.812 18.344 1 63.59 186 CYS B N 1
ATOM 5676 C CA . CYS B 1 186 ? 0.143 -21.406 18.922 1 63.59 186 CYS B CA 1
ATOM 5677 C C . CYS B 1 186 ? -0.013 -21.062 20.391 1 63.59 186 CYS B C 1
ATOM 5679 O O . CYS B 1 186 ? 0.979 -20.891 21.109 1 63.59 186 CYS B O 1
ATOM 5681 N N . ASN B 1 187 ? -1.124 -20.969 20.875 1 57.12 187 ASN B N 1
ATOM 5682 C CA . ASN B 1 187 ? -1.312 -20.422 22.219 1 57.12 187 ASN B CA 1
ATOM 5683 C C . ASN B 1 187 ? -1.333 -21.547 23.266 1 57.12 187 ASN B C 1
ATOM 5685 O O . ASN B 1 187 ? -2.268 -21.625 24.062 1 57.12 187 ASN B O 1
ATOM 5689 N N . TYR B 1 188 ? -0.219 -22.484 23.047 1 56.03 188 TYR B N 1
ATOM 5690 C CA . TYR B 1 188 ? -0.279 -23.562 24.016 1 56.03 188 TYR B CA 1
ATOM 5691 C C . TYR B 1 188 ? 0.762 -23.359 25.109 1 56.03 188 TYR B C 1
ATOM 5693 O O . TYR B 1 188 ? 1.84 -23.969 25.062 1 56.03 188 TYR B O 1
ATOM 5701 N N . GLY B 1 189 ? 0.533 -22.406 26.016 1 58.59 189 GLY B N 1
ATOM 5702 C CA . GLY B 1 189 ? 1.346 -22.25 27.219 1 58.59 189 GLY B CA 1
ATOM 5703 C C . GLY B 1 189 ? 2.477 -21.25 27.047 1 58.59 189 GLY B C 1
ATOM 5704 O O . GLY B 1 189 ? 2.693 -20.734 25.938 1 58.59 189 GLY B O 1
ATOM 5705 N N . ASN B 1 190 ? 3.258 -20.953 28.188 1 62.84 190 ASN B N 1
ATOM 5706 C CA . ASN B 1 190 ? 4.297 -19.922 28.234 1 62.84 190 ASN B CA 1
ATOM 5707 C C . ASN B 1 190 ? 5.512 -20.312 27.406 1 62.84 190 ASN B C 1
ATOM 5709 O O . ASN B 1 190 ? 6.215 -19.438 26.875 1 62.84 190 ASN B O 1
ATOM 5713 N N . ASP B 1 191 ? 5.637 -21.609 27.141 1 74.38 191 ASP B N 1
ATOM 5714 C CA . ASP B 1 191 ? 6.832 -22.047 26.438 1 74.38 191 ASP B CA 1
ATOM 5715 C C . ASP B 1 191 ? 6.578 -22.156 24.938 1 74.38 191 ASP B C 1
ATOM 5717 O O . ASP B 1 191 ? 7.496 -22.438 24.172 1 74.38 191 ASP B O 1
ATOM 5721 N N . PHE B 1 192 ? 5.391 -21.969 24.594 1 73.69 192 PHE B N 1
ATOM 5722 C CA . PHE B 1 192 ? 5.031 -22.109 23.188 1 73.69 192 PHE B CA 1
ATOM 5723 C C . PHE B 1 192 ? 4.754 -20.75 22.562 1 73.69 192 PHE B C 1
ATOM 5725 O O . PHE B 1 192 ? 4.055 -19.922 23.141 1 73.69 192 PHE B O 1
ATOM 5732 N N . SER B 1 193 ? 5.594 -20.375 21.562 1 75.62 193 SER B N 1
ATOM 5733 C CA . SER B 1 193 ? 5.352 -19.141 20.828 1 75.62 193 SER B CA 1
ATOM 5734 C C . SER B 1 193 ? 5.621 -19.312 19.328 1 75.62 193 SER B C 1
ATOM 5736 O O . SER B 1 193 ? 6.762 -19.172 18.875 1 75.62 193 SER B O 1
ATOM 5738 N N . CYS B 1 194 ? 4.625 -19.547 18.578 1 77.81 194 CYS B N 1
ATOM 5739 C CA . CYS B 1 194 ? 4.777 -19.703 17.125 1 77.81 194 CYS B CA 1
ATOM 5740 C C . CYS B 1 194 ? 5.27 -18.422 16.484 1 77.81 194 CYS B C 1
ATOM 5742 O O . CYS B 1 194 ? 6.141 -18.438 15.617 1 77.81 194 CYS B O 1
ATOM 5744 N N . ASN B 1 195 ? 4.785 -17.391 17 1 75.5 195 ASN B N 1
ATOM 5745 C CA . ASN B 1 195 ? 5.078 -16.094 16.375 1 75.5 195 ASN B CA 1
ATOM 5746 C C . ASN B 1 195 ? 6.551 -15.727 16.531 1 75.5 195 ASN B C 1
ATOM 5748 O O . ASN B 1 195 ? 7.168 -15.234 15.578 1 75.5 195 ASN B O 1
ATOM 5752 N N . ASP B 1 196 ? 7.082 -16.016 17.656 1 74.94 196 ASP B N 1
ATOM 5753 C CA . ASP B 1 196 ? 8.469 -15.641 17.891 1 74.94 196 ASP B CA 1
ATOM 5754 C C . ASP B 1 196 ? 9.414 -16.422 16.969 1 74.94 196 ASP B C 1
ATOM 5756 O O . ASP B 1 196 ? 10.375 -15.867 16.438 1 74.94 196 ASP B O 1
ATOM 5760 N N . ILE B 1 197 ? 9.031 -17.594 16.734 1 79.25 197 ILE B N 1
ATOM 5761 C CA . ILE B 1 197 ? 9.891 -18.453 15.945 1 79.25 197 ILE B CA 1
ATOM 5762 C C . ILE B 1 197 ? 9.688 -18.172 14.461 1 79.25 197 ILE B C 1
ATOM 5764 O O . ILE B 1 197 ? 10.656 -18.016 13.711 1 79.25 197 ILE B O 1
ATOM 5768 N N . ILE B 1 198 ? 8.492 -18.062 14.078 1 81.94 198 ILE B N 1
ATOM 5769 C CA . ILE B 1 198 ? 8.141 -17.844 12.68 1 81.94 198 ILE B CA 1
ATOM 5770 C C . ILE B 1 198 ? 8.641 -16.469 12.227 1 81.94 198 ILE B C 1
ATOM 5772 O O . ILE B 1 198 ? 9.18 -16.328 11.125 1 81.94 198 ILE B O 1
ATOM 5776 N N . LYS B 1 199 ? 8.609 -15.555 13.07 1 76.69 199 LYS B N 1
ATOM 5777 C CA . LYS B 1 199 ? 8.969 -14.188 12.711 1 76.69 199 LYS B CA 1
ATOM 5778 C C . LYS B 1 199 ? 10.477 -13.992 12.727 1 76.69 199 LYS B C 1
ATOM 5780 O O . LYS B 1 199 ? 11 -13.062 12.109 1 76.69 199 LYS B O 1
ATOM 5785 N N . SER B 1 200 ? 11.133 -14.75 13.539 1 74.25 200 SER B N 1
ATOM 5786 C CA . SER B 1 200 ? 12.586 -14.656 13.539 1 74.25 200 SER B CA 1
ATOM 5787 C C . SER B 1 200 ? 13.156 -14.898 12.141 1 74.25 200 SER B C 1
ATOM 5789 O O . SER B 1 200 ? 14.242 -14.414 11.82 1 74.25 200 SER B O 1
ATOM 5791 N N . ASN B 1 201 ? 12.195 -15.445 11.242 1 63.75 201 ASN B N 1
ATOM 5792 C CA . ASN B 1 201 ? 12.461 -15.695 9.836 1 63.75 201 ASN B CA 1
ATOM 5793 C C . ASN B 1 201 ? 13.953 -15.898 9.57 1 63.75 201 ASN B C 1
ATOM 5795 O O . ASN B 1 201 ? 14.547 -15.203 8.742 1 63.75 201 ASN B O 1
ATOM 5799 N N . THR B 1 202 ? 14.555 -16.859 10.281 1 66.19 202 THR B N 1
ATOM 5800 C CA . THR B 1 202 ? 15.969 -17.172 10.102 1 66.19 202 THR B CA 1
ATOM 5801 C C . THR B 1 202 ? 16.266 -17.547 8.648 1 66.19 202 THR B C 1
ATOM 5803 O O . THR B 1 202 ? 15.539 -18.359 8.062 1 66.19 202 THR B O 1
ATOM 5806 N N . GLU B 1 203 ? 17.188 -16.766 8.062 1 66.56 203 GLU B N 1
ATOM 5807 C CA . GLU B 1 203 ? 17.547 -17.016 6.672 1 66.56 203 GLU B CA 1
ATOM 5808 C C . GLU B 1 203 ? 18.438 -18.25 6.539 1 66.56 203 GLU B C 1
ATOM 5810 O O . GLU B 1 203 ? 19.344 -18.469 7.348 1 66.56 203 GLU B O 1
ATOM 5815 N N . ILE B 1 204 ? 17.984 -19.281 5.922 1 62.97 204 ILE B N 1
ATOM 5816 C CA . ILE B 1 204 ? 18.812 -20.453 5.645 1 62.97 204 ILE B CA 1
ATOM 5817 C C . ILE B 1 204 ? 19.734 -20.156 4.461 1 62.97 204 ILE B C 1
ATOM 5819 O O . ILE B 1 204 ? 20.938 -20.422 4.52 1 62.97 204 ILE B O 1
ATOM 5823 N N . PHE B 1 205 ? 19.25 -19.953 3.291 1 60.28 205 PHE B N 1
ATOM 5824 C CA . PHE B 1 205 ? 20.047 -19.75 2.088 1 60.28 205 PHE B CA 1
ATOM 5825 C C . PHE B 1 205 ? 20.031 -18.281 1.674 1 60.28 205 PHE B C 1
ATOM 5827 O O . PHE B 1 205 ? 19.5 -17.938 0.614 1 60.28 205 PHE B O 1
ATOM 5834 N N . LYS B 1 206 ? 20.672 -17.5 2.312 1 60.84 206 LYS B N 1
ATOM 5835 C CA . LYS B 1 206 ? 20.844 -16.062 2.037 1 60.84 206 LYS B CA 1
ATOM 5836 C C . LYS B 1 206 ? 19.5 -15.391 1.783 1 60.84 206 LYS B C 1
ATOM 5838 O O . LYS B 1 206 ? 18.484 -15.805 2.33 1 60.84 206 LYS B O 1
ATOM 5843 N N . LYS B 1 207 ? 19.391 -14.359 0.966 1 63.5 207 LYS B N 1
ATOM 5844 C CA . LYS B 1 207 ? 18.344 -13.391 0.664 1 63.5 207 LYS B CA 1
ATOM 5845 C C . LYS B 1 207 ? 17.219 -14.031 -0.152 1 63.5 207 LYS B C 1
ATOM 5847 O O . LYS B 1 207 ? 16.188 -13.414 -0.382 1 63.5 207 LYS B O 1
ATOM 5852 N N . HIS B 1 208 ? 17.297 -15.516 -0.347 1 66.12 208 HIS B N 1
ATOM 5853 C CA . HIS B 1 208 ? 16.328 -16 -1.322 1 66.12 208 HIS B CA 1
ATOM 5854 C C . HIS B 1 208 ? 15.273 -16.875 -0.657 1 66.12 208 HIS B C 1
ATOM 5856 O O . HIS B 1 208 ? 14.133 -16.938 -1.122 1 66.12 208 HIS B O 1
ATOM 5862 N N . LEU B 1 209 ? 15.695 -17.688 0.37 1 81.69 209 LEU B N 1
ATOM 5863 C CA . LEU B 1 209 ? 14.727 -18.609 0.954 1 81.69 209 LEU B CA 1
ATOM 5864 C C . LEU B 1 209 ? 14.766 -18.547 2.477 1 81.69 209 LEU B C 1
ATOM 5866 O O . LEU B 1 209 ? 15.836 -18.484 3.074 1 81.69 209 LEU B O 1
ATOM 5870 N N . SER B 1 210 ? 13.641 -18.422 3.059 1 85.88 210 SER B N 1
ATOM 5871 C CA . SER B 1 210 ? 13.484 -18.453 4.508 1 85.88 210 SER B CA 1
ATOM 5872 C C . SER B 1 210 ? 12.883 -19.766 4.977 1 85.88 210 SER B C 1
ATOM 5874 O O . SER B 1 210 ? 12.289 -20.5 4.184 1 85.88 210 SER B O 1
ATOM 5876 N N . PHE B 1 211 ? 13.055 -20.109 6.176 1 84.56 211 PHE B N 1
ATOM 5877 C CA . PHE B 1 211 ? 12.555 -21.344 6.762 1 84.56 211 PHE B CA 1
ATOM 5878 C C . PHE B 1 211 ? 11.039 -21.422 6.621 1 84.56 211 PHE B C 1
ATOM 5880 O O . PHE B 1 211 ? 10.484 -22.516 6.426 1 84.56 211 PHE B O 1
ATOM 5887 N N . VAL B 1 212 ? 10.43 -20.344 6.633 1 87.75 212 VAL B N 1
ATOM 5888 C CA . VAL B 1 212 ? 8.977 -20.297 6.613 1 87.75 212 VAL B CA 1
ATOM 5889 C C . VAL B 1 212 ? 8.461 -20.672 5.227 1 87.75 212 VAL B C 1
ATOM 5891 O O . VAL B 1 212 ? 7.324 -21.125 5.082 1 87.75 212 VAL B O 1
ATOM 5894 N N . ASP B 1 213 ? 9.359 -20.609 4.188 1 92.62 213 ASP B N 1
ATOM 5895 C CA . ASP B 1 213 ? 8.969 -20.891 2.809 1 92.62 213 ASP B CA 1
ATOM 5896 C C . ASP B 1 213 ? 9.016 -22.391 2.51 1 92.62 213 ASP B C 1
ATOM 5898 O O . ASP B 1 213 ? 8.359 -22.859 1.581 1 92.62 213 ASP B O 1
ATOM 5902 N N . LEU B 1 214 ? 9.75 -23.141 3.246 1 92.81 214 LEU B N 1
ATOM 5903 C CA . LEU B 1 214 ? 10.102 -24.516 2.893 1 92.81 214 LEU B CA 1
ATOM 5904 C C . LEU B 1 214 ? 8.875 -25.422 2.941 1 92.81 214 LEU B C 1
ATOM 5906 O O . LEU B 1 214 ? 8.648 -26.219 2.025 1 92.81 214 LEU B O 1
ATOM 5910 N N . PRO B 1 215 ? 8.062 -25.281 3.947 1 94.31 215 PRO B N 1
ATOM 5911 C CA . PRO B 1 215 ? 6.906 -26.172 4 1 94.31 215 PRO B CA 1
ATOM 5912 C C . PRO B 1 215 ? 5.934 -25.953 2.842 1 94.31 215 PRO B C 1
ATOM 5914 O O . PRO B 1 215 ? 5.492 -26.922 2.209 1 94.31 215 PRO B O 1
ATOM 5917 N N . ILE B 1 216 ? 5.645 -24.734 2.52 1 95.5 216 ILE B N 1
ATOM 5918 C CA . ILE B 1 216 ? 4.676 -24.453 1.462 1 95.5 216 ILE B CA 1
ATOM 5919 C C . ILE B 1 216 ? 5.234 -24.922 0.12 1 95.5 216 ILE B C 1
ATOM 5921 O O . ILE B 1 216 ? 4.492 -25.438 -0.726 1 95.5 216 ILE B O 1
ATOM 5925 N N . LEU B 1 217 ? 6.516 -24.828 -0.09 1 95.69 217 LEU B N 1
ATOM 5926 C CA . LEU B 1 217 ? 7.145 -25.281 -1.324 1 95.69 217 LEU B CA 1
ATOM 5927 C C . LEU B 1 217 ? 7.129 -26.797 -1.411 1 95.69 217 LEU B C 1
ATOM 5929 O O . LEU B 1 217 ? 6.75 -27.359 -2.441 1 95.69 217 LEU B O 1
ATOM 5933 N N . PHE B 1 218 ? 7.438 -27.453 -0.34 1 96.12 218 PHE B N 1
ATOM 5934 C CA . PHE B 1 218 ? 7.535 -28.906 -0.327 1 96.12 218 PHE B CA 1
ATOM 5935 C C . PHE B 1 218 ? 6.164 -29.531 -0.521 1 96.12 218 PHE B C 1
ATOM 5937 O O . PHE B 1 218 ? 5.996 -30.406 -1.376 1 96.12 218 PHE B O 1
ATOM 5944 N N . PHE B 1 219 ? 5.199 -29.125 0.167 1 96.44 219 PHE B N 1
ATOM 5945 C CA . PHE B 1 219 ? 3.91 -29.812 0.159 1 96.44 219 PHE B CA 1
ATOM 5946 C C . PHE B 1 219 ? 3.104 -29.438 -1.076 1 96.44 219 PHE B C 1
ATOM 5948 O O . PHE B 1 219 ? 2.311 -30.234 -1.577 1 96.44 219 PHE B O 1
ATOM 5955 N N . SER B 1 220 ? 3.281 -28.172 -1.585 1 95.44 220 SER B N 1
ATOM 5956 C CA . SER B 1 220 ? 2.668 -27.844 -2.865 1 95.44 220 SER B CA 1
ATOM 5957 C C . SER B 1 220 ? 3.25 -28.688 -3.994 1 95.44 220 SER B C 1
ATOM 5959 O O . SER B 1 220 ? 2.512 -29.203 -4.836 1 95.44 220 SER B O 1
ATOM 5961 N N . PHE B 1 221 ? 4.547 -28.797 -3.945 1 96.19 221 PHE B N 1
ATOM 5962 C CA . PHE B 1 221 ? 5.23 -29.656 -4.914 1 96.19 221 PHE B CA 1
ATOM 5963 C C . PHE B 1 221 ? 4.754 -31.094 -4.801 1 96.19 221 PHE B C 1
ATOM 5965 O O . PHE B 1 221 ? 4.441 -31.734 -5.809 1 96.19 221 PHE B O 1
ATOM 5972 N N . SER B 1 222 ? 4.656 -31.578 -3.574 1 95.81 222 SER B N 1
ATOM 5973 C CA . SER B 1 222 ? 4.242 -32.938 -3.34 1 95.81 222 SER B CA 1
ATOM 5974 C C . SER B 1 222 ? 2.832 -33.188 -3.863 1 95.81 222 SER B C 1
ATOM 5976 O O . SER B 1 222 ? 2.574 -34.219 -4.504 1 95.81 222 SER B O 1
ATOM 5978 N N . PHE B 1 223 ? 1.995 -32.281 -3.621 1 93.69 223 PHE B N 1
ATOM 5979 C CA . PHE B 1 223 ? 0.61 -32.438 -4.055 1 93.69 223 PHE B CA 1
ATOM 5980 C C . PHE B 1 223 ? 0.516 -32.438 -5.578 1 93.69 223 PHE B C 1
ATOM 5982 O O . PHE B 1 223 ? -0.118 -33.312 -6.168 1 93.69 223 PHE B O 1
ATOM 5989 N N . LEU B 1 224 ? 1.198 -31.531 -6.238 1 94.31 224 LEU B N 1
ATOM 5990 C CA . LEU B 1 224 ? 1.125 -31.406 -7.688 1 94.31 224 LEU B CA 1
ATOM 5991 C C . LEU B 1 224 ? 1.824 -32.562 -8.375 1 94.31 224 LEU B C 1
ATOM 5993 O O . LEU B 1 224 ? 1.397 -33 -9.445 1 94.31 224 LEU B O 1
ATOM 5997 N N . LEU B 1 225 ? 2.887 -33.031 -7.75 1 94.44 225 LEU B N 1
ATOM 5998 C CA . LEU B 1 225 ? 3.576 -34.188 -8.305 1 94.44 225 LEU B CA 1
ATOM 5999 C C . LEU B 1 225 ? 2.656 -35.406 -8.336 1 94.44 225 LEU B C 1
ATOM 6001 O O . LEU B 1 225 ? 2.645 -36.156 -9.312 1 94.44 225 LEU B O 1
ATOM 6005 N N . GLN B 1 226 ? 1.916 -35.562 -7.305 1 93 226 GLN B N 1
ATOM 6006 C CA . GLN B 1 226 ? 0.992 -36.688 -7.227 1 93 226 GLN B CA 1
ATOM 6007 C C . GLN B 1 226 ? -0.107 -36.562 -8.281 1 93 226 GLN B C 1
ATOM 6009 O O . GLN B 1 226 ? -0.566 -37.562 -8.82 1 93 226 GLN B O 1
ATOM 6014 N N . VAL B 1 227 ? -0.456 -35.406 -8.562 1 91.75 227 VAL B N 1
ATOM 6015 C CA . VAL B 1 227 ? -1.546 -35.156 -9.508 1 91.75 227 VAL B CA 1
ATOM 6016 C C . VAL B 1 227 ? -1.046 -35.344 -10.938 1 91.75 227 VAL B C 1
ATOM 6018 O O . VAL B 1 227 ? -1.67 -36.062 -11.727 1 91.75 227 VAL B O 1
ATOM 6021 N N . PHE B 1 228 ? 0.116 -34.844 -11.266 1 91.75 228 PHE B N 1
ATOM 6022 C CA . PHE B 1 228 ? 0.581 -34.812 -12.641 1 91.75 228 PHE B CA 1
ATOM 6023 C C . PHE B 1 228 ? 1.398 -36.062 -12.969 1 91.75 228 PHE B C 1
ATOM 6025 O O . PHE B 1 228 ? 1.349 -36.562 -14.094 1 91.75 228 PHE B O 1
ATOM 6032 N N . PHE B 1 229 ? 2.156 -36.531 -11.953 1 90.38 229 PHE B N 1
ATOM 6033 C CA . PHE B 1 229 ? 3.061 -37.656 -12.203 1 90.38 229 PHE B CA 1
ATOM 6034 C C . PHE B 1 229 ? 2.934 -38.719 -11.109 1 90.38 229 PHE B C 1
ATOM 6036 O O . PHE B 1 229 ? 3.869 -38.938 -10.336 1 90.38 229 PHE B O 1
ATOM 6043 N N . PRO B 1 230 ? 1.94 -39.5 -11.188 1 89.12 230 PRO B N 1
ATOM 6044 C CA . PRO B 1 230 ? 1.723 -40.5 -10.133 1 89.12 230 PRO B CA 1
ATOM 6045 C C . PRO B 1 230 ? 2.828 -41.531 -10.078 1 89.12 230 PRO B C 1
ATOM 6047 O O . PRO B 1 230 ? 3.07 -42.125 -9.023 1 89.12 230 PRO B O 1
ATOM 6050 N N . ASN B 1 231 ? 3.51 -41.688 -11.125 1 87.5 231 ASN B N 1
ATOM 6051 C CA . ASN B 1 231 ? 4.551 -42.688 -11.172 1 87.5 231 ASN B CA 1
ATOM 6052 C C . ASN B 1 231 ? 5.82 -42.219 -10.461 1 87.5 231 ASN B C 1
ATOM 6054 O O . ASN B 1 231 ? 6.715 -43.031 -10.195 1 87.5 231 ASN B O 1
ATOM 6058 N N . LEU B 1 232 ? 5.887 -40.969 -10.156 1 89.94 232 LEU B N 1
ATOM 6059 C CA . LEU B 1 232 ? 7.098 -40.438 -9.555 1 89.94 232 LEU B CA 1
ATOM 6060 C C . LEU B 1 232 ? 6.867 -40.062 -8.094 1 89.94 232 LEU B C 1
ATOM 6062 O O . LEU B 1 232 ? 7.617 -39.281 -7.512 1 89.94 232 LEU B O 1
ATOM 6066 N N . ILE B 1 233 ? 5.898 -40.688 -7.457 1 89.88 233 ILE B N 1
ATOM 6067 C CA . ILE B 1 233 ? 5.48 -40.312 -6.109 1 89.88 233 ILE B CA 1
ATOM 6068 C C . ILE B 1 233 ? 6.586 -40.656 -5.113 1 89.88 233 ILE B C 1
ATOM 6070 O O . ILE B 1 233 ? 6.684 -40.031 -4.047 1 89.88 233 ILE B O 1
ATOM 6074 N N . GLU B 1 234 ? 7.441 -41.594 -5.48 1 89.69 234 GLU B N 1
ATOM 6075 C CA . GLU B 1 234 ? 8.523 -42 -4.598 1 89.69 234 GLU B CA 1
ATOM 6076 C C . GLU B 1 234 ? 9.531 -40.875 -4.383 1 89.69 234 GLU B C 1
ATOM 6078 O O . GLU B 1 234 ? 10.258 -40.875 -3.383 1 89.69 234 GLU B O 1
ATOM 6083 N N . ILE B 1 235 ? 9.539 -39.969 -5.242 1 91.44 235 ILE B N 1
ATOM 6084 C CA . ILE B 1 235 ? 10.453 -38.844 -5.137 1 91.44 235 ILE B CA 1
ATOM 6085 C C . ILE B 1 235 ? 10.109 -38 -3.906 1 91.44 235 ILE B C 1
ATOM 6087 O O . ILE B 1 235 ? 10.992 -37.438 -3.273 1 91.44 235 ILE B O 1
ATOM 6091 N N . ILE B 1 236 ? 8.844 -38 -3.549 1 93 236 ILE B N 1
ATOM 6092 C CA . ILE B 1 236 ? 8.391 -37.281 -2.375 1 93 236 ILE B CA 1
ATOM 6093 C C . ILE B 1 236 ? 9.039 -37.844 -1.119 1 93 236 ILE B C 1
ATOM 6095 O O . ILE B 1 236 ? 9.523 -37.125 -0.264 1 93 236 ILE B O 1
ATOM 6099 N N . GLY B 1 237 ? 9.016 -39.188 -1.094 1 91.31 237 GLY B N 1
ATOM 6100 C CA . GLY B 1 237 ? 9.656 -39.844 0.033 1 91.31 237 GLY B CA 1
ATOM 6101 C C . GLY B 1 237 ? 11.148 -39.594 0.099 1 91.31 237 GLY B C 1
ATOM 6102 O O . GLY B 1 237 ? 11.703 -39.375 1.179 1 91.31 237 GLY B O 1
ATOM 6103 N N . LEU B 1 238 ? 11.766 -39.562 -0.986 1 91.44 238 LEU B N 1
ATOM 6104 C CA . LEU B 1 238 ? 13.203 -39.312 -1.045 1 91.44 238 LEU B CA 1
ATOM 6105 C C . LEU B 1 238 ? 13.539 -37.906 -0.581 1 91.44 238 LEU B C 1
ATOM 6107 O O . LEU B 1 238 ? 14.469 -37.719 0.207 1 91.44 238 LEU B O 1
ATOM 6111 N N . LEU B 1 239 ? 12.773 -37 -1.06 1 93.31 239 LEU B N 1
ATOM 6112 C CA . LEU B 1 239 ? 12.992 -35.594 -0.675 1 93.31 239 LEU B CA 1
ATOM 6113 C C . LEU B 1 239 ? 12.719 -35.406 0.812 1 93.31 239 LEU B C 1
ATOM 6115 O O . LEU B 1 239 ? 13.383 -34.594 1.462 1 93.31 239 LEU B O 1
ATOM 6119 N N . SER B 1 240 ? 11.742 -36.125 1.34 1 94.69 240 SER B N 1
ATOM 6120 C CA . SER B 1 240 ? 11.445 -36.062 2.768 1 94.69 240 SER B CA 1
ATOM 6121 C C . SER B 1 240 ? 12.617 -36.562 3.594 1 94.69 240 SER B C 1
ATOM 6123 O O . SER B 1 240 ? 12.961 -36 4.625 1 94.69 240 SER B O 1
ATOM 6125 N N . LEU B 1 241 ? 13.211 -37.594 3.1 1 92.31 241 LEU B N 1
ATOM 6126 C CA . LEU B 1 241 ? 14.375 -38.156 3.787 1 92.31 241 LEU B CA 1
ATOM 6127 C C . LEU B 1 241 ? 15.539 -37.156 3.756 1 92.31 241 LEU B C 1
ATOM 6129 O O . LEU B 1 241 ? 16.25 -37 4.754 1 92.31 241 LEU B O 1
ATOM 6133 N N . LEU B 1 242 ? 15.633 -36.5 2.686 1 92.25 242 LEU B N 1
ATOM 6134 C CA . LEU B 1 242 ? 16.734 -35.562 2.514 1 92.25 242 LEU B CA 1
ATOM 6135 C C . LEU B 1 242 ? 16.5 -34.312 3.357 1 92.25 242 LEU B C 1
ATOM 6137 O O . LEU B 1 242 ? 17.438 -33.531 3.611 1 92.25 242 LEU B O 1
ATOM 6141 N N . SER B 1 243 ? 15.312 -34.094 3.762 1 91.75 243 SER B N 1
ATOM 6142 C CA . SER B 1 243 ? 14.969 -32.906 4.559 1 91.75 243 SER B CA 1
ATOM 6143 C C . SER B 1 243 ? 15.25 -33.156 6.039 1 91.75 243 SER B C 1
ATOM 6145 O O . SER B 1 243 ? 15.086 -32.25 6.859 1 91.75 243 SER B O 1
ATOM 6147 N N . SER B 1 244 ? 15.773 -34.219 6.391 1 89.94 244 SER B N 1
ATOM 6148 C CA . SER B 1 244 ? 15.969 -34.625 7.785 1 89.94 244 SER B CA 1
ATOM 6149 C C . SER B 1 244 ? 16.938 -33.688 8.484 1 89.94 244 SER B C 1
ATOM 6151 O O . SER B 1 244 ? 16.703 -33.25 9.625 1 89.94 244 SER B O 1
ATOM 6153 N N . PRO B 1 245 ? 17.969 -33.25 7.809 1 88.88 245 PRO B N 1
ATOM 6154 C CA . PRO B 1 245 ? 18.875 -32.312 8.484 1 88.88 245 PRO B CA 1
ATOM 6155 C C . PRO B 1 245 ? 18.203 -30.969 8.812 1 88.88 245 PRO B C 1
ATOM 6157 O O . PRO B 1 245 ? 18.5 -30.375 9.852 1 88.88 245 PRO B O 1
ATOM 6160 N N . VAL B 1 246 ? 17.391 -30.547 7.969 1 86.94 246 VAL B N 1
ATOM 6161 C CA . VAL B 1 246 ? 16.688 -29.281 8.195 1 86.94 246 VAL B CA 1
ATOM 6162 C C . VAL B 1 246 ? 15.758 -29.422 9.391 1 86.94 246 VAL B C 1
ATOM 6164 O O . VAL B 1 246 ? 15.633 -28.484 10.195 1 86.94 246 VAL B O 1
ATOM 6167 N N . ILE B 1 247 ? 15.172 -30.562 9.547 1 90.88 247 ILE B N 1
ATOM 6168 C CA . ILE B 1 247 ? 14.273 -30.828 10.664 1 90.88 247 ILE B CA 1
ATOM 6169 C C . ILE B 1 247 ? 15.062 -30.828 11.977 1 90.88 247 ILE B C 1
ATOM 6171 O O . ILE B 1 247 ? 14.641 -30.234 12.961 1 90.88 247 ILE B O 1
ATOM 6175 N N . LEU B 1 248 ? 16.188 -31.469 11.938 1 90.06 248 LEU B N 1
ATOM 6176 C CA . LEU B 1 248 ? 17.031 -31.531 13.125 1 90.06 248 LEU B CA 1
ATOM 6177 C C . LEU B 1 248 ? 17.5 -30.141 13.523 1 90.06 248 LEU B C 1
ATOM 6179 O O . LEU B 1 248 ? 17.531 -29.812 14.711 1 90.06 248 LEU B O 1
ATOM 6183 N N . TYR B 1 249 ? 17.781 -29.422 12.57 1 87.56 249 TYR B N 1
ATOM 6184 C CA . TYR B 1 249 ? 18.219 -28.047 12.844 1 87.56 249 TYR B CA 1
ATOM 6185 C C . TYR B 1 249 ? 17.094 -27.219 13.422 1 87.56 249 TYR B C 1
ATOM 6187 O O . TYR B 1 249 ? 17.297 -26.406 14.328 1 87.56 249 TYR B O 1
ATOM 6195 N N . SER B 1 250 ? 15.898 -27.375 12.867 1 87.19 250 SER B N 1
ATOM 6196 C CA . SER B 1 250 ? 14.742 -26.656 13.375 1 87.19 250 SER B CA 1
ATOM 6197 C C . SER B 1 250 ? 14.477 -26.984 14.844 1 87.19 250 SER B C 1
ATOM 6199 O O . SER B 1 250 ? 14.227 -26.078 15.648 1 87.19 250 SER B O 1
ATOM 6201 N N . ILE B 1 251 ? 14.625 -28.203 15.164 1 88.75 251 ILE B N 1
ATOM 6202 C CA . ILE B 1 251 ? 14.391 -28.641 16.531 1 88.75 251 ILE B CA 1
ATOM 6203 C C . ILE B 1 251 ? 15.5 -28.094 17.438 1 88.75 251 ILE B C 1
ATOM 6205 O O . ILE B 1 251 ? 15.234 -27.609 18.547 1 88.75 251 ILE B O 1
ATOM 6209 N N . TYR B 1 252 ? 16.672 -28.141 16.953 1 88.19 252 TYR B N 1
ATOM 6210 C CA . TYR B 1 252 ? 17.812 -27.625 17.703 1 88.19 252 TYR B CA 1
ATOM 6211 C C . TYR B 1 252 ? 17.656 -26.125 17.953 1 88.19 252 TYR B C 1
ATOM 6213 O O . TYR B 1 252 ? 17.859 -25.656 19.078 1 88.19 252 TYR B O 1
ATOM 6221 N N . TYR B 1 253 ? 17.312 -25.422 16.969 1 85.88 253 TYR B N 1
ATOM 6222 C CA . TYR B 1 253 ? 17.141 -23.969 17.078 1 85.88 253 TYR B CA 1
ATOM 6223 C C . TYR B 1 253 ? 16.047 -23.641 18.094 1 85.88 253 TYR B C 1
ATOM 6225 O O . TYR B 1 253 ? 16.219 -22.75 18.938 1 85.88 253 TYR B O 1
ATOM 6233 N N . GLN B 1 254 ? 14.93 -24.312 18.094 1 87.25 254 GLN B N 1
ATOM 6234 C CA . GLN B 1 254 ? 13.805 -24.047 19 1 87.25 254 GLN B CA 1
ATOM 6235 C C . GLN B 1 254 ? 14.172 -24.359 20.438 1 87.25 254 GLN B C 1
ATOM 6237 O O . GLN B 1 254 ? 13.828 -23.609 21.344 1 87.25 254 GLN B O 1
ATOM 6242 N N . LYS B 1 255 ? 14.938 -25.359 20.609 1 88.06 255 LYS B N 1
ATOM 6243 C CA . LYS B 1 255 ? 15.266 -25.812 21.953 1 88.06 255 LYS B CA 1
ATOM 6244 C C . LYS B 1 255 ? 16.391 -24.969 22.562 1 88.06 255 LYS B C 1
ATOM 6246 O O . LYS B 1 255 ? 16.297 -24.547 23.719 1 88.06 255 LYS B O 1
ATOM 6251 N N . PHE B 1 256 ? 17.406 -24.641 21.844 1 88.12 256 PHE B N 1
ATOM 6252 C CA . PHE B 1 256 ? 18.609 -24.094 22.438 1 88.12 256 PHE B CA 1
ATOM 6253 C C . PHE B 1 256 ? 18.719 -22.609 22.172 1 88.12 256 PHE B C 1
ATOM 6255 O O . PHE B 1 256 ? 19.266 -21.859 23 1 88.12 256 PHE B O 1
ATOM 6262 N N . LYS B 1 257 ? 18.328 -22.141 21.094 1 85.88 257 LYS B N 1
ATOM 6263 C CA . LYS B 1 257 ? 18.5 -20.734 20.766 1 85.88 257 LYS B CA 1
ATOM 6264 C C . LYS B 1 257 ? 17.266 -19.922 21.156 1 85.88 257 LYS B C 1
ATOM 6266 O O . LYS B 1 257 ? 17.344 -19.016 21.984 1 85.88 257 LYS B O 1
ATOM 6271 N N . ALA B 1 258 ? 16.109 -20.297 20.688 1 83.06 258 ALA B N 1
ATOM 6272 C CA . ALA B 1 258 ? 14.891 -19.547 20.953 1 83.06 258 ALA B CA 1
ATOM 6273 C C . ALA B 1 258 ? 14.281 -19.938 22.297 1 83.06 258 ALA B C 1
ATOM 6275 O O . ALA B 1 258 ? 13.57 -19.141 22.922 1 83.06 258 ALA B O 1
ATOM 6276 N N . LYS B 1 259 ? 14.492 -21.109 22.719 1 86.25 259 LYS B N 1
ATOM 6277 C CA . LYS B 1 259 ? 13.961 -21.625 23.984 1 86.25 259 LYS B CA 1
ATOM 6278 C C . LYS B 1 259 ? 12.438 -21.516 24.016 1 86.25 259 LYS B C 1
ATOM 6280 O O . LYS B 1 259 ? 11.859 -21.188 25.047 1 86.25 259 LYS B O 1
ATOM 6285 N N . LYS B 1 260 ? 11.875 -21.641 22.891 1 83.06 260 LYS B N 1
ATOM 6286 C CA . LYS B 1 260 ? 10.43 -21.703 22.703 1 83.06 260 LYS B CA 1
ATOM 6287 C C . LYS B 1 260 ? 10.047 -22.703 21.625 1 83.06 260 LYS B C 1
ATOM 6289 O O . LYS B 1 260 ? 10.844 -22.969 20.719 1 83.06 260 LYS B O 1
ATOM 6294 N N . TRP B 1 261 ? 8.938 -23.297 21.719 1 85.31 261 TRP B N 1
ATOM 6295 C CA . TRP B 1 261 ? 8.5 -24.312 20.766 1 85.31 261 TRP B CA 1
ATOM 6296 C C . TRP B 1 261 ? 7.391 -23.766 19.875 1 85.31 261 TRP B C 1
ATOM 6298 O O . TRP B 1 261 ? 6.496 -23.062 20.344 1 85.31 261 TRP B O 1
ATOM 6308 N N . CYS B 1 262 ? 7.434 -24.109 18.688 1 87.25 262 CYS B N 1
ATOM 6309 C CA . CYS B 1 262 ? 6.387 -23.781 17.719 1 87.25 262 CYS B CA 1
ATOM 6310 C C . CYS B 1 262 ? 5.586 -25.031 17.359 1 87.25 262 CYS B C 1
ATOM 6312 O O . CYS B 1 262 ? 6.094 -25.922 16.656 1 87.25 262 CYS B O 1
ATOM 6314 N N . VAL B 1 263 ? 4.391 -25.109 17.703 1 87.69 263 VAL B N 1
ATOM 6315 C CA . VAL B 1 263 ? 3.547 -26.281 17.5 1 87.69 263 VAL B CA 1
ATOM 6316 C C . VAL B 1 263 ? 3.357 -26.531 16 1 87.69 263 VAL B C 1
ATOM 6318 O O . VAL B 1 263 ? 3.393 -27.688 15.555 1 87.69 263 VAL B O 1
ATOM 6321 N N . LEU B 1 264 ? 3.184 -25.562 15.227 1 89.5 264 LEU B N 1
ATOM 6322 C CA . LEU B 1 264 ? 2.992 -25.719 13.789 1 89.5 264 LEU B CA 1
ATOM 6323 C C . LEU B 1 264 ? 4.254 -26.25 13.125 1 89.5 264 LEU B C 1
ATOM 6325 O O . LEU B 1 264 ? 4.18 -27.141 12.266 1 89.5 264 LEU B O 1
ATOM 6329 N N . CYS B 1 265 ? 5.355 -25.766 13.57 1 89.88 265 CYS B N 1
ATOM 6330 C CA . CYS B 1 265 ? 6.633 -26.203 13.016 1 89.88 265 CYS B CA 1
ATOM 6331 C C . CYS B 1 265 ? 6.914 -27.656 13.383 1 89.88 265 CYS B C 1
ATOM 6333 O O . CYS B 1 265 ? 7.379 -28.422 12.547 1 89.88 265 CYS B O 1
ATOM 6335 N N . LEU B 1 266 ? 6.566 -28.031 14.539 1 91.81 266 LEU B N 1
ATOM 6336 C CA . LEU B 1 266 ? 6.762 -29.406 14.984 1 91.81 266 LEU B CA 1
ATOM 6337 C C . LEU B 1 266 ? 5.809 -30.359 14.258 1 91.81 266 LEU B C 1
ATOM 6339 O O . LEU B 1 266 ? 6.176 -31.484 13.938 1 91.81 266 LEU B O 1
ATOM 6343 N N . SER B 1 267 ? 4.648 -29.844 14.078 1 93.94 267 SER B N 1
ATOM 6344 C CA . SER B 1 267 ? 3.684 -30.656 13.336 1 93.94 267 SER B CA 1
ATOM 6345 C C . SER B 1 267 ? 4.156 -30.906 11.906 1 93.94 267 SER B C 1
ATOM 6347 O O . SER B 1 267 ? 4 -32 11.383 1 93.94 267 SER B O 1
ATOM 6349 N N . VAL B 1 268 ? 4.668 -29.938 11.258 1 94.5 268 VAL B N 1
ATOM 6350 C CA . VAL B 1 268 ? 5.191 -30.094 9.906 1 94.5 268 VAL B CA 1
ATOM 6351 C C . VAL B 1 268 ? 6.348 -31.094 9.906 1 94.5 268 VAL B C 1
ATOM 6353 O O . VAL B 1 268 ? 6.418 -31.969 9.039 1 94.5 268 VAL B O 1
ATOM 6356 N N . SER B 1 269 ? 7.223 -31 10.898 1 94.31 269 SER B N 1
ATOM 6357 C CA . SER B 1 269 ? 8.328 -31.953 11.023 1 94.31 269 SER B CA 1
ATOM 6358 C C . SER B 1 269 ? 7.82 -33.375 11.203 1 94.31 269 SER B C 1
ATOM 6360 O O . SER B 1 269 ? 8.367 -34.312 10.617 1 94.31 269 SER B O 1
ATOM 6362 N N . PHE B 1 270 ? 6.82 -33.438 11.945 1 95.25 270 PHE B N 1
ATOM 6363 C CA . PHE B 1 270 ? 6.223 -34.75 12.18 1 95.25 270 PHE B CA 1
ATOM 6364 C C . PHE B 1 270 ? 5.688 -35.344 10.883 1 95.25 270 PHE B C 1
ATOM 6366 O O . PHE B 1 270 ? 5.914 -36.531 10.586 1 95.25 270 PHE B O 1
ATOM 6373 N N . VAL B 1 271 ? 5.023 -34.562 10.094 1 96.06 271 VAL B N 1
ATOM 6374 C CA . VAL B 1 271 ? 4.457 -35 8.82 1 96.06 271 VAL B CA 1
ATOM 6375 C C . VAL B 1 271 ? 5.574 -35.438 7.875 1 96.06 271 VAL B C 1
ATOM 6377 O O . VAL B 1 271 ? 5.465 -36.438 7.191 1 96.06 271 VAL B O 1
ATOM 6380 N N . ILE B 1 272 ? 6.645 -34.719 7.844 1 96.12 272 ILE B N 1
ATOM 6381 C CA . ILE B 1 272 ? 7.758 -35.031 6.953 1 96.12 272 ILE B CA 1
ATOM 6382 C C . ILE B 1 272 ? 8.43 -36.312 7.391 1 96.12 272 ILE B C 1
ATOM 6384 O O . ILE B 1 272 ? 8.812 -37.125 6.551 1 96.12 272 ILE B O 1
ATOM 6388 N N . ILE B 1 273 ? 8.523 -36.562 8.648 1 94.94 273 ILE B N 1
ATOM 6389 C CA . ILE B 1 273 ? 9.109 -37.781 9.164 1 94.94 273 ILE B CA 1
ATOM 6390 C C . ILE B 1 273 ? 8.219 -38.969 8.797 1 94.94 273 ILE B C 1
ATOM 6392 O O . ILE B 1 273 ? 8.711 -40.031 8.414 1 94.94 273 ILE B O 1
ATOM 6396 N N . LEU B 1 274 ? 6.938 -38.781 8.922 1 95.12 274 LEU B N 1
ATOM 6397 C CA . LEU B 1 274 ? 6.004 -39.844 8.539 1 95.12 274 LEU B CA 1
ATOM 6398 C C . LEU B 1 274 ? 6.164 -40.188 7.062 1 95.12 274 LEU B C 1
ATOM 6400 O O . LEU B 1 274 ? 6.094 -41.375 6.691 1 95.12 274 LEU B O 1
ATOM 6404 N N . ASN B 1 275 ? 6.418 -39.156 6.27 1 94.19 275 ASN B N 1
ATOM 6405 C CA . ASN B 1 275 ? 6.66 -39.406 4.848 1 94.19 275 ASN B CA 1
ATOM 6406 C C . ASN B 1 275 ? 7.938 -40.188 4.621 1 94.19 275 ASN B C 1
ATOM 6408 O O . ASN B 1 275 ? 7.977 -41.062 3.754 1 94.19 275 ASN B O 1
ATOM 6412 N N . SER B 1 276 ? 8.898 -39.938 5.391 1 93.69 276 SER B N 1
ATOM 6413 C CA . SER B 1 276 ? 10.172 -40.656 5.285 1 93.69 276 SER B CA 1
ATOM 6414 C C . SER B 1 276 ? 10.016 -42.125 5.688 1 93.69 276 SER B C 1
ATOM 6416 O O . SER B 1 276 ? 10.539 -43 5.016 1 93.69 276 SER B O 1
ATOM 6418 N N . ILE B 1 277 ? 9.297 -42.344 6.695 1 93.56 277 ILE B N 1
ATOM 6419 C CA . ILE B 1 277 ? 9.07 -43.688 7.18 1 93.56 277 ILE B CA 1
ATOM 6420 C C . ILE B 1 277 ? 8.258 -44.469 6.148 1 93.56 277 ILE B C 1
ATOM 6422 O O . ILE B 1 277 ? 8.578 -45.625 5.852 1 93.56 277 ILE B O 1
ATOM 6426 N N . LEU B 1 278 ? 7.258 -43.781 5.629 1 92 278 LEU B N 1
ATOM 6427 C CA . LEU B 1 278 ? 6.434 -44.406 4.605 1 92 278 LEU B CA 1
ATOM 6428 C C . LEU B 1 278 ? 7.277 -44.812 3.402 1 92 278 LEU B C 1
ATOM 6430 O O . LEU B 1 278 ? 7.086 -45.906 2.842 1 92 278 LEU B O 1
ATOM 6434 N N . PHE B 1 279 ? 8.203 -44 3.025 1 91.44 279 PHE B N 1
ATOM 6435 C CA . PHE B 1 279 ? 9.094 -44.25 1.898 1 91.44 279 PHE B CA 1
ATOM 6436 C C . PHE B 1 279 ? 10.008 -45.438 2.188 1 91.44 279 PHE B C 1
ATOM 6438 O O . PHE B 1 279 ? 10.188 -46.312 1.336 1 91.44 279 PHE B O 1
ATOM 6445 N N . LEU B 1 280 ? 10.516 -45.562 3.348 1 91.44 280 LEU B N 1
ATOM 6446 C CA . LEU B 1 280 ? 11.461 -46.625 3.717 1 91.44 280 LEU B CA 1
ATOM 6447 C C . LEU B 1 280 ? 10.758 -47.969 3.809 1 91.44 280 LEU B C 1
ATOM 6449 O O . LEU B 1 280 ? 11.344 -49 3.463 1 91.44 280 LEU B O 1
ATOM 6453 N N . LEU B 1 281 ? 9.508 -47.969 4.137 1 91 281 LEU B N 1
ATOM 6454 C CA . LEU B 1 281 ? 8.75 -49.219 4.281 1 91 281 LEU B CA 1
ATOM 6455 C C . LEU B 1 281 ? 8.336 -49.75 2.916 1 91 281 LEU B C 1
ATOM 6457 O O . LEU B 1 281 ? 8.172 -50.969 2.754 1 91 281 LEU B O 1
ATOM 6461 N N . ASN B 1 282 ? 8.125 -48.844 2.002 1 85 282 ASN B N 1
ATOM 6462 C CA . ASN B 1 282 ? 7.656 -49.281 0.684 1 85 282 ASN B CA 1
ATOM 6463 C C . ASN B 1 282 ? 8.703 -49 -0.395 1 85 282 ASN B C 1
ATOM 6465 O O . ASN B 1 282 ? 8.352 -48.688 -1.533 1 85 282 ASN B O 1
ATOM 6469 N N . PHE B 1 283 ? 9.906 -49.125 -0.007 1 76.69 283 PHE B N 1
ATOM 6470 C CA . PHE B 1 283 ? 10.953 -48.688 -0.918 1 76.69 283 PHE B CA 1
ATOM 6471 C C . PHE B 1 283 ? 10.984 -49.562 -2.168 1 76.69 283 PHE B C 1
ATOM 6473 O O . PHE B 1 283 ? 11.086 -50.812 -2.074 1 76.69 283 PHE B O 1
ATOM 6480 N N . ASN B 1 284 ? 10.438 -48.906 -3.172 1 74.38 284 ASN B N 1
ATOM 6481 C CA . ASN B 1 284 ? 10.617 -49.5 -4.492 1 74.38 284 ASN B CA 1
ATOM 6482 C C . ASN B 1 284 ? 11.477 -48.625 -5.395 1 74.38 284 ASN B C 1
ATOM 6484 O O . ASN B 1 284 ? 11.305 -47.406 -5.41 1 74.38 284 ASN B O 1
ATOM 6488 N N . SER B 1 285 ? 12.531 -49.156 -5.941 1 72.56 285 SER B N 1
ATOM 6489 C CA . SER B 1 285 ? 13.43 -48.344 -6.77 1 72.56 285 SER B CA 1
ATOM 6490 C C . SER B 1 285 ? 12.672 -47.688 -7.918 1 72.56 285 SER B C 1
ATOM 6492 O O . SER B 1 285 ? 12.062 -48.375 -8.742 1 72.56 285 SER B O 1
ATOM 6494 N N . PRO B 1 286 ? 12.539 -46.375 -7.832 1 70.81 286 PRO B N 1
ATOM 6495 C CA . PRO B 1 286 ? 11.812 -45.688 -8.914 1 70.81 286 PRO B CA 1
ATOM 6496 C C . PRO B 1 286 ? 12.531 -45.781 -10.258 1 70.81 286 PRO B C 1
ATOM 6498 O O . PRO B 1 286 ? 13.766 -45.719 -10.312 1 70.81 286 PRO B O 1
ATOM 6501 N N . LYS B 1 287 ? 11.914 -46.312 -11.266 1 81.56 287 LYS B N 1
ATOM 6502 C CA . LYS B 1 287 ? 12.438 -46.25 -12.625 1 81.56 287 LYS B CA 1
ATOM 6503 C C . LYS B 1 287 ? 12.289 -44.812 -13.188 1 81.56 287 LYS B C 1
ATOM 6505 O O . LYS B 1 287 ? 11.234 -44.469 -13.703 1 81.56 287 LYS B O 1
ATOM 6510 N N . VAL B 1 288 ? 13.305 -44.062 -12.898 1 84.94 288 VAL B N 1
ATOM 6511 C CA . VAL B 1 288 ? 13.25 -42.656 -13.297 1 84.94 288 VAL B CA 1
ATOM 6512 C C . VAL B 1 288 ? 14.047 -42.438 -14.586 1 84.94 288 VAL B C 1
ATOM 6514 O O . VAL B 1 288 ? 15.211 -42.844 -14.672 1 84.94 288 VAL B O 1
ATOM 6517 N N . ASP B 1 289 ? 13.391 -41.969 -15.57 1 87.44 289 ASP B N 1
ATOM 6518 C CA . ASP B 1 289 ? 14.039 -41.625 -16.828 1 87.44 289 ASP B CA 1
ATOM 6519 C C . ASP B 1 289 ? 14.469 -40.188 -16.844 1 87.44 289 ASP B C 1
ATOM 6521 O O . ASP B 1 289 ? 14.156 -39.406 -15.922 1 87.44 289 ASP B O 1
ATOM 6525 N N . PHE B 1 290 ? 15.242 -39.969 -17.844 1 87.94 290 PHE B N 1
ATOM 6526 C CA . PHE B 1 290 ? 15.812 -38.625 -17.984 1 87.94 290 PHE B CA 1
ATOM 6527 C C . PHE B 1 290 ? 14.703 -37.594 -18.094 1 87.94 290 PHE B C 1
ATOM 6529 O O . PHE B 1 290 ? 14.789 -36.5 -17.484 1 87.94 290 PHE B O 1
ATOM 6536 N N . VAL B 1 291 ? 13.672 -37.812 -18.766 1 88.38 291 VAL B N 1
ATOM 6537 C CA . VAL B 1 291 ? 12.547 -36.906 -18.969 1 88.38 291 VAL B CA 1
ATOM 6538 C C . VAL B 1 291 ? 11.836 -36.656 -17.641 1 88.38 291 VAL B C 1
ATOM 6540 O O . VAL B 1 291 ? 11.391 -35.531 -17.359 1 88.38 291 VAL B O 1
ATOM 6543 N N . ASP B 1 292 ? 11.836 -37.656 -16.797 1 90.44 292 ASP B N 1
ATOM 6544 C CA . ASP B 1 292 ? 11.18 -37.562 -15.492 1 90.44 292 ASP B CA 1
ATOM 6545 C C . ASP B 1 292 ? 11.906 -36.562 -14.586 1 90.44 292 ASP B C 1
ATOM 6547 O O . ASP B 1 292 ? 11.258 -35.812 -13.867 1 90.44 292 ASP B O 1
ATOM 6551 N N . VAL B 1 293 ? 13.164 -36.594 -14.727 1 89.12 293 VAL B N 1
ATOM 6552 C CA . VAL B 1 293 ? 13.961 -35.688 -13.914 1 89.12 293 VAL B CA 1
ATOM 6553 C C . VAL B 1 293 ? 13.648 -34.25 -14.297 1 89.12 293 VAL B C 1
ATOM 6555 O O . VAL B 1 293 ? 13.477 -33.375 -13.43 1 89.12 293 VAL B O 1
ATOM 6558 N N . PHE B 1 294 ? 13.516 -33.969 -15.539 1 89.81 294 PHE B N 1
ATOM 6559 C CA . PHE B 1 294 ? 13.219 -32.625 -16.016 1 89.81 294 PHE B CA 1
ATOM 6560 C C . PHE B 1 294 ? 11.805 -32.219 -15.633 1 89.81 294 PHE B C 1
ATOM 6562 O O . PHE B 1 294 ? 11.539 -31.047 -15.352 1 89.81 294 PHE B O 1
ATOM 6569 N N . ASN B 1 295 ? 10.93 -33.188 -15.633 1 91.75 295 ASN B N 1
ATOM 6570 C CA . ASN B 1 295 ? 9.562 -32.906 -15.203 1 91.75 295 ASN B CA 1
ATOM 6571 C C . ASN B 1 295 ? 9.516 -32.469 -13.742 1 91.75 295 ASN B C 1
ATOM 6573 O O . ASN B 1 295 ? 8.828 -31.5 -13.398 1 91.75 295 ASN B O 1
ATOM 6577 N N . VAL B 1 296 ? 10.266 -33.188 -13 1 92.25 296 VAL B N 1
ATOM 6578 C CA . VAL B 1 296 ? 10.297 -32.875 -11.57 1 92.25 296 VAL B CA 1
ATOM 6579 C C . VAL B 1 296 ? 10.914 -31.5 -11.344 1 92.25 296 VAL B C 1
ATOM 6581 O O . VAL B 1 296 ? 10.375 -30.688 -10.594 1 92.25 296 VAL B O 1
ATOM 6584 N N . PHE B 1 297 ? 11.938 -31.266 -12.008 1 91.88 297 PHE B N 1
ATOM 6585 C CA . PHE B 1 297 ? 12.625 -29.984 -11.859 1 91.88 297 PHE B CA 1
ATOM 6586 C C . PHE B 1 297 ? 11.742 -28.828 -12.32 1 91.88 297 PHE B C 1
ATOM 6588 O O . PHE B 1 297 ? 11.711 -27.781 -11.688 1 91.88 297 PHE B O 1
ATOM 6595 N N . PHE B 1 298 ? 11.102 -29 -13.406 1 93.19 298 PHE B N 1
ATOM 6596 C CA . PHE B 1 298 ? 10.203 -27.984 -13.945 1 93.19 298 PHE B CA 1
ATOM 6597 C C . PHE B 1 298 ? 9.086 -27.672 -12.953 1 93.19 298 PHE B C 1
ATOM 6599 O O . PHE B 1 298 ? 8.766 -26.516 -12.711 1 93.19 298 PHE B O 1
ATOM 6606 N N . LEU B 1 299 ? 8.578 -28.734 -12.398 1 94.06 299 LEU B N 1
ATOM 6607 C CA . LEU B 1 299 ? 7.492 -28.562 -11.438 1 94.06 299 LEU B CA 1
ATOM 6608 C C . LEU B 1 299 ? 7.977 -27.828 -10.195 1 94.06 299 LEU B C 1
ATOM 6610 O O . LEU B 1 299 ? 7.285 -26.953 -9.68 1 94.06 299 LEU B O 1
ATOM 6614 N N . MET B 1 300 ? 9.164 -28.156 -9.742 1 93.88 300 MET B N 1
ATOM 6615 C CA . MET B 1 300 ? 9.734 -27.484 -8.586 1 93.88 300 MET B CA 1
ATOM 6616 C C . MET B 1 300 ? 9.938 -26 -8.875 1 93.88 300 MET B C 1
ATOM 6618 O O . MET B 1 300 ? 9.664 -25.141 -8.023 1 93.88 300 MET B O 1
ATOM 6622 N N . LEU B 1 301 ? 10.367 -25.703 -10.008 1 92.19 301 LEU B N 1
ATOM 6623 C CA . LEU B 1 301 ? 10.656 -24.328 -10.398 1 92.19 301 LEU B CA 1
ATOM 6624 C C . LEU B 1 301 ? 9.375 -23.516 -10.5 1 92.19 301 LEU B C 1
ATOM 6626 O O . LEU B 1 301 ? 9.336 -22.344 -10.109 1 92.19 301 LEU B O 1
ATOM 6630 N N . ILE B 1 302 ? 8.344 -24.125 -11.031 1 92.69 302 ILE B N 1
ATOM 6631 C CA . ILE B 1 302 ? 7.074 -23.422 -11.164 1 92.69 302 ILE B CA 1
ATOM 6632 C C . ILE B 1 302 ? 6.535 -23.062 -9.781 1 92.69 302 ILE B C 1
ATOM 6634 O O . ILE B 1 302 ? 6.082 -21.938 -9.555 1 92.69 302 ILE B O 1
ATOM 6638 N N . VAL B 1 303 ? 6.594 -24.031 -8.883 1 93.94 303 VAL B N 1
ATOM 6639 C CA . VAL B 1 303 ? 6.086 -23.797 -7.535 1 93.94 303 VAL B CA 1
ATOM 6640 C C . VAL B 1 303 ? 6.895 -22.703 -6.852 1 93.94 303 VAL B C 1
ATOM 6642 O O . VAL B 1 303 ? 6.328 -21.812 -6.215 1 93.94 303 VAL B O 1
ATOM 6645 N N . TYR B 1 304 ? 8.172 -22.719 -7.047 1 92.5 304 TYR B N 1
ATOM 6646 C CA . TYR B 1 304 ? 9.055 -21.734 -6.441 1 92.5 304 TYR B CA 1
ATOM 6647 C C . TYR B 1 304 ? 8.766 -20.344 -6.98 1 92.5 304 TYR B C 1
ATOM 6649 O O . TYR B 1 304 ? 8.656 -19.375 -6.215 1 92.5 304 TYR B O 1
ATOM 6657 N N . MET B 1 305 ? 8.578 -20.234 -8.25 1 90.06 305 MET B N 1
ATOM 6658 C CA . MET B 1 305 ? 8.359 -18.938 -8.883 1 90.06 305 MET B CA 1
ATOM 6659 C C . MET B 1 305 ? 7.02 -18.344 -8.477 1 90.06 305 MET B C 1
ATOM 6661 O O . MET B 1 305 ? 6.93 -17.156 -8.18 1 90.06 305 MET B O 1
ATOM 6665 N N . PHE B 1 306 ? 6.105 -19.188 -8.469 1 90.38 306 PHE B N 1
ATOM 6666 C CA . PHE B 1 306 ? 4.785 -18.719 -8.078 1 90.38 306 PHE B CA 1
ATOM 6667 C C . PHE B 1 306 ? 4.789 -18.25 -6.625 1 90.38 306 PHE B C 1
ATOM 6669 O O . PHE B 1 306 ? 4.23 -17.188 -6.305 1 90.38 306 PHE B O 1
ATOM 6676 N N . TRP B 1 307 ? 5.445 -18.969 -5.777 1 92.44 307 TRP B N 1
ATOM 6677 C CA . TRP B 1 307 ? 5.496 -18.594 -4.371 1 92.44 307 TRP B CA 1
ATOM 6678 C C . TRP B 1 307 ? 6.281 -17.312 -4.18 1 92.44 307 TRP B C 1
ATOM 6680 O O . TRP B 1 307 ? 5.887 -16.438 -3.4 1 92.44 307 TRP B O 1
ATOM 6690 N N . LYS B 1 308 ? 7.336 -17.188 -4.875 1 90.69 308 LYS B N 1
ATOM 6691 C CA . LYS B 1 308 ? 8.172 -15.992 -4.77 1 90.69 308 LYS B CA 1
ATOM 6692 C C . LYS B 1 308 ? 7.383 -14.734 -5.125 1 90.69 308 LYS B C 1
ATOM 6694 O O . LYS B 1 308 ? 7.469 -13.727 -4.426 1 90.69 308 LYS B O 1
ATOM 6699 N N . VAL B 1 309 ? 6.551 -14.828 -6.145 1 90.94 309 VAL B N 1
ATOM 6700 C CA . VAL B 1 309 ? 5.762 -13.688 -6.594 1 90.94 309 VAL B CA 1
ATOM 6701 C C . VAL B 1 309 ? 4.672 -13.375 -5.574 1 90.94 309 VAL B C 1
ATOM 6703 O O . VAL B 1 309 ? 4.469 -12.219 -5.207 1 90.94 309 VAL B O 1
ATOM 6706 N N . ILE B 1 310 ? 4.059 -14.398 -5.109 1 92.25 310 ILE B N 1
ATOM 6707 C CA . ILE B 1 310 ? 2.977 -14.219 -4.148 1 92.25 310 ILE B CA 1
ATOM 6708 C C . ILE B 1 310 ? 3.527 -13.609 -2.859 1 92.25 310 ILE B C 1
ATOM 6710 O O . ILE B 1 310 ? 2.998 -12.617 -2.359 1 92.25 310 ILE B O 1
ATOM 6714 N N . LYS B 1 311 ? 4.574 -14.172 -2.355 1 91.88 311 LYS B N 1
ATOM 6715 C CA . LYS B 1 311 ? 5.18 -13.711 -1.109 1 91.88 311 LYS B CA 1
ATOM 6716 C C . LYS B 1 311 ? 5.645 -12.266 -1.227 1 91.88 311 LYS B C 1
ATOM 6718 O O . LYS B 1 311 ? 5.383 -11.445 -0.34 1 91.88 311 LYS B O 1
ATOM 6723 N N . LYS B 1 312 ? 6.289 -11.945 -2.287 1 92.25 312 LYS B N 1
ATOM 6724 C CA . LYS B 1 312 ? 6.805 -10.602 -2.498 1 92.25 312 LYS B CA 1
ATOM 6725 C C . LYS B 1 312 ? 5.672 -9.57 -2.494 1 92.25 312 LYS B C 1
ATOM 6727 O O . LYS B 1 312 ? 5.781 -8.523 -1.858 1 92.25 312 LYS B O 1
ATOM 6732 N N . ASN B 1 313 ? 4.586 -9.875 -3.141 1 93.5 313 ASN B N 1
ATOM 6733 C CA . ASN B 1 313 ? 3.473 -8.938 -3.238 1 93.5 313 ASN B CA 1
ATOM 6734 C C . ASN B 1 313 ? 2.734 -8.805 -1.909 1 93.5 313 ASN B C 1
ATOM 6736 O O . ASN B 1 313 ? 2.279 -7.715 -1.554 1 93.5 313 ASN B O 1
ATOM 6740 N N . ILE B 1 314 ? 2.605 -9.859 -1.208 1 93.81 314 ILE B N 1
ATOM 6741 C CA . ILE B 1 314 ? 1.936 -9.805 0.087 1 93.81 314 ILE B CA 1
ATOM 6742 C C . ILE B 1 314 ? 2.766 -8.969 1.062 1 93.81 314 ILE B C 1
ATOM 6744 O O . ILE B 1 314 ? 2.225 -8.141 1.795 1 93.81 314 ILE B O 1
ATOM 6748 N N . LEU B 1 315 ? 4.062 -9.203 1.07 1 92.69 315 LEU B N 1
ATOM 6749 C CA . LEU B 1 315 ? 4.938 -8.43 1.951 1 92.69 315 LEU B CA 1
ATOM 6750 C C . LEU B 1 315 ? 4.902 -6.949 1.597 1 92.69 315 LEU B C 1
ATOM 6752 O O . LEU B 1 315 ? 4.863 -6.094 2.484 1 92.69 315 LEU B O 1
ATOM 6756 N N . LYS B 1 316 ? 4.883 -6.684 0.33 1 94.62 316 LYS B N 1
ATOM 6757 C CA . LYS B 1 316 ? 4.777 -5.297 -0.116 1 94.62 316 LYS B CA 1
ATOM 6758 C C . LYS B 1 316 ? 3.455 -4.676 0.328 1 94.62 316 LYS B C 1
ATOM 6760 O O . LYS B 1 316 ? 3.424 -3.533 0.788 1 94.62 316 LYS B O 1
ATOM 6765 N N . ASN B 1 317 ? 2.402 -5.387 0.208 1 94.5 317 ASN B N 1
ATOM 6766 C CA . ASN B 1 317 ? 1.095 -4.93 0.67 1 94.5 317 ASN B CA 1
ATOM 6767 C C . ASN B 1 317 ? 1.112 -4.594 2.16 1 94.5 317 ASN B C 1
ATOM 6769 O O . ASN B 1 317 ? 0.585 -3.561 2.574 1 94.5 317 ASN B O 1
ATOM 6773 N N . ASN B 1 318 ? 1.702 -5.461 2.896 1 92.69 318 ASN B N 1
ATOM 6774 C CA . ASN B 1 318 ? 1.767 -5.25 4.34 1 92.69 318 ASN B CA 1
ATOM 6775 C C . ASN B 1 318 ? 2.572 -4 4.688 1 92.69 318 ASN B C 1
ATOM 6777 O O . ASN B 1 318 ? 2.166 -3.213 5.543 1 92.69 318 ASN B O 1
ATOM 6781 N N . ASP B 1 319 ? 3.646 -3.848 4.016 1 93.5 319 ASP B N 1
ATOM 6782 C CA . ASP B 1 319 ? 4.484 -2.674 4.242 1 93.5 319 ASP B CA 1
ATOM 6783 C C . ASP B 1 319 ? 3.736 -1.391 3.889 1 93.5 319 ASP B C 1
ATOM 6785 O O . ASP B 1 319 ? 3.715 -0.44 4.672 1 93.5 319 ASP B O 1
ATOM 6789 N N . LEU B 1 320 ? 3.115 -1.387 2.77 1 94.94 320 LEU B N 1
ATOM 6790 C CA . LEU B 1 320 ? 2.363 -0.224 2.311 1 94.94 320 LEU B CA 1
ATOM 6791 C C . LEU B 1 320 ? 1.194 0.07 3.246 1 94.94 320 LEU B C 1
ATOM 6793 O O . LEU B 1 320 ? 0.902 1.233 3.533 1 94.94 320 LEU B O 1
ATOM 6797 N N . GLN B 1 321 ? 0.57 -0.947 3.682 1 94.31 321 GLN B N 1
ATOM 6798 C CA . GLN B 1 321 ? -0.541 -0.78 4.613 1 94.31 321 GLN B CA 1
ATOM 6799 C C . GLN B 1 321 ? -0.072 -0.148 5.918 1 94.31 321 GLN B C 1
ATOM 6801 O O . GLN B 1 321 ? -0.733 0.743 6.457 1 94.31 321 GLN B O 1
ATOM 6806 N N . ASN B 1 322 ? 0.993 -0.615 6.422 1 92.25 322 ASN B N 1
ATOM 6807 C CA . ASN B 1 322 ? 1.55 -0.054 7.648 1 92.25 322 ASN B CA 1
ATOM 6808 C C . ASN B 1 322 ? 1.915 1.417 7.477 1 92.25 322 ASN B C 1
ATOM 6810 O O . ASN B 1 322 ? 1.646 2.234 8.359 1 92.25 322 ASN B O 1
ATOM 6814 N N . GLN B 1 323 ? 2.5 1.704 6.359 1 93.62 323 GLN B N 1
ATOM 6815 C CA . GLN B 1 323 ? 2.824 3.098 6.07 1 93.62 323 GLN B CA 1
ATOM 6816 C C . GLN B 1 323 ? 1.56 3.945 5.961 1 93.62 323 GLN B C 1
ATOM 6818 O O . GLN B 1 323 ? 1.495 5.047 6.512 1 93.62 323 GLN B O 1
ATOM 6823 N N . ASN B 1 324 ? 0.604 3.396 5.262 1 94.88 324 ASN B N 1
ATOM 6824 C CA . ASN B 1 324 ? -0.673 4.086 5.117 1 94.88 324 ASN B CA 1
ATOM 6825 C C . ASN B 1 324 ? -1.312 4.371 6.473 1 94.88 324 ASN B C 1
ATOM 6827 O O . ASN B 1 324 ? -1.81 5.477 6.711 1 94.88 324 ASN B O 1
ATOM 6831 N N . ASN B 1 325 ? -1.279 3.395 7.328 1 93.69 325 ASN B N 1
ATOM 6832 C CA . ASN B 1 325 ? -1.866 3.557 8.656 1 93.69 325 ASN B CA 1
ATOM 6833 C C . ASN B 1 325 ? -1.18 4.668 9.438 1 93.69 325 ASN B C 1
ATOM 6835 O O . ASN B 1 325 ? -1.847 5.496 10.062 1 93.69 325 ASN B O 1
ATOM 6839 N N . ALA B 1 326 ? 0.095 4.66 9.391 1 92.81 326 ALA B N 1
ATOM 6840 C CA . ALA B 1 326 ? 0.849 5.695 10.086 1 92.81 326 ALA B CA 1
ATOM 6841 C C . ALA B 1 326 ? 0.525 7.082 9.531 1 92.81 326 ALA B C 1
ATOM 6843 O O . ALA B 1 326 ? 0.323 8.031 10.289 1 92.81 326 ALA B O 1
ATOM 6844 N N . LEU B 1 327 ? 0.439 7.18 8.25 1 94.81 327 LEU B N 1
ATOM 6845 C CA . LEU B 1 327 ? 0.151 8.453 7.598 1 94.81 327 LEU B CA 1
ATOM 6846 C C . LEU B 1 327 ? -1.284 8.891 7.871 1 94.81 327 LEU B C 1
ATOM 6848 O O . LEU B 1 327 ? -1.552 10.086 8.031 1 94.81 327 LEU B O 1
ATOM 6852 N N . LEU B 1 328 ? -2.15 7.984 7.973 1 94.69 328 LEU B N 1
ATOM 6853 C CA . LEU B 1 328 ? -3.541 8.297 8.289 1 94.69 328 LEU B CA 1
ATOM 6854 C C . LEU B 1 328 ? -3.676 8.805 9.719 1 94.69 328 LEU B C 1
ATOM 6856 O O . LEU B 1 328 ? -4.473 9.711 9.984 1 94.69 328 LEU B O 1
ATOM 6860 N N . ARG B 1 329 ? -2.947 8.203 10.641 1 93.88 329 ARG B N 1
ATOM 6861 C CA . ARG B 1 329 ? -2.959 8.695 12.016 1 93.88 329 ARG B CA 1
ATOM 6862 C C . ARG B 1 329 ? -2.586 10.172 12.07 1 93.88 329 ARG B C 1
ATOM 6864 O O . ARG B 1 329 ? -3.189 10.945 12.82 1 93.88 329 ARG B O 1
ATOM 6871 N N . PHE B 1 330 ? -1.618 10.492 11.188 1 93.31 330 PHE B N 1
ATOM 6872 C CA . PHE B 1 330 ? -1.186 11.883 11.086 1 93.31 330 PHE B CA 1
ATOM 6873 C C . PHE B 1 330 ? -2.303 12.758 10.539 1 93.31 330 PHE B C 1
ATOM 6875 O O . PHE B 1 330 ? -2.627 13.797 11.125 1 93.31 330 PHE B O 1
ATOM 6882 N N . LYS B 1 331 ? -2.904 12.344 9.555 1 94.25 331 LYS B N 1
ATOM 6883 C CA . LYS B 1 331 ? -3.965 13.102 8.898 1 94.25 331 LYS B CA 1
ATOM 6884 C C . LYS B 1 331 ? -5.195 13.211 9.797 1 94.25 331 LYS B C 1
ATOM 6886 O O . LYS B 1 331 ? -5.867 14.242 9.82 1 94.25 331 LYS B O 1
ATOM 6891 N N . ARG B 1 332 ? -5.445 12.148 10.609 1 94.19 332 ARG B N 1
ATOM 6892 C CA . ARG B 1 332 ? -6.68 12.023 11.383 1 94.19 332 ARG B CA 1
ATOM 6893 C C . ARG B 1 332 ? -6.516 12.617 12.773 1 94.19 332 ARG B C 1
ATOM 6895 O O . ARG B 1 332 ? -7.457 12.609 13.57 1 94.19 332 ARG B O 1
ATOM 6902 N N . ASP B 1 333 ? -5.414 13.141 13.055 1 92.44 333 ASP B N 1
ATOM 6903 C CA . ASP B 1 333 ? -5.168 13.766 14.352 1 92.44 333 ASP B CA 1
ATOM 6904 C C . ASP B 1 333 ? -5.984 15.047 14.508 1 92.44 333 ASP B C 1
ATOM 6906 O O . ASP B 1 333 ? -5.863 15.969 13.703 1 92.44 333 ASP B O 1
ATOM 6910 N N . LYS B 1 334 ? -6.758 15.102 15.555 1 93.31 334 LYS B N 1
ATOM 6911 C CA . LYS B 1 334 ? -7.668 16.219 15.781 1 93.31 334 LYS B CA 1
ATOM 6912 C C . LYS B 1 334 ? -6.906 17.531 15.961 1 93.31 334 LYS B C 1
ATOM 6914 O O . LYS B 1 334 ? -7.301 18.562 15.414 1 93.31 334 LYS B O 1
ATOM 6919 N N . GLU B 1 335 ? -5.863 17.516 16.641 1 91.25 335 GLU B N 1
ATOM 6920 C CA . GLU B 1 335 ? -5.078 18.719 16.891 1 91.25 335 GLU B CA 1
ATOM 6921 C C . GLU B 1 335 ? -4.488 19.266 15.594 1 91.25 335 GLU B C 1
ATOM 6923 O O . GLU B 1 335 ? -4.496 20.469 15.367 1 91.25 335 GLU B O 1
ATOM 6928 N N . ILE B 1 336 ? -4.027 18.391 14.82 1 92.06 336 ILE B N 1
ATOM 6929 C CA . ILE B 1 336 ? -3.453 18.781 13.539 1 92.06 336 ILE B CA 1
ATOM 6930 C C . ILE B 1 336 ? -4.543 19.375 12.648 1 92.06 336 ILE B C 1
ATOM 6932 O O . ILE B 1 336 ? -4.344 20.422 12.023 1 92.06 336 ILE B O 1
ATOM 6936 N N . PHE B 1 337 ? -5.691 18.781 12.641 1 94.19 337 PHE B N 1
ATOM 6937 C CA . PHE B 1 337 ? -6.828 19.266 11.859 1 94.19 337 PHE B CA 1
ATOM 6938 C C . PHE B 1 337 ? -7.211 20.688 12.281 1 94.19 337 PHE B C 1
ATOM 6940 O O . PHE B 1 337 ? -7.375 21.562 11.438 1 94.19 337 PHE B O 1
ATOM 6947 N N . GLU B 1 338 ? -7.309 20.875 13.523 1 92.56 338 GLU B N 1
ATOM 6948 C CA . GLU B 1 338 ? -7.742 22.156 14.047 1 92.56 338 GLU B CA 1
ATOM 6949 C C . GLU B 1 338 ? -6.707 23.25 13.766 1 92.56 338 GLU B C 1
ATOM 6951 O O . GLU B 1 338 ? -7.059 24.391 13.484 1 92.56 338 GLU B O 1
ATOM 6956 N N . LYS B 1 339 ? -5.477 22.828 13.805 1 90.5 339 LYS B N 1
ATOM 6957 C CA . LYS B 1 339 ? -4.41 23.781 13.531 1 90.5 339 LYS B CA 1
ATOM 6958 C C . LYS B 1 339 ? -4.367 24.156 12.055 1 90.5 339 LYS B C 1
ATOM 6960 O O . LYS B 1 339 ? -4.059 25.297 11.711 1 90.5 339 LYS B O 1
ATOM 6965 N N . LEU B 1 340 ? -4.723 23.266 11.211 1 92.62 340 LEU B N 1
ATOM 6966 C CA . LEU B 1 340 ? -4.59 23.469 9.773 1 92.62 340 LEU B CA 1
ATOM 6967 C C . LEU B 1 340 ? -5.867 24.078 9.195 1 92.62 340 LEU B C 1
ATOM 6969 O O . LEU B 1 340 ? -5.836 24.703 8.125 1 92.62 340 LEU B O 1
ATOM 6973 N N . SER B 1 341 ? -6.957 23.891 9.883 1 93.38 341 SER B N 1
ATOM 6974 C CA . SER B 1 341 ? -8.242 24.297 9.312 1 93.38 341 SER B CA 1
ATOM 6975 C C . SER B 1 341 ? -8.609 25.719 9.727 1 93.38 341 SER B C 1
ATOM 6977 O O . SER B 1 341 ? -8.305 26.141 10.844 1 93.38 341 SER B O 1
ATOM 6979 N N . LYS B 1 342 ? -9.195 26.359 8.789 1 91.38 342 LYS B N 1
ATOM 6980 C CA . LYS B 1 342 ? -9.734 27.703 9.062 1 91.38 342 LYS B CA 1
ATOM 6981 C C . LYS B 1 342 ? -11.008 27.609 9.898 1 91.38 342 LYS B C 1
ATOM 6983 O O . LYS B 1 342 ? -11.867 26.766 9.648 1 91.38 342 LYS B O 1
ATOM 6988 N N . ASN B 1 343 ? -11.094 28.422 10.883 1 91.94 343 ASN B N 1
ATOM 6989 C CA . ASN B 1 343 ? -12.328 28.516 11.648 1 91.94 343 ASN B CA 1
ATOM 6990 C C . ASN B 1 343 ? -13.398 29.312 10.898 1 91.94 343 ASN B C 1
ATOM 6992 O O . ASN B 1 343 ? -13.117 30.375 10.344 1 91.94 343 ASN B O 1
ATOM 6996 N N . VAL B 1 344 ? -14.547 28.703 10.82 1 90 344 VAL B N 1
ATOM 6997 C CA . VAL B 1 344 ? -15.648 29.328 10.094 1 90 344 VAL B CA 1
ATOM 6998 C C . VAL B 1 344 ? -16.797 29.625 11.062 1 90 344 VAL B C 1
ATOM 7000 O O . VAL B 1 344 ? -17.312 28.719 11.719 1 90 344 VAL B O 1
ATOM 7003 N N . GLU B 1 345 ? -17.141 30.859 11.258 1 83.31 345 GLU B N 1
ATOM 7004 C CA . GLU B 1 345 ? -18.25 31.25 12.125 1 83.31 345 GLU B CA 1
ATOM 7005 C C . GLU B 1 345 ? -19.562 31.359 11.336 1 83.31 345 GLU B C 1
ATOM 7007 O O . GLU B 1 345 ? -19.734 32.281 10.539 1 83.31 345 GLU B O 1
ATOM 7012 N N . LEU B 1 346 ? -20.359 30.375 11.469 1 76.62 346 LEU B N 1
ATOM 7013 C CA . LEU B 1 346 ? -21.609 30.344 10.727 1 76.62 346 LEU B CA 1
ATOM 7014 C C . LEU B 1 346 ? -22.734 31 11.523 1 76.62 346 LEU B C 1
ATOM 7016 O O . LEU B 1 346 ? -23.703 31.484 10.945 1 76.62 346 LEU B O 1
ATOM 7020 N N . ASN B 1 347 ? -22.812 30.891 12.914 1 63.16 347 ASN B N 1
ATOM 7021 C CA . ASN B 1 347 ? -23.922 31.297 13.766 1 63.16 347 ASN B CA 1
ATOM 7022 C C . ASN B 1 347 ? -24.391 32.719 13.461 1 63.16 347 ASN B C 1
ATOM 7024 O O . ASN B 1 347 ? -25.578 33 13.531 1 63.16 347 ASN B O 1
ATOM 7028 N N . SER B 1 348 ? -23.469 33.469 13 1 57.56 348 SER B N 1
ATOM 7029 C CA . SER B 1 348 ? -23.875 34.844 12.867 1 57.56 348 SER B CA 1
ATOM 7030 C C . SER B 1 348 ? -24.484 35.125 11.5 1 57.56 348 SER B C 1
ATOM 7032 O O . SER B 1 348 ? -25.031 36.219 11.266 1 57.56 348 SER B O 1
ATOM 7034 N N . ALA B 1 349 ? -24.625 34.031 10.742 1 64.06 349 ALA B N 1
ATOM 7035 C CA . ALA B 1 349 ? -25.047 34.344 9.375 1 64.06 349 ALA B CA 1
ATOM 7036 C C . ALA B 1 349 ? -26.484 33.875 9.125 1 64.06 349 ALA B C 1
ATOM 7038 O O . ALA B 1 349 ? -26.875 32.812 9.609 1 64.06 349 ALA B O 1
ATOM 7039 N N . ASN B 1 350 ? -27.484 34.688 9.148 1 76.56 350 ASN B N 1
ATOM 7040 C CA . ASN B 1 350 ? -28.859 34.344 8.75 1 76.56 350 ASN B CA 1
ATOM 7041 C C . ASN B 1 350 ? -28.906 33.625 7.406 1 76.56 350 ASN B C 1
ATOM 7043 O O . ASN B 1 350 ? -29.422 34.188 6.43 1 76.56 350 ASN B O 1
ATOM 7047 N N . LEU B 1 351 ? -28.406 32.312 7.348 1 88.88 351 LEU B N 1
ATOM 7048 C CA . LEU B 1 351 ? -28.266 31.609 6.074 1 88.88 351 LEU B CA 1
ATOM 7049 C C . LEU B 1 351 ? -29.438 30.688 5.824 1 88.88 351 LEU B C 1
ATOM 7051 O O . LEU B 1 351 ? -29.641 30.219 4.695 1 88.88 351 LEU B O 1
ATOM 7055 N N . ASN B 1 352 ? -30.344 30.469 6.816 1 89.44 352 ASN B N 1
ATOM 7056 C CA . ASN B 1 352 ? -31.516 29.594 6.68 1 89.44 352 ASN B CA 1
ATOM 7057 C C . ASN B 1 352 ? -31.156 28.297 5.965 1 89.44 352 ASN B C 1
ATOM 7059 O O . ASN B 1 352 ? -31.781 27.922 4.969 1 89.44 352 ASN B O 1
ATOM 7063 N N . LEU B 1 353 ? -30.203 27.531 6.504 1 93.88 353 LEU B N 1
ATOM 7064 C CA . LEU B 1 353 ? -29.719 26.297 5.895 1 93.88 353 LEU B CA 1
ATOM 7065 C C . LEU B 1 353 ? -30.719 25.172 6.062 1 93.88 353 LEU B C 1
ATOM 7067 O O . LEU B 1 353 ? -31.5 25.156 7.027 1 93.88 353 LEU B O 1
ATOM 7071 N N . ILE B 1 354 ? -30.719 24.312 5.148 1 94.19 354 ILE B N 1
ATOM 7072 C CA . ILE B 1 354 ? -31.609 23.156 5.195 1 94.19 354 ILE B CA 1
ATOM 7073 C C . ILE B 1 354 ? -31.062 22.125 6.168 1 94.19 354 ILE B C 1
ATOM 7075 O O . ILE B 1 354 ? -29.938 21.656 6.016 1 94.19 354 ILE B O 1
ATOM 7079 N N . GLU B 1 355 ? -31.875 21.766 7.039 1 93.56 355 GLU B N 1
ATOM 7080 C CA . GLU B 1 355 ? -31.453 20.766 8.023 1 93.56 355 GLU B CA 1
ATOM 7081 C C . GLU B 1 355 ? -31.953 19.375 7.66 1 93.56 355 GLU B C 1
ATOM 7083 O O . GLU B 1 355 ? -33.156 19.188 7.395 1 93.56 355 GLU B O 1
ATOM 7088 N N . LEU B 1 356 ? -31.141 18.359 7.633 1 94.06 356 LEU B N 1
ATOM 7089 C CA . LEU B 1 356 ? -31.516 17.016 7.219 1 94.06 356 LEU B CA 1
ATOM 7090 C C . LEU B 1 356 ? -31.297 16.016 8.352 1 94.06 356 LEU B C 1
ATOM 7092 O O . LEU B 1 356 ? -31.766 14.875 8.281 1 94.06 356 LEU B O 1
ATOM 7096 N N . GLY B 1 357 ? -30.766 16.359 9.477 1 90.62 357 GLY B N 1
ATOM 7097 C CA . GLY B 1 357 ? -30.484 15.453 10.578 1 90.62 357 GLY B CA 1
ATOM 7098 C C . GLY B 1 357 ? -31.031 15.953 11.906 1 90.62 357 GLY B C 1
ATOM 7099 O O . GLY B 1 357 ? -32.062 16.609 11.961 1 90.62 357 GLY B O 1
ATOM 7100 N N . ASN B 1 358 ? -30.406 15.438 12.914 1 91.75 358 ASN B N 1
ATOM 7101 C CA . ASN B 1 358 ? -30.812 15.797 14.266 1 91.75 358 ASN B CA 1
ATOM 7102 C C . ASN B 1 358 ? -30.25 17.156 14.68 1 91.75 358 ASN B C 1
ATOM 7104 O O . ASN B 1 358 ? -29.031 17.297 14.844 1 91.75 358 ASN B O 1
ATOM 7108 N N . GLU B 1 359 ? -31.156 18.062 14.922 1 90 359 GLU B N 1
ATOM 7109 C CA . GLU B 1 359 ? -30.75 19.422 15.266 1 90 359 GLU B CA 1
ATOM 7110 C C . GLU B 1 359 ? -30.031 19.453 16.609 1 90 359 GLU B C 1
ATOM 7112 O O . GLU B 1 359 ? -29.234 20.359 16.859 1 90 359 GLU B O 1
ATOM 7117 N N . ASN B 1 360 ? -30.234 18.438 17.344 1 91.25 360 ASN B N 1
ATOM 7118 C CA . ASN B 1 360 ? -29.641 18.406 18.672 1 91.25 360 ASN B CA 1
ATOM 7119 C C . ASN B 1 360 ? -28.359 17.594 18.703 1 91.25 360 ASN B C 1
ATOM 7121 O O . ASN B 1 360 ? -27.766 17.375 19.766 1 91.25 360 ASN B O 1
ATOM 7125 N N . ALA B 1 361 ? -27.984 17.203 17.516 1 93.19 361 ALA B N 1
ATOM 7126 C CA . ALA B 1 361 ? -26.766 16.406 17.453 1 93.19 361 ALA B CA 1
ATOM 7127 C C . ALA B 1 361 ? -25.547 17.25 17.859 1 93.19 361 ALA B C 1
ATOM 7129 O O . ALA B 1 361 ? -25.516 18.469 17.625 1 93.19 361 ALA B O 1
ATOM 7130 N N . ARG B 1 362 ? -24.594 16.609 18.453 1 92.06 362 ARG B N 1
ATOM 7131 C CA . ARG B 1 362 ? -23.391 17.297 18.953 1 92.06 362 ARG B CA 1
ATOM 7132 C C . ARG B 1 362 ? -22.484 17.734 17.797 1 92.06 362 ARG B C 1
ATOM 7134 O O . ARG B 1 362 ? -21.734 18.688 17.922 1 92.06 362 ARG B O 1
ATOM 7141 N N . ASN B 1 363 ? -22.5 16.969 16.734 1 94.62 363 ASN B N 1
ATOM 7142 C CA . ASN B 1 363 ? -21.641 17.25 15.578 1 94.62 363 ASN B CA 1
ATOM 7143 C C . ASN B 1 363 ? -22.453 17.641 14.352 1 94.62 363 ASN B C 1
ATOM 7145 O O . ASN B 1 363 ? -23.5 17.062 14.07 1 94.62 363 ASN B O 1
ATOM 7149 N N . THR B 1 364 ? -22.016 18.688 13.672 1 94.81 364 THR B N 1
ATOM 7150 C CA . THR B 1 364 ? -22.766 19.172 12.531 1 94.81 364 THR B CA 1
ATOM 7151 C C . THR B 1 364 ? -21.859 19.297 11.297 1 94.81 364 THR B C 1
ATOM 7153 O O . THR B 1 364 ? -20.781 19.859 11.375 1 94.81 364 THR B O 1
ATOM 7156 N N . ILE B 1 365 ? -22.281 18.719 10.234 1 96.19 365 ILE B N 1
ATOM 7157 C CA . ILE B 1 365 ? -21.656 18.875 8.922 1 96.19 365 ILE B CA 1
ATOM 7158 C C . ILE B 1 365 ? -22.438 19.906 8.102 1 96.19 365 ILE B C 1
ATOM 7160 O O . ILE B 1 365 ? -23.672 19.828 8 1 96.19 365 ILE B O 1
ATOM 7164 N N . ILE B 1 366 ? -21.797 20.875 7.598 1 95.94 366 ILE B N 1
ATOM 7165 C CA . ILE B 1 366 ? -22.422 21.875 6.75 1 95.94 366 ILE B CA 1
ATOM 7166 C C . ILE B 1 366 ? -21.828 21.812 5.344 1 95.94 366 ILE B C 1
ATOM 7168 O O . ILE B 1 366 ? -20.609 21.875 5.18 1 95.94 366 ILE B O 1
ATOM 7172 N N . LEU B 1 367 ? -22.656 21.688 4.367 1 96.81 367 LEU B N 1
ATOM 7173 C CA . LEU B 1 367 ? -22.219 21.641 2.977 1 96.81 367 LEU B CA 1
ATOM 7174 C C . LEU B 1 367 ? -22.812 22.797 2.18 1 96.81 367 LEU B C 1
ATOM 7176 O O . LEU B 1 367 ? -24.016 23.078 2.281 1 96.81 367 LEU B O 1
ATOM 7180 N N . PHE B 1 368 ? -22.031 23.531 1.547 1 96.62 368 PHE B N 1
ATOM 7181 C CA . PHE B 1 368 ? -22.5 24.422 0.496 1 96.62 368 PHE B CA 1
ATOM 7182 C C . PHE B 1 368 ? -22.266 23.812 -0.881 1 96.62 368 PHE B C 1
ATOM 7184 O O . PHE B 1 368 ? -21.125 23.688 -1.32 1 96.62 368 PHE B O 1
ATOM 7191 N N . ILE B 1 369 ? -23.312 23.438 -1.547 1 97.12 369 ILE B N 1
ATOM 7192 C CA . ILE B 1 369 ? -23.188 22.656 -2.77 1 97.12 369 ILE B CA 1
ATOM 7193 C C . ILE B 1 369 ? -23.797 23.438 -3.943 1 97.12 369 ILE B C 1
ATOM 7195 O O . ILE B 1 369 ? -24.406 24.484 -3.752 1 97.12 369 ILE B O 1
ATOM 7199 N N . SER B 1 370 ? -23.484 22.969 -5.09 1 94.81 370 SER B N 1
ATOM 7200 C CA . SER B 1 370 ? -24.062 23.406 -6.355 1 94.81 370 SER B CA 1
ATOM 7201 C C . SER B 1 370 ? -24.609 22.234 -7.156 1 94.81 370 SER B C 1
ATOM 7203 O O . SER B 1 370 ? -24 21.172 -7.191 1 94.81 370 SER B O 1
ATOM 7205 N N . PRO B 1 371 ? -25.812 22.391 -7.719 1 93.12 371 PRO B N 1
ATOM 7206 C CA . PRO B 1 371 ? -26.453 21.281 -8.414 1 93.12 371 PRO B CA 1
ATOM 7207 C C . PRO B 1 371 ? -25.625 20.766 -9.602 1 93.12 371 PRO B C 1
ATOM 7209 O O . PRO B 1 371 ? -25.75 19.609 -9.992 1 93.12 371 PRO B O 1
ATOM 7212 N N . SER B 1 372 ? -24.797 21.516 -10.141 1 89.12 372 SER B N 1
ATOM 7213 C CA . SER B 1 372 ? -24.062 21.141 -11.344 1 89.12 372 SER B CA 1
ATOM 7214 C C . SER B 1 372 ? -22.719 20.516 -11 1 89.12 372 SER B C 1
ATOM 7216 O O . SER B 1 372 ? -22.016 20.016 -11.875 1 89.12 372 SER B O 1
ATOM 7218 N N . CYS B 1 373 ? -22.344 20.453 -9.781 1 90.19 373 CYS B N 1
ATOM 7219 C CA . CYS B 1 373 ? -21 20.062 -9.359 1 90.19 373 CYS B CA 1
ATOM 7220 C C . CYS B 1 373 ? -20.922 18.562 -9.094 1 90.19 373 CYS B C 1
ATOM 7222 O O . CYS B 1 373 ? -21.609 18.047 -8.211 1 90.19 373 CYS B O 1
ATOM 7224 N N . PRO B 1 374 ? -20.141 17.875 -9.812 1 91.25 374 PRO B N 1
ATOM 7225 C CA . PRO B 1 374 ? -20.016 16.438 -9.602 1 91.25 374 PRO B CA 1
ATOM 7226 C C . PRO B 1 374 ? -19.484 16.078 -8.219 1 91.25 374 PRO B C 1
ATOM 7228 O O . PRO B 1 374 ? -19.922 15.094 -7.609 1 91.25 374 PRO B O 1
ATOM 7231 N N . HIS B 1 375 ? -18.531 16.766 -7.734 1 92.25 375 HIS B N 1
ATOM 7232 C CA . HIS B 1 375 ? -17.984 16.531 -6.406 1 92.25 375 HIS B CA 1
ATOM 7233 C C . HIS B 1 375 ? -19.031 16.766 -5.324 1 92.25 375 HIS B C 1
ATOM 7235 O O . HIS B 1 375 ? -18.938 16.203 -4.23 1 92.25 375 HIS B O 1
ATOM 7241 N N . CYS B 1 376 ? -20 17.625 -5.641 1 95.44 376 CYS B N 1
ATOM 7242 C CA . CYS B 1 376 ? -21.062 17.906 -4.695 1 95.44 376 CYS B CA 1
ATOM 7243 C C . CYS B 1 376 ? -21.953 16.688 -4.504 1 95.44 376 CYS B C 1
ATOM 7245 O O . CYS B 1 376 ? -22.438 16.422 -3.398 1 95.44 376 CYS B O 1
ATOM 7247 N N . HIS B 1 377 ? -22.156 15.922 -5.57 1 95.44 377 HIS B N 1
ATOM 7248 C CA . HIS B 1 377 ? -22.938 14.695 -5.473 1 95.44 377 HIS B CA 1
ATOM 7249 C C . HIS B 1 377 ? -22.312 13.719 -4.484 1 95.44 377 HIS B C 1
ATOM 7251 O O . HIS B 1 377 ? -23 13.164 -3.629 1 95.44 377 HIS B O 1
ATOM 7257 N N . LYS B 1 378 ? -21.031 13.641 -4.617 1 94.38 378 LYS B N 1
ATOM 7258 C CA . LYS B 1 378 ? -20.312 12.734 -3.736 1 94.38 378 LYS B CA 1
ATOM 7259 C C . LYS B 1 378 ? -20.359 13.211 -2.289 1 94.38 378 LYS B C 1
ATOM 7261 O O . LYS B 1 378 ? -20.609 12.422 -1.375 1 94.38 378 LYS B O 1
ATOM 7266 N N . ALA B 1 379 ? -20.078 14.453 -2.092 1 95.94 379 ALA B N 1
ATOM 7267 C CA . ALA B 1 379 ? -20.078 15.023 -0.748 1 95.94 379 ALA B CA 1
ATOM 7268 C C . ALA B 1 379 ? -21.438 14.852 -0.081 1 95.94 379 ALA B C 1
ATOM 7270 O O . ALA B 1 379 ? -21.516 14.5 1.101 1 95.94 379 ALA B O 1
ATOM 7271 N N . PHE B 1 380 ? -22.484 15.086 -0.821 1 97 380 PHE B N 1
ATOM 7272 C CA . PHE B 1 380 ? -23.844 14.93 -0.289 1 97 380 PHE B CA 1
ATOM 7273 C C . PHE B 1 380 ? -24.109 13.477 0.082 1 97 380 PHE B C 1
ATOM 7275 O O . PHE B 1 380 ? -24.578 13.188 1.186 1 97 380 PHE B O 1
ATOM 7282 N N . LYS B 1 381 ? -23.781 12.625 -0.811 1 96.62 381 LYS B N 1
ATOM 7283 C CA . LYS B 1 381 ? -24 11.203 -0.567 1 96.62 381 LYS B CA 1
ATOM 7284 C C . LYS B 1 381 ? -23.266 10.734 0.688 1 96.62 381 LYS B C 1
ATOM 7286 O O . LYS B 1 381 ? -23.859 10.086 1.555 1 96.62 381 LYS B O 1
ATOM 7291 N N . GLU B 1 382 ? -22.016 11.039 0.817 1 95.31 382 GLU B N 1
ATOM 7292 C CA . GLU B 1 382 ? -21.219 10.641 1.967 1 95.31 382 GLU B CA 1
ATOM 7293 C C . GLU B 1 382 ? -21.781 11.203 3.264 1 95.31 382 GLU B C 1
ATOM 7295 O O . GLU B 1 382 ? -21.797 10.523 4.289 1 95.31 382 GLU B O 1
ATOM 7300 N N . SER B 1 383 ? -22.266 12.414 3.193 1 96.81 383 SER B N 1
ATOM 7301 C CA . SER B 1 383 ? -22.812 13.062 4.383 1 96.81 383 SER B CA 1
ATOM 7302 C C . SER B 1 383 ? -24.125 12.406 4.816 1 96.81 383 SER B C 1
ATOM 7304 O O . SER B 1 383 ? -24.359 12.211 6.008 1 96.81 383 SER B O 1
ATOM 7306 N N . ILE B 1 384 ? -24.938 12.109 3.855 1 95.94 384 ILE B N 1
ATOM 7307 C CA . ILE B 1 384 ? -26.203 11.445 4.16 1 95.94 384 ILE B CA 1
ATOM 7308 C C . ILE B 1 384 ? -25.922 10.078 4.789 1 95.94 384 ILE B C 1
ATOM 7310 O O . ILE B 1 384 ? -26.609 9.68 5.73 1 95.94 384 ILE B O 1
ATOM 7314 N N . GLU B 1 385 ? -24.938 9.422 4.262 1 94.06 385 GLU B N 1
ATOM 7315 C CA . GLU B 1 385 ? -24.562 8.125 4.816 1 94.06 385 GLU B CA 1
ATOM 7316 C C . GLU B 1 385 ? -24.109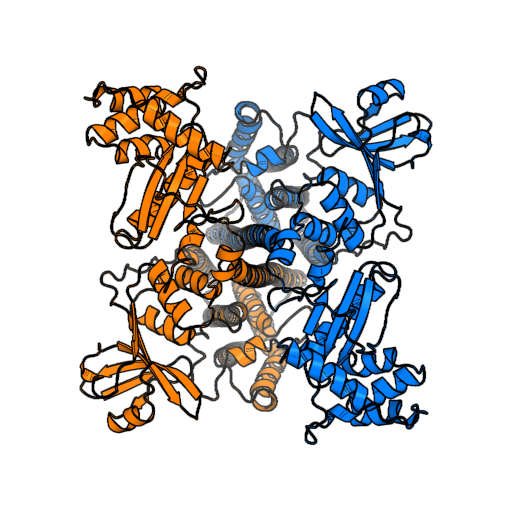 8.25 6.266 1 94.06 385 GLU B C 1
ATOM 7318 O O . GLU B 1 385 ? -24.422 7.387 7.094 1 94.06 385 GLU B O 1
ATOM 7323 N N . ILE B 1 386 ? -23.453 9.273 6.602 1 93.69 386 ILE B N 1
ATOM 7324 C CA . ILE B 1 386 ? -22.969 9.508 7.953 1 93.69 386 ILE B CA 1
ATOM 7325 C C . ILE B 1 386 ? -24.141 9.719 8.898 1 93.69 386 ILE B C 1
ATOM 7327 O O . ILE B 1 386 ? -24.203 9.102 9.969 1 93.69 386 ILE B O 1
ATOM 7331 N N . ILE B 1 387 ? -25.125 10.531 8.508 1 94.5 387 ILE B N 1
ATOM 7332 C CA . ILE B 1 387 ? -26.234 10.859 9.406 1 94.5 387 ILE B CA 1
ATOM 7333 C C . ILE B 1 387 ? -27.172 9.664 9.523 1 94.5 387 ILE B C 1
ATOM 7335 O O . ILE B 1 387 ? -27.859 9.5 10.539 1 94.5 387 ILE B O 1
ATOM 7339 N N . GLU B 1 388 ? -27.234 8.867 8.484 1 93.12 388 GLU B N 1
ATOM 7340 C CA . GLU B 1 388 ? -28.047 7.656 8.562 1 93.12 388 GLU B CA 1
ATOM 7341 C C . GLU B 1 388 ? -27.406 6.613 9.477 1 93.12 388 GLU B C 1
ATOM 7343 O O . GLU B 1 388 ? -28.094 5.922 10.227 1 93.12 388 GLU B O 1
ATOM 7348 N N . LYS B 1 389 ? -26.125 6.543 9.438 1 88.75 389 LYS B N 1
ATOM 7349 C CA . LYS B 1 389 ? -25.406 5.578 10.258 1 88.75 389 LYS B CA 1
ATOM 7350 C C . LYS B 1 389 ? -25.391 6.008 11.727 1 88.75 389 LYS B C 1
ATOM 7352 O O . LYS B 1 389 ? -25.469 5.164 12.625 1 88.75 389 LYS B O 1
ATOM 7357 N N . PHE B 1 390 ? -25.266 7.324 11.938 1 90.38 390 PHE B N 1
ATOM 7358 C CA . PHE B 1 390 ? -25.219 7.867 13.289 1 90.38 390 PHE B CA 1
ATOM 7359 C C . PHE B 1 390 ? -26.25 8.984 13.461 1 90.38 390 PHE B C 1
ATOM 7361 O O . PHE B 1 390 ? -25.891 10.133 13.695 1 90.38 390 PHE B O 1
ATOM 7368 N N . PRO B 1 391 ? -27.5 8.695 13.602 1 91.88 391 PRO B N 1
ATOM 7369 C CA . PRO B 1 391 ? -28.562 9.695 13.578 1 91.88 391 PRO B CA 1
ATOM 7370 C C . PRO B 1 391 ? -28.562 10.586 14.82 1 91.88 391 PRO B C 1
ATOM 7372 O O . PRO B 1 391 ? -28.984 11.742 14.75 1 91.88 391 PRO B O 1
ATOM 7375 N N . GLU B 1 392 ? -28.047 10.125 15.844 1 91.31 392 GLU B N 1
ATOM 7376 C CA . GLU B 1 392 ? -28.109 10.914 17.078 1 91.31 392 GLU B CA 1
ATOM 7377 C C . GLU B 1 392 ? -26.844 11.766 17.234 1 91.31 392 GLU B C 1
ATOM 7379 O O . GLU B 1 392 ? -26.875 12.797 17.906 1 91.31 392 GLU B O 1
ATOM 7384 N N . ALA B 1 393 ? -25.828 11.383 16.547 1 91.38 393 ALA B N 1
ATOM 7385 C CA . ALA B 1 393 ? -24.531 12.008 16.812 1 91.38 393 ALA B CA 1
ATOM 7386 C C . ALA B 1 393 ? -24.219 13.078 15.766 1 91.38 393 ALA B C 1
ATOM 7388 O O . ALA B 1 393 ? -23.453 14.008 16.031 1 91.38 393 ALA B O 1
ATOM 7389 N N . TYR B 1 394 ? -24.844 12.953 14.586 1 93.94 394 TYR B N 1
ATOM 7390 C CA . TYR B 1 394 ? -24.453 13.852 13.508 1 93.94 394 TYR B CA 1
ATOM 7391 C C . TYR B 1 394 ? -25.672 14.523 12.891 1 93.94 394 TYR B C 1
ATOM 7393 O O . TYR B 1 394 ? -26.734 13.906 12.75 1 93.94 394 TYR B O 1
ATOM 7401 N N . ASN B 1 395 ? -25.5 15.805 12.609 1 95.69 395 ASN B N 1
ATOM 7402 C CA . ASN B 1 395 ? -26.453 16.625 11.859 1 95.69 395 ASN B CA 1
ATOM 7403 C C . ASN B 1 395 ? -25.859 17.094 10.531 1 95.69 395 ASN B C 1
ATOM 7405 O O . ASN B 1 395 ? -24.641 17.109 10.359 1 95.69 395 ASN B O 1
ATOM 7409 N N . LEU B 1 396 ? -26.734 17.281 9.562 1 96.75 396 LEU B N 1
ATOM 7410 C CA . LEU B 1 396 ? -26.312 17.766 8.25 1 96.75 396 LEU B CA 1
ATOM 7411 C C . LEU B 1 396 ? -27.125 18.984 7.832 1 96.75 396 LEU B C 1
ATOM 7413 O O . LEU B 1 396 ? -28.344 18.969 7.898 1 96.75 396 LEU B O 1
ATOM 7417 N N . LYS B 1 397 ? -26.406 20 7.551 1 95.88 397 LYS B N 1
ATOM 7418 C CA . LYS B 1 397 ? -27.031 21.219 7.016 1 95.88 397 LYS B CA 1
ATOM 7419 C C . LYS B 1 397 ? -26.531 21.5 5.602 1 95.88 397 LYS B C 1
ATOM 7421 O O . LYS B 1 397 ? -25.359 21.312 5.297 1 95.88 397 LYS B O 1
ATOM 7426 N N . ILE B 1 398 ? -27.469 21.953 4.766 1 96.44 398 ILE B N 1
ATOM 7427 C CA . ILE B 1 398 ? -27.125 22.172 3.361 1 96.44 398 ILE B CA 1
ATOM 7428 C C . ILE B 1 398 ? -27.438 23.609 2.969 1 96.44 398 ILE B C 1
ATOM 7430 O O . ILE B 1 398 ? -28.484 24.156 3.338 1 96.44 398 ILE B O 1
ATOM 7434 N N . GLY B 1 399 ? -26.5 24.234 2.43 1 95.25 399 GLY B N 1
ATOM 7435 C CA . GLY B 1 399 ? -26.656 25.5 1.718 1 95.25 399 GLY B CA 1
ATOM 7436 C C . GLY B 1 399 ? -26.219 25.422 0.27 1 95.25 399 GLY B C 1
ATOM 7437 O O . GLY B 1 399 ? -25.672 24.406 -0.17 1 95.25 399 GLY B O 1
ATOM 7438 N N . PHE B 1 400 ? -26.547 26.5 -0.452 1 95.62 400 PHE B N 1
ATOM 7439 C CA . PHE B 1 400 ? -26.203 26.5 -1.871 1 95.62 400 PHE B CA 1
ATOM 7440 C C . PHE B 1 400 ? -25.25 27.625 -2.211 1 95.62 400 PHE B C 1
ATOM 7442 O O . PHE B 1 400 ? -25.438 28.766 -1.764 1 95.62 400 PHE B O 1
ATOM 7449 N N . ASN B 1 401 ? -24.172 27.219 -2.885 1 95.31 401 ASN B N 1
ATOM 7450 C CA . ASN B 1 401 ? -23.219 28.188 -3.414 1 95.31 401 ASN B CA 1
ATOM 7451 C C . ASN B 1 401 ? -23.406 28.406 -4.914 1 95.31 401 ASN B C 1
ATOM 7453 O O . ASN B 1 401 ? -22.594 27.938 -5.715 1 95.31 401 ASN B O 1
ATOM 7457 N N . VAL B 1 402 ? -24.438 29.172 -5.25 1 93.81 402 VAL B N 1
ATOM 7458 C CA . VAL B 1 402 ? -24.812 29.391 -6.641 1 93.81 402 VAL B CA 1
ATOM 7459 C C . VAL B 1 402 ? -25.094 30.875 -6.867 1 93.81 402 VAL B C 1
ATOM 7461 O O . VAL B 1 402 ? -25.719 31.531 -6.023 1 93.81 402 VAL B O 1
ATOM 7464 N N . ASN B 1 403 ? -24.594 31.297 -7.988 1 91.06 403 ASN B N 1
ATOM 7465 C CA . ASN B 1 403 ? -24.891 32.656 -8.398 1 91.06 403 ASN B CA 1
ATOM 7466 C C . ASN B 1 403 ? -26.234 32.75 -9.117 1 91.06 403 ASN B C 1
ATOM 7468 O O . ASN B 1 403 ? -26.359 32.312 -10.266 1 91.06 403 ASN B O 1
ATOM 7472 N N . VAL B 1 404 ? -27.156 33.375 -8.523 1 87.25 404 VAL B N 1
ATOM 7473 C CA . VAL B 1 404 ? -28.516 33.438 -9.047 1 87.25 404 VAL B CA 1
ATOM 7474 C C . VAL B 1 404 ? -28.562 34.344 -10.289 1 87.25 404 VAL B C 1
ATOM 7476 O O . VAL B 1 404 ? -29.453 34.188 -11.133 1 87.25 404 VAL B O 1
ATOM 7479 N N . ASN B 1 405 ? -27.578 35.156 -10.359 1 85.25 405 ASN B N 1
ATOM 7480 C CA . ASN B 1 405 ? -27.578 36.094 -11.484 1 85.25 405 ASN B CA 1
ATOM 7481 C C . ASN B 1 405 ? -27.031 35.438 -12.75 1 85.25 405 ASN B C 1
ATOM 7483 O O . ASN B 1 405 ? -27.031 36.031 -13.82 1 85.25 405 ASN B O 1
ATOM 7487 N N . ASN B 1 406 ? -26.562 34.281 -12.594 1 83.31 406 ASN B N 1
ATOM 7488 C CA . ASN B 1 406 ? -26.109 33.562 -13.773 1 83.31 406 ASN B CA 1
ATOM 7489 C C . ASN B 1 406 ? -27.266 32.875 -14.508 1 83.31 406 ASN B C 1
ATOM 7491 O O . ASN B 1 406 ? -27.531 31.703 -14.305 1 83.31 406 ASN B O 1
ATOM 7495 N N . ASN B 1 407 ? -27.891 33.531 -15.383 1 75.38 407 ASN B N 1
ATOM 7496 C CA . ASN B 1 407 ? -29.078 33.094 -16.078 1 75.38 407 ASN B CA 1
ATOM 7497 C C . ASN B 1 407 ? -28.766 31.938 -17.047 1 75.38 407 ASN B C 1
ATOM 7499 O O . ASN B 1 407 ? -29.672 31.25 -17.516 1 75.38 407 ASN B O 1
ATOM 7503 N N . GLU B 1 408 ? -27.562 31.703 -17.25 1 80.81 408 GLU B N 1
ATOM 7504 C CA . GLU B 1 408 ? -27.172 30.641 -18.172 1 80.81 408 GLU B CA 1
ATOM 7505 C C . GLU B 1 408 ? -27.094 29.297 -17.469 1 80.81 408 GLU B C 1
ATOM 7507 O O . GLU B 1 408 ? -27.047 28.25 -18.125 1 80.81 408 GLU B O 1
ATOM 7512 N N . ASN B 1 409 ? -27.25 29.375 -16.188 1 83.25 409 ASN B N 1
ATOM 7513 C CA . ASN B 1 409 ? -27.172 28.125 -15.438 1 83.25 409 ASN B CA 1
ATOM 7514 C C . ASN B 1 409 ? -28.547 27.453 -15.328 1 83.25 409 ASN B C 1
ATOM 7516 O O . ASN B 1 409 ? -29.422 27.938 -14.602 1 83.25 409 ASN B O 1
ATOM 7520 N N . PRO B 1 410 ? -28.719 26.422 -16.016 1 84.56 410 PRO B N 1
ATOM 7521 C CA . PRO B 1 410 ? -30.031 25.766 -16 1 84.56 410 PRO B CA 1
ATOM 7522 C C . PRO B 1 410 ? -30.328 25.078 -14.672 1 84.56 410 PRO B C 1
ATOM 7524 O O . PRO B 1 410 ? -31.484 24.703 -14.414 1 84.56 410 PRO B O 1
ATOM 7527 N N . PHE B 1 411 ? -29.422 25 -13.867 1 89.44 411 PHE B N 1
ATOM 7528 C CA . PHE B 1 411 ? -29.609 24.203 -12.656 1 89.44 411 PHE B CA 1
ATOM 7529 C C . PHE B 1 411 ? -30.078 25.078 -11.5 1 89.44 411 PHE B C 1
ATOM 7531 O O . PHE B 1 411 ? -30.359 24.562 -10.414 1 89.44 411 PHE B O 1
ATOM 7538 N N . ILE B 1 412 ? -30.25 26.328 -11.695 1 89 412 ILE B N 1
ATOM 7539 C CA . ILE B 1 412 ? -30.703 27.234 -10.656 1 89 412 ILE B CA 1
ATOM 7540 C C . ILE B 1 412 ? -32.125 26.891 -10.234 1 89 412 ILE B C 1
ATOM 7542 O O . ILE B 1 412 ? -32.469 27.031 -9.062 1 89 412 ILE B O 1
ATOM 7546 N N . ASP B 1 413 ? -32.844 26.391 -11.18 1 88.38 413 ASP B N 1
ATOM 7547 C CA . ASP B 1 413 ? -34.219 26 -10.906 1 88.38 413 ASP B CA 1
ATOM 7548 C C . ASP B 1 413 ? -34.281 24.891 -9.844 1 88.38 413 ASP B C 1
ATOM 7550 O O . ASP B 1 413 ? -35.219 24.844 -9.047 1 88.38 413 ASP B O 1
ATOM 7554 N N . VAL B 1 414 ? -33.312 24.062 -9.906 1 92.88 414 VAL B N 1
ATOM 7555 C CA . VAL B 1 414 ? -33.25 22.984 -8.938 1 92.88 414 VAL B CA 1
ATOM 7556 C C . VAL B 1 414 ? -33.156 23.547 -7.523 1 92.88 414 VAL B C 1
ATOM 7558 O O . VAL B 1 414 ? -33.812 23.062 -6.605 1 92.88 414 VAL B O 1
ATOM 7561 N N . VAL B 1 415 ? -32.375 24.594 -7.375 1 93.12 415 VAL B N 1
ATOM 7562 C CA . VAL B 1 415 ? -32.188 25.234 -6.078 1 93.12 415 VAL B CA 1
ATOM 7563 C C . VAL B 1 415 ? -33.469 25.891 -5.625 1 93.12 415 VAL B C 1
ATOM 7565 O O . VAL B 1 415 ? -33.906 25.719 -4.477 1 93.12 415 VAL B O 1
ATOM 7568 N N . PHE B 1 416 ? -34.125 26.562 -6.562 1 90.44 416 PHE B N 1
ATOM 7569 C CA . PHE B 1 416 ? -35.406 27.219 -6.254 1 90.44 416 PHE B CA 1
ATOM 7570 C C . PHE B 1 416 ? -36.438 26.219 -5.773 1 90.44 416 PHE B C 1
ATOM 7572 O O . PHE B 1 416 ? -37.094 26.438 -4.754 1 90.44 416 PHE B O 1
ATOM 7579 N N . ILE B 1 417 ? -36.5 25.203 -6.5 1 91.25 417 ILE B N 1
ATOM 7580 C CA . ILE B 1 417 ? -37.531 24.203 -6.191 1 91.25 417 ILE B CA 1
ATOM 7581 C C . ILE B 1 417 ? -37.25 23.578 -4.824 1 91.25 417 ILE B C 1
ATOM 7583 O O . ILE B 1 417 ? -38.156 23.391 -4.016 1 91.25 417 ILE B O 1
ATOM 7587 N N . ILE B 1 418 ? -36 23.25 -4.492 1 93.81 418 ILE B N 1
ATOM 7588 C CA . ILE B 1 418 ? -35.625 22.641 -3.223 1 93.81 418 ILE B CA 1
ATOM 7589 C C . ILE B 1 418 ? -35.938 23.594 -2.072 1 93.81 418 ILE B C 1
ATOM 7591 O O . ILE B 1 418 ? -36.5 23.172 -1.046 1 93.81 418 ILE B O 1
ATOM 7595 N N . LEU B 1 419 ? -35.594 24.844 -2.254 1 91.88 419 LEU B N 1
ATOM 7596 C CA . LEU B 1 419 ? -35.844 25.828 -1.206 1 91.88 419 LEU B CA 1
ATOM 7597 C C . LEU B 1 419 ? -37.312 26.031 -0.99 1 91.88 419 LEU B C 1
ATOM 7599 O O . LEU B 1 419 ? -37.781 26.234 0.142 1 91.88 419 LEU B O 1
ATOM 7603 N N . ARG B 1 420 ? -38.094 25.984 -2.033 1 90.19 420 ARG B N 1
ATOM 7604 C CA . ARG B 1 420 ? -39.531 26.094 -1.913 1 90.19 420 ARG B CA 1
ATOM 7605 C C . ARG B 1 420 ? -40.125 24.906 -1.161 1 90.19 420 ARG B C 1
ATOM 7607 O O . ARG B 1 420 ? -41.031 25.062 -0.333 1 90.19 420 ARG B O 1
ATOM 7614 N N . LEU B 1 421 ? -39.562 23.812 -1.498 1 91.69 421 LEU B N 1
ATOM 7615 C CA . LEU B 1 421 ? -40 22.625 -0.78 1 91.69 421 LEU B CA 1
ATOM 7616 C C . LEU B 1 421 ? -39.656 22.734 0.705 1 91.69 421 LEU B C 1
ATOM 7618 O O . LEU B 1 421 ? -40.469 22.344 1.555 1 91.69 421 LEU B O 1
ATOM 7622 N N . HIS B 1 422 ? -38.5 23.234 0.991 1 91.31 422 HIS B N 1
ATOM 7623 C CA . HIS B 1 422 ? -38.094 23.406 2.373 1 91.31 422 HIS B CA 1
ATOM 7624 C C . HIS B 1 422 ? -39 24.375 3.123 1 91.31 422 HIS B C 1
ATOM 7626 O O . HIS B 1 422 ? -39.375 24.109 4.262 1 91.31 422 HIS B O 1
ATOM 7632 N N . SER B 1 423 ? -39.312 25.5 2.51 1 87 423 SER B N 1
ATOM 7633 C CA . SER B 1 423 ? -40.125 26.516 3.127 1 87 423 SER B CA 1
ATOM 7634 C C . SER B 1 423 ? -41.562 26 3.361 1 87 423 SER B C 1
ATOM 7636 O O . SER B 1 423 ? -42.219 26.422 4.316 1 87 423 SER B O 1
ATOM 7638 N N . SER B 1 424 ? -42 25.156 2.514 1 86.56 424 SER B N 1
ATOM 7639 C CA . SER B 1 424 ? -43.344 24.625 2.621 1 86.56 424 SER B CA 1
ATOM 7640 C C . SER B 1 424 ? -43.375 23.344 3.424 1 86.56 424 SER B C 1
ATOM 7642 O O . SER B 1 424 ? -44.406 22.656 3.48 1 86.56 424 SER B O 1
ATOM 7644 N N . ASN B 1 425 ? -42.312 22.969 3.959 1 87.38 425 ASN B N 1
ATOM 7645 C CA . ASN B 1 425 ? -42.188 21.734 4.723 1 87.38 425 ASN B CA 1
ATOM 7646 C C . ASN B 1 425 ? -42.531 20.516 3.885 1 87.38 425 ASN B C 1
ATOM 7648 O O . ASN B 1 425 ? -43.219 19.609 4.363 1 87.38 425 ASN B O 1
ATOM 7652 N N . GLY B 1 426 ? -42.094 20.672 2.691 1 88.81 426 GLY B N 1
ATOM 7653 C CA . GLY B 1 426 ? -42.281 19.531 1.805 1 88.81 426 GLY B CA 1
ATOM 7654 C C . GLY B 1 426 ? -41.188 18.5 1.932 1 88.81 426 GLY B C 1
ATOM 7655 O O . GLY B 1 426 ? -40.5 18.422 2.961 1 88.81 426 GLY B O 1
ATOM 7656 N N . ASP B 1 427 ? -41.094 17.609 0.913 1 92.62 427 ASP B N 1
ATOM 7657 C CA . ASP B 1 427 ? -40.156 16.5 0.938 1 92.62 427 ASP B CA 1
ATOM 7658 C C . ASP B 1 427 ? -38.812 16.891 0.299 1 92.62 427 ASP B C 1
ATOM 7660 O O . ASP B 1 427 ? -38.375 16.281 -0.679 1 92.62 427 ASP B O 1
ATOM 7664 N N . TYR B 1 428 ? -38.25 17.875 0.899 1 93.75 428 TYR B N 1
ATOM 7665 C CA . TYR B 1 428 ? -37 18.391 0.368 1 93.75 428 TYR B CA 1
ATOM 7666 C C . TYR B 1 428 ? -35.875 17.359 0.492 1 93.75 428 TYR B C 1
ATOM 7668 O O . TYR B 1 428 ? -34.969 17.328 -0.334 1 93.75 428 TYR B O 1
ATOM 7676 N N . LYS B 1 429 ? -35.875 16.453 1.431 1 95.06 429 LYS B N 1
ATOM 7677 C CA . LYS B 1 429 ? -34.844 15.438 1.619 1 95.06 429 LYS B CA 1
ATOM 7678 C C . LYS B 1 429 ? -34.781 14.484 0.428 1 95.06 429 LYS B C 1
ATOM 7680 O O . LYS B 1 429 ? -33.719 14.258 -0.148 1 95.06 429 LYS B O 1
ATOM 7685 N N . ASN B 1 430 ? -35.906 14.031 0.061 1 95.38 430 ASN B N 1
ATOM 7686 C CA . ASN B 1 430 ? -35.969 13.094 -1.055 1 95.38 430 ASN B CA 1
ATOM 7687 C C . ASN B 1 430 ? -35.656 13.781 -2.383 1 95.38 430 ASN B C 1
ATOM 7689 O O . ASN B 1 430 ? -35.094 13.172 -3.295 1 95.38 430 ASN B O 1
ATOM 7693 N N . ALA B 1 431 ? -36.094 15.039 -2.438 1 95.94 431 ALA B N 1
ATOM 7694 C CA . ALA B 1 431 ? -35.75 15.797 -3.639 1 95.94 431 ALA B CA 1
ATOM 7695 C C . ALA B 1 431 ? -34.219 15.914 -3.809 1 95.94 431 ALA B C 1
ATOM 7697 O O . ALA B 1 431 ? -33.719 15.766 -4.918 1 95.94 431 ALA B O 1
ATOM 7698 N N . LEU B 1 432 ? -33.562 16.156 -2.73 1 97 432 LEU B N 1
ATOM 7699 C CA . LEU B 1 432 ? -32.094 16.234 -2.748 1 97 432 LEU B CA 1
ATOM 7700 C C . LEU B 1 432 ? -31.484 14.875 -3.092 1 97 432 LEU B C 1
ATOM 7702 O O . LEU B 1 432 ? -30.531 14.805 -3.869 1 97 432 LEU B O 1
ATOM 7706 N N . ILE B 1 433 ? -32 13.812 -2.57 1 96.62 433 ILE B N 1
ATOM 7707 C CA . ILE B 1 433 ? -31.5 12.453 -2.816 1 96.62 433 ILE B CA 1
ATOM 7708 C C . ILE B 1 433 ? -31.688 12.102 -4.289 1 96.62 433 ILE B C 1
ATOM 7710 O O . ILE B 1 433 ? -30.766 11.57 -4.922 1 96.62 433 ILE B O 1
ATOM 7714 N N . ASP B 1 434 ? -32.844 12.477 -4.824 1 96.19 434 ASP B N 1
ATOM 7715 C CA . ASP B 1 434 ? -33.125 12.203 -6.23 1 96.19 434 ASP B CA 1
ATOM 7716 C C . ASP B 1 434 ? -32.125 12.93 -7.141 1 96.19 434 ASP B C 1
ATOM 7718 O O . ASP B 1 434 ? -31.734 12.406 -8.188 1 96.19 434 ASP B O 1
ATOM 7722 N N . TRP B 1 435 ? -31.75 14.07 -6.715 1 95.94 435 TRP B N 1
ATOM 7723 C CA . TRP B 1 435 ? -30.859 14.875 -7.551 1 95.94 435 TRP B CA 1
ATOM 7724 C C . TRP B 1 435 ? -29.406 14.414 -7.395 1 95.94 435 TRP B C 1
ATOM 7726 O O . TRP B 1 435 ? -28.75 14.102 -8.383 1 95.94 435 TRP B O 1
ATOM 7736 N N . HIS B 1 436 ? -28.953 14.344 -6.168 1 95.75 436 HIS B N 1
ATOM 7737 C CA . HIS B 1 436 ? -27.531 14.188 -5.922 1 95.75 436 HIS B CA 1
ATOM 7738 C C . HIS B 1 436 ? -27.125 12.719 -5.859 1 95.75 436 HIS B C 1
ATOM 7740 O O . HIS B 1 436 ? -25.969 12.367 -6.117 1 95.75 436 HIS B O 1
ATOM 7746 N N . ILE B 1 437 ? -27.938 11.789 -5.547 1 95.31 437 ILE B N 1
ATOM 7747 C CA . ILE B 1 437 ? -27.578 10.383 -5.379 1 95.31 437 ILE B CA 1
ATOM 7748 C C . ILE B 1 437 ? -28.109 9.57 -6.559 1 95.31 437 ILE B C 1
ATOM 7750 O O . ILE B 1 437 ? -27.344 8.891 -7.25 1 95.31 437 ILE B O 1
ATOM 7754 N N . ARG B 1 438 ? -29.359 9.789 -6.91 1 94.44 438 ARG B N 1
ATOM 7755 C CA . ARG B 1 438 ? -29.953 9.023 -7.996 1 94.44 438 ARG B CA 1
ATOM 7756 C C . ARG B 1 438 ? -29.625 9.641 -9.352 1 94.44 438 ARG B C 1
ATOM 7758 O O . ARG B 1 438 ? -29.828 9.008 -10.391 1 94.44 438 ARG B O 1
ATOM 7765 N N . ASN B 1 439 ? -29.172 10.867 -9.352 1 92.88 439 ASN B N 1
ATOM 7766 C CA . ASN B 1 439 ? -28.75 11.555 -10.562 1 92.88 439 ASN B CA 1
ATOM 7767 C C . ASN B 1 439 ? -29.844 11.562 -11.617 1 92.88 439 ASN B C 1
ATOM 7769 O O . ASN B 1 439 ? -29.625 11.164 -12.758 1 92.88 439 ASN B O 1
ATOM 7773 N N . MET B 1 440 ? -30.984 12.031 -11.25 1 92.62 440 MET B N 1
ATOM 7774 C CA . MET B 1 440 ? -32.125 12.117 -12.148 1 92.62 440 MET B CA 1
ATOM 7775 C C . MET B 1 440 ? -31.906 13.188 -13.211 1 92.62 440 MET B C 1
ATOM 7777 O O . MET B 1 440 ? -31.328 14.242 -12.922 1 92.62 440 MET B O 1
ATOM 7781 N N . GLU B 1 441 ? -32.406 12.867 -14.391 1 92.75 441 GLU B N 1
ATOM 7782 C CA . GLU B 1 441 ? -32.375 13.875 -15.445 1 92.75 441 GLU B CA 1
ATOM 7783 C C . GLU B 1 441 ? -33.219 15.102 -15.055 1 92.75 441 GLU B C 1
ATOM 7785 O O . GLU B 1 441 ? -34.281 14.977 -14.461 1 92.75 441 GLU B O 1
ATOM 7790 N N . ILE B 1 442 ? -32.75 16.266 -15.438 1 92.38 442 ILE B N 1
ATOM 7791 C CA . ILE B 1 442 ? -33.281 17.531 -14.961 1 92.38 442 ILE B CA 1
ATOM 7792 C C . ILE B 1 442 ? -34.781 17.641 -15.328 1 92.38 442 ILE B C 1
ATOM 7794 O O . ILE B 1 442 ? -35.594 18.109 -14.531 1 92.38 442 ILE B O 1
ATOM 7798 N N . GLU B 1 443 ? -35.156 17.188 -16.516 1 92.06 443 GLU B N 1
ATOM 7799 C CA . GLU B 1 443 ? -36.531 17.312 -16.953 1 92.06 443 GLU B CA 1
ATOM 7800 C C . GLU B 1 443 ? -37.438 16.422 -16.125 1 92.06 443 GLU B C 1
ATOM 7802 O O . GLU B 1 443 ? -38.5 16.859 -15.68 1 92.06 443 GLU B O 1
ATOM 7807 N N . LYS B 1 444 ? -37 15.242 -15.93 1 94.31 444 LYS B N 1
ATOM 7808 C CA . LYS B 1 444 ? -37.781 14.305 -15.117 1 94.31 444 LYS B CA 1
ATOM 7809 C C . LYS B 1 444 ? -37.875 14.766 -13.664 1 94.31 444 LYS B C 1
ATOM 7811 O O . LYS B 1 444 ? -38.906 14.625 -13.023 1 94.31 444 LYS B O 1
ATOM 7816 N N . TRP B 1 445 ? -36.781 15.289 -13.188 1 95.5 445 TRP B N 1
ATOM 7817 C CA . TRP B 1 445 ? -36.719 15.773 -11.812 1 95.5 445 TRP B CA 1
ATOM 7818 C C . TRP B 1 445 ? -37.688 16.938 -11.602 1 95.5 445 TRP B C 1
ATOM 7820 O O . TRP B 1 445 ? -38.406 16.984 -10.625 1 95.5 445 TRP B O 1
ATOM 7830 N N . LYS B 1 446 ? -37.688 17.891 -12.5 1 92.44 446 LYS B N 1
ATOM 7831 C CA . LYS B 1 446 ? -38.594 19.062 -12.422 1 92.44 446 LYS B CA 1
ATOM 7832 C C . LYS B 1 446 ? -40.062 18.641 -12.461 1 92.44 446 LYS B C 1
ATOM 7834 O O . LYS B 1 446 ? -40.875 19.172 -11.711 1 92.44 446 LYS B O 1
ATOM 7839 N N . GLU B 1 447 ? -40.312 17.766 -13.312 1 91.69 447 GLU B N 1
ATOM 7840 C CA . GLU B 1 447 ? -41.688 17.266 -13.43 1 91.69 447 GLU B CA 1
ATOM 7841 C C . GLU B 1 447 ? -42.156 16.656 -12.117 1 91.69 447 GLU B C 1
ATOM 7843 O O . GLU B 1 447 ? -43.281 16.891 -11.695 1 91.69 447 GLU B O 1
ATOM 7848 N N . LYS B 1 448 ? -41.375 15.953 -11.539 1 93.25 448 LYS B N 1
ATOM 7849 C CA . LYS B 1 448 ? -41.719 15.242 -10.32 1 93.25 448 LYS B CA 1
ATOM 7850 C C . LYS B 1 448 ? -41.906 16.219 -9.156 1 93.25 448 LYS B C 1
ATOM 7852 O O . LYS B 1 448 ? -42.875 16.109 -8.391 1 93.25 448 LYS B O 1
ATOM 7857 N N . TRP B 1 449 ? -41.031 17.219 -8.984 1 92.56 449 TRP B N 1
ATOM 7858 C CA . TRP B 1 449 ? -41 17.984 -7.738 1 92.56 449 TRP B CA 1
ATOM 7859 C C . TRP B 1 449 ? -41.625 19.359 -7.918 1 92.56 449 TRP B C 1
ATOM 7861 O O . TRP B 1 449 ? -42.062 19.969 -6.953 1 92.56 449 TRP B O 1
ATOM 7871 N N . GLU B 1 450 ? -41.562 19.938 -9.094 1 84.56 450 GLU B N 1
ATOM 7872 C CA . GLU B 1 450 ? -42.156 21.25 -9.328 1 84.56 450 GLU B CA 1
ATOM 7873 C C . GLU B 1 450 ? -43.656 21.234 -9 1 84.56 450 GLU B C 1
ATOM 7875 O O . GLU B 1 450 ? -44.188 22.203 -8.477 1 84.56 450 GLU B O 1
ATOM 7880 N N . MET B 1 451 ? -44.219 20.172 -9.273 1 73.06 451 MET B N 1
ATOM 7881 C CA . MET B 1 451 ? -45.656 20.047 -9.094 1 73.06 451 MET B CA 1
ATOM 7882 C C . MET B 1 451 ? -46 20 -7.609 1 73.06 451 MET B C 1
ATOM 7884 O O . MET B 1 451 ? -47.156 20.266 -7.23 1 73.06 451 MET B O 1
ATOM 7888 N N . THR B 1 452 ? -45.094 19.75 -6.801 1 73.75 452 THR B N 1
ATOM 7889 C CA . THR B 1 452 ? -45.375 19.547 -5.383 1 73.75 452 THR B CA 1
ATOM 7890 C C . THR B 1 452 ? -45.188 20.844 -4.605 1 73.75 452 THR B C 1
ATOM 7892 O O . THR B 1 452 ? -45.469 20.906 -3.41 1 73.75 452 THR B O 1
ATOM 7895 N N . VAL B 1 453 ? -44.688 21.828 -5.289 1 72.88 453 VAL B N 1
ATOM 7896 C CA . VAL B 1 453 ? -44.375 23.109 -4.633 1 72.88 453 VAL B CA 1
ATOM 7897 C C . VAL B 1 453 ? -45.656 23.938 -4.52 1 72.88 453 VAL B C 1
ATOM 7899 O O . VAL B 1 453 ? -46.375 24.125 -5.504 1 72.88 453 VAL B O 1
ATOM 7902 N N . ILE B 1 454 ? -45.906 24.203 -3.281 1 64.25 454 ILE B N 1
ATOM 7903 C CA . ILE B 1 454 ? -47.125 24.984 -3.014 1 64.25 454 ILE B CA 1
ATOM 7904 C C . ILE B 1 454 ? -46.781 26.453 -2.857 1 64.25 454 ILE B C 1
ATOM 7906 O O . ILE B 1 454 ? -47.594 27.328 -3.1 1 64.25 454 ILE B O 1
ATOM 7910 N N . SER B 1 455 ? -45.531 26.734 -2.5 1 64.5 455 SER B N 1
ATOM 7911 C CA . SER B 1 455 ? -45.188 28.094 -2.127 1 64.5 455 SER B CA 1
ATOM 7912 C C . SER B 1 455 ? -44.719 28.906 -3.342 1 64.5 455 SER B C 1
ATOM 7914 O O . SER B 1 455 ? -44.031 28.375 -4.211 1 64.5 455 SER B O 1
ATOM 7916 N N . THR B 1 456 ? -45.281 30.109 -3.531 1 61.94 456 THR B N 1
ATOM 7917 C CA . THR B 1 456 ? -44.906 31.031 -4.59 1 61.94 456 THR B CA 1
ATOM 7918 C C . THR B 1 456 ? -43.812 32 -4.105 1 61.94 456 THR B C 1
ATOM 7920 O O . THR B 1 456 ? -43.375 32.875 -4.859 1 61.94 456 THR B O 1
ATOM 7923 N N . LYS B 1 457 ? -43.312 31.781 -2.869 1 65.25 457 LYS B N 1
ATOM 7924 C CA . LYS B 1 457 ? -42.344 32.719 -2.307 1 65.25 457 LYS B CA 1
ATOM 7925 C C . LYS B 1 457 ? -41 32.625 -3.027 1 65.25 457 LYS B C 1
ATOM 7927 O O . LYS B 1 457 ? -40.562 31.531 -3.406 1 65.25 457 LYS B O 1
ATOM 7932 N N . ASN B 1 458 ? -40.562 33.812 -3.438 1 68.06 458 ASN B N 1
ATOM 7933 C CA . ASN B 1 458 ? -39.281 33.906 -4.148 1 68.06 458 ASN B CA 1
ATOM 7934 C C . ASN B 1 458 ? -38.094 33.75 -3.201 1 68.06 458 ASN B C 1
ATOM 7936 O O . ASN B 1 458 ? -37.969 34.531 -2.238 1 68.06 458 ASN B O 1
ATOM 7940 N N . GLU B 1 459 ? -37.344 32.688 -3.324 1 81.62 459 GLU B N 1
ATOM 7941 C CA . GLU B 1 459 ? -36.25 32.312 -2.455 1 81.62 459 GLU B CA 1
ATOM 7942 C C . GLU B 1 459 ? -34.938 32.906 -2.975 1 81.62 459 GLU B C 1
ATOM 7944 O O . GLU B 1 459 ? -33.844 32.406 -2.629 1 81.62 459 GLU B O 1
ATOM 7949 N N . ILE B 1 460 ? -35.062 33.938 -3.75 1 85.44 460 ILE B N 1
ATOM 7950 C CA . ILE B 1 460 ? -33.906 34.531 -4.391 1 85.44 460 ILE B CA 1
ATOM 7951 C C . ILE B 1 460 ? -33 35.156 -3.332 1 85.44 460 ILE B C 1
ATOM 7953 O O . ILE B 1 460 ? -31.766 35.031 -3.4 1 85.44 460 ILE B O 1
ATOM 7957 N N . GLU B 1 461 ? -33.656 35.75 -2.389 1 86.62 461 GLU B N 1
ATOM 7958 C CA . GLU B 1 461 ? -32.875 36.438 -1.355 1 86.62 461 GLU B CA 1
ATOM 7959 C C . GLU B 1 461 ? -32.062 35.438 -0.526 1 86.62 461 GLU B C 1
ATOM 7961 O O . GLU B 1 461 ? -30.922 35.719 -0.148 1 86.62 461 GLU B O 1
ATOM 7966 N N . GLU B 1 462 ? -32.625 34.375 -0.256 1 88.75 462 GLU B N 1
ATOM 7967 C CA . GLU B 1 462 ? -31.953 33.344 0.514 1 88.75 462 GLU B CA 1
ATOM 7968 C C . GLU B 1 462 ? -30.734 32.812 -0.232 1 88.75 462 GLU B C 1
ATOM 7970 O O . GLU B 1 462 ? -29.672 32.625 0.359 1 88.75 462 GLU B O 1
ATOM 7975 N N . ILE B 1 463 ? -30.906 32.625 -1.477 1 91.06 463 ILE B N 1
ATOM 7976 C CA . ILE B 1 463 ? -29.812 32.094 -2.303 1 91.06 463 ILE B CA 1
ATOM 7977 C C . ILE B 1 463 ? -28.703 33.156 -2.387 1 91.06 463 ILE B C 1
ATOM 7979 O O . ILE B 1 463 ? -27.516 32.812 -2.295 1 91.06 463 ILE B O 1
ATOM 7983 N N . LYS B 1 464 ? -29.109 34.375 -2.566 1 90.44 464 LYS B N 1
ATOM 7984 C CA . LYS B 1 464 ? -28.141 35.469 -2.643 1 90.44 464 LYS B CA 1
ATOM 7985 C C . LYS B 1 464 ? -27.344 35.594 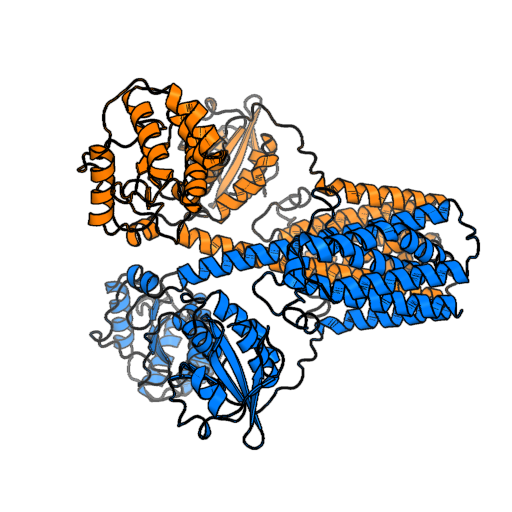-1.345 1 90.44 464 LYS B C 1
ATOM 7987 O O . LYS B 1 464 ? -26.141 35.812 -1.371 1 90.44 464 LYS B O 1
ATOM 7992 N N . ASN B 1 465 ? -28.047 35.438 -0.245 1 91.19 465 ASN B N 1
ATOM 7993 C CA . ASN B 1 465 ? -27.375 35.531 1.055 1 91.19 465 ASN B CA 1
ATOM 7994 C C . ASN B 1 465 ? -26.344 34.438 1.229 1 91.19 465 ASN B C 1
ATOM 7996 O O . ASN B 1 465 ? -25.234 34.688 1.706 1 91.19 465 ASN B O 1
ATOM 8000 N N . GLN B 1 466 ? -26.719 33.25 0.869 1 93.62 466 GLN B N 1
ATOM 8001 C CA . GLN B 1 466 ? -25.797 32.125 0.992 1 93.62 466 GLN B CA 1
ATOM 8002 C C . GLN B 1 466 ? -24.594 32.312 0.073 1 93.62 466 GLN B C 1
ATOM 8004 O O . GLN B 1 466 ? -23.453 32.062 0.486 1 93.62 466 GLN B O 1
ATOM 8009 N N . PHE B 1 467 ? -24.859 32.719 -1.085 1 93.25 467 PHE B N 1
ATOM 8010 C CA . PHE B 1 467 ? -23.797 32.938 -2.062 1 93.25 467 PHE B CA 1
ATOM 8011 C C . PHE B 1 467 ? -22.844 34.062 -1.597 1 93.25 467 PHE B C 1
ATOM 8013 O O . PHE B 1 467 ? -21.625 33.906 -1.666 1 93.25 467 PHE B O 1
ATOM 8020 N N . ASN B 1 468 ? -23.406 35.125 -1.158 1 92.19 468 ASN B N 1
ATOM 8021 C CA . ASN B 1 468 ? -22.609 36.25 -0.684 1 92.19 468 ASN B CA 1
ATOM 8022 C C . ASN B 1 468 ? -21.766 35.844 0.533 1 92.19 468 ASN B C 1
ATOM 8024 O O . ASN B 1 468 ? -20.641 36.312 0.674 1 92.19 468 ASN B O 1
ATOM 8028 N N . TRP B 1 469 ? -22.344 35.125 1.372 1 93.06 469 TRP B N 1
ATOM 8029 C CA . TRP B 1 469 ? -21.594 34.625 2.531 1 93.06 469 TRP B CA 1
ATOM 8030 C C . TRP B 1 469 ? -20.391 33.812 2.102 1 93.06 469 TRP B C 1
ATOM 8032 O O . TRP B 1 469 ? -19.297 33.969 2.654 1 93.06 469 TRP B O 1
ATOM 8042 N N . CYS B 1 470 ? -20.578 32.906 1.118 1 94.5 470 CYS B N 1
ATOM 8043 C CA . CYS B 1 470 ? -19.469 32.125 0.588 1 94.5 470 CYS B CA 1
ATOM 8044 C C . CYS B 1 470 ? -18.406 33 -0.027 1 94.5 470 CYS B C 1
ATOM 8046 O O . CYS B 1 470 ? -17.219 32.812 0.221 1 94.5 470 CYS B O 1
ATOM 8048 N N . LEU B 1 471 ? -18.828 34 -0.688 1 93.06 471 LEU B N 1
ATOM 8049 C CA . LEU B 1 471 ? -17.891 34.938 -1.331 1 93.06 471 LEU B CA 1
ATOM 8050 C C . LEU B 1 471 ? -17.094 35.688 -0.291 1 93.06 471 LEU B C 1
ATOM 8052 O O . LEU B 1 471 ? -15.883 35.875 -0.448 1 93.06 471 LEU B O 1
ATOM 8056 N N . GLN B 1 472 ? -17.734 36.125 0.695 1 91.06 472 GLN B N 1
ATOM 8057 C CA . GLN B 1 472 ? -17.094 36.906 1.748 1 91.06 472 GLN B CA 1
ATOM 8058 C C . GLN B 1 472 ? -16.047 36.094 2.482 1 91.06 472 GLN B C 1
ATOM 8060 O O . GLN B 1 472 ? -15.07 36.625 3 1 91.06 472 GLN B O 1
ATOM 8065 N N . ASN B 1 473 ? -16.219 34.844 2.512 1 91.38 473 ASN B N 1
ATOM 8066 C CA . ASN B 1 473 ? -15.273 33.969 3.184 1 91.38 473 ASN B CA 1
ATOM 8067 C C . ASN B 1 473 ? -14.297 33.344 2.195 1 91.38 473 ASN B C 1
ATOM 8069 O O . ASN B 1 473 ? -13.586 32.375 2.535 1 91.38 473 ASN B O 1
ATOM 8073 N N . ASP B 1 474 ? -14.32 33.688 0.943 1 92.38 474 ASP B N 1
ATOM 8074 C CA . ASP B 1 474 ? -13.398 33.312 -0.121 1 92.38 474 ASP B CA 1
ATOM 8075 C C . ASP B 1 474 ? -13.625 31.844 -0.532 1 92.38 474 ASP B C 1
ATOM 8077 O O . ASP B 1 474 ? -12.664 31.109 -0.792 1 92.38 474 ASP B O 1
ATOM 8081 N N . PHE B 1 475 ? -14.93 31.516 -0.43 1 94.12 475 PHE B N 1
ATOM 8082 C CA . PHE B 1 475 ? -15.305 30.203 -0.926 1 94.12 475 PHE B CA 1
ATOM 8083 C C . PHE B 1 475 ? -15.836 30.297 -2.352 1 94.12 475 PHE B C 1
ATOM 8085 O O . PHE B 1 475 ? -17.047 30.359 -2.562 1 94.12 475 PHE B O 1
ATOM 8092 N N . HIS B 1 476 ? -14.906 30.109 -3.297 1 91.62 476 HIS B N 1
ATOM 8093 C CA . HIS B 1 476 ? -15.273 30.266 -4.703 1 91.62 476 HIS B CA 1
ATOM 8094 C C . HIS B 1 476 ? -15.469 28.906 -5.371 1 91.62 476 HIS B C 1
ATOM 8096 O O . HIS B 1 476 ? -15.281 28.781 -6.582 1 91.62 476 HIS B O 1
ATOM 8102 N N . TYR B 1 477 ? -15.688 27.953 -4.57 1 91.88 477 TYR B N 1
ATOM 8103 C CA . TYR B 1 477 ? -15.82 26.594 -5.082 1 91.88 477 TYR B CA 1
ATOM 8104 C C . TYR B 1 477 ? -16.938 25.844 -4.355 1 91.88 477 TYR B C 1
ATOM 8106 O O . TYR B 1 477 ? -17.469 26.344 -3.363 1 91.88 477 TYR B O 1
ATOM 8114 N N . ALA B 1 478 ? -17.406 24.766 -4.941 1 91.94 478 ALA B N 1
ATOM 8115 C CA . ALA B 1 478 ? -18.328 23.797 -4.328 1 91.94 478 ALA B CA 1
ATOM 8116 C C . ALA B 1 478 ? -17.828 22.375 -4.508 1 91.94 478 ALA B C 1
ATOM 8118 O O . ALA B 1 478 ? -17.188 22.047 -5.516 1 91.94 478 ALA B O 1
ATOM 8119 N N . PRO B 1 479 ? -17.969 21.578 -3.512 1 96 479 PRO B N 1
ATOM 8120 C CA . PRO B 1 479 ? -18.656 21.859 -2.252 1 96 479 PRO B CA 1
ATOM 8121 C C . PRO B 1 479 ? -17.75 22.484 -1.202 1 96 479 PRO B C 1
ATOM 8123 O O . PRO B 1 479 ? -16.562 22.156 -1.127 1 96 479 PRO B O 1
ATOM 8126 N N . VAL B 1 480 ? -18.297 23.375 -0.51 1 96.19 480 VAL B N 1
ATOM 8127 C CA . VAL B 1 480 ? -17.656 23.844 0.718 1 96.19 480 VAL B CA 1
ATOM 8128 C C . VAL B 1 480 ? -18.078 22.953 1.885 1 96.19 480 VAL B C 1
ATOM 8130 O O . VAL B 1 480 ? -19.266 22.734 2.115 1 96.19 480 VAL B O 1
ATOM 8133 N N . ARG B 1 481 ? -17.156 22.391 2.547 1 96.38 481 ARG B N 1
ATOM 8134 C CA . ARG B 1 481 ? -17.438 21.469 3.635 1 96.38 481 ARG B CA 1
ATOM 8135 C C . ARG B 1 481 ? -16.938 22.016 4.969 1 96.38 481 ARG B C 1
ATOM 8137 O O . ARG B 1 481 ? -15.758 22.312 5.125 1 96.38 481 ARG B O 1
ATOM 8144 N N . VAL B 1 482 ? -17.859 22.156 5.879 1 95.62 482 VAL B N 1
ATOM 8145 C CA . VAL B 1 482 ? -17.547 22.656 7.211 1 95.62 482 VAL B CA 1
ATOM 8146 C C . VAL B 1 482 ? -17.969 21.641 8.266 1 95.62 482 VAL B C 1
ATOM 8148 O O . VAL B 1 482 ? -19.078 21.094 8.195 1 95.62 482 VAL B O 1
ATOM 8151 N N . PHE B 1 483 ? -17.078 21.344 9.195 1 95.62 483 PHE B N 1
ATOM 8152 C CA . PHE B 1 483 ? -17.375 20.406 10.273 1 95.62 483 PHE B CA 1
ATOM 8153 C C . PHE B 1 483 ? -17.141 21.062 11.633 1 95.62 483 PHE B C 1
ATOM 8155 O O . PHE B 1 483 ? -16.016 21.422 11.969 1 95.62 483 PHE B O 1
ATOM 8162 N N . ASN B 1 484 ? -18.172 21.203 12.422 1 93.38 484 ASN B N 1
ATOM 8163 C CA . ASN B 1 484 ? -18.125 21.781 13.758 1 93.38 484 ASN B CA 1
ATOM 8164 C C . ASN B 1 484 ? -17.359 23.109 13.758 1 93.38 484 ASN B C 1
ATOM 8166 O O . ASN B 1 484 ? -16.484 23.312 14.609 1 93.38 484 ASN B O 1
ATOM 8170 N N . GLY B 1 485 ? -17.609 23.859 12.719 1 92.12 485 GLY B N 1
ATOM 8171 C CA . GLY B 1 485 ? -17.062 25.203 12.672 1 92.12 485 GLY B CA 1
ATOM 8172 C C . GLY B 1 485 ? -15.703 25.281 12.008 1 92.12 485 GLY B C 1
ATOM 8173 O O . GLY B 1 485 ? -15.133 26.359 11.859 1 92.12 485 GLY B O 1
ATOM 8174 N N . PHE B 1 486 ? -15.133 24.141 11.578 1 94.38 486 PHE B N 1
ATOM 8175 C CA . PHE B 1 486 ? -13.836 24.109 10.922 1 94.38 486 PHE B CA 1
ATOM 8176 C C . PHE B 1 486 ? -13.977 23.719 9.453 1 94.38 486 PHE B C 1
ATOM 8178 O O . PHE B 1 486 ? -14.742 22.812 9.125 1 94.38 486 PHE B O 1
ATOM 8185 N N . LEU B 1 487 ? -13.273 24.422 8.602 1 95.19 487 LEU B N 1
ATOM 8186 C CA . LEU B 1 487 ? -13.305 24.125 7.172 1 95.19 487 LEU B CA 1
ATOM 8187 C C . LEU B 1 487 ? -12.555 22.844 6.863 1 95.19 487 LEU B C 1
ATOM 8189 O O . LEU B 1 487 ? -11.422 22.656 7.316 1 95.19 487 LEU B O 1
ATOM 8193 N N . LEU B 1 488 ? -13.188 21.922 6.18 1 94.25 488 LEU B N 1
ATOM 8194 C CA . LEU B 1 488 ? -12.531 20.734 5.656 1 94.25 488 LEU B CA 1
ATOM 8195 C C . LEU B 1 488 ? -11.914 21.016 4.293 1 94.25 488 LEU B C 1
ATOM 8197 O O . LEU B 1 488 ? -12.586 20.891 3.264 1 94.25 488 LEU B O 1
ATOM 8201 N N . ASN B 1 489 ? -10.656 21.234 4.289 1 88.88 489 ASN B N 1
ATOM 8202 C CA . ASN B 1 489 ? -10 21.562 3.027 1 88.88 489 ASN B CA 1
ATOM 8203 C C . ASN B 1 489 ? -9.828 20.328 2.148 1 88.88 489 ASN B C 1
ATOM 8205 O O . ASN B 1 489 ? -10.359 19.266 2.463 1 88.88 489 ASN B O 1
ATOM 8209 N N . GLU B 1 490 ? -9.172 20.438 1.023 1 86.75 490 GLU B N 1
ATOM 8210 C CA . GLU B 1 490 ? -9.086 19.406 -0.002 1 86.75 490 GLU B CA 1
ATOM 8211 C C . GLU B 1 490 ? -8.289 18.188 0.494 1 86.75 490 GLU B C 1
ATOM 8213 O O . GLU B 1 490 ? -8.406 17.094 -0.06 1 86.75 490 GLU B O 1
ATOM 8218 N N . ASN B 1 491 ? -7.574 18.375 1.568 1 87.12 491 ASN B N 1
ATOM 8219 C CA . ASN B 1 491 ? -6.73 17.297 2.08 1 87.12 491 ASN B CA 1
ATOM 8220 C C . ASN B 1 491 ? -7.539 16.281 2.895 1 87.12 491 ASN B C 1
ATOM 8222 O O . ASN B 1 491 ? -7.07 15.18 3.162 1 87.12 491 ASN B O 1
ATOM 8226 N N . TYR B 1 492 ? -8.719 16.688 3.256 1 92.69 492 TYR B N 1
ATOM 8227 C CA . TYR B 1 492 ? -9.508 15.828 4.141 1 92.69 492 TYR B CA 1
ATOM 8228 C C . TYR B 1 492 ? -10.734 15.281 3.418 1 92.69 492 TYR B C 1
ATOM 8230 O O . TYR B 1 492 ? -11.297 15.945 2.539 1 92.69 492 TYR B O 1
ATOM 8238 N N . ASP B 1 493 ? -11.031 14.109 3.797 1 90.06 493 ASP B N 1
ATOM 8239 C CA . ASP B 1 493 ? -12.273 13.484 3.342 1 90.06 493 ASP B CA 1
ATOM 8240 C C . ASP B 1 493 ? -13.367 13.602 4.398 1 90.06 493 ASP B C 1
ATOM 8242 O O . ASP B 1 493 ? -13.078 13.789 5.582 1 90.06 493 ASP B O 1
ATOM 8246 N N . LEU B 1 494 ? -14.586 13.516 3.928 1 93.12 494 LEU B N 1
ATOM 8247 C CA . LEU B 1 494 ? -15.703 13.633 4.863 1 93.12 494 LEU B CA 1
ATOM 8248 C C . LEU B 1 494 ? -15.672 12.508 5.887 1 93.12 494 LEU B C 1
ATOM 8250 O O . LEU B 1 494 ? -16.031 12.703 7.047 1 93.12 494 LEU B O 1
ATOM 8254 N N . LYS B 1 495 ? -15.148 11.406 5.516 1 89.19 495 LYS B N 1
ATOM 8255 C CA . LYS B 1 495 ? -15.094 10.258 6.414 1 89.19 495 LYS B CA 1
ATOM 8256 C C . LYS B 1 495 ? -14.117 10.5 7.559 1 89.19 495 LYS B C 1
ATOM 8258 O O . LYS B 1 495 ? -14.164 9.812 8.578 1 89.19 495 LYS B O 1
ATOM 8263 N N . ASP B 1 496 ? -13.273 11.453 7.434 1 93 496 ASP B N 1
ATOM 8264 C CA . ASP B 1 496 ? -12.289 11.758 8.461 1 93 496 ASP B CA 1
ATOM 8265 C C . ASP B 1 496 ? -12.938 12.453 9.656 1 93 496 ASP B C 1
ATOM 8267 O O . ASP B 1 496 ? -12.336 12.547 10.727 1 93 496 ASP B O 1
ATOM 8271 N N . VAL B 1 497 ? -14.156 12.945 9.539 1 94.5 497 VAL B N 1
ATOM 8272 C CA . VAL B 1 497 ? -14.789 13.781 10.547 1 94.5 497 VAL B CA 1
ATOM 8273 C C . VAL B 1 497 ? -14.992 12.969 11.828 1 94.5 497 VAL B C 1
ATOM 8275 O O . VAL B 1 497 ? -15.055 13.539 12.922 1 94.5 497 VAL B O 1
ATOM 8278 N N . PHE B 1 498 ? -15.016 11.672 11.688 1 92.81 498 PHE B N 1
ATOM 8279 C CA . PHE B 1 498 ? -15.234 10.805 12.836 1 92.81 498 PHE B CA 1
ATOM 8280 C C . PHE B 1 498 ? -14.102 10.938 13.844 1 92.81 498 PHE B C 1
ATOM 8282 O O . PHE B 1 498 ? -14.281 10.656 15.031 1 92.81 498 PHE B O 1
ATOM 8289 N N . TYR B 1 499 ? -13.016 11.422 13.398 1 93.25 499 TYR B N 1
ATOM 8290 C CA . TYR B 1 499 ? -11.836 11.469 14.25 1 93.25 499 TYR B CA 1
ATOM 8291 C C . TYR B 1 499 ? -11.633 12.859 14.828 1 93.25 499 TYR B C 1
ATOM 8293 O O . TYR B 1 499 ? -10.719 13.086 15.625 1 93.25 499 TYR B O 1
ATOM 8301 N N . PHE B 1 500 ? -12.484 13.742 14.438 1 94.06 500 PHE B N 1
ATOM 8302 C CA . PHE B 1 500 ? -12.312 15.133 14.859 1 94.06 500 PHE B CA 1
ATOM 8303 C C . PHE B 1 500 ? -13.359 15.508 15.898 1 94.06 500 PHE B C 1
ATOM 8305 O O . PHE B 1 500 ? -13.617 16.703 16.125 1 94.06 500 PHE B O 1
ATOM 8312 N N . VAL B 1 501 ? -13.977 14.508 16.438 1 90.62 501 VAL B N 1
ATOM 8313 C CA . VAL B 1 501 ? -15.031 14.75 17.406 1 90.62 501 VAL B CA 1
ATOM 8314 C C . VAL B 1 501 ? -14.43 14.867 18.812 1 90.62 501 VAL B C 1
ATOM 8316 O O . VAL B 1 501 ? -13.383 14.281 19.094 1 90.62 501 VAL B O 1
ATOM 8319 N N . ASP B 1 502 ? -15.023 15.758 19.516 1 76.12 502 ASP B N 1
ATOM 8320 C CA . ASP B 1 502 ? -14.586 15.922 20.906 1 76.12 502 ASP B CA 1
ATOM 8321 C C . ASP B 1 502 ? -15.023 14.734 21.766 1 76.12 502 ASP B C 1
ATOM 8323 O O . ASP B 1 502 ? -16.078 14.141 21.516 1 76.12 502 ASP B O 1
ATOM 8327 N N . ASP B 1 503 ? -14.117 14.18 22.578 1 63.16 503 ASP B N 1
ATOM 8328 C CA . ASP B 1 503 ? -14.43 13.094 23.5 1 63.16 503 ASP B CA 1
ATOM 8329 C C . ASP B 1 503 ? -15.484 13.531 24.516 1 63.16 503 ASP B C 1
ATOM 8331 O O . ASP B 1 503 ? -15.586 14.711 24.859 1 63.16 503 ASP B O 1
#

Solvent-accessible surface area (backbone atoms only — not comparable to full-atom values): 54724 Å² total; per-residue (Å²): 92,68,51,31,50,51,52,51,37,48,75,47,44,44,63,92,47,44,64,62,29,48,54,42,27,61,26,27,52,56,48,94,38,71,64,21,48,54,51,18,33,48,74,71,69,41,58,65,49,77,47,78,44,61,72,90,52,54,83,78,47,73,50,61,36,34,33,37,33,49,54,94,90,36,83,44,47,30,39,38,35,58,52,97,92,36,37,35,37,29,34,71,71,38,64,82,39,79,42,52,73,72,62,46,56,76,27,54,72,29,45,33,41,42,64,63,76,52,87,67,50,65,72,72,72,66,67,68,79,51,52,64,58,52,49,52,50,50,53,44,51,52,48,30,50,71,75,44,73,46,70,68,51,51,52,49,49,52,49,24,53,52,38,36,52,50,26,51,51,52,45,51,39,49,71,48,46,94,82,49,68,62,49,90,70,25,50,66,44,94,55,27,35,33,59,65,59,51,60,61,48,55,61,73,60,63,100,77,40,39,64,76,50,49,48,44,49,51,21,50,41,45,45,50,40,38,53,77,37,63,86,54,49,64,54,52,20,52,53,30,51,67,42,46,64,60,46,53,47,52,52,48,42,27,60,71,71,66,59,32,42,35,55,64,61,52,49,48,45,50,52,38,49,51,38,25,51,54,33,68,74,60,70,61,86,73,90,75,50,76,69,52,54,53,51,51,51,51,49,48,48,51,51,48,51,52,47,51,54,48,51,52,40,51,53,49,35,52,50,39,48,54,50,36,22,56,45,38,17,59,66,36,24,42,68,55,45,60,71,71,31,52,78,48,85,57,88,82,50,91,49,84,58,45,73,76,50,31,88,82,24,86,34,44,40,37,35,27,29,36,88,83,36,69,65,21,24,51,54,50,47,57,50,52,51,48,29,69,75,35,48,70,52,24,19,40,34,40,44,47,54,49,68,81,81,47,79,83,49,78,52,56,57,57,53,50,51,42,52,29,19,50,75,61,68,48,68,32,68,59,54,49,43,40,48,44,65,66,56,51,56,67,69,63,46,45,62,65,50,55,73,68,47,81,56,84,70,78,59,60,64,53,38,49,48,32,24,48,50,32,51,76,70,69,46,91,60,60,53,39,41,32,47,76,44,28,41,54,52,92,89,54,56,80,80,50,53,77,49,58,58,84,131,92,68,54,34,50,51,53,51,37,48,74,48,44,45,61,92,50,45,64,62,28,49,53,41,26,61,28,26,51,56,48,94,38,71,63,20,47,53,52,19,34,48,74,72,70,42,59,66,48,77,47,77,45,61,73,90,52,54,83,78,47,72,50,62,37,34,34,36,31,49,56,96,91,36,83,43,48,31,39,39,35,58,52,97,92,35,36,35,39,28,34,72,73,37,65,81,38,80,43,52,76,71,63,47,57,75,27,55,72,28,44,32,40,42,63,62,76,51,87,66,50,64,70,73,70,67,66,69,79,52,52,64,56,52,51,51,50,50,53,43,51,51,50,30,49,72,76,46,76,47,70,68,50,50,53,50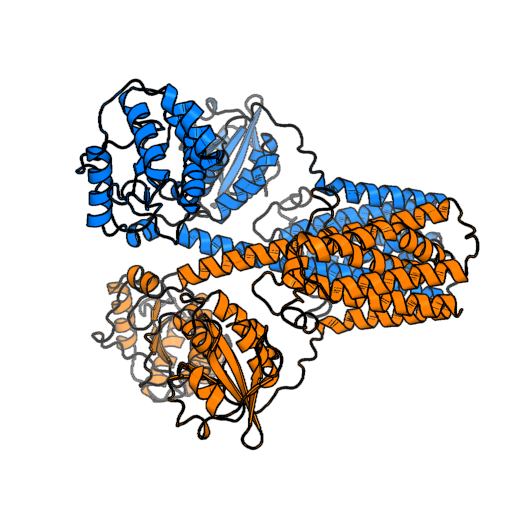,50,53,49,25,53,52,38,36,52,50,26,50,51,52,45,51,40,48,69,48,46,94,79,48,70,61,49,90,71,24,55,64,48,92,53,26,37,33,58,65,58,52,64,61,48,56,62,72,59,60,100,77,43,40,62,77,50,51,49,45,50,51,22,51,43,44,46,49,39,36,53,77,36,61,87,54,48,65,53,52,21,52,52,31,51,67,42,46,63,58,46,52,46,53,52,48,42,27,61,71,72,66,60,30,43,35,55,64,61,50,51,48,46,49,53,38,50,52,39,25,52,54,33,67,73,60,68,62,87,76,89,74,49,76,67,52,53,52,50,52,50,50,49,49,49,52,52,49,52,53,47,53,53,49,52,52,41,53,53,49,35,50,53,40,48,54,51,35,21,56,44,37,16,59,67,36,24,44,68,55,45,59,70,72,29,53,78,47,85,57,88,83,51,91,49,84,57,46,73,77,48,32,89,82,22,85,35,40,39,38,36,27,29,35,88,82,37,69,64,21,25,52,54,50,45,56,50,52,51,48,29,68,75,35,45,70,52,25,19,39,33,41,43,46,55,46,68,81,83,46,80,82,48,80,50,53,57,56,54,50,48,42,53,29,18,52,77,61,69,48,68,31,68,58,53,49,42,40,47,44,66,67,57,50,55,68,68,63,46,46,60,65,50,56,73,69,47,80,55,83,72,78,61,59,63,53,38,49,48,30,24,49,52,32,52,75,69,70,45,88,60,61,52,40,41,30,47,75,44,27,41,53,54,91,89,54,57,81,80,50,53,77,49,58,58,82,131

pLDDT: mean 87.3, std 10.16, range [47.78, 97.12]

Foldseek 3Di:
DLAQVLVLCVVLLVVVCSVQLVLQLLLALPPPDVVSNCLSCVVSPWDKDKWFAQLVCVVVDDQWWKAWWQDPNDTDIWIWGDDPQWIWTDGLQGPTDIDHSVRRNVGHPRIIMDIDRDPPSDPDPVCCVCVVVVVVLVVLVVLLCVVDVDPLSVLLLVLLVVLLVLLVLLVVLQLCAPPYRRDPQQNPHPQGHSNVLSNVQDDDPPPQDTPSVVSNLLSVLLSVCSNPPVLCNLVSLVVLVVCVVVLVVSVVCSVPPVSHDYPSSVVSNVSSVVSNVSSVVPPDPRPDDPVNVVVSVVSSVVSSVVVRVVVVVSNVVSVVSSVVSVVSSVVLAQVNQVVPWDFADDVVAPLPWFKDADPPAPKEKEKAAALVDLVQLVQVVVLVVVCVSPRRHYIYTYHYQDDPPPPVDPCVVLVFLLVLCRVVVHPSVVLSCCRSPVVDDPVVSCVVRVVVRPDPDGCPVSNVSRNVSCVVVVNPDPIFIDMPRTTDDPSDDPVSSSSNDDD/DLAQVLVLCVVLLVVVCSVQLVLQLLLALPPPDVVSNCLSCVVSPWDKDKWFAQLVCVVVDDQWWKAWWQDPNDTDIWIWGDDPQWIWTDGLQGPTDIDHSVRRNVGHPRIIMDIDRDPCSPPDPVPCVCVVVVVVLVVLVVQLCVVDVDPLSVLLLVLLVVLLVLLVLLVVLQLCAPPYRRDPQQNDHPQGHSNVLSNVQDDDPPPQDTPSVVSNLLSVLLSVCSRPPVLCNLVSLVVLVVCVVVLVVSVVCSVPPVSHDYPSSVVSNVSSVVSNVSSVVPPDPRPADPVNVVVSVVSSVVSSVVVRVVVVVSNVVSVVSSVVSVVSSVVLAQVNQVVPWDFADDVVAPLPWDKDADPPAPKEKEKAAALVDLVQLVQVVVLVVVCVSPRRHYIYTYHYQDDPPPPVDPCVVLVFLLVLCRVVVHDSVVLSCCRSPVPDDPVVSCVVRVVVRPDPDGCNVSNVSRNVSCVVVVNPDPIFIDMPRTTDDPSDDPVSSSSNDDD

Radius of gyration: 34.25 Å; Cα contacts (8 Å, |Δi|>4): 1395; chains: 2; bounding box: 93×86×87 Å